Protein 3M3I (pdb70)

Solvent-accessible surface area: 58067 Å² total; per-residue (Å²): 154,72,69,19,144,46,4,49,145,105,23,148,8,80,100,15,72,12,11,1,57,33,22,106,56,7,99,3,71,42,107,5,69,5,76,116,54,62,137,13,38,1,2,9,2,29,17,2,0,0,17,56,175,23,28,0,33,0,3,54,11,22,5,17,13,2,3,0,23,6,15,23,7,8,0,37,0,2,0,2,1,84,43,82,54,31,144,73,46,113,100,89,7,82,37,87,50,86,16,25,0,0,29,102,10,31,67,15,4,75,0,5,19,0,1,8,22,10,1,0,2,1,0,21,9,42,84,78,59,57,39,10,96,39,32,7,0,0,0,0,0,5,8,2,0,3,47,34,101,190,24,36,72,70,6,61,35,80,82,4,39,150,121,30,13,45,16,14,32,9,1,120,114,3,5,81,125,116,74,20,135,44,4,41,134,56,25,106,11,74,101,19,89,12,12,2,60,34,26,112,49,12,107,1,70,43,75,5,72,4,74,116,56,65,140,18,33,1,3,11,2,31,22,2,0,0,16,52,175,29,35,1,41,0,7,56,8,23,5,17,14,2,8,0,23,7,16,24,8,7,0,30,0,6,0,2,3,89,60,90,32,33,151,93,50,130,103,39,5,111,40,78,113,131,15,21,0,1,34,89,28,108,146,55,5,72,0,4,17,1,2,6,18,9,0,0,4,1,1,18,11,23,84,110,54,74,32,11,96,46,34,6,0,0,0,0,2,3,8,2,0,2,47,31,100,194,25,35,66,72,4,50,44,61,66,1,58,139,108,38,65,114,16,81,84,10,0,134,124,8,5,66,137,133,51,36,126,66,0,18,51,10,3,33,124,115,22,143,9,81,99,20,74,11,10,3,62,31,20,110,56,23,111,1,74,42,96,4,69,3,71,116,50,62,136,14,29,1,3,11,2,30,18,2,0,0,18,47,111,24,25,0,34,0,3,59,12,25,5,19,13,4,5,0,26,7,9,25,6,6,0,21,0,9,0,0,1,96,55,93,51,31,104,69,54,106,38,39,7,34,23,71,70,144,19,21,0,0,29,75,24,63,149,39,3,70,1,6,16,1,2,8,18,11,0,0,3,1,0,15,8,28,70,67,45,60,31,11,116,20,24,1,0,0,0,0,0,4,9,2,0,3,49,33,106,187,25,37,71,70,9,63,40,79,82,1,54,152,115,30,67,20,10,71,79,6,0,128,115,2,4,72,129,73,99,77,102,46,28,101,6,1,28,120,114,24,148,10,80,101,18,76,13,10,3,62,34,21,101,52,5,113,2,74,43,95,4,69,4,71,120,54,61,136,13,35,2,2,8,1,29,16,2,0,0,17,54,178,26,28,0,32,0,3,57,14,25,4,19,13,4,4,0,26,8,7,22,6,6,0,38,0,1,0,1,2,88,43,90,41,25,101,107,70,89,42,77,6,37,22,68,72,136,16,26,0,0,30,77,24,66,148,41,4,70,1,6,12,1,1,8,21,11,0,0,4,1,0,17,9,41,89,75,56,71,40,9,92,48,34,1,0,0,0,0,1,4,7,2,0,3,45,37,102,192,27,32,74,69,8,67,36,80,74,0,50,148,110,28,68,25,10,71,79,7,0,117,113,1,4,82,126,151,65,25,17,39,49,2,46,148,113,24,144,10,75,100,17,78,10,10,3,60,35,24,104,53,8,113,2,70,46,104,4,67,5,73,115,53,67,136,14,33,2,2,10,1,30,17,2,0,0,16,54,175,22,30,0,34,0,4,54,12,20,5,16,13,3,4,0,22,7,15,24,7,14,0,27,0,6,0,0,1,82,38,89,47,32,148,74,47,110,102,87,7,84,45,75,60,94,16,22,0,0,30,117,8,36,68,19,6,75,1,6,16,1,1,6,23,9,0,0,4,0,0,16,9,24,88,71,57,58,34,13,96,41,36,8,0,0,0,0,2,4,8,1,0,3,49,39,98,193,27,34,76,67,7,61,32,79,82,2,34,145,115,29,10,44,14,12,31,13,0,116,115,2,4,78,122,119,67,13,118,34,2,44,98,35,25,60,9,80,106,30,108,11,14,3,60,45,24,104,54,11,118,3,64,48,99,4,68,4,74,111,58,63,149,16,37,2,4,8,2,31,21,1,0,0,18,49,172,26,34,1,36,0,10,56,11,20,6,15,14,3,8,0,19,6,14,28,9,6,0,26,0,6,0,0,1,95,61,87,54,51,158,78,30,134,100,42,8,124,44,79,110,116,15,22,0,0,37,94,27,87,143,56,3,73,0,6,29,13,2,8,21,10,0,0,2,0,1,14,9,25,88,76,57,72,35,12,96,40,34,7,0,0,0,0,2,4,11,2,0,3,83,26,163,161,25,57,75,65,10,56,39,74,80,1,49,153,120,34,66,113,18,82,84,12,1,131,118,3,4,86,113,121,68,16,128,33,1,41,107,33,26,57,10,80,101,22,88,9,13,3,61,28,24,100,53,8,116,2,65,47,94,4,68,3,75,114,57,34,146,4,35,1,4,8,2,29,20,2,0,0,17,54,170,23,34,1,36,0,8,56,11,18,5,16,14,2,9,0,25,7,15,27,8,8,0,32,0,5,0,2,1,87,48,92,53,32,161,74,54,129,106,40,4,123,39,77,106,127,17,21,0,1,28,98,30,79,148,53,4,75,0,5,14,0,2,5,20,7,1,0,4,0,1,13,10,24,85,76,62,70,37,12,95,42,32,4,1,0,0,0,2,3,9,3,0,1,50,31,116,124,27,43,77,68,10,55,43,71,81,2,53,156,116,35,58,112,17,80,87,10,1,130,120,3,6,83,124,158,58,68,18,137,42,3,43,163,63,27,107,11,75,103,20,94,13,12,2,55,34,25,104,52,13,90,2,76,41,58,4,70,4,74,64,34,2,90,9,30,1,4,11,2,31,21,2,0,0,14,49,174,26,43,1,41,0,6,51,9,23,5,15,15,3,6,0,25,6,16,25,9,9,0,24,0,12,0,1,2,92,54,89,41,32,153,100,44,132,107,42,5,106,43,75,108,125,11,18,0,0,31,97,28,100,147,55,5,74,0,5,19,0,1,6,21,8,1,0,3,0,0,16,10,30,87,72,51,65,32,8,154,40,35,6,0,0,0,0,2,3,9,2,0,3,48,26,106,57,16,37,72,72,11,57,44,70,89,2,43,151,121,27,65,99,18,78,81,15,0,126,128,7,7,78,119

B-factor: mean 74.22, std 15.94, range [29.52, 221.19]

Organism: Leishmania major (NCBI:txid5664)

InterPro domains:
  IPR009327 Cupin domain of unknown function DUF985 [PF06172] (15-181)
  IPR009327 Cupin domain of unknown function DUF985 [cd06121] (13-197)
  IPR011051 RmlC-like cupin domain superfamily [SSF51182] (5-203)
  IPR014710 RmlC-like jelly roll fold [G3DSA:2.60.120.10] (11-203)
  IPR039935 Uncharacterized protein YML079W-like [PTHR33387] (3-204)

Radius of gyration: 38.98 Å; Cα contacts (8 Å, |Δi|>4): 3818; chains: 8; bounding box: 62×98×101 Å

Foldseek 3Di:
DDADVVCCVVVVWDADPQWFTKDWDDFAPDWDQAPVGDIFTQKTKMKTKAFQVIKRFWKAFQFKKKKAFDDDFWKWKWKQFQPPCQVVCPHGRDDIDIATDDDPVVVVHHRMDMHGHPIGMIIHFDCDDPRHDRRMTMIMMMTGSYDDCVRMGADALVRVCVPCVVPNPSSVVGHHD/DAPVVCCVVVVWAADPQWFTKDWDDFAPDWDQAPVRDIFTQKTKMKTKAFAVTWGFWKAFQFKKKKAFDDDFWKWKWKQFQPPCPVVCPHGSPDIDTATCDDPVVVVHHRMDMHGHPITMIIHFDCDDDRHDRRMTIIMMMTGSYDDVVRMGADALVRCCVPPVVVNVVSVVGHHPD/DDPQAPVVCCVVVVWDADPQWFTKDWDDFAPDWDQAPVGDIFTQKTKMKTKAFQVIKRFWKAFQFKKKKAFDGDFWKWKWKQFQPVCQVVCVHGSPDIDIATCDDPVVVVHHRMDMHGHPITMMIHFDCDDPRHPRRMTIIMMMTGVYDDVVRIGADALVRCCVPPVVCNVCSVVGHHD/DDPQAPVCCCVVVVWDADPQWFTKDWDDFAPDWDQAPVGDIFTQKTKMKTKAFQVIKRFWKFFQFKKKKAFDGFFWKWKWKQFQPPPPVVCVHGSPDIDIATQDDPVVVVHHRMDIHGHPITMIIHFDCDDPRHPSRMTMIMMMTGRYDDVVRMGADALVVVCVPCVVPNPSSVVGHHD/DDAVVNCCVPVVWDADPQWFTKDWDDFAPDWDQAPVRDIFTQKTKMKTKAFQVIKRFWKAFQFKKKKAFDDDFWKWKWKQFQDPCQVVCPRGSPDIDIATCDDPVVVVHHRMDMHGHPITMIIHFDCDDPRRDRRMTMIMMMTGRYDDVVRMGADALVRCCVRCVVPNPVSVVGHHD/DAPVVCCVVVVWDADPQWFTKDWDDFAPDWDQDPVRDIFTQKTKMKTKAFQVTWGFKKAFQFKKKKAFDDDFWKWKWKQFQPPCQVVCPHGSPDIDIATCDDPVVVVHHRMDMRGHPIIMIIHFDCDDPRHDRRMTMIMMMTGSYDDVVRMGADALVRCCVVPVVPNPSSVVGHHD/DAPVVCCVPLVWDADVQWFTKDWDDFAPDWDQFPVRDIFTQKTKMKTKAFQVTWGFKKAFQFKKKKAFDDDFWKWKWKQFQPPCPVVCPHGRPDIDIATDDDPVVVVHHRMDMRGHPIIIIIHFDCDDDRHDRRMTIIMMMTGRYDDVVRMGAAALVRCCVPPVVPNPVSVVGHHD/DDALVNCCVPVVWDADPQWFIKDWDDFAPDWDQAPVRDIFTQKTKMKTKAFQVIWGFWKFFQFKKKKAFDDDFWKKKWKQFQPVCQVVCPHGSPDIDIATCDDPVVVRHHRMDMHGGPITMIIHFDCDDDRHDRRMTIIMMMTGRYDDVVRIGADALVRCCVVPVVPNPSSVVRHHD

Structure (mmCIF, N/CA/C/O backbone):
data_3M3I
#
_entry.id   3M3I
#
_cell.length_a   52.979
_cell.length_b   98.429
_cell.length_c   100.758
_cell.angle_alpha   71.870
_cell.angle_beta   80.190
_cell.angle_gamma   89.570
#
_symmetry.space_group_name_H-M   'P 1'
#
loop_
_entity.id
_entity.type
_entity.pdbx_description
1 polymer 'Putative uncharacterized protein'
2 water water
#
loop_
_atom_site.group_PDB
_atom_site.id
_atom_site.type_symbol
_atom_site.label_atom_id
_atom_site.label_alt_id
_atom_site.label_comp_id
_atom_site.label_asym_id
_atom_site.label_entity_id
_atom_site.label_seq_id
_atom_site.pdbx_PDB_ins_code
_atom_site.Cartn_x
_atom_site.Cartn_y
_atom_site.Cartn_z
_atom_site.occupancy
_atom_site.B_iso_or_equiv
_atom_site.auth_seq_id
_atom_site.auth_comp_id
_atom_site.auth_asym_id
_atom_site.auth_atom_id
_atom_site.pdbx_PDB_model_num
ATOM 1 N N . GLN A 1 18 ? 12.152 70.432 -4.079 1.00 92.64 10 GLN A N 1
ATOM 2 C CA . GLN A 1 18 ? 11.931 69.626 -2.851 1.00 87.49 10 GLN A CA 1
ATOM 3 C C . GLN A 1 18 ? 10.443 69.589 -2.502 1.00 83.67 10 GLN A C 1
ATOM 4 O O . GLN A 1 18 ? 9.883 70.591 -2.056 1.00 83.60 10 GLN A O 1
ATOM 6 N N . ASN A 1 19 ? 9.806 68.437 -2.723 1.00 81.08 11 ASN A N 1
ATOM 7 C CA . ASN A 1 19 ? 8.399 68.238 -2.378 1.00 77.73 11 ASN A CA 1
ATOM 8 C C . ASN A 1 19 ? 8.141 68.456 -0.886 1.00 74.88 11 ASN A C 1
ATOM 9 O O . ASN A 1 19 ? 9.065 68.581 -0.078 1.00 75.02 11 ASN A O 1
ATOM 14 N N . THR A 1 20 ? 6.860 68.455 -0.540 1.00 72.69 12 THR A N 1
ATOM 15 C CA . THR A 1 20 ? 6.362 68.971 0.705 1.00 71.19 12 THR A CA 1
ATOM 16 C C . THR A 1 20 ? 4.966 68.336 0.816 1.00 68.85 12 THR A C 1
ATOM 17 O O . THR A 1 20 ? 4.464 67.819 -0.188 1.00 68.96 12 THR A O 1
ATOM 21 N N . ALA A 1 21 ? 4.357 68.366 2.005 1.00 67.28 13 ALA A N 1
ATOM 22 C CA . ALA A 1 21 ? 3.050 67.723 2.253 1.00 65.57 13 ALA A CA 1
ATOM 23 C C . ALA A 1 21 ? 1.909 68.134 1.319 1.00 66.43 13 ALA A C 1
ATOM 24 O O . ALA A 1 21 ? 1.142 67.285 0.878 1.00 65.53 13 ALA A O 1
ATOM 26 N N . GLU A 1 22 ? 1.787 69.429 1.040 1.00 68.55 14 GLU A N 1
ATOM 27 C CA . GLU A 1 22 ? 0.751 69.947 0.135 1.00 69.94 14 GLU A CA 1
ATOM 28 C C . GLU A 1 22 ? 0.738 69.210 -1.190 1.00 70.16 14 GLU A C 1
ATOM 29 O O . GLU A 1 22 ? -0.329 68.853 -1.688 1.00 69.93 14 GLU A O 1
ATOM 35 N N . PHE A 1 23 ? 1.932 69.021 -1.757 1.00 71.14 15 PHE A N 1
ATOM 36 C CA . PHE A 1 23 ? 2.123 68.318 -3.030 1.00 72.18 15 PHE A CA 1
ATOM 37 C C . PHE A 1 23 ? 1.478 66.927 -3.018 1.00 70.01 15 PHE A C 1
ATOM 38 O O . PHE A 1 23 ? 0.717 66.588 -3.914 1.00 70.75 15 PHE A O 1
ATOM 46 N N . TRP A 1 24 ? 1.779 66.134 -2.000 1.00 67.79 16 TRP A N 1
ATOM 47 C CA . TRP A 1 24 ? 1.279 64.755 -1.922 1.00 66.33 16 TRP A CA 1
ATOM 48 C C . TRP A 1 24 ? -0.206 64.668 -1.584 1.00 65.43 16 TRP A C 1
ATOM 49 O O . TRP A 1 24 ? -0.883 63.750 -2.037 1.00 65.41 16 TRP A O 1
ATOM 60 N N . ILE A 1 25 ? -0.708 65.625 -0.800 1.00 65.20 17 ILE A N 1
ATOM 61 C CA . ILE A 1 25 ? -2.139 65.659 -0.471 1.00 65.04 17 ILE A CA 1
ATOM 62 C C . ILE A 1 25 ? -2.927 65.977 -1.743 1.00 66.64 17 ILE A C 1
ATOM 63 O O . ILE A 1 25 ? -3.906 65.302 -2.070 1.00 66.71 17 ILE A O 1
ATOM 68 N N . LYS A 1 26 ? -2.479 66.996 -2.465 1.00 68.36 18 LYS A N 1
ATOM 69 C CA . LYS A 1 26 ? -3.064 67.321 -3.757 1.00 70.45 18 LYS A CA 1
ATOM 70 C C . LYS A 1 26 ? -3.038 66.117 -4.690 1.00 70.63 18 LYS A C 1
ATOM 71 O O . LYS A 1 26 ? -4.079 65.610 -5.067 1.00 70.87 18 LYS A O 1
ATOM 77 N N . ARG A 1 27 ? -1.842 65.644 -5.024 1.00 70.91 19 ARG A N 1
ATOM 78 C CA . ARG A 1 27 ? -1.684 64.693 -6.123 1.00 72.32 19 ARG A CA 1
ATOM 79 C C . ARG A 1 27 ? -2.285 63.321 -5.848 1.00 71.00 19 ARG A C 1
ATOM 80 O O . ARG A 1 27 ? -2.814 62.686 -6.758 1.00 72.51 19 ARG A O 1
ATOM 88 N N . LEU A 1 28 ? -2.235 62.891 -4.592 1.00 68.68 20 LEU A N 1
ATOM 89 C CA . LEU A 1 28 ? -2.798 61.596 -4.198 1.00 67.93 20 LEU A CA 1
ATOM 90 C C . LEU A 1 28 ? -4.201 61.734 -3.614 1.00 67.38 20 LEU A C 1
ATOM 91 O O . LEU A 1 28 ? -4.771 60.763 -3.132 1.00 67.14 20 LEU A O 1
ATOM 96 N N . GLN A 1 29 ? -4.748 62.947 -3.662 1.00 67.73 21 GLN A N 1
ATOM 97 C CA . GLN A 1 29 ? -6.125 63.210 -3.264 1.00 68.00 21 GLN A CA 1
ATOM 98 C C . GLN A 1 29 ? -6.400 62.686 -1.842 1.00 66.79 21 GLN A C 1
ATOM 99 O O . GLN A 1 29 ? -7.437 62.125 -1.533 1.00 67.42 21 GLN A O 1
ATOM 105 N N . LEU A 1 30 ? -5.424 62.887 -0.973 1.00 65.50 22 LEU A N 1
ATOM 106 C CA . LEU A 1 30 ? -5.526 62.443 0.409 1.00 64.80 22 LEU A CA 1
ATOM 107 C C . LEU A 1 30 ? -6.519 63.341 1.140 1.00 65.64 22 LEU A C 1
ATOM 108 O O . LEU A 1 30 ? -6.628 64.536 0.835 1.00 66.24 22 LEU A O 1
ATOM 113 N N . VAL A 1 31 ? -7.254 62.761 2.076 1.00 66.30 23 VAL A N 1
ATOM 114 C CA . VAL A 1 31 ? -8.153 63.498 2.961 1.00 67.76 23 VAL A CA 1
ATOM 115 C C . VAL A 1 31 ? -7.836 63.097 4.393 1.00 67.88 23 VAL A C 1
ATOM 116 O O . VAL A 1 31 ? -7.045 62.178 4.596 1.00 66.82 23 VAL A O 1
ATOM 120 N N . PRO A 1 32 ? -8.414 63.805 5.392 1.00 69.62 24 PRO A N 1
ATOM 121 C CA . PRO A 1 32 ? -8.130 63.483 6.791 1.00 70.41 24 PRO A CA 1
ATOM 122 C C . PRO A 1 32 ? -8.692 62.138 7.208 1.00 71.75 24 PRO A C 1
ATOM 123 O O . PRO A 1 32 ? -9.784 61.766 6.797 1.00 73.33 24 PRO A O 1
ATOM 127 N N . HIS A 1 33 ? -7.932 61.442 8.036 1.00 71.53 25 HIS A N 1
ATOM 128 C CA . HIS A 1 33 ? -8.300 60.155 8.584 1.00 73.39 25 HIS A CA 1
ATOM 129 C C . HIS A 1 33 ? -8.715 60.363 10.044 1.00 76.48 25 HIS A C 1
ATOM 130 O O . HIS A 1 33 ? -8.168 61.224 10.724 1.00 76.32 25 HIS A O 1
ATOM 137 N N . PRO A 1 34 ? -9.715 59.603 10.524 1.00 75.97 26 PRO A N 1
ATOM 138 C CA . PRO A 1 34 ? -10.125 59.715 11.924 1.00 78.77 26 PRO A CA 1
ATOM 139 C C . PRO A 1 34 ? -8.953 59.739 12.925 1.00 76.47 26 PRO A C 1
ATOM 140 O O . PRO A 1 34 ? -8.853 60.673 13.726 1.00 76.62 26 PRO A O 1
ATOM 144 N N . GLU A 1 35 ? -8.065 58.742 12.852 1.00 74.90 27 GLU A N 1
ATOM 145 C CA . GLU A 1 35 ? -6.887 58.641 13.742 1.00 73.53 27 GLU A CA 1
ATOM 146 C C . GLU A 1 35 ? -5.988 59.901 13.711 1.00 70.46 27 GLU A C 1
ATOM 147 O O . GLU A 1 35 ? -5.344 60.249 14.704 1.00 70.20 27 GLU A O 1
ATOM 153 N N . GLY A 1 36 ? -5.970 60.577 12.566 1.00 68.87 28 GLY A N 1
ATOM 154 C CA . GLY A 1 36 ? -5.149 61.755 12.346 1.00 67.17 28 GLY A CA 1
ATOM 155 C C . GLY A 1 36 ? -4.479 61.542 11.015 1.00 65.57 28 GLY A C 1
ATOM 156 O O . GLY A 1 36 ? -4.776 60.556 10.344 1.00 65.56 28 GLY A O 1
ATOM 157 N N . GLY A 1 37 ? -3.586 62.442 10.619 1.00 64.87 29 GLY A N 1
ATOM 158 C CA . GLY A 1 37 ? -2.913 62.327 9.338 1.00 64.20 29 GLY A CA 1
ATOM 159 C C . GLY A 1 37 ? -3.856 62.279 8.155 1.00 64.60 29 GLY A C 1
ATOM 160 O O . GLY A 1 37 ? -5.034 62.503 8.299 1.00 65.84 29 GLY A O 1
ATOM 161 N N . TYR A 1 38 ? -3.319 61.964 6.980 1.00 64.11 30 TYR A N 1
ATOM 162 C CA . TYR A 1 38 ? -4.075 62.043 5.730 1.00 64.72 30 TYR A CA 1
ATOM 163 C C . TYR A 1 38 ? -4.084 60.687 5.004 1.00 63.70 30 TYR A C 1
ATOM 164 O O . TYR A 1 38 ? -3.193 59.870 5.203 1.00 63.01 30 TYR A O 1
ATOM 173 N N . TYR A 1 39 ? -5.105 60.428 4.186 1.00 64.26 31 TYR A N 1
ATOM 174 C CA . TYR A 1 39 ? -5.198 59.139 3.517 1.00 63.67 31 TYR A CA 1
ATOM 175 C C . TYR A 1 39 ? -6.105 59.066 2.287 1.00 64.43 31 TYR A C 1
ATOM 176 O O . TYR A 1 39 ? -6.851 59.973 1.999 1.00 65.96 31 TYR A O 1
ATOM 185 N N . SER A 1 40 ? -6.001 57.957 1.558 1.00 63.91 32 SER A N 1
ATOM 186 C CA . SER A 1 40 ? -7.030 57.579 0.597 1.00 64.86 32 SER A CA 1
ATOM 187 C C . SER A 1 40 ? -6.982 56.083 0.318 1.00 64.73 32 SER A C 1
ATOM 188 O O . SER A 1 40 ? -5.922 55.497 0.282 1.00 63.91 32 SER A O 1
ATOM 191 N N . GLU A 1 41 ? -8.143 55.481 0.121 1.00 66.43 33 GLU A N 1
ATOM 192 C CA . GLU A 1 41 ? -8.237 54.102 -0.321 1.00 67.18 33 GLU A CA 1
ATOM 193 C C . GLU A 1 41 ? -7.678 53.975 -1.746 1.00 65.84 33 GLU A C 1
ATOM 194 O O . GLU A 1 41 ? -7.781 54.895 -2.548 1.00 65.35 33 GLU A O 1
ATOM 200 N N . VAL A 1 42 ? -7.046 52.841 -2.033 1.00 65.97 34 VAL A N 1
ATOM 201 C CA . VAL A 1 42 ? -6.479 52.578 -3.341 1.00 65.27 34 VAL A CA 1
ATOM 202 C C . VAL A 1 42 ? -7.140 51.332 -3.876 1.00 66.92 34 VAL A C 1
ATOM 203 O O . VAL A 1 42 ? -7.983 51.425 -4.753 1.00 67.22 34 VAL A O 1
ATOM 207 N N . VAL A 1 43 ? -6.804 50.171 -3.323 1.00 77.44 35 VAL A N 1
ATOM 208 C CA . VAL A 1 43 ? -7.444 48.938 -3.748 1.00 76.16 35 VAL A CA 1
ATOM 209 C C . VAL A 1 43 ? -7.958 48.113 -2.590 1.00 74.37 35 VAL A C 1
ATOM 210 O O . VAL A 1 43 ? -7.485 48.220 -1.461 1.00 73.37 35 VAL A O 1
ATOM 214 N N . ARG A 1 44 ? -8.936 47.283 -2.933 1.00 74.50 36 ARG A N 1
ATOM 215 C CA . ARG A 1 44 ? -9.584 46.343 -2.043 1.00 73.27 36 ARG A CA 1
ATOM 216 C C . ARG A 1 44 ? -9.741 44.998 -2.795 1.00 72.35 36 ARG A C 1
ATOM 217 O O . ARG A 1 44 ? -10.429 44.929 -3.807 1.00 74.40 36 ARG A O 1
ATOM 225 N N . SER A 1 45 ? -9.086 43.949 -2.312 1.00 69.85 37 SER A N 1
ATOM 226 C CA . SER A 1 45 ? -9.220 42.597 -2.885 1.00 69.31 37 SER A CA 1
ATOM 227 C C . SER A 1 45 ? -10.645 42.233 -3.306 1.00 71.49 37 SER A C 1
ATOM 228 O O . SER A 1 45 ? -11.601 42.478 -2.581 1.00 72.57 37 SER A O 1
ATOM 231 N N . ALA A 1 46 ? -10.770 41.623 -4.479 1.00 72.75 38 ALA A N 1
ATOM 232 C CA . ALA A 1 46 ? -12.042 41.070 -4.932 1.00 75.41 38 ALA A CA 1
ATOM 233 C C . ALA A 1 46 ? -12.475 39.883 -4.064 1.00 74.36 38 ALA A C 1
ATOM 234 O O . ALA A 1 46 ? -13.667 39.629 -3.913 1.00 76.69 38 ALA A O 1
ATOM 236 N N . HIS A 1 47 ? -11.493 39.175 -3.498 1.00 71.41 39 HIS A N 1
ATOM 237 C CA . HIS A 1 47 ? -11.693 37.908 -2.789 1.00 70.48 39 HIS A CA 1
ATOM 238 C C . HIS A 1 47 ? -11.843 38.153 -1.285 1.00 69.06 39 HIS A C 1
ATOM 239 O O . HIS A 1 47 ? -11.033 38.853 -0.682 1.00 67.40 39 HIS A O 1
ATOM 246 N N . LYS A 1 48 ? -12.885 37.572 -0.697 1.00 70.25 40 LYS A N 1
ATOM 247 C CA . LYS A 1 48 ? -13.181 37.721 0.723 1.00 69.65 40 LYS A CA 1
ATOM 248 C C . LYS A 1 48 ? -12.692 36.521 1.545 1.00 67.80 40 LYS A C 1
ATOM 249 O O . LYS A 1 48 ? -12.680 35.389 1.068 1.00 68.02 40 LYS A O 1
ATOM 255 N N . VAL A 1 49 ? -12.313 36.786 2.793 1.00 66.51 41 VAL A N 1
ATOM 256 C CA . VAL A 1 49 ? -11.777 35.762 3.679 1.00 65.15 41 VAL A CA 1
ATOM 257 C C . VAL A 1 49 ? -12.360 35.976 5.070 1.00 65.81 41 VAL A C 1
ATOM 258 O O . VAL A 1 49 ? -12.975 37.011 5.331 1.00 67.18 41 VAL A O 1
ATOM 262 N N . ASP A 1 50 ? -12.164 34.994 5.946 1.00 65.33 42 ASP A N 1
ATOM 263 C CA . ASP A 1 50 ? -12.484 35.118 7.362 1.00 66.02 42 ASP A CA 1
ATOM 264 C C . ASP A 1 50 ? -11.281 35.692 8.116 1.00 64.77 42 ASP A C 1
ATOM 265 O O . ASP A 1 50 ? -10.145 35.193 7.995 1.00 63.47 42 ASP A O 1
ATOM 270 N N . ASN A 1 51 ? -11.518 36.744 8.889 1.00 65.83 43 ASN A N 1
ATOM 271 C CA . ASN A 1 51 ? -10.450 37.362 9.664 1.00 65.47 43 ASN A CA 1
ATOM 272 C C . ASN A 1 51 ? -10.157 36.620 10.997 1.00 66.02 43 ASN A C 1
ATOM 273 O O . ASN A 1 51 ? -10.693 35.549 11.261 1.00 66.31 43 ASN A O 1
ATOM 278 N N . GLU A 1 52 ? -9.307 37.196 11.840 1.00 66.14 44 GLU A N 1
ATOM 279 C CA . GLU A 1 52 ? -8.944 36.570 13.114 1.00 68.48 44 GLU A CA 1
ATOM 280 C C . GLU A 1 52 ? -10.132 36.342 14.054 1.00 68.85 44 GLU A C 1
ATOM 281 O O . GLU A 1 52 ? -10.032 35.532 14.960 1.00 70.84 44 GLU A O 1
ATOM 287 N N . GLU A 1 53 ? -11.238 37.065 13.851 1.00 67.36 45 GLU A N 1
ATOM 288 C CA . GLU A 1 53 ? -12.409 37.000 14.750 1.00 68.08 45 GLU A CA 1
ATOM 289 C C . GLU A 1 53 ? -13.638 36.348 14.115 1.00 67.17 45 GLU A C 1
ATOM 290 O O . GLU A 1 53 ? -14.715 36.396 14.686 1.00 67.76 45 GLU A O 1
ATOM 296 N N . GLY A 1 54 ? -13.482 35.746 12.942 1.00 66.23 46 GLY A N 1
ATOM 297 C CA . GLY A 1 54 ? -14.576 35.025 12.302 1.00 66.05 46 GLY A CA 1
ATOM 298 C C . GLY A 1 54 ? -15.288 35.767 11.176 1.00 64.90 46 GLY A C 1
ATOM 299 O O . GLY A 1 54 ? -16.016 35.151 10.395 1.00 65.18 46 GLY A O 1
ATOM 300 N N . ASN A 1 55 ? -15.059 37.076 11.073 1.00 64.04 47 ASN A N 1
ATOM 301 C CA . ASN A 1 55 ? -15.826 37.941 10.184 1.00 63.47 47 ASN A CA 1
ATOM 302 C C . ASN A 1 55 ? -15.321 37.977 8.741 1.00 62.65 47 ASN A C 1
ATOM 303 O O . ASN A 1 55 ? -14.122 37.899 8.491 1.00 62.13 47 ASN A O 1
ATOM 308 N N . ARG A 1 56 ? -16.245 38.130 7.800 1.00 63.01 48 ARG A N 1
ATOM 309 C CA . ARG A 1 56 ? -15.899 38.246 6.383 1.00 62.79 48 ARG A CA 1
ATOM 310 C C . ARG A 1 56 ? -15.306 39.609 6.073 1.00 61.69 48 ARG A C 1
ATOM 311 O O . ARG A 1 56 ? -15.915 40.654 6.349 1.00 61.77 48 ARG A O 1
ATOM 319 N N . ARG A 1 57 ? -14.104 39.576 5.504 1.00 61.01 49 ARG A N 1
ATOM 320 C CA . ARG A 1 57 ? -13.342 40.768 5.158 1.00 60.04 49 ARG A CA 1
ATOM 321 C C . ARG A 1 57 ? -12.691 40.532 3.811 1.00 60.18 49 ARG A C 1
ATOM 322 O O . ARG A 1 57 ? -12.574 39.387 3.367 1.00 61.11 49 ARG A O 1
ATOM 330 N N . HIS A 1 58 ? -12.303 41.604 3.140 1.00 59.64 50 HIS A N 1
ATOM 331 C CA . HIS A 1 58 ? -11.467 41.494 1.952 1.00 59.92 50 HIS A CA 1
ATOM 332 C C . HIS A 1 58 ? -10.123 40.864 2.346 1.00 59.91 50 HIS A C 1
ATOM 333 O O . HIS A 1 58 ? -9.635 41.103 3.452 1.00 59.37 50 HIS A O 1
ATOM 340 N N . ALA A 1 59 ? -9.542 40.056 1.458 1.00 61.09 51 ALA A N 1
ATOM 341 C CA . ALA A 1 59 ? -8.220 39.487 1.706 1.00 61.78 51 ALA A CA 1
ATOM 342 C C . ALA A 1 59 ? -7.282 40.567 2.225 1.00 60.83 51 ALA A C 1
ATOM 343 O O . ALA A 1 59 ? -6.654 40.404 3.263 1.00 61.12 51 ALA A O 1
ATOM 345 N N . TYR A 1 60 ? -7.200 41.663 1.475 1.00 60.11 52 TYR A N 1
ATOM 346 C CA . TYR A 1 60 ? -6.422 42.831 1.858 1.00 59.36 52 TYR A CA 1
ATOM 347 C C . TYR A 1 60 ? -7.136 44.100 1.415 1.00 58.30 52 TYR A C 1
ATOM 348 O O . TYR A 1 60 ? -8.006 44.069 0.554 1.00 58.49 52 TYR A O 1
ATOM 357 N N . THR A 1 61 ? -6.746 45.205 2.031 1.00 57.69 53 THR A N 1
ATOM 358 C CA . THR A 1 61 ? -7.138 46.541 1.644 1.00 57.08 53 THR A CA 1
ATOM 359 C C . THR A 1 61 ? -5.865 47.351 1.750 1.00 57.16 53 THR A C 1
ATOM 360 O O . THR A 1 61 ? -5.033 47.059 2.595 1.00 57.75 53 THR A O 1
ATOM 364 N N . THR A 1 62 ? -5.684 48.339 0.874 1.00 56.96 54 THR A N 1
ATOM 365 C CA . THR A 1 62 ? -4.473 49.185 0.911 1.00 57.24 54 THR A CA 1
ATOM 366 C C . THR A 1 62 ? -4.845 50.655 0.917 1.00 56.92 54 THR A C 1
ATOM 367 O O . THR A 1 62 ? -5.955 51.025 0.522 1.00 56.67 54 THR A O 1
ATOM 371 N N . ILE A 1 63 ? -3.902 51.483 1.369 1.00 57.41 55 ILE A N 1
ATOM 372 C CA . ILE A 1 63 ? -4.075 52.935 1.407 1.00 57.55 55 ILE A CA 1
ATOM 373 C C . ILE A 1 63 ? -2.749 53.655 1.265 1.00 58.30 55 ILE A C 1
ATOM 374 O O . ILE A 1 63 ? -1.696 53.087 1.488 1.00 59.06 55 ILE A O 1
ATOM 379 N N . TYR A 1 64 ? -2.824 54.917 0.857 1.00 58.45 56 TYR A N 1
ATOM 380 C CA . TYR A 1 64 ? -1.733 55.851 1.008 1.00 59.50 56 TYR A CA 1
ATOM 381 C C . TYR A 1 64 ? -1.939 56.571 2.343 1.00 60.69 56 TYR A C 1
ATOM 382 O O . TYR A 1 64 ? -3.024 57.030 2.628 1.00 60.64 56 TYR A O 1
ATOM 391 N N . PHE A 1 65 ? -0.908 56.657 3.169 1.00 70.04 57 PHE A N 1
ATOM 392 C CA . PHE A 1 65 ? -1.012 57.373 4.430 1.00 69.82 57 PHE A CA 1
ATOM 393 C C . PHE A 1 65 ? 0.093 58.410 4.560 1.00 70.30 57 PHE A C 1
ATOM 394 O O . PHE A 1 65 ? 1.260 58.075 4.428 1.00 70.07 57 PHE A O 1
ATOM 402 N N . LEU A 1 66 ? -0.279 59.661 4.825 1.00 71.37 58 LEU A N 1
ATOM 403 C CA . LEU A 1 66 ? 0.697 60.735 5.074 1.00 72.30 58 LEU A CA 1
ATOM 404 C C . LEU A 1 66 ? 0.506 61.300 6.484 1.00 72.56 58 LEU A C 1
ATOM 405 O O . LEU A 1 66 ? -0.613 61.440 6.972 1.00 72.84 58 LEU A O 1
ATOM 410 N N . CYS A 1 67 ? 1.624 61.614 7.127 1.00 72.74 59 CYS A N 1
ATOM 411 C CA . CYS A 1 67 ? 1.680 62.052 8.521 1.00 73.10 59 CYS A CA 1
ATOM 412 C C . CYS A 1 67 ? 2.507 63.345 8.560 1.00 75.08 59 CYS A C 1
ATOM 413 O O . CYS A 1 67 ? 3.458 63.480 7.811 1.00 75.51 59 CYS A O 1
ATOM 416 N N . THR A 1 68 ? 2.122 64.290 9.414 1.00 76.62 60 THR A N 1
ATOM 417 C CA . THR A 1 68 ? 2.845 65.553 9.595 1.00 79.03 60 THR A CA 1
ATOM 418 C C . THR A 1 68 ? 3.089 65.770 11.089 1.00 79.57 60 THR A C 1
ATOM 419 O O . THR A 1 68 ? 2.520 65.062 11.907 1.00 78.24 60 THR A O 1
ATOM 423 N N . PRO A 1 69 ? 3.946 66.742 11.454 1.00 81.79 61 PRO A N 1
ATOM 424 C CA . PRO A 1 69 ? 4.106 67.044 12.887 1.00 82.78 61 PRO A CA 1
ATOM 425 C C . PRO A 1 69 ? 2.837 67.613 13.546 1.00 84.17 61 PRO A C 1
ATOM 426 O O . PRO A 1 69 ? 2.603 67.372 14.727 1.00 84.01 61 PRO A O 1
ATOM 430 N N . GLU A 1 70 ? 2.030 68.344 12.777 1.00 85.78 62 GLU A N 1
ATOM 431 C CA . GLU A 1 70 ? 0.763 68.899 13.263 1.00 87.59 62 GLU A CA 1
ATOM 432 C C . GLU A 1 70 ? -0.387 67.881 13.185 1.00 85.33 62 GLU A C 1
ATOM 433 O O . GLU A 1 70 ? -1.439 68.111 13.774 1.00 86.58 62 GLU A O 1
ATOM 439 N N . SER A 1 71 ? -0.186 66.766 12.468 1.00 82.40 63 SER A N 1
ATOM 440 C CA . SER A 1 71 ? -1.215 65.727 12.318 1.00 80.46 63 SER A CA 1
ATOM 441 C C . SER A 1 71 ? -0.683 64.291 12.508 1.00 77.39 63 SER A C 1
ATOM 442 O O . SER A 1 71 ? -0.605 63.509 11.566 1.00 75.78 63 SER A O 1
ATOM 445 N N . PRO A 1 72 ? -0.342 63.929 13.747 1.00 76.89 64 PRO A N 1
ATOM 446 C CA . PRO A 1 72 ? 0.021 62.541 14.030 1.00 74.45 64 PRO A CA 1
ATOM 447 C C . PRO A 1 72 ? -1.168 61.593 13.948 1.00 73.31 64 PRO A C 1
ATOM 448 O O . PRO A 1 72 ? -2.294 62.038 14.016 1.00 74.50 64 PRO A O 1
ATOM 452 N N . SER A 1 73 ? -0.919 60.295 13.786 1.00 71.39 65 SER A N 1
ATOM 453 C CA . SER A 1 73 ? -1.969 59.279 13.901 1.00 70.57 65 SER A CA 1
ATOM 454 C C . SER A 1 73 ? -2.038 58.890 15.370 1.00 70.55 65 SER A C 1
ATOM 455 O O . SER A 1 73 ? -1.052 58.464 15.932 1.00 69.92 65 SER A O 1
ATOM 458 N N . HIS A 1 74 ? -3.191 59.051 16.005 1.00 71.50 66 HIS A N 1
ATOM 459 C CA . HIS A 1 74 ? -3.303 58.834 17.449 1.00 71.90 66 HIS A CA 1
ATOM 460 C C . HIS A 1 74 ? -3.539 57.376 17.751 1.00 70.67 66 HIS A C 1
ATOM 461 O O . HIS A 1 74 ? -3.952 56.622 16.880 1.00 69.92 66 HIS A O 1
ATOM 468 N N . LEU A 1 75 ? -3.276 56.989 18.991 1.00 70.78 67 LEU A N 1
ATOM 469 C CA . LEU A 1 75 ? -3.355 55.590 19.399 1.00 69.97 67 LEU A CA 1
ATOM 470 C C . LEU A 1 75 ? -4.690 54.920 19.036 1.00 70.19 67 LEU A C 1
ATOM 471 O O . LEU A 1 75 ? -5.767 55.346 19.458 1.00 71.47 67 LEU A O 1
ATOM 476 N N . HIS A 1 76 ? -4.601 53.880 18.219 1.00 69.27 68 HIS A N 1
ATOM 477 C CA . HIS A 1 76 ? -5.763 53.106 17.804 1.00 69.67 68 HIS A CA 1
ATOM 478 C C . HIS A 1 76 ? -5.407 51.615 17.732 1.00 69.18 68 HIS A C 1
ATOM 479 O O . HIS A 1 76 ? -4.244 51.225 17.905 1.00 68.53 68 HIS A O 1
ATOM 486 N N . ARG A 1 77 ? -6.399 50.782 17.480 1.00 69.87 69 ARG A N 1
ATOM 487 C CA . ARG A 1 77 ? -6.166 49.358 17.438 1.00 70.00 69 ARG A CA 1
ATOM 488 C C . ARG A 1 77 ? -6.970 48.703 16.310 1.00 70.61 69 ARG A C 1
ATOM 489 O O . ARG A 1 77 ? -8.097 49.110 16.020 1.00 71.39 69 ARG A O 1
ATOM 497 N N . LEU A 1 78 ? -6.358 47.704 15.675 1.00 70.57 70 LEU A N 1
ATOM 498 C CA . LEU A 1 78 ? -6.981 46.938 14.608 1.00 71.47 70 LEU A CA 1
ATOM 499 C C . LEU A 1 78 ? -7.103 45.516 15.118 1.00 72.86 70 LEU A C 1
ATOM 500 O O . LEU A 1 78 ? -6.762 45.238 16.255 1.00 73.01 70 LEU A O 1
ATOM 505 N N . CYS A 1 79 ? -7.619 44.620 14.300 1.00 74.19 71 CYS A N 1
ATOM 506 C CA . CYS A 1 79 ? -7.607 43.203 14.651 1.00 75.97 71 CYS A CA 1
ATOM 507 C C . CYS A 1 79 ? -6.829 42.353 13.635 1.00 76.68 71 CYS A C 1
ATOM 508 O O . CYS A 1 79 ? -6.658 41.173 13.844 1.00 78.48 71 CYS A O 1
ATOM 511 N N . SER A 1 80 ? -6.348 42.969 12.560 1.00 75.56 72 SER A N 1
ATOM 512 C CA . SER A 1 80 ? -5.448 42.324 11.618 1.00 76.22 72 SER A CA 1
ATOM 513 C C . SER A 1 80 ? -4.121 43.087 11.554 1.00 74.48 72 SER A C 1
ATOM 514 O O . SER A 1 80 ? -4.046 44.229 11.988 1.00 72.76 72 SER A O 1
ATOM 517 N N . ASP A 1 81 ? -3.085 42.436 11.016 1.00 75.35 73 ASP A N 1
ATOM 518 C CA . ASP A 1 81 ? -1.765 43.050 10.818 1.00 74.24 73 ASP A CA 1
ATOM 519 C C . ASP A 1 81 ? -1.860 44.196 9.828 1.00 72.84 73 ASP A C 1
ATOM 520 O O . ASP A 1 81 ? -2.643 44.140 8.883 1.00 73.36 73 ASP A O 1
ATOM 525 N N . GLU A 1 82 ? -1.034 45.213 10.023 1.00 71.38 74 GLU A N 1
ATOM 526 C CA . GLU A 1 82 ? -0.923 46.301 9.072 1.00 70.41 74 GLU A CA 1
ATOM 527 C C . GLU A 1 82 ? 0.546 46.565 8.712 1.00 70.35 74 GLU A C 1
ATOM 528 O O . GLU A 1 82 ? 1.376 46.828 9.582 1.00 69.95 74 GLU A O 1
ATOM 534 N N . THR A 1 83 ? 0.846 46.512 7.420 1.00 71.00 75 THR A N 1
ATOM 535 C CA . THR A 1 83 ? 2.216 46.629 6.938 1.00 71.49 75 THR A CA 1
ATOM 536 C C . THR A 1 83 ? 2.433 48.019 6.351 1.00 70.43 75 THR A C 1
ATOM 537 O O . THR A 1 83 ? 1.660 48.455 5.499 1.00 70.26 75 THR A O 1
ATOM 541 N N . TRP A 1 84 ? 3.498 48.682 6.803 1.00 68.94 76 TRP A N 1
ATOM 542 C CA . TRP A 1 84 ? 3.834 50.066 6.448 1.00 67.06 76 TRP A CA 1
ATOM 543 C C . TRP A 1 84 ? 5.067 50.151 5.542 1.00 66.79 76 TRP A C 1
ATOM 544 O O . TRP A 1 84 ? 6.132 49.758 5.959 1.00 66.45 76 TRP A O 1
ATOM 555 N N . MET A 1 85 ? 4.925 50.713 4.339 1.00 67.29 77 MET A N 1
ATOM 556 C CA . MET A 1 85 ? 6.006 50.803 3.344 1.00 67.50 77 MET A CA 1
ATOM 557 C C . MET A 1 85 ? 6.399 52.255 3.080 1.00 65.89 77 MET A C 1
ATOM 558 O O . MET A 1 85 ? 5.566 53.017 2.638 1.00 66.04 77 MET A O 1
ATOM 563 N N . TYR A 1 86 ? 7.667 52.606 3.291 1.00 65.10 78 TYR A N 1
ATOM 564 C CA . TYR A 1 86 ? 8.169 53.954 3.056 1.00 64.22 78 TYR A CA 1
ATOM 565 C C . TYR A 1 86 ? 8.240 54.340 1.552 1.00 65.09 78 TYR A C 1
ATOM 566 O O . TYR A 1 86 ? 8.760 53.591 0.740 1.00 66.41 78 TYR A O 1
ATOM 575 N N . HIS A 1 87 ? 7.727 55.529 1.216 1.00 64.74 79 HIS A N 1
ATOM 576 C CA . HIS A 1 87 ? 7.752 56.062 -0.158 1.00 65.62 79 HIS A CA 1
ATOM 577 C C . HIS A 1 87 ? 8.560 57.351 -0.279 1.00 65.28 79 HIS A C 1
ATOM 578 O O . HIS A 1 87 ? 9.355 57.489 -1.207 1.00 65.99 79 HIS A O 1
ATOM 585 N N . ALA A 1 88 ? 8.334 58.300 0.631 1.00 64.71 80 ALA A N 1
ATOM 586 C CA . ALA A 1 88 ? 8.974 59.625 0.550 1.00 65.16 80 ALA A CA 1
ATOM 587 C C . ALA A 1 88 ? 8.941 60.452 1.858 1.00 65.14 80 ALA A C 1
ATOM 588 O O . ALA A 1 88 ? 8.238 60.118 2.811 1.00 64.58 80 ALA A O 1
ATOM 590 N N . GLY A 1 89 ? 9.736 61.523 1.872 1.00 66.21 81 GLY A N 1
ATOM 591 C CA . GLY A 1 89 ? 9.798 62.466 2.994 1.00 67.15 81 GLY A CA 1
ATOM 592 C C . GLY A 1 89 ? 10.639 61.965 4.151 1.00 67.01 81 GLY A C 1
ATOM 593 O O . GLY A 1 89 ? 11.476 61.085 3.990 1.00 66.72 81 GLY A O 1
ATOM 594 N N . ASP A 1 90 ? 10.406 62.534 5.324 1.00 67.76 82 ASP A N 1
ATOM 595 C CA . ASP A 1 90 ? 11.020 62.053 6.559 1.00 67.87 82 ASP A CA 1
ATOM 596 C C . ASP A 1 90 ? 10.631 60.609 6.950 1.00 65.85 82 ASP A C 1
ATOM 597 O O . ASP A 1 90 ? 9.571 60.086 6.528 1.00 64.53 82 ASP A O 1
ATOM 602 N N . PRO A 1 91 ? 11.476 59.965 7.788 1.00 66.23 83 PRO A N 1
ATOM 603 C CA . PRO A 1 91 ? 11.070 58.735 8.453 1.00 64.88 83 PRO A CA 1
ATOM 604 C C . PRO A 1 91 ? 9.827 58.914 9.279 1.00 64.10 83 PRO A C 1
ATOM 605 O O . PRO A 1 91 ? 9.635 59.964 9.890 1.00 65.23 83 PRO A O 1
ATOM 609 N N . LEU A 1 92 ? 9.007 57.874 9.304 1.00 62.78 84 LEU A N 1
ATOM 610 C CA . LEU A 1 92 ? 7.787 57.839 10.081 1.00 62.42 84 LEU A CA 1
ATOM 611 C C . LEU A 1 92 ? 8.095 57.083 11.377 1.00 62.24 84 LEU A C 1
ATOM 612 O O . LEU A 1 92 ? 8.550 55.930 11.337 1.00 61.85 84 LEU A O 1
ATOM 617 N N . GLN A 1 93 ? 7.870 57.721 12.519 1.00 62.98 85 GLN A N 1
ATOM 618 C CA . GLN A 1 93 ? 8.071 57.057 13.790 1.00 63.01 85 GLN A CA 1
ATOM 619 C C . GLN A 1 93 ? 6.778 56.396 14.214 1.00 62.27 85 GLN A C 1
ATOM 620 O O . GLN A 1 93 ? 5.761 57.065 14.419 1.00 62.90 85 GLN A O 1
ATOM 626 N N . LEU A 1 94 ? 6.831 55.074 14.313 1.00 61.56 86 LEU A N 1
ATOM 627 C CA . LEU A 1 94 ? 5.710 54.260 14.707 1.00 61.33 86 LEU A CA 1
ATOM 628 C C . LEU A 1 94 ? 5.866 53.985 16.192 1.00 61.63 86 LEU A C 1
ATOM 629 O O . LEU A 1 94 ? 6.947 53.599 16.646 1.00 61.88 86 LEU A O 1
ATOM 634 N N . HIS A 1 95 ? 4.786 54.180 16.933 1.00 62.09 87 HIS A N 1
ATOM 635 C CA . HIS A 1 95 ? 4.754 53.956 18.368 1.00 62.56 87 HIS A CA 1
ATOM 636 C C . HIS A 1 95 ? 3.873 52.746 18.596 1.00 62.49 87 HIS A C 1
ATOM 637 O O . HIS A 1 95 ? 2.653 52.870 18.549 1.00 63.25 87 HIS A O 1
ATOM 644 N N . VAL A 1 96 ? 4.468 51.592 18.846 1.00 62.24 88 VAL A N 1
ATOM 645 C CA . VAL A 1 96 ? 3.731 50.327 18.878 1.00 62.66 88 VAL A CA 1
ATOM 646 C C . VAL A 1 96 ? 3.733 49.707 20.280 1.00 63.17 88 VAL A C 1
ATOM 647 O O . VAL A 1 96 ? 4.783 49.323 20.782 1.00 63.29 88 VAL A O 1
ATOM 651 N N . ILE A 1 97 ? 2.568 49.607 20.916 1.00 63.94 89 ILE A N 1
ATOM 652 C CA . ILE A 1 97 ? 2.453 48.838 22.150 1.00 64.61 89 ILE A CA 1
ATOM 653 C C . ILE A 1 97 ? 1.874 47.476 21.765 1.00 65.63 89 ILE A C 1
ATOM 654 O O . ILE A 1 97 ? 0.752 47.396 21.298 1.00 66.68 89 ILE A O 1
ATOM 659 N N . LEU A 1 98 ? 2.649 46.412 21.928 1.00 66.03 90 LEU A N 1
ATOM 660 C CA . LEU A 1 98 ? 2.223 45.083 21.488 1.00 67.71 90 LEU A CA 1
ATOM 661 C C . LEU A 1 98 ? 1.340 44.460 22.543 1.00 69.13 90 LEU A C 1
ATOM 662 O O . LEU A 1 98 ? 1.578 44.666 23.715 1.00 68.74 90 LEU A O 1
ATOM 667 N N . LYS A 1 99 ? 0.335 43.697 22.124 1.00 87.97 91 LYS A N 1
ATOM 668 C CA . LYS A 1 99 ? -0.495 42.913 23.048 1.00 87.62 91 LYS A CA 1
ATOM 669 C C . LYS A 1 99 ? 0.326 41.805 23.706 1.00 88.20 91 LYS A C 1
ATOM 670 O O . LYS A 1 99 ? 0.195 41.553 24.893 1.00 88.88 91 LYS A O 1
ATOM 676 N N . ASP A 1 100 ? 1.137 41.122 22.907 1.00 88.64 92 ASP A N 1
ATOM 677 C CA . ASP A 1 100 ? 2.260 40.313 23.405 1.00 90.40 92 ASP A CA 1
ATOM 678 C C . ASP A 1 100 ? 3.431 40.586 22.467 1.00 91.11 92 ASP A C 1
ATOM 679 O O . ASP A 1 100 ? 3.214 41.051 21.348 1.00 90.16 92 ASP A O 1
ATOM 684 N N . PRO A 1 101 ? 4.676 40.302 22.902 1.00 93.80 93 PRO A N 1
ATOM 685 C CA . PRO A 1 101 ? 5.836 40.303 21.982 1.00 95.77 93 PRO A CA 1
ATOM 686 C C . PRO A 1 101 ? 5.589 39.565 20.641 1.00 94.59 93 PRO A C 1
ATOM 687 O O . PRO A 1 101 ? 6.170 38.512 20.386 1.00 96.30 93 PRO A O 1
ATOM 691 N N . GLN A 1 102 ? 4.760 40.168 19.780 1.00 92.35 94 GLN A N 1
ATOM 692 C CA . GLN A 1 102 ? 4.162 39.483 18.625 1.00 91.10 94 GLN A CA 1
ATOM 693 C C . GLN A 1 102 ? 4.801 39.828 17.280 1.00 92.12 94 GLN A C 1
ATOM 694 O O . GLN A 1 102 ? 4.206 39.593 16.226 1.00 91.28 94 GLN A O 1
ATOM 700 N N . ASP A 1 103 ? 6.016 40.370 17.332 1.00 94.79 95 ASP A N 1
ATOM 701 C CA . ASP A 1 103 ? 6.824 40.625 16.145 1.00 97.16 95 ASP A CA 1
ATOM 702 C C . ASP A 1 103 ? 7.379 39.318 15.593 1.00 97.73 95 ASP A C 1
ATOM 703 O O . ASP A 1 103 ? 7.501 39.158 14.380 1.00 98.16 95 ASP A O 1
ATOM 708 N N . GLU A 1 104 ? 7.713 38.391 16.492 1.00 98.36 96 GLU A N 1
ATOM 709 C CA . GLU A 1 104 ? 8.433 37.154 16.137 1.00 100.29 96 GLU A CA 1
ATOM 710 C C . GLU A 1 104 ? 7.545 36.195 15.347 1.00 97.50 96 GLU A C 1
ATOM 711 O O . GLU A 1 104 ? 8.025 35.461 14.489 1.00 98.54 96 GLU A O 1
ATOM 717 N N . ASP A 1 105 ? 6.249 36.201 15.650 1.00 94.59 97 ASP A N 1
ATOM 718 C CA . ASP A 1 105 ? 5.299 35.278 15.026 1.00 92.96 97 ASP A CA 1
ATOM 719 C C . ASP A 1 105 ? 5.107 35.489 13.512 1.00 92.12 97 ASP A C 1
ATOM 720 O O . ASP A 1 105 ? 4.593 34.599 12.828 1.00 91.58 97 ASP A O 1
ATOM 722 N N . ARG A 1 106 ? 5.533 36.646 12.999 1.00 92.82 98 ARG A N 1
ATOM 723 C CA . ARG A 1 106 ? 5.309 37.025 11.595 1.00 93.08 98 ARG A CA 1
ATOM 724 C C . ARG A 1 106 ? 6.607 37.204 10.790 1.00 95.85 98 ARG A C 1
ATOM 725 O O . ARG A 1 106 ? 7.719 36.992 11.281 1.00 97.90 98 ARG A O 1
ATOM 733 N N . ARG A 1 125 ? 0.038 35.965 31.956 1.00 149.18 117 ARG A N 1
ATOM 734 C CA . ARG A 1 125 ? 0.383 36.642 30.713 1.00 139.19 117 ARG A CA 1
ATOM 735 C C . ARG A 1 125 ? -0.241 38.043 30.633 1.00 128.33 117 ARG A C 1
ATOM 736 O O . ARG A 1 125 ? -1.069 38.301 29.754 1.00 120.48 117 ARG A O 1
ATOM 738 N N . PRO A 1 126 ? 0.159 38.952 31.549 1.00 129.25 118 PRO A N 1
ATOM 739 C CA . PRO A 1 126 ? -0.303 40.352 31.523 1.00 121.12 118 PRO A CA 1
ATOM 740 C C . PRO A 1 126 ? 0.041 41.041 30.205 1.00 112.41 118 PRO A C 1
ATOM 741 O O . PRO A 1 126 ? 1.197 41.001 29.789 1.00 113.77 118 PRO A O 1
ATOM 745 N N . LYS A 1 127 ? -0.955 41.668 29.573 1.00 104.84 119 LYS A N 1
ATOM 746 C CA . LYS A 1 127 ? -0.829 42.188 28.190 1.00 97.27 119 LYS A CA 1
ATOM 747 C C . LYS A 1 127 ? -0.299 43.622 28.105 1.00 93.79 119 LYS A C 1
ATOM 748 O O . LYS A 1 127 ? -0.221 44.333 29.108 1.00 96.54 119 LYS A O 1
ATOM 754 N N . TYR A 1 128 ? 0.068 44.018 26.889 1.00 88.78 120 TYR A N 1
ATOM 755 C CA . TYR A 1 128 ? 0.484 45.388 26.559 1.00 85.68 120 TYR A CA 1
ATOM 756 C C . TYR A 1 128 ? 1.702 45.921 27.325 1.00 90.39 120 TYR A C 1
ATOM 757 O O . TYR A 1 128 ? 1.758 47.094 27.695 1.00 90.55 120 TYR A O 1
ATOM 766 N N . GLN A 1 129 ? 2.699 45.066 27.504 1.00 95.41 121 GLN A N 1
ATOM 767 C CA . GLN A 1 129 ? 3.884 45.435 28.286 1.00 101.72 121 GLN A CA 1
ATOM 768 C C . GLN A 1 129 ? 5.036 45.999 27.477 1.00 101.53 121 GLN A C 1
ATOM 769 O O . GLN A 1 129 ? 5.842 46.748 28.023 1.00 105.69 121 GLN A O 1
ATOM 775 N N . VAL A 1 130 ? 5.112 45.652 26.192 1.00 97.66 122 VAL A N 1
ATOM 776 C CA . VAL A 1 130 ? 6.278 45.981 25.373 1.00 99.02 122 VAL A CA 1
ATOM 777 C C . VAL A 1 130 ? 6.037 47.155 24.421 1.00 92.88 122 VAL A C 1
ATOM 778 O O . VAL A 1 130 ? 5.330 47.030 23.430 1.00 87.40 122 VAL A O 1
ATOM 782 N N . TYR A 1 131 ? 6.661 48.290 24.725 1.00 95.14 123 TYR A N 1
ATOM 783 C CA . TYR A 1 131 ? 6.640 49.451 23.846 1.00 91.81 123 TYR A CA 1
ATOM 784 C C . TYR A 1 131 ? 7.821 49.381 22.875 1.00 94.34 123 TYR A C 1
ATOM 785 O O . TYR A 1 131 ? 8.973 49.170 23.282 1.00 101.11 123 TYR A O 1
ATOM 794 N N . ARG A 1 132 ? 7.525 49.548 21.589 1.00 89.96 124 ARG A N 1
ATOM 795 C CA . ARG A 1 132 ? 8.540 49.530 20.549 1.00 92.59 124 ARG A CA 1
ATOM 796 C C . ARG A 1 132 ? 8.436 50.773 19.685 1.00 90.64 124 ARG A C 1
ATOM 797 O O . ARG A 1 132 ? 7.387 51.041 19.095 1.00 85.44 124 ARG A O 1
ATOM 805 N N . ARG A 1 133 ? 9.526 51.534 19.639 1.00 96.12 125 ARG A N 1
ATOM 806 C CA . ARG A 1 133 ? 9.655 52.669 18.738 1.00 96.57 125 ARG A CA 1
ATOM 807 C C . ARG A 1 133 ? 10.315 52.175 17.453 1.00 98.03 125 ARG A C 1
ATOM 808 O O . ARG A 1 133 ? 11.411 51.619 17.484 1.00 103.64 125 ARG A O 1
ATOM 816 N N . VAL A 1 134 ? 9.633 52.362 16.328 1.00 94.12 126 VAL A N 1
ATOM 817 C CA . VAL A 1 134 ? 10.147 51.937 15.031 1.00 95.92 126 VAL A CA 1
ATOM 818 C C . VAL A 1 134 ? 10.139 53.117 14.070 1.00 97.37 126 VAL A C 1
ATOM 819 O O . VAL A 1 134 ? 9.143 53.828 13.967 1.00 94.12 126 VAL A O 1
ATOM 823 N N . LEU A 1 135 ? 11.262 53.336 13.389 1.00 63.69 127 LEU A N 1
ATOM 824 C CA . LEU A 1 135 ? 11.346 54.341 12.331 1.00 63.54 127 LEU A CA 1
ATOM 825 C C . LEU A 1 135 ? 11.163 53.652 10.996 1.00 61.72 127 LEU A C 1
ATOM 826 O O . LEU A 1 135 ? 11.978 52.851 10.633 1.00 60.65 127 LEU A O 1
ATOM 831 N N . VAL A 1 136 ? 10.083 53.954 10.282 1.00 61.84 128 VAL A N 1
ATOM 832 C CA . VAL A 1 136 ? 9.884 53.492 8.903 1.00 60.72 128 VAL A CA 1
ATOM 833 C C . VAL A 1 136 ? 10.532 54.524 7.993 1.00 61.63 128 VAL A C 1
ATOM 834 O O . VAL A 1 136 ? 10.112 55.681 7.971 1.00 63.51 128 VAL A O 1
ATOM 838 N N . GLY A 1 137 ? 11.574 54.122 7.266 1.00 61.05 129 GLY A N 1
ATOM 839 C CA . GLY A 1 137 ? 12.374 55.092 6.488 1.00 62.81 129 GLY A CA 1
ATOM 840 C C . GLY A 1 137 ? 13.366 54.427 5.552 1.00 62.49 129 GLY A C 1
ATOM 841 O O . GLY A 1 137 ? 13.410 53.195 5.473 1.00 60.89 129 GLY A O 1
ATOM 842 N N . ALA A 1 138 ? 14.157 55.243 4.853 1.00 64.74 130 ALA A N 1
ATOM 843 C CA . ALA A 1 138 ? 15.069 54.763 3.803 1.00 65.45 130 ALA A CA 1
ATOM 844 C C . ALA A 1 138 ? 16.561 54.846 4.159 1.00 66.66 130 ALA A C 1
ATOM 845 O O . ALA A 1 138 ? 17.411 54.442 3.363 1.00 67.77 130 ALA A O 1
ATOM 847 N N . ARG A 1 139 ? 16.893 55.405 5.320 1.00 67.01 131 ARG A N 1
ATOM 848 C CA . ARG A 1 139 ? 18.257 55.344 5.802 1.00 68.08 131 ARG A CA 1
ATOM 849 C C . ARG A 1 139 ? 18.344 54.165 6.736 1.00 65.57 131 ARG A C 1
ATOM 850 O O . ARG A 1 139 ? 18.307 54.300 7.966 1.00 65.22 131 ARG A O 1
ATOM 858 N N . VAL A 1 140 ? 18.474 52.997 6.124 1.00 64.52 132 VAL A N 1
ATOM 859 C CA . VAL A 1 140 ? 18.577 51.733 6.857 1.00 63.06 132 VAL A CA 1
ATOM 860 C C . VAL A 1 140 ? 19.876 51.615 7.639 1.00 64.31 132 VAL A C 1
ATOM 861 O O . VAL A 1 140 ? 19.956 50.826 8.581 1.00 63.77 132 VAL A O 1
ATOM 865 N N . GLU A 1 141 ? 20.869 52.411 7.255 1.00 66.55 133 GLU A N 1
ATOM 866 C CA . GLU A 1 141 ? 22.134 52.470 7.962 1.00 68.32 133 GLU A CA 1
ATOM 867 C C . GLU A 1 141 ? 22.030 53.240 9.278 1.00 68.58 133 GLU A C 1
ATOM 868 O O . GLU A 1 141 ? 22.962 53.230 10.069 1.00 70.02 133 GLU A O 1
ATOM 874 N N . ARG A 1 142 ? 20.888 53.900 9.494 1.00 67.64 134 ARG A N 1
ATOM 875 C CA . ARG A 1 142 ? 20.510 54.543 10.766 1.00 68.04 134 ARG A CA 1
ATOM 876 C C . ARG A 1 142 ? 19.377 53.797 11.495 1.00 65.86 134 ARG A C 1
ATOM 877 O O . ARG A 1 142 ? 18.710 54.363 12.344 1.00 66.29 134 ARG A O 1
ATOM 885 N N . GLY A 1 143 ? 19.144 52.538 11.154 1.00 64.22 135 GLY A N 1
ATOM 886 C CA . GLY A 1 143 ? 18.138 51.755 11.839 1.00 63.09 135 GLY A CA 1
ATOM 887 C C . GLY A 1 143 ? 16.719 51.952 11.340 1.00 61.86 135 GLY A C 1
ATOM 888 O O . GLY A 1 143 ? 15.788 51.397 11.917 1.00 61.46 135 GLY A O 1
ATOM 889 N N . GLU A 1 144 ? 16.541 52.715 10.264 1.00 61.81 136 GLU A N 1
ATOM 890 C CA . GLU A 1 144 ? 15.225 52.888 9.677 1.00 61.00 136 GLU A CA 1
ATOM 891 C C . GLU A 1 144 ? 14.889 51.636 8.886 1.00 59.73 136 GLU A C 1
ATOM 892 O O . GLU A 1 144 ? 15.783 50.943 8.455 1.00 59.85 136 GLU A O 1
ATOM 898 N N . LEU A 1 145 ? 13.593 51.357 8.720 1.00 59.07 137 LEU A N 1
ATOM 899 C CA . LEU A 1 145 ? 13.119 50.155 8.044 1.00 58.49 137 LEU A CA 1
ATOM 900 C C . LEU A 1 145 ? 12.177 50.512 6.902 1.00 58.29 137 LEU A C 1
ATOM 901 O O . LEU A 1 145 ? 11.139 51.114 7.136 1.00 58.44 137 LEU A O 1
ATOM 906 N N . LEU A 1 146 ? 12.520 50.148 5.671 1.00 58.45 138 LEU A N 1
ATOM 907 C CA . LEU A 1 146 ? 11.690 50.459 4.513 1.00 58.77 138 LEU A CA 1
ATOM 908 C C . LEU A 1 146 ? 10.301 49.858 4.603 1.00 58.53 138 LEU A C 1
ATOM 909 O O . LEU A 1 146 ? 9.354 50.376 4.024 1.00 58.95 138 LEU A O 1
ATOM 914 N N . GLN A 1 147 ? 10.192 48.754 5.330 1.00 58.45 139 GLN A N 1
ATOM 915 C CA . GLN A 1 147 ? 8.937 48.038 5.520 1.00 59.03 139 GLN A CA 1
ATOM 916 C C . GLN A 1 147 ? 8.867 47.589 6.983 1.00 59.56 139 GLN A C 1
ATOM 917 O O . GLN A 1 147 ? 9.882 47.280 7.584 1.00 59.62 139 GLN A O 1
ATOM 923 N N . TYR A 1 148 ? 7.666 47.561 7.547 1.00 60.48 140 TYR A N 1
ATOM 924 C CA . TYR A 1 148 ? 7.430 47.068 8.899 1.00 61.96 140 TYR A CA 1
ATOM 925 C C . TYR A 1 148 ? 5.944 46.777 9.093 1.00 63.79 140 TYR A C 1
ATOM 926 O O . TYR A 1 148 ? 5.092 47.485 8.555 1.00 63.53 140 TYR A O 1
ATOM 935 N N . THR A 1 149 ? 5.654 45.732 9.873 1.00 72.19 141 THR A N 1
ATOM 936 C CA . THR A 1 149 ? 4.304 45.218 10.090 1.00 70.43 141 THR A CA 1
ATOM 937 C C . THR A 1 149 ? 3.881 45.350 11.550 1.00 69.38 141 THR A C 1
ATOM 938 O O . THR A 1 149 ? 4.530 44.814 12.439 1.00 70.65 141 THR A O 1
ATOM 942 N N . VAL A 1 150 ? 2.772 46.059 11.777 1.00 67.44 142 VAL A N 1
ATOM 943 C CA . VAL A 1 150 ? 2.233 46.271 13.114 1.00 66.75 142 VAL A CA 1
ATOM 944 C C . VAL A 1 150 ? 1.301 45.102 13.382 1.00 66.55 142 VAL A C 1
ATOM 945 O O . VAL A 1 150 ? 0.324 44.940 12.669 1.00 65.74 142 VAL A O 1
ATOM 949 N N . PRO A 1 151 ? 1.611 44.260 14.385 1.00 67.63 143 PRO A N 1
ATOM 950 C CA . PRO A 1 151 ? 0.775 43.069 14.529 1.00 67.75 143 PRO A CA 1
ATOM 951 C C . PRO A 1 151 ? -0.637 43.426 14.979 1.00 66.50 143 PRO A C 1
ATOM 952 O O . PRO A 1 151 ? -0.812 44.374 15.744 1.00 66.07 143 PRO A O 1
ATOM 956 N N . GLY A 1 152 ? -1.623 42.684 14.479 1.00 66.34 144 GLY A N 1
ATOM 957 C CA . GLY A 1 152 ? -2.998 42.814 14.930 1.00 65.80 144 GLY A CA 1
ATOM 958 C C . GLY A 1 152 ? -3.080 42.720 16.443 1.00 66.45 144 GLY A C 1
ATOM 959 O O . GLY A 1 152 ? -2.449 41.875 17.058 1.00 67.58 144 GLY A O 1
ATOM 960 N N . GLY A 1 153 ? -3.853 43.611 17.040 1.00 66.10 145 GLY A N 1
ATOM 961 C CA . GLY A 1 153 ? -4.048 43.637 18.477 1.00 67.13 145 GLY A CA 1
ATOM 962 C C . GLY A 1 153 ? -3.150 44.644 19.150 1.00 67.46 145 GLY A C 1
ATOM 963 O O . GLY A 1 153 ? -3.322 44.915 20.323 1.00 68.60 145 GLY A O 1
ATOM 964 N N . ALA A 1 154 ? -2.194 45.207 18.416 1.00 66.83 146 ALA A N 1
ATOM 965 C CA . ALA A 1 154 ? -1.333 46.245 18.966 1.00 67.40 146 ALA A CA 1
ATOM 966 C C . ALA A 1 154 ? -2.080 47.570 19.099 1.00 67.01 146 ALA A C 1
ATOM 967 O O . ALA A 1 154 ? -2.872 47.925 18.234 1.00 65.86 146 ALA A O 1
ATOM 969 N N . ILE A 1 155 ? -1.842 48.274 20.203 1.00 68.37 147 ILE A N 1
ATOM 970 C CA . ILE A 1 155 ? -2.226 49.677 20.340 1.00 68.56 147 ILE A CA 1
ATOM 971 C C . ILE A 1 155 ? -1.068 50.497 19.766 1.00 68.33 147 ILE A C 1
ATOM 972 O O . ILE A 1 155 ? 0.045 50.443 20.285 1.00 69.59 147 ILE A O 1
ATOM 977 N N . PHE A 1 156 ? -1.325 51.244 18.695 1.00 67.05 148 PHE A N 1
ATOM 978 C CA . PHE A 1 156 ? -0.261 51.936 17.966 1.00 66.86 148 PHE A CA 1
ATOM 979 C C . PHE A 1 156 ? -0.655 53.271 17.317 1.00 66.37 148 PHE A C 1
ATOM 980 O O . PHE A 1 156 ? -1.832 53.541 17.071 1.00 65.79 148 PHE A O 1
ATOM 988 N N . GLY A 1 157 ? 0.350 54.087 17.012 1.00 66.88 149 GLY A N 1
ATOM 989 C CA . GLY A 1 157 ? 0.121 55.396 16.383 1.00 66.71 149 GLY A CA 1
ATOM 990 C C . GLY A 1 157 ? 1.356 55.826 15.629 1.00 66.98 149 GLY A C 1
ATOM 991 O O . GLY A 1 157 ? 2.333 55.103 15.645 1.00 67.47 149 GLY A O 1
ATOM 992 N N . SER A 1 158 ? 1.329 56.989 14.978 1.00 67.01 150 SER A N 1
ATOM 993 C CA . SER A 1 158 ? 2.500 57.461 14.261 1.00 67.64 150 SER A CA 1
ATOM 994 C C . SER A 1 158 ? 2.727 58.965 14.368 1.00 68.92 150 SER A C 1
ATOM 995 O O . SER A 1 158 ? 1.805 59.711 14.658 1.00 69.01 150 SER A O 1
ATOM 998 N N . SER A 1 159 ? 3.985 59.383 14.171 1.00 70.32 151 SER A N 1
ATOM 999 C CA . SER A 1 159 ? 4.362 60.793 14.239 1.00 71.94 151 SER A CA 1
ATOM 1000 C C . SER A 1 159 ? 5.594 61.081 13.401 1.00 73.00 151 SER A C 1
ATOM 1001 O O . SER A 1 159 ? 6.325 60.164 13.008 1.00 73.01 151 SER A O 1
ATOM 1004 N N . VAL A 1 160 ? 5.817 62.365 13.131 1.00 74.24 152 VAL A N 1
ATOM 1005 C CA . VAL A 1 160 ? 7.008 62.822 12.417 1.00 75.84 152 VAL A CA 1
ATOM 1006 C C . VAL A 1 160 ? 7.648 63.957 13.199 1.00 78.62 152 VAL A C 1
ATOM 1007 O O . VAL A 1 160 ? 6.948 64.830 13.713 1.00 79.01 152 VAL A O 1
ATOM 1011 N N . ALA A 1 161 ? 8.976 63.937 13.274 1.00 80.95 153 ALA A N 1
ATOM 1012 C CA . ALA A 1 161 ? 9.742 64.925 14.033 1.00 84.21 153 ALA A CA 1
ATOM 1013 C C . ALA A 1 161 ? 9.698 66.295 13.355 1.00 85.12 153 ALA A C 1
ATOM 1014 O O . ALA A 1 161 ? 9.686 66.387 12.120 1.00 84.10 153 ALA A O 1
ATOM 1016 N N . ALA A 1 162 ? 9.681 67.349 14.172 1.00 87.38 154 ALA A N 1
ATOM 1017 C CA . ALA A 1 162 ? 9.611 68.721 13.672 1.00 88.70 154 ALA A CA 1
ATOM 1018 C C . ALA A 1 162 ? 10.954 69.161 13.125 1.00 91.38 154 ALA A C 1
ATOM 1019 O O . ALA A 1 162 ? 11.030 69.694 12.015 1.00 91.24 154 ALA A O 1
ATOM 1021 N N . ASP A 1 163 ? 12.012 68.913 13.895 1.00 94.12 155 ASP A N 1
ATOM 1022 C CA . ASP A 1 163 ? 13.355 69.362 13.549 1.00 97.53 155 ASP A CA 1
ATOM 1023 C C . ASP A 1 163 ? 14.383 68.228 13.628 1.00 98.57 155 ASP A C 1
ATOM 1024 O O . ASP A 1 163 ? 14.027 67.063 13.811 1.00 96.29 155 ASP A O 1
ATOM 1026 N N . GLY A 1 164 ? 15.659 68.580 13.477 1.00 102.38 156 GLY A N 1
ATOM 1027 C CA . GLY A 1 164 ? 16.749 67.606 13.528 1.00 104.32 156 GLY A CA 1
ATOM 1028 C C . GLY A 1 164 ? 16.806 66.716 12.294 1.00 102.29 156 GLY A C 1
ATOM 1029 O O . GLY A 1 164 ? 16.068 66.927 11.323 1.00 99.59 156 GLY A O 1
ATOM 1030 N N . ALA A 1 165 ? 17.685 65.712 12.345 1.00 104.00 157 ALA A N 1
ATOM 1031 C CA . ALA A 1 165 ? 17.909 64.784 11.218 1.00 103.10 157 ALA A CA 1
ATOM 1032 C C . ALA A 1 165 ? 16.634 64.087 10.714 1.00 98.19 157 ALA A C 1
ATOM 1033 O O . ALA A 1 165 ? 16.507 63.834 9.517 1.00 97.15 157 ALA A O 1
ATOM 1035 N N . ASP A 1 166 ? 15.711 63.777 11.624 1.00 93.32 158 ASP A N 1
ATOM 1036 C CA . ASP A 1 166 ? 14.459 63.091 11.285 1.00 89.58 158 ASP A CA 1
ATOM 1037 C C . ASP A 1 166 ? 13.318 64.033 10.866 1.00 86.97 158 ASP A C 1
ATOM 1038 O O . ASP A 1 166 ? 12.199 63.565 10.598 1.00 84.38 158 ASP A O 1
ATOM 1043 N N . GLY A 1 167 ? 13.583 65.341 10.831 1.00 88.15 159 GLY A N 1
ATOM 1044 C CA . GLY A 1 167 ? 12.550 66.333 10.541 1.00 86.36 159 GLY A CA 1
ATOM 1045 C C . GLY A 1 167 ? 13.000 67.467 9.640 1.00 88.08 159 GLY A C 1
ATOM 1046 O O . GLY A 1 167 ? 13.100 68.607 10.081 1.00 89.33 159 GLY A O 1
ATOM 1047 N N . GLN A 1 168 ? 13.252 67.149 8.373 1.00 88.46 160 GLN A N 1
ATOM 1048 C CA . GLN A 1 168 ? 13.683 68.141 7.382 1.00 90.85 160 GLN A CA 1
ATOM 1049 C C . GLN A 1 168 ? 12.601 68.462 6.349 1.00 89.47 160 GLN A C 1
ATOM 1050 O O . GLN A 1 168 ? 12.459 69.619 5.931 1.00 91.15 160 GLN A O 1
ATOM 1052 N N . ALA A 1 169 ? 11.858 67.439 5.941 1.00 86.99 161 ALA A N 1
ATOM 1053 C CA . ALA A 1 169 ? 10.869 67.554 4.869 1.00 86.29 161 ALA A CA 1
ATOM 1054 C C . ALA A 1 169 ? 9.472 67.973 5.353 1.00 84.45 161 ALA A C 1
ATOM 1055 O O . ALA A 1 169 ? 8.666 68.451 4.561 1.00 84.93 161 ALA A O 1
ATOM 1057 N N . GLY A 1 170 ? 9.186 67.772 6.638 1.00 82.86 162 GLY A N 1
ATOM 1058 C CA . GLY A 1 170 ? 7.907 68.188 7.229 1.00 81.50 162 GLY A CA 1
ATOM 1059 C C . GLY A 1 170 ? 6.763 67.196 7.100 1.00 79.74 162 GLY A C 1
ATOM 1060 O O . GLY A 1 170 ? 5.631 67.493 7.487 1.00 79.15 162 GLY A O 1
ATOM 1061 N N . TYR A 1 171 ? 7.044 66.014 6.557 1.00 79.24 163 TYR A N 1
ATOM 1062 C CA . TYR A 1 171 ? 6.020 64.983 6.368 1.00 78.07 163 TYR A CA 1
ATOM 1063 C C . TYR A 1 171 ? 6.649 63.621 6.153 1.00 77.54 163 TYR A C 1
ATOM 1064 O O . TYR A 1 171 ? 7.846 63.505 5.976 1.00 78.21 163 TYR A O 1
ATOM 1073 N N . SER A 1 172 ? 5.816 62.594 6.137 1.00 76.76 164 SER A N 1
ATOM 1074 C CA . SER A 1 172 ? 6.234 61.263 5.737 1.00 76.39 164 SER A CA 1
ATOM 1075 C C . SER A 1 172 ? 5.098 60.570 5.025 1.00 76.24 164 SER A C 1
ATOM 1076 O O . SER A 1 172 ? 4.045 60.374 5.617 1.00 76.30 164 SER A O 1
ATOM 1079 N N . LEU A 1 173 ? 5.308 60.208 3.761 1.00 76.49 165 LEU A N 1
ATOM 1080 C CA . LEU A 1 173 ? 4.304 59.492 2.977 1.00 76.80 165 LEU A CA 1
ATOM 1081 C C . LEU A 1 173 ? 4.634 57.990 2.952 1.00 76.17 165 LEU A C 1
ATOM 1082 O O . LEU A 1 173 ? 5.774 57.596 2.719 1.00 75.81 165 LEU A O 1
ATOM 1087 N N . VAL A 1 174 ? 3.632 57.161 3.202 1.00 76.48 166 VAL A N 1
ATOM 1088 C CA . VAL A 1 174 ? 3.793 55.719 3.144 1.00 76.33 166 VAL A CA 1
ATOM 1089 C C . VAL A 1 174 ? 2.596 55.103 2.432 1.00 77.45 166 VAL A C 1
ATOM 1090 O O . VAL A 1 174 ? 1.644 55.792 2.079 1.00 78.56 166 VAL A O 1
ATOM 1094 N N . SER A 1 175 ? 2.677 53.797 2.215 1.00 77.54 167 SER A N 1
ATOM 1095 C CA . SER A 1 175 ? 1.519 52.985 1.916 1.00 79.15 167 SER A CA 1
ATOM 1096 C C . SER A 1 175 ? 1.315 52.044 3.085 1.00 79.98 167 SER A C 1
ATOM 1097 O O . SER A 1 175 ? 2.284 51.593 3.683 1.00 79.19 167 SER A O 1
ATOM 1100 N N . CYS A 1 176 ? 0.050 51.779 3.416 1.00 82.24 168 CYS A N 1
ATOM 1101 C CA . CYS A 1 176 ? -0.306 50.782 4.407 1.00 84.08 168 CYS A CA 1
ATOM 1102 C C . CYS A 1 176 ? -1.171 49.694 3.779 1.00 86.42 168 CYS A C 1
ATOM 1103 O O . CYS A 1 176 ? -2.057 49.978 2.977 1.00 87.72 168 CYS A O 1
ATOM 1106 N N . ILE A 1 177 ? -0.922 48.444 4.157 1.00 61.84 169 ILE A N 1
ATOM 1107 C CA . ILE A 1 177 ? -1.767 47.325 3.722 1.00 61.70 169 ILE A CA 1
ATOM 1108 C C . ILE A 1 177 ? -2.264 46.597 4.955 1.00 60.76 169 ILE A C 1
ATOM 1109 O O . ILE A 1 177 ? -1.462 46.165 5.753 1.00 60.54 169 ILE A O 1
ATOM 1114 N N . VAL A 1 178 ? -3.579 46.499 5.131 1.00 60.41 170 VAL A N 1
ATOM 1115 C CA . VAL A 1 178 ? -4.144 45.697 6.210 1.00 59.77 170 VAL A CA 1
ATOM 1116 C C . VAL A 1 178 ? -4.648 44.389 5.621 1.00 60.00 170 VAL A C 1
ATOM 1117 O O . VAL A 1 178 ? -5.341 44.402 4.615 1.00 60.45 170 VAL A O 1
ATOM 1121 N N . SER A 1 179 ? -4.245 43.266 6.216 1.00 59.92 171 SER A N 1
ATOM 1122 C CA . SER A 1 179 ? -4.646 41.927 5.747 1.00 60.29 171 SER A CA 1
ATOM 1123 C C . SER A 1 179 ? -4.705 40.897 6.876 1.00 60.18 171 SER A C 1
ATOM 1124 O O . SER A 1 179 ? -3.698 40.665 7.561 1.00 60.28 171 SER A O 1
ATOM 1127 N N . PRO A 1 180 ? -5.882 40.261 7.066 1.00 60.20 172 PRO A N 1
ATOM 1128 C CA . PRO A 1 180 ? -7.132 40.484 6.342 1.00 60.29 172 PRO A CA 1
ATOM 1129 C C . PRO A 1 180 ? -7.641 41.933 6.464 1.00 59.90 172 PRO A C 1
ATOM 1130 O O . PRO A 1 180 ? -7.288 42.637 7.401 1.00 59.45 172 PRO A O 1
ATOM 1134 N N . GLY A 1 181 ? -8.475 42.353 5.517 1.00 60.27 173 GLY A N 1
ATOM 1135 C CA . GLY A 1 181 ? -8.668 43.767 5.193 1.00 60.33 173 GLY A CA 1
ATOM 1136 C C . GLY A 1 181 ? -9.231 44.667 6.274 1.00 59.92 173 GLY A C 1
ATOM 1137 O O . GLY A 1 181 ? -9.821 44.204 7.257 1.00 59.66 173 GLY A O 1
ATOM 1138 N N . PHE A 1 182 ? -9.056 45.969 6.071 1.00 60.05 174 PHE A N 1
ATOM 1139 C CA . PHE A 1 182 ? -9.587 46.974 6.977 1.00 59.89 174 PHE A CA 1
ATOM 1140 C C . PHE A 1 182 ? -11.126 47.109 6.879 1.00 60.42 174 PHE A C 1
ATOM 1141 O O . PHE A 1 182 ? -11.722 47.031 5.798 1.00 61.16 174 PHE A O 1
ATOM 1149 N N . ASP A 1 183 ? -11.747 47.314 8.038 1.00 60.21 175 ASP A N 1
ATOM 1150 C CA . ASP A 1 183 ? -13.172 47.552 8.149 1.00 60.84 175 ASP A CA 1
ATOM 1151 C C . ASP A 1 183 ? -13.329 48.379 9.413 1.00 60.69 175 ASP A C 1
ATOM 1152 O O . ASP A 1 183 ? -12.792 48.021 10.458 1.00 60.09 175 ASP A O 1
ATOM 1157 N N . TYR A 1 184 ? -14.043 49.502 9.324 1.00 61.43 176 TYR A N 1
ATOM 1158 C CA . TYR A 1 184 ? -14.200 50.382 10.489 1.00 61.48 176 TYR A CA 1
ATOM 1159 C C . TYR A 1 184 ? -14.891 49.673 11.660 1.00 61.39 176 TYR A C 1
ATOM 1160 O O . TYR A 1 184 ? -14.782 50.121 12.800 1.00 61.32 176 TYR A O 1
ATOM 1169 N N . ARG A 1 185 ? -15.558 48.541 11.406 1.00 61.54 177 ARG A N 1
ATOM 1170 C CA . ARG A 1 185 ? -16.101 47.769 12.507 1.00 61.60 177 ARG A CA 1
ATOM 1171 C C . ARG A 1 185 ? -14.985 47.250 13.412 1.00 60.81 177 ARG A C 1
ATOM 1172 O O . ARG A 1 185 ? -15.232 47.021 14.590 1.00 61.01 177 ARG A O 1
ATOM 1180 N N . ASP A 1 186 ? -13.767 47.106 12.868 1.00 60.14 178 ASP A N 1
ATOM 1181 C CA . ASP A 1 186 ? -12.573 46.686 13.615 1.00 59.59 178 ASP A CA 1
ATOM 1182 C C . ASP A 1 186 ? -11.636 47.846 14.010 1.00 59.31 178 ASP A C 1
ATOM 1183 O O . ASP A 1 186 ? -10.465 47.624 14.357 1.00 58.94 178 ASP A O 1
ATOM 1188 N N . PHE A 1 187 ? -12.129 49.078 13.940 1.00 59.66 179 PHE A N 1
ATOM 1189 C CA . PHE A 1 187 ? -11.316 50.259 14.204 1.00 59.59 179 PHE A CA 1
ATOM 1190 C C . PHE A 1 187 ? -11.725 50.795 15.545 1.00 59.97 179 PHE A C 1
ATOM 1191 O O . PHE A 1 187 ? -12.892 51.208 15.740 1.00 60.62 179 PHE A O 1
ATOM 1199 N N . GLU A 1 188 ? -10.792 50.731 16.490 1.00 59.74 180 GLU A N 1
ATOM 1200 C CA . GLU A 1 188 ? -11.006 51.227 17.842 1.00 60.22 180 GLU A CA 1
ATOM 1201 C C . GLU A 1 188 ? -10.056 52.386 18.082 1.00 60.26 180 GLU A C 1
ATOM 1202 O O . GLU A 1 188 ? -8.875 52.257 17.849 1.00 59.85 180 GLU A O 1
ATOM 1208 N N . ILE A 1 189 ? -10.583 53.521 18.525 1.00 60.91 181 ILE A N 1
ATOM 1209 C CA . ILE A 1 189 ? -9.753 54.687 18.817 1.00 61.16 181 ILE A CA 1
ATOM 1210 C C . ILE A 1 189 ? -9.781 54.890 20.328 1.00 61.73 181 ILE A C 1
ATOM 1211 O O . ILE A 1 189 ? -10.760 54.567 20.981 1.00 62.20 181 ILE A O 1
ATOM 1216 N N . PHE A 1 190 ? -8.688 55.390 20.883 1.00 61.83 182 PHE A N 1
ATOM 1217 C CA . PHE A 1 190 ? -8.537 55.497 22.317 1.00 62.49 182 PHE A CA 1
ATOM 1218 C C . PHE A 1 190 ? -8.414 56.967 22.718 1.00 63.28 182 PHE A C 1
ATOM 1219 O O . PHE A 1 190 ? -8.219 57.829 21.858 1.00 63.27 182 PHE A O 1
ATOM 1227 N N . THR A 1 191 ? -8.588 57.228 24.017 1.00 64.16 183 THR A N 1
ATOM 1228 C CA . THR A 1 191 ? -8.307 58.524 24.660 1.00 65.11 183 THR A CA 1
ATOM 1229 C C . THR A 1 191 ? -7.375 58.312 25.857 1.00 65.59 183 THR A C 1
ATOM 1230 O O . THR A 1 191 ? -7.267 57.195 26.375 1.00 65.49 183 THR A O 1
ATOM 1234 N N . GLN A 1 192 ? -6.709 59.367 26.307 1.00 66.33 184 GLN A N 1
ATOM 1235 C CA . GLN A 1 192 ? -5.743 59.232 27.399 1.00 66.98 184 GLN A CA 1
ATOM 1236 C C . GLN A 1 192 ? -6.325 58.728 28.731 1.00 67.96 184 GLN A C 1
ATOM 1237 O O . GLN A 1 192 ? -5.749 57.854 29.360 1.00 68.18 184 GLN A O 1
ATOM 1243 N N . ALA A 1 193 ? -7.448 59.298 29.164 1.00 68.78 185 ALA A N 1
ATOM 1244 C CA . ALA A 1 193 ? -8.050 58.961 30.467 1.00 70.04 185 ALA A CA 1
ATOM 1245 C C . ALA A 1 193 ? -8.559 57.537 30.494 1.00 69.66 185 ALA A C 1
ATOM 1246 O O . ALA A 1 193 ? -8.699 56.936 31.565 1.00 70.71 185 ALA A O 1
ATOM 1248 N N . GLN A 1 194 ? -8.883 57.022 29.310 1.00 68.35 186 GLN A N 1
ATOM 1249 C CA . GLN A 1 194 ? -9.268 55.643 29.146 1.00 67.90 186 GLN A CA 1
ATOM 1250 C C . GLN A 1 194 ? -8.039 54.739 29.304 1.00 67.62 186 GLN A C 1
ATOM 1251 O O . GLN A 1 194 ? -8.066 53.784 30.097 1.00 68.38 186 GLN A O 1
ATOM 1257 N N . LEU A 1 195 ? -6.969 55.039 28.564 1.00 66.78 187 LEU A N 1
ATOM 1258 C CA . LEU A 1 195 ? -5.763 54.175 28.543 1.00 66.56 187 LEU A CA 1
ATOM 1259 C C . LEU A 1 195 ? -4.974 54.262 29.849 1.00 67.96 187 LEU A C 1
ATOM 1260 O O . LEU A 1 195 ? -4.432 53.265 30.312 1.00 68.50 187 LEU A O 1
ATOM 1265 N N . MET A 1 196 ? -4.910 55.448 30.447 1.00 68.75 188 MET A N 1
ATOM 1266 C CA . MET A 1 196 ? -4.277 55.597 31.761 1.00 70.35 188 MET A CA 1
ATOM 1267 C C . MET A 1 196 ? -4.911 54.718 32.842 1.00 71.62 188 MET A C 1
ATOM 1268 O O . MET A 1 196 ? -4.240 54.331 33.798 1.00 72.97 188 MET A O 1
ATOM 1273 N N . GLU A 1 197 ? -6.196 54.408 32.697 1.00 71.41 189 GLU A N 1
ATOM 1274 C CA . GLU A 1 197 ? -6.858 53.483 33.614 1.00 72.68 189 GLU A CA 1
ATOM 1275 C C . GLU A 1 197 ? -6.349 52.046 33.461 1.00 72.59 189 GLU A C 1
ATOM 1276 O O . GLU A 1 197 ? -6.245 51.330 34.458 1.00 74.18 189 GLU A O 1
ATOM 1282 N N . LEU A 1 198 ? -6.022 51.630 32.234 1.00 70.96 190 LEU A N 1
ATOM 1283 C CA . LEU A 1 198 ? -5.560 50.260 31.985 1.00 70.91 190 LEU A CA 1
ATOM 1284 C C . LEU A 1 198 ? -4.027 50.076 31.940 1.00 71.08 190 LEU A C 1
ATOM 1285 O O . LEU A 1 198 ? -3.520 49.110 32.513 1.00 72.28 190 LEU A O 1
ATOM 1290 N N . TYR A 1 199 ? -3.305 50.964 31.248 1.00 70.07 191 TYR A N 1
ATOM 1291 C CA . TYR A 1 199 ? -1.854 50.794 31.029 1.00 70.19 191 TYR A CA 1
ATOM 1292 C C . TYR A 1 199 ? -1.020 52.025 31.467 1.00 70.76 191 TYR A C 1
ATOM 1293 O O . TYR A 1 199 ? -0.420 52.704 30.643 1.00 69.84 191 TYR A O 1
ATOM 1302 N N . PRO A 1 200 ? -0.948 52.291 32.783 1.00 72.50 192 PRO A N 1
ATOM 1303 C CA . PRO A 1 200 ? -0.246 53.476 33.276 1.00 73.25 192 PRO A CA 1
ATOM 1304 C C . PRO A 1 200 ? 1.294 53.407 33.174 1.00 73.77 192 PRO A C 1
ATOM 1305 O O . PRO A 1 200 ? 1.963 54.449 33.216 1.00 74.03 192 PRO A O 1
ATOM 1309 N N . GLN A 1 201 ? 1.850 52.203 33.038 1.00 74.09 193 GLN A N 1
ATOM 1310 C CA . GLN A 1 201 ? 3.282 52.053 32.748 1.00 74.53 193 GLN A CA 1
ATOM 1311 C C . GLN A 1 201 ? 3.724 52.784 31.459 1.00 72.91 193 GLN A C 1
ATOM 1312 O O . GLN A 1 201 ? 4.902 53.090 31.311 1.00 73.45 193 GLN A O 1
ATOM 1318 N N . HIS A 1 202 ? 2.785 53.070 30.547 1.00 71.16 194 HIS A N 1
ATOM 1319 C CA . HIS A 1 202 ? 3.108 53.749 29.290 1.00 69.81 194 HIS A CA 1
ATOM 1320 C C . HIS A 1 202 ? 2.680 55.218 29.268 1.00 69.54 194 HIS A C 1
ATOM 1321 O O . HIS A 1 202 ? 2.418 55.758 28.198 1.00 68.35 194 HIS A O 1
ATOM 1328 N N . GLU A 1 203 ? 2.629 55.870 30.430 1.00 70.83 195 GLU A N 1
ATOM 1329 C CA . GLU A 1 203 ? 2.081 57.226 30.521 1.00 70.82 195 GLU A CA 1
ATOM 1330 C C . GLU A 1 203 ? 2.619 58.183 29.461 1.00 70.13 195 GLU A C 1
ATOM 1331 O O . GLU A 1 203 ? 1.853 58.914 28.845 1.00 69.38 195 GLU A O 1
ATOM 1337 N N . ALA A 1 204 ? 3.934 58.172 29.250 1.00 70.60 196 ALA A N 1
ATOM 1338 C CA . ALA A 1 204 ? 4.581 59.097 28.314 1.00 70.31 196 ALA A CA 1
ATOM 1339 C C . ALA A 1 204 ? 4.067 58.943 26.874 1.00 68.72 196 ALA A C 1
ATOM 1340 O O . ALA A 1 204 ? 3.691 59.931 26.242 1.00 68.40 196 ALA A O 1
ATOM 1342 N N . VAL A 1 205 ? 4.050 57.719 26.354 1.00 67.93 197 VAL A N 1
ATOM 1343 C CA . VAL A 1 205 ? 3.499 57.477 25.012 1.00 66.54 197 VAL A CA 1
ATOM 1344 C C . VAL A 1 205 ? 1.995 57.781 25.005 1.00 65.91 197 VAL A C 1
ATOM 1345 O O . VAL A 1 205 ? 1.476 58.333 24.034 1.00 65.27 197 VAL A O 1
ATOM 1349 N N . ILE A 1 206 ? 1.304 57.461 26.100 1.00 66.34 198 ILE A N 1
ATOM 1350 C CA . ILE A 1 206 ? -0.136 57.704 26.167 1.00 65.97 198 ILE A CA 1
ATOM 1351 C C . ILE A 1 206 ? -0.437 59.208 26.052 1.00 66.37 198 ILE A C 1
ATOM 1352 O O . ILE A 1 206 ? -1.204 59.611 25.178 1.00 65.78 198 ILE A O 1
ATOM 1357 N N . LYS A 1 207 ? 0.180 60.018 26.907 1.00 67.54 199 LYS A N 1
ATOM 1358 C CA . LYS A 1 207 ? -0.016 61.469 26.869 1.00 68.20 199 LYS A CA 1
ATOM 1359 C C . LYS A 1 207 ? 0.526 62.145 25.605 1.00 67.87 199 LYS A C 1
ATOM 1360 O O . LYS A 1 207 ? 0.061 63.205 25.236 1.00 68.24 199 LYS A O 1
ATOM 1366 N N . GLN A 1 208 ? 1.507 61.527 24.951 1.00 67.40 200 GLN A N 1
ATOM 1367 C CA . GLN A 1 208 ? 2.065 62.029 23.695 1.00 67.21 200 GLN A CA 1
ATOM 1368 C C . GLN A 1 208 ? 1.175 61.650 22.523 1.00 66.12 200 GLN A C 1
ATOM 1369 O O . GLN A 1 208 ? 0.905 62.487 21.678 1.00 66.30 200 GLN A O 1
ATOM 1375 N N . MET A 1 209 ? 0.700 60.402 22.479 1.00 65.19 201 MET A N 1
ATOM 1376 C CA . MET A 1 209 ? 0.040 59.863 21.264 1.00 64.20 201 MET A CA 1
ATOM 1377 C C . MET A 1 209 ? -1.461 59.604 21.322 1.00 63.76 201 MET A C 1
ATOM 1378 O O . MET A 1 209 ? -2.044 59.297 20.292 1.00 63.15 201 MET A O 1
ATOM 1383 N N . ALA A 1 210 ? -2.091 59.690 22.488 1.00 64.19 202 ALA A N 1
ATOM 1384 C CA . ALA A 1 210 ? -3.538 59.467 22.575 1.00 63.99 202 ALA A CA 1
ATOM 1385 C C . ALA A 1 210 ? -4.281 60.786 22.579 1.00 64.81 202 ALA A C 1
ATOM 1386 O O . ALA A 1 210 ? -3.775 61.791 23.093 1.00 65.72 202 ALA A O 1
ATOM 1388 N N . TYR A 1 211 ? -5.480 60.780 21.998 1.00 64.66 203 TYR A N 1
ATOM 1389 C CA . TYR A 1 211 ? -6.368 61.937 22.024 1.00 65.66 203 TYR A CA 1
ATOM 1390 C C . TYR A 1 211 ? -6.669 62.334 23.460 1.00 66.60 203 TYR A C 1
ATOM 1391 O O . TYR A 1 211 ? -6.874 61.463 24.321 1.00 66.41 203 TYR A O 1
ATOM 1400 N N . GLU A 1 212 ? -6.678 63.647 23.704 1.00 67.80 204 GLU A N 1
ATOM 1401 C CA . GLU A 1 212 ? -7.087 64.224 24.997 1.00 69.01 204 GLU A CA 1
ATOM 1402 C C . GLU A 1 212 ? -8.510 64.764 24.895 1.00 69.89 204 GLU A C 1
ATOM 1403 O O . GLU A 1 212 ? -9.436 64.187 25.458 1.00 69.99 204 GLU A O 1
ATOM 1405 N N . ASN B 1 19 ? -0.569 6.585 44.267 1.00 80.63 11 ASN B N 1
ATOM 1406 C CA . ASN B 1 19 ? -0.563 5.127 43.933 1.00 76.44 11 ASN B CA 1
ATOM 1407 C C . ASN B 1 19 ? -0.542 4.231 45.168 1.00 75.75 11 ASN B C 1
ATOM 1408 O O . ASN B 1 19 ? -0.014 4.588 46.209 1.00 76.79 11 ASN B O 1
ATOM 1413 N N . THR B 1 20 ? -1.102 3.043 44.997 1.00 74.56 12 THR B N 1
ATOM 1414 C CA . THR B 1 20 ? -1.423 2.129 46.072 1.00 75.18 12 THR B CA 1
ATOM 1415 C C . THR B 1 20 ? -0.561 0.889 45.888 1.00 70.89 12 THR B C 1
ATOM 1416 O O . THR B 1 20 ? 0.109 0.741 44.847 1.00 68.06 12 THR B O 1
ATOM 1420 N N . ALA B 1 21 ? -0.539 0.018 46.900 1.00 71.12 13 ALA B N 1
ATOM 1421 C CA . ALA B 1 21 ? 0.062 -1.317 46.748 1.00 68.35 13 ALA B CA 1
ATOM 1422 C C . ALA B 1 21 ? -0.660 -2.143 45.664 1.00 68.40 13 ALA B C 1
ATOM 1423 O O . ALA B 1 21 ? -0.009 -2.706 44.813 1.00 66.03 13 ALA B O 1
ATOM 1425 N N . GLU B 1 22 ? -1.988 -2.184 45.684 1.00 72.04 14 GLU B N 1
ATOM 1426 C CA . GLU B 1 22 ? -2.783 -2.856 44.640 1.00 73.49 14 GLU B CA 1
ATOM 1427 C C . GLU B 1 22 ? -2.569 -2.330 43.210 1.00 72.04 14 GLU B C 1
ATOM 1428 O O . GLU B 1 22 ? -2.696 -3.086 42.252 1.00 72.16 14 GLU B O 1
ATOM 1434 N N . PHE B 1 23 ? -2.263 -1.045 43.061 1.00 71.45 15 PHE B N 1
ATOM 1435 C CA . PHE B 1 23 ? -2.025 -0.465 41.735 1.00 70.62 15 PHE B CA 1
ATOM 1436 C C . PHE B 1 23 ? -0.797 -1.101 41.108 1.00 66.98 15 PHE B C 1
ATOM 1437 O O . PHE B 1 23 ? -0.804 -1.492 39.929 1.00 67.07 15 PHE B O 1
ATOM 1445 N N . TRP B 1 24 ? 0.257 -1.202 41.912 1.00 64.65 16 TRP B N 1
ATOM 1446 C CA . TRP B 1 24 ? 1.514 -1.767 41.471 1.00 62.25 16 TRP B CA 1
ATOM 1447 C C . TRP B 1 24 ? 1.433 -3.286 41.358 1.00 62.40 16 TRP B C 1
ATOM 1448 O O . TRP B 1 24 ? 1.953 -3.867 40.393 1.00 62.15 16 TRP B O 1
ATOM 1459 N N . ILE B 1 25 ? 0.808 -3.932 42.345 1.00 63.59 17 ILE B N 1
ATOM 1460 C CA . ILE B 1 25 ? 0.675 -5.391 42.330 1.00 64.68 17 ILE B CA 1
ATOM 1461 C C . ILE B 1 25 ? -0.015 -5.774 41.028 1.00 66.66 17 ILE B C 1
ATOM 1462 O O . ILE B 1 25 ? 0.417 -6.680 40.339 1.00 67.15 17 ILE B O 1
ATOM 1467 N N . LYS B 1 26 ? -1.070 -5.045 40.677 1.00 68.57 18 LYS B N 1
ATOM 1468 C CA . LYS B 1 26 ? -1.857 -5.348 39.480 1.00 71.54 18 LYS B CA 1
ATOM 1469 C C . LYS B 1 26 ? -1.081 -5.053 38.194 1.00 70.22 18 LYS B C 1
ATOM 1470 O O . LYS B 1 26 ? -1.082 -5.868 37.266 1.00 72.12 18 LYS B O 1
ATOM 1476 N N . ARG B 1 27 ? -0.409 -3.897 38.158 1.00 67.76 19 ARG B N 1
ATOM 1477 C CA . ARG B 1 27 ? 0.186 -3.386 36.917 1.00 67.49 19 ARG B CA 1
ATOM 1478 C C . ARG B 1 27 ? 1.536 -3.995 36.561 1.00 66.10 19 ARG B C 1
ATOM 1479 O O . ARG B 1 27 ? 1.875 -4.095 35.374 1.00 67.45 19 ARG B O 1
ATOM 1487 N N . LEU B 1 28 ? 2.286 -4.421 37.573 1.00 64.28 20 LEU B N 1
ATOM 1488 C CA . LEU B 1 28 ? 3.481 -5.252 37.361 1.00 64.29 20 LEU B CA 1
ATOM 1489 C C . LEU B 1 28 ? 3.207 -6.754 37.507 1.00 66.22 20 LEU B C 1
ATOM 1490 O O . LEU B 1 28 ? 4.128 -7.557 37.395 1.00 67.18 20 LEU B O 1
ATOM 1495 N N . GLN B 1 29 ? 1.957 -7.143 37.759 1.00 67.74 21 GLN B N 1
ATOM 1496 C CA . GLN B 1 29 ? 1.588 -8.564 37.908 1.00 70.61 21 GLN B CA 1
ATOM 1497 C C . GLN B 1 29 ? 2.402 -9.293 38.988 1.00 69.81 21 GLN B C 1
ATOM 1498 O O . GLN B 1 29 ? 2.780 -10.437 38.789 1.00 72.32 21 GLN B O 1
ATOM 1504 N N . LEU B 1 30 ? 2.668 -8.637 40.123 1.00 67.12 22 LEU B N 1
ATOM 1505 C CA . LEU B 1 30 ? 3.480 -9.236 41.203 1.00 66.80 22 LEU B CA 1
ATOM 1506 C C . LEU B 1 30 ? 2.717 -10.361 41.885 1.00 69.48 22 LEU B C 1
ATOM 1507 O O . LEU B 1 30 ? 1.491 -10.353 41.894 1.00 71.02 22 LEU B O 1
ATOM 1512 N N . VAL B 1 31 ? 3.441 -11.310 42.474 1.00 70.81 23 VAL B N 1
ATOM 1513 C CA . VAL B 1 31 ? 2.840 -12.429 43.216 1.00 74.00 23 VAL B CA 1
ATOM 1514 C C . VAL B 1 31 ? 3.502 -12.510 44.592 1.00 73.35 23 VAL B C 1
ATOM 1515 O O . VAL B 1 31 ? 4.528 -11.876 44.809 1.00 71.08 23 VAL B O 1
ATOM 1519 N N . PRO B 1 32 ? 2.929 -13.288 45.529 1.00 76.08 24 PRO B N 1
ATOM 1520 C CA . PRO B 1 32 ? 3.581 -13.450 46.842 1.00 76.28 24 PRO B CA 1
ATOM 1521 C C . PRO B 1 32 ? 4.926 -14.187 46.795 1.00 77.73 24 PRO B C 1
ATOM 1522 O O . PRO B 1 32 ? 5.017 -15.280 46.241 1.00 81.14 24 PRO B O 1
ATOM 1526 N N . HIS B 1 33 ? 5.948 -13.569 47.380 1.00 76.06 25 HIS B N 1
ATOM 1527 C CA . HIS B 1 33 ? 7.290 -14.121 47.464 1.00 78.25 25 HIS B CA 1
ATOM 1528 C C . HIS B 1 33 ? 7.294 -15.011 48.709 1.00 81.65 25 HIS B C 1
ATOM 1529 O O . HIS B 1 33 ? 6.674 -14.638 49.716 1.00 80.96 25 HIS B O 1
ATOM 1536 N N . PRO B 1 34 ? 7.947 -16.196 48.645 1.00 89.04 26 PRO B N 1
ATOM 1537 C CA . PRO B 1 34 ? 8.010 -17.143 49.773 1.00 95.31 26 PRO B CA 1
ATOM 1538 C C . PRO B 1 34 ? 8.401 -16.550 51.141 1.00 93.68 26 PRO B C 1
ATOM 1539 O O . PRO B 1 34 ? 7.695 -16.763 52.128 1.00 94.21 26 PRO B O 1
ATOM 1543 N N . GLU B 1 35 ? 9.513 -15.819 51.183 1.00 92.94 27 GLU B N 1
ATOM 1544 C CA . GLU B 1 35 ? 10.001 -15.174 52.413 1.00 93.49 27 GLU B CA 1
ATOM 1545 C C . GLU B 1 35 ? 9.047 -14.094 52.939 1.00 86.86 27 GLU B C 1
ATOM 1546 O O . GLU B 1 35 ? 9.143 -13.681 54.096 1.00 88.16 27 GLU B O 1
ATOM 1552 N N . GLY B 1 36 ? 8.141 -13.636 52.081 1.00 81.49 28 GLY B N 1
ATOM 1553 C CA . GLY B 1 36 ? 7.292 -12.494 52.380 1.00 77.35 28 GLY B CA 1
ATOM 1554 C C . GLY B 1 36 ? 7.480 -11.399 51.337 1.00 74.33 28 GLY B C 1
ATOM 1555 O O . GLY B 1 36 ? 8.446 -11.414 50.574 1.00 74.89 28 GLY B O 1
ATOM 1556 N N . GLY B 1 37 ? 6.556 -10.442 51.317 1.00 72.51 29 GLY B N 1
ATOM 1557 C CA . GLY B 1 37 ? 6.531 -9.404 50.295 1.00 71.19 29 GLY B CA 1
ATOM 1558 C C . GLY B 1 37 ? 5.881 -9.919 49.024 1.00 69.85 29 GLY B C 1
ATOM 1559 O O . GLY B 1 37 ? 5.344 -11.020 48.994 1.00 70.74 29 GLY B O 1
ATOM 1560 N N . TYR B 1 38 ? 5.910 -9.104 47.978 1.00 69.22 30 TYR B N 1
ATOM 1561 C CA . TYR B 1 38 ? 5.411 -9.508 46.664 1.00 69.08 30 TYR B CA 1
ATOM 1562 C C . TYR B 1 38 ? 6.534 -9.276 45.690 1.00 67.76 30 TYR B C 1
ATOM 1563 O O . TYR B 1 38 ? 7.413 -8.466 45.958 1.00 67.74 30 TYR B O 1
ATOM 1572 N N . TYR B 1 39 ? 6.512 -9.965 44.559 1.00 67.96 31 TYR B N 1
ATOM 1573 C CA . TYR B 1 39 ? 7.591 -9.845 43.588 1.00 67.17 31 TYR B CA 1
ATOM 1574 C C . TYR B 1 39 ? 7.191 -10.341 42.212 1.00 68.33 31 TYR B C 1
ATOM 1575 O O . TYR B 1 39 ? 6.135 -10.923 42.031 1.00 70.82 31 TYR B O 1
ATOM 1584 N N . SER B 1 40 ? 8.090 -10.131 41.261 1.00 67.74 32 SER B N 1
ATOM 1585 C CA . SER B 1 40 ? 8.007 -10.710 39.930 1.00 69.62 32 SER B CA 1
ATOM 1586 C C . SER B 1 40 ? 9.428 -10.767 39.339 1.00 69.47 32 SER B C 1
ATOM 1587 O O . SER B 1 40 ? 10.249 -9.871 39.553 1.00 67.81 32 SER B O 1
ATOM 1590 N N . GLU B 1 41 ? 9.735 -11.831 38.619 1.00 72.97 33 GLU B N 1
ATOM 1591 C CA . GLU B 1 41 ? 11.050 -11.975 37.997 1.00 74.53 33 GLU B CA 1
ATOM 1592 C C . GLU B 1 41 ? 11.055 -11.128 36.741 1.00 72.60 33 GLU B C 1
ATOM 1593 O O . GLU B 1 41 ? 10.068 -11.108 36.031 1.00 73.17 33 GLU B O 1
ATOM 1599 N N . VAL B 1 42 ? 12.143 -10.408 36.472 1.00 71.64 34 VAL B N 1
ATOM 1600 C CA . VAL B 1 42 ? 12.193 -9.522 35.311 1.00 70.34 34 VAL B CA 1
ATOM 1601 C C . VAL B 1 42 ? 13.128 -10.072 34.248 1.00 73.32 34 VAL B C 1
ATOM 1602 O O . VAL B 1 42 ? 12.664 -10.503 33.208 1.00 75.03 34 VAL B O 1
ATOM 1606 N N . VAL B 1 43 ? 14.437 -10.057 34.499 1.00 83.44 35 VAL B N 1
ATOM 1607 C CA . VAL B 1 43 ? 15.409 -10.569 33.523 1.00 79.93 35 VAL B CA 1
ATOM 1608 C C . VAL B 1 43 ? 16.513 -11.390 34.155 1.00 79.67 35 VAL B C 1
ATOM 1609 O O . VAL B 1 43 ? 16.871 -11.207 35.320 1.00 81.41 35 VAL B O 1
ATOM 1613 N N . ARG B 1 44 ? 17.042 -12.294 33.340 1.00 78.33 36 ARG B N 1
ATOM 1614 C CA . ARG B 1 44 ? 18.162 -13.150 33.696 1.00 77.88 36 ARG B CA 1
ATOM 1615 C C . ARG B 1 44 ? 19.187 -13.021 32.591 1.00 74.79 36 ARG B C 1
ATOM 1616 O O . ARG B 1 44 ? 18.850 -13.137 31.418 1.00 75.03 36 ARG B O 1
ATOM 1624 N N . SER B 1 45 ? 20.431 -12.742 32.968 1.00 72.97 37 SER B N 1
ATOM 1625 C CA . SER B 1 45 ? 21.546 -12.750 32.035 1.00 71.26 37 SER B CA 1
ATOM 1626 C C . SER B 1 45 ? 21.617 -14.056 31.269 1.00 72.55 37 SER B C 1
ATOM 1627 O O . SER B 1 45 ? 21.481 -15.122 31.852 1.00 74.29 37 SER B O 1
ATOM 1630 N N . ALA B 1 46 ? 21.838 -13.957 29.961 1.00 73.14 38 ALA B N 1
ATOM 1631 C CA . ALA B 1 46 ? 22.147 -15.111 29.121 1.00 75.75 38 ALA B CA 1
ATOM 1632 C C . ALA B 1 46 ? 23.511 -15.686 29.491 1.00 74.78 38 ALA B C 1
ATOM 1633 O O . ALA B 1 46 ? 23.687 -16.898 29.528 1.00 77.08 38 ALA B O 1
ATOM 1635 N N . HIS B 1 47 ? 24.464 -14.800 29.770 1.00 72.24 39 HIS B N 1
ATOM 1636 C CA . HIS B 1 47 ? 25.834 -15.191 30.082 1.00 71.35 39 HIS B CA 1
ATOM 1637 C C . HIS B 1 47 ? 25.879 -15.815 31.460 1.00 70.44 39 HIS B C 1
ATOM 1638 O O . HIS B 1 47 ? 25.187 -15.340 32.364 1.00 69.99 39 HIS B O 1
ATOM 1645 N N . LYS B 1 48 ? 26.692 -16.863 31.617 1.00 71.18 40 LYS B N 1
ATOM 1646 C CA . LYS B 1 48 ? 26.842 -17.545 32.906 1.00 71.59 40 LYS B CA 1
ATOM 1647 C C . LYS B 1 48 ? 28.247 -17.420 33.462 1.00 69.79 40 LYS B C 1
ATOM 1648 O O . LYS B 1 48 ? 29.218 -17.303 32.720 1.00 69.03 40 LYS B O 1
ATOM 1654 N N . VAL B 1 49 ? 28.338 -17.482 34.784 1.00 70.19 41 VAL B N 1
ATOM 1655 C CA . VAL B 1 49 ? 29.586 -17.267 35.486 1.00 69.15 41 VAL B CA 1
ATOM 1656 C C . VAL B 1 49 ? 29.694 -18.233 36.654 1.00 71.79 41 VAL B C 1
ATOM 1657 O O . VAL B 1 49 ? 28.719 -18.891 37.014 1.00 75.01 41 VAL B O 1
ATOM 1661 N N . ASP B 1 50 ? 30.878 -18.315 37.244 1.00 71.43 42 ASP B N 1
ATOM 1662 C CA . ASP B 1 50 ? 31.059 -19.053 38.479 1.00 74.80 42 ASP B CA 1
ATOM 1663 C C . ASP B 1 50 ? 30.816 -18.116 39.639 1.00 76.86 42 ASP B C 1
ATOM 1664 O O . ASP B 1 50 ? 31.331 -16.994 39.648 1.00 75.26 42 ASP B O 1
ATOM 1669 N N . ASN B 1 51 ? 30.040 -18.576 40.621 1.00 67.64 43 ASN B N 1
ATOM 1670 C CA . ASN B 1 51 ? 29.759 -17.763 41.788 1.00 67.69 43 ASN B CA 1
ATOM 1671 C C . ASN B 1 51 ? 30.771 -18.031 42.894 1.00 69.52 43 ASN B C 1
ATOM 1672 O O . ASN B 1 51 ? 31.746 -18.747 42.685 1.00 70.59 43 ASN B O 1
ATOM 1677 N N . GLU B 1 52 ? 30.544 -17.437 44.061 1.00 70.25 44 GLU B N 1
ATOM 1678 C CA . GLU B 1 52 ? 31.531 -17.441 45.137 1.00 72.57 44 GLU B CA 1
ATOM 1679 C C . GLU B 1 52 ? 31.811 -18.847 45.702 1.00 73.82 44 GLU B C 1
ATOM 1680 O O . GLU B 1 52 ? 32.861 -19.067 46.315 1.00 76.01 44 GLU B O 1
ATOM 1686 N N . GLU B 1 53 ? 30.881 -19.785 45.489 1.00 72.80 45 GLU B N 1
ATOM 1687 C CA . GLU B 1 53 ? 31.062 -21.184 45.909 1.00 74.24 45 GLU B CA 1
ATOM 1688 C C . GLU B 1 53 ? 31.415 -22.125 44.740 1.00 73.97 45 GLU B C 1
ATOM 1689 O O . GLU B 1 53 ? 31.405 -23.333 44.899 1.00 75.20 45 GLU B O 1
ATOM 1695 N N . GLY B 1 54 ? 31.755 -21.566 43.580 1.00 72.82 46 GLY B N 1
ATOM 1696 C CA . GLY B 1 54 ? 32.147 -22.361 42.413 1.00 73.03 46 GLY B CA 1
ATOM 1697 C C . GLY B 1 54 ? 31.013 -22.939 41.567 1.00 72.01 46 GLY B C 1
ATOM 1698 O O . GLY B 1 54 ? 31.270 -23.721 40.653 1.00 72.80 46 GLY B O 1
ATOM 1699 N N . ASN B 1 55 ? 29.767 -22.566 41.859 1.00 70.67 47 ASN B N 1
ATOM 1700 C CA . ASN B 1 55 ? 28.614 -23.038 41.100 1.00 69.98 47 ASN B CA 1
ATOM 1701 C C . ASN B 1 55 ? 28.314 -22.162 39.911 1.00 68.63 47 ASN B C 1
ATOM 1702 O O . ASN B 1 55 ? 28.629 -20.970 39.937 1.00 67.76 47 ASN B O 1
ATOM 1707 N N . ARG B 1 56 ? 27.694 -22.728 38.878 1.00 68.87 48 ARG B N 1
ATOM 1708 C CA . ARG B 1 56 ? 27.331 -21.946 37.684 1.00 68.07 48 ARG B CA 1
ATOM 1709 C C . ARG B 1 56 ? 26.007 -21.233 37.898 1.00 66.64 48 ARG B C 1
ATOM 1710 O O . ARG B 1 56 ? 25.017 -21.848 38.251 1.00 66.78 48 ARG B O 1
ATOM 1718 N N . ARG B 1 57 ? 26.022 -19.926 37.665 1.00 65.58 49 ARG B N 1
ATOM 1719 C CA . ARG B 1 57 ? 24.876 -19.062 37.867 1.00 64.43 49 ARG B CA 1
ATOM 1720 C C . ARG B 1 57 ? 24.802 -18.097 36.712 1.00 64.24 49 ARG B C 1
ATOM 1721 O O . ARG B 1 57 ? 25.809 -17.838 36.052 1.00 64.82 49 ARG B O 1
ATOM 1729 N N . HIS B 1 58 ? 23.610 -17.571 36.453 1.00 63.73 50 HIS B N 1
ATOM 1730 C CA . HIS B 1 58 ? 23.463 -16.447 35.518 1.00 63.76 50 HIS B CA 1
ATOM 1731 C C . HIS B 1 58 ? 24.336 -15.306 36.024 1.00 63.47 50 HIS B C 1
ATOM 1732 O O . HIS B 1 58 ? 24.579 -15.190 37.235 1.00 63.10 50 HIS B O 1
ATOM 1739 N N . ALA B 1 59 ? 24.836 -14.487 35.102 1.00 64.10 51 ALA B N 1
ATOM 1740 C CA . ALA B 1 59 ? 25.662 -13.329 35.474 1.00 64.36 51 ALA B CA 1
ATOM 1741 C C . ALA B 1 59 ? 24.962 -12.482 36.533 1.00 63.85 51 ALA B C 1
ATOM 1742 O O . ALA B 1 59 ? 25.592 -12.067 37.500 1.00 64.15 51 ALA B O 1
ATOM 1744 N N . TYR B 1 60 ? 23.669 -12.236 36.336 1.00 63.46 52 TYR B N 1
ATOM 1745 C CA . TYR B 1 60 ? 22.842 -11.474 37.277 1.00 63.24 52 TYR B CA 1
ATOM 1746 C C . TYR B 1 60 ? 21.419 -11.960 37.093 1.00 62.70 52 TYR B C 1
ATOM 1747 O O . TYR B 1 60 ? 21.088 -12.452 36.023 1.00 62.90 52 TYR B O 1
ATOM 1756 N N . THR B 1 61 ? 20.593 -11.845 38.134 1.00 62.39 53 THR B N 1
ATOM 1757 C CA . THR B 1 61 ? 19.127 -11.960 38.002 1.00 62.22 53 THR B CA 1
ATOM 1758 C C . THR B 1 61 ? 18.462 -10.733 38.641 1.00 62.70 53 THR B C 1
ATOM 1759 O O . THR B 1 61 ? 18.999 -10.171 39.598 1.00 63.12 53 THR B O 1
ATOM 1763 N N . THR B 1 62 ? 17.312 -10.311 38.107 1.00 63.04 54 THR B N 1
ATOM 1764 C CA . THR B 1 62 ? 16.603 -9.117 38.623 1.00 63.88 54 THR B CA 1
ATOM 1765 C C . THR B 1 62 ? 15.112 -9.373 38.878 1.00 63.92 54 THR B C 1
ATOM 1766 O O . THR B 1 62 ? 14.478 -10.196 38.209 1.00 63.66 54 THR B O 1
ATOM 1770 N N . ILE B 1 63 ? 14.573 -8.654 39.861 1.00 64.62 55 ILE B N 1
ATOM 1771 C CA . ILE B 1 63 ? 13.147 -8.695 40.199 1.00 65.03 55 ILE B CA 1
ATOM 1772 C C . ILE B 1 63 ? 12.615 -7.303 40.524 1.00 66.59 55 ILE B C 1
ATOM 1773 O O . ILE B 1 63 ? 13.376 -6.400 40.889 1.00 67.49 55 ILE B O 1
ATOM 1778 N N . TYR B 1 64 ? 11.305 -7.128 40.387 1.00 67.29 56 TYR B N 1
ATOM 1779 C CA . TYR B 1 64 ? 10.610 -6.083 41.127 1.00 68.97 56 TYR B CA 1
ATOM 1780 C C . TYR B 1 64 ? 10.251 -6.707 42.472 1.00 68.91 56 TYR B C 1
ATOM 1781 O O . TYR B 1 64 ? 9.903 -7.892 42.544 1.00 67.84 56 TYR B O 1
ATOM 1790 N N . PHE B 1 65 ? 10.376 -5.923 43.534 1.00 70.46 57 PHE B N 1
ATOM 1791 C CA . PHE B 1 65 ? 9.990 -6.350 44.872 1.00 71.13 57 PHE B CA 1
ATOM 1792 C C . PHE B 1 65 ? 9.091 -5.260 45.504 1.00 73.65 57 PHE B C 1
ATOM 1793 O O . PHE B 1 65 ? 9.442 -4.087 45.493 1.00 75.32 57 PHE B O 1
ATOM 1801 N N . LEU B 1 66 ? 7.927 -5.661 46.014 1.00 74.19 58 LEU B N 1
ATOM 1802 C CA . LEU B 1 66 ? 7.051 -4.770 46.756 1.00 76.84 58 LEU B CA 1
ATOM 1803 C C . LEU B 1 66 ? 6.808 -5.318 48.161 1.00 77.97 58 LEU B C 1
ATOM 1804 O O . LEU B 1 66 ? 6.322 -6.436 48.324 1.00 76.91 58 LEU B O 1
ATOM 1809 N N . CYS B 1 67 ? 7.152 -4.512 49.162 1.00 70.68 59 CYS B N 1
ATOM 1810 C CA . CYS B 1 67 ? 6.992 -4.851 50.570 1.00 72.24 59 CYS B CA 1
ATOM 1811 C C . CYS B 1 67 ? 5.933 -3.950 51.213 1.00 74.15 59 CYS B C 1
ATOM 1812 O O . CYS B 1 67 ? 5.870 -2.778 50.902 1.00 73.85 59 CYS B O 1
ATOM 1815 N N . THR B 1 68 ? 5.116 -4.510 52.108 1.00 76.43 60 THR B N 1
ATOM 1816 C CA . THR B 1 68 ? 4.095 -3.755 52.875 1.00 78.97 60 THR B CA 1
ATOM 1817 C C . THR B 1 68 ? 4.232 -4.041 54.382 1.00 81.31 60 THR B C 1
ATOM 1818 O O . THR B 1 68 ? 5.032 -4.885 54.776 1.00 80.85 60 THR B O 1
ATOM 1822 N N . PRO B 1 69 ? 3.472 -3.327 55.236 1.00 84.15 61 PRO B N 1
ATOM 1823 C CA . PRO B 1 69 ? 3.653 -3.536 56.680 1.00 86.85 61 PRO B CA 1
ATOM 1824 C C . PRO B 1 69 ? 3.169 -4.879 57.217 1.00 88.86 61 PRO B C 1
ATOM 1825 O O . PRO B 1 69 ? 3.729 -5.374 58.197 1.00 90.16 61 PRO B O 1
ATOM 1829 N N . GLU B 1 70 ? 2.141 -5.452 56.591 1.00 89.42 62 GLU B N 1
ATOM 1830 C CA . GLU B 1 70 ? 1.656 -6.799 56.938 1.00 91.44 62 GLU B CA 1
ATOM 1831 C C . GLU B 1 70 ? 2.538 -7.883 56.323 1.00 88.80 62 GLU B C 1
ATOM 1832 O O . GLU B 1 70 ? 2.597 -8.994 56.833 1.00 90.28 62 GLU B O 1
ATOM 1838 N N . SER B 1 71 ? 3.224 -7.558 55.232 1.00 85.26 63 SER B N 1
ATOM 1839 C CA . SER B 1 71 ? 4.022 -8.536 54.502 1.00 83.02 63 SER B CA 1
ATOM 1840 C C . SER B 1 71 ? 5.486 -8.091 54.394 1.00 80.29 63 SER B C 1
ATOM 1841 O O . SER B 1 71 ? 5.940 -7.658 53.322 1.00 77.79 63 SER B O 1
ATOM 1844 N N . PRO B 1 72 ? 6.230 -8.185 55.513 1.00 81.12 64 PRO B N 1
ATOM 1845 C CA . PRO B 1 72 ? 7.673 -7.960 55.479 1.00 78.94 64 PRO B CA 1
ATOM 1846 C C . PRO B 1 72 ? 8.439 -9.182 54.942 1.00 77.53 64 PRO B C 1
ATOM 1847 O O . PRO B 1 72 ? 7.868 -10.274 54.829 1.00 78.66 64 PRO B O 1
ATOM 1851 N N . SER B 1 73 ? 9.714 -8.988 54.612 1.00 75.43 65 SER B N 1
ATOM 1852 C CA . SER B 1 73 ? 10.592 -10.091 54.242 1.00 74.46 65 SER B CA 1
ATOM 1853 C C . SER B 1 73 ? 11.345 -10.572 55.471 1.00 75.67 65 SER B C 1
ATOM 1854 O O . SER B 1 73 ? 11.953 -9.769 56.170 1.00 75.78 65 SER B O 1
ATOM 1857 N N . HIS B 1 74 ? 11.312 -11.882 55.721 1.00 76.82 66 HIS B N 1
ATOM 1858 C CA . HIS B 1 74 ? 11.948 -12.466 56.902 1.00 78.37 66 HIS B CA 1
ATOM 1859 C C . HIS B 1 74 ? 13.451 -12.633 56.708 1.00 76.67 66 HIS B C 1
ATOM 1860 O O . HIS B 1 74 ? 13.961 -12.436 55.610 1.00 74.52 66 HIS B O 1
ATOM 1867 N N . LEU B 1 75 ? 14.159 -12.967 57.784 1.00 77.96 67 LEU B N 1
ATOM 1868 C CA . LEU B 1 75 ? 15.619 -13.043 57.747 1.00 76.74 67 LEU B CA 1
ATOM 1869 C C . LEU B 1 75 ? 16.105 -14.240 56.938 1.00 75.97 67 LEU B C 1
ATOM 1870 O O . LEU B 1 75 ? 15.652 -15.373 57.145 1.00 77.51 67 LEU B O 1
ATOM 1875 N N . HIS B 1 76 ? 17.029 -13.972 56.016 1.00 73.97 68 HIS B N 1
ATOM 1876 C CA . HIS B 1 76 ? 17.575 -14.995 55.156 1.00 73.49 68 HIS B CA 1
ATOM 1877 C C . HIS B 1 76 ? 19.001 -14.630 54.773 1.00 72.23 68 HIS B C 1
ATOM 1878 O O . HIS B 1 76 ? 19.558 -13.685 55.306 1.00 71.93 68 HIS B O 1
ATOM 1885 N N . ARG B 1 77 ? 19.596 -15.402 53.875 1.00 71.92 69 ARG B N 1
ATOM 1886 C CA . ARG B 1 77 ? 20.993 -15.230 53.516 1.00 71.30 69 ARG B CA 1
ATOM 1887 C C . ARG B 1 77 ? 21.256 -15.810 52.144 1.00 71.05 69 ARG B C 1
ATOM 1888 O O . ARG B 1 77 ? 20.857 -16.928 51.856 1.00 72.04 69 ARG B O 1
ATOM 1896 N N . LEU B 1 78 ? 21.910 -15.029 51.298 1.00 70.11 70 LEU B N 1
ATOM 1897 C CA . LEU B 1 78 ? 22.355 -15.486 49.983 1.00 70.37 70 LEU B CA 1
ATOM 1898 C C . LEU B 1 78 ? 23.868 -15.677 50.048 1.00 70.95 70 LEU B C 1
ATOM 1899 O O . LEU B 1 78 ? 24.466 -15.527 51.118 1.00 71.10 70 LEU B O 1
ATOM 1904 N N . CYS B 1 79 ? 24.484 -16.046 48.929 1.00 71.67 71 CYS B N 1
ATOM 1905 C CA . CYS B 1 79 ? 25.953 -16.115 48.851 1.00 72.52 71 CYS B CA 1
ATOM 1906 C C . CYS B 1 79 ? 26.540 -15.098 47.866 1.00 72.41 71 CYS B C 1
ATOM 1907 O O . CYS B 1 79 ? 27.754 -14.959 47.760 1.00 73.31 71 CYS B O 1
ATOM 1910 N N . SER B 1 80 ? 25.669 -14.395 47.148 1.00 71.58 72 SER B N 1
ATOM 1911 C CA . SER B 1 80 ? 26.086 -13.332 46.241 1.00 71.64 72 SER B CA 1
ATOM 1912 C C . SER B 1 80 ? 25.522 -12.005 46.727 1.00 70.12 72 SER B C 1
ATOM 1913 O O . SER B 1 80 ? 24.568 -11.975 47.501 1.00 69.13 72 SER B O 1
ATOM 1916 N N . ASP B 1 81 ? 26.130 -10.910 46.289 1.00 70.32 73 ASP B N 1
ATOM 1917 C CA . ASP B 1 81 ? 25.632 -9.589 46.628 1.00 69.27 73 ASP B CA 1
ATOM 1918 C C . ASP B 1 81 ? 24.248 -9.418 46.047 1.00 68.43 73 ASP B C 1
ATOM 1919 O O . ASP B 1 81 ? 23.976 -9.898 44.942 1.00 69.04 73 ASP B O 1
ATOM 1924 N N . GLU B 1 82 ? 23.377 -8.736 46.793 1.00 67.37 74 GLU B N 1
ATOM 1925 C CA . GLU B 1 82 ? 22.118 -8.251 46.244 1.00 66.73 74 GLU B CA 1
ATOM 1926 C C . GLU B 1 82 ? 22.030 -6.729 46.360 1.00 66.41 74 GLU B C 1
ATOM 1927 O O . GLU B 1 82 ? 22.109 -6.171 47.460 1.00 66.25 74 GLU B O 1
ATOM 1933 N N . THR B 1 83 ? 21.869 -6.054 45.225 1.00 66.68 75 THR B N 1
ATOM 1934 C CA . THR B 1 83 ? 21.683 -4.603 45.220 1.00 66.64 75 THR B CA 1
ATOM 1935 C C . THR B 1 83 ? 20.204 -4.206 45.128 1.00 65.92 75 THR B C 1
ATOM 1936 O O . THR B 1 83 ? 19.416 -4.829 44.423 1.00 65.79 75 THR B O 1
ATOM 1940 N N . TRP B 1 84 ? 19.864 -3.145 45.855 1.00 66.35 76 TRP B N 1
ATOM 1941 C CA . TRP B 1 84 ? 18.509 -2.624 45.967 1.00 65.67 76 TRP B CA 1
ATOM 1942 C C . TRP B 1 84 ? 18.407 -1.213 45.390 1.00 65.62 76 TRP B C 1
ATOM 1943 O O . TRP B 1 84 ? 19.313 -0.396 45.561 1.00 65.92 76 TRP B O 1
ATOM 1954 N N . MET B 1 85 ? 17.302 -0.945 44.694 1.00 65.59 77 MET B N 1
ATOM 1955 C CA . MET B 1 85 ? 17.116 0.304 43.975 1.00 65.85 77 MET B CA 1
ATOM 1956 C C . MET B 1 85 ? 15.737 0.851 44.248 1.00 65.54 77 MET B C 1
ATOM 1957 O O . MET B 1 85 ? 14.750 0.211 43.904 1.00 65.54 77 MET B O 1
ATOM 1962 N N . TYR B 1 86 ? 15.663 2.047 44.823 1.00 65.75 78 TYR B N 1
ATOM 1963 C CA . TYR B 1 86 ? 14.367 2.701 45.066 1.00 65.99 78 TYR B CA 1
ATOM 1964 C C . TYR B 1 86 ? 13.639 3.111 43.786 1.00 66.30 78 TYR B C 1
ATOM 1965 O O . TYR B 1 86 ? 14.242 3.706 42.902 1.00 66.77 78 TYR B O 1
ATOM 1974 N N . HIS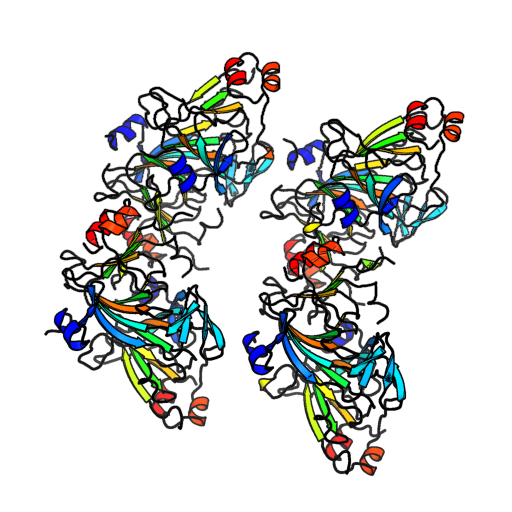 B 1 87 ? 12.344 2.779 43.713 1.00 66.34 79 HIS B N 1
ATOM 1975 C CA . HIS B 1 87 ? 11.450 3.270 42.648 1.00 66.82 79 HIS B CA 1
ATOM 1976 C C . HIS B 1 87 ? 10.296 4.141 43.168 1.00 67.60 79 HIS B C 1
ATOM 1977 O O . HIS B 1 87 ? 10.070 5.233 42.670 1.00 68.33 79 HIS B O 1
ATOM 1984 N N . ALA B 1 88 ? 9.535 3.636 44.133 1.00 67.87 80 ALA B N 1
ATOM 1985 C CA . ALA B 1 88 ? 8.312 4.317 44.572 1.00 69.18 80 ALA B CA 1
ATOM 1986 C C . ALA B 1 88 ? 7.853 3.877 45.956 1.00 69.98 80 ALA B C 1
ATOM 1987 O O . ALA B 1 88 ? 8.184 2.793 46.410 1.00 69.42 80 ALA B O 1
ATOM 1989 N N . GLY B 1 89 ? 7.095 4.740 46.622 1.00 71.70 81 GLY B N 1
ATOM 1990 C CA . GLY B 1 89 ? 6.443 4.396 47.894 1.00 73.24 81 GLY B CA 1
ATOM 1991 C C . GLY B 1 89 ? 7.195 4.901 49.110 1.00 73.99 81 GLY B C 1
ATOM 1992 O O . GLY B 1 89 ? 7.984 5.838 49.010 1.00 73.97 81 GLY B O 1
ATOM 1993 N N . ASP B 1 90 ? 6.925 4.294 50.264 1.00 75.10 82 ASP B N 1
ATOM 1994 C CA . ASP B 1 90 ? 7.668 4.597 51.483 1.00 75.99 82 ASP B CA 1
ATOM 1995 C C . ASP B 1 90 ? 9.084 4.030 51.372 1.00 73.67 82 ASP B C 1
ATOM 1996 O O . ASP B 1 90 ? 9.340 3.166 50.529 1.00 71.75 82 ASP B O 1
ATOM 2001 N N . PRO B 1 91 ? 10.013 4.506 52.222 1.00 74.25 83 PRO B N 1
ATOM 2002 C CA . PRO B 1 91 ? 11.342 3.886 52.213 1.00 72.37 83 PRO B CA 1
ATOM 2003 C C . PRO B 1 91 ? 11.282 2.418 52.648 1.00 71.61 83 PRO B C 1
ATOM 2004 O O . PRO B 1 91 ? 10.370 2.034 53.369 1.00 73.11 83 PRO B O 1
ATOM 2008 N N . LEU B 1 92 ? 12.221 1.608 52.170 1.00 69.74 84 LEU B N 1
ATOM 2009 C CA . LEU B 1 92 ? 12.292 0.178 52.521 1.00 69.31 84 LEU B CA 1
ATOM 2010 C C . LEU B 1 92 ? 13.319 -0.019 53.631 1.00 69.46 84 LEU B C 1
ATOM 2011 O O . LEU B 1 92 ? 14.486 0.331 53.452 1.00 68.62 84 LEU B O 1
ATOM 2016 N N . GLN B 1 93 ? 12.897 -0.576 54.764 1.00 70.82 85 GLN B N 1
ATOM 2017 C CA . GLN B 1 93 ? 13.803 -0.760 55.897 1.00 71.25 85 GLN B CA 1
ATOM 2018 C C . GLN B 1 93 ? 14.593 -2.062 55.735 1.00 69.97 85 GLN B C 1
ATOM 2019 O O . GLN B 1 93 ? 14.026 -3.152 55.760 1.00 70.42 85 GLN B O 1
ATOM 2025 N N . LEU B 1 94 ? 15.905 -1.929 55.527 1.00 68.81 86 LEU B N 1
ATOM 2026 C CA . LEU B 1 94 ? 16.793 -3.081 55.357 1.00 67.94 86 LEU B CA 1
ATOM 2027 C C . LEU B 1 94 ? 17.453 -3.386 56.681 1.00 68.73 86 LEU B C 1
ATOM 2028 O O . LEU B 1 94 ? 18.098 -2.516 57.269 1.00 69.16 86 LEU B O 1
ATOM 2033 N N . HIS B 1 95 ? 17.287 -4.621 57.142 1.00 69.29 87 HIS B N 1
ATOM 2034 C CA . HIS B 1 95 ? 17.861 -5.066 58.396 1.00 70.22 87 HIS B CA 1
ATOM 2035 C C . HIS B 1 95 ? 19.033 -5.963 58.063 1.00 69.35 87 HIS B C 1
ATOM 2036 O O . HIS B 1 95 ? 18.846 -7.133 57.694 1.00 69.60 87 HIS B O 1
ATOM 2043 N N . VAL B 1 96 ? 20.241 -5.422 58.187 1.00 68.81 88 VAL B N 1
ATOM 2044 C CA . VAL B 1 96 ? 21.444 -6.122 57.722 1.00 68.21 88 VAL B CA 1
ATOM 2045 C C . VAL B 1 96 ? 22.372 -6.515 58.872 1.00 68.96 88 VAL B C 1
ATOM 2046 O O . VAL B 1 96 ? 22.949 -5.650 59.538 1.00 69.33 88 VAL B O 1
ATOM 2050 N N . ILE B 1 97 ? 22.522 -7.819 59.094 1.00 69.51 89 ILE B N 1
ATOM 2051 C CA . ILE B 1 97 ? 23.550 -8.317 60.003 1.00 70.20 89 ILE B CA 1
ATOM 2052 C C . ILE B 1 97 ? 24.727 -8.798 59.151 1.00 69.83 89 ILE B C 1
ATOM 2053 O O . ILE B 1 97 ? 24.668 -9.837 58.500 1.00 70.21 89 ILE B O 1
ATOM 2058 N N . LEU B 1 98 ? 25.793 -8.018 59.142 1.00 69.59 90 LEU B N 1
ATOM 2059 C CA . LEU B 1 98 ? 26.913 -8.266 58.247 1.00 69.65 90 LEU B CA 1
ATOM 2060 C C . LEU B 1 98 ? 27.792 -9.419 58.748 1.00 70.73 90 LEU B C 1
ATOM 2061 O O . LEU B 1 98 ? 27.985 -9.557 59.947 1.00 71.27 90 LEU B O 1
ATOM 2066 N N . LYS B 1 99 ? 28.332 -10.221 57.828 1.00 102.71 91 LYS B N 1
ATOM 2067 C CA . LYS B 1 99 ? 29.242 -11.320 58.184 1.00 105.85 91 LYS B CA 1
ATOM 2068 C C . LYS B 1 99 ? 30.535 -10.759 58.771 1.00 109.25 91 LYS B C 1
ATOM 2069 O O . LYS B 1 99 ? 30.798 -10.923 59.958 1.00 112.61 91 LYS B O 1
ATOM 2075 N N . ASP B 1 100 ? 31.337 -10.111 57.934 1.00 109.31 92 ASP B N 1
ATOM 2076 C CA . ASP B 1 100 ? 32.410 -9.235 58.390 1.00 112.86 92 ASP B CA 1
ATOM 2077 C C . ASP B 1 100 ? 31.968 -7.842 57.946 1.00 110.19 92 ASP B C 1
ATOM 2078 O O . ASP B 1 100 ? 31.041 -7.727 57.144 1.00 106.24 92 ASP B O 1
ATOM 2083 N N . PRO B 1 101 ? 32.600 -6.779 58.469 1.00 113.96 93 PRO B N 1
ATOM 2084 C CA . PRO B 1 101 ? 32.387 -5.453 57.867 1.00 113.15 93 PRO B CA 1
ATOM 2085 C C . PRO B 1 101 ? 32.803 -5.413 56.382 1.00 110.14 93 PRO B C 1
ATOM 2086 O O . PRO B 1 101 ? 33.869 -4.882 56.040 1.00 112.46 93 PRO B O 1
ATOM 2090 N N . GLN B 1 102 ? 31.934 -5.970 55.528 1.00 105.90 94 GLN B N 1
ATOM 2091 C CA . GLN B 1 102 ? 32.197 -6.199 54.097 1.00 103.76 94 GLN B CA 1
ATOM 2092 C C . GLN B 1 102 ? 31.582 -5.143 53.175 1.00 102.61 94 GLN B C 1
ATOM 2093 O O . GLN B 1 102 ? 31.496 -5.347 51.960 1.00 101.26 94 GLN B O 1
ATOM 2099 N N . ASP B 1 103 ? 31.140 -4.027 53.743 1.00 104.58 95 ASP B N 1
ATOM 2100 C CA . ASP B 1 103 ? 30.740 -2.881 52.941 1.00 105.78 95 ASP B CA 1
ATOM 2101 C C . ASP B 1 103 ? 31.963 -2.263 52.255 1.00 106.54 95 ASP B C 1
ATOM 2102 O O . ASP B 1 103 ? 31.834 -1.660 51.191 1.00 106.66 95 ASP B O 1
ATOM 2107 N N . GLU B 1 104 ? 33.144 -2.437 52.852 1.00 107.89 96 GLU B N 1
ATOM 2108 C CA . GLU B 1 104 ? 34.380 -1.827 52.345 1.00 109.59 96 GLU B CA 1
ATOM 2109 C C . GLU B 1 104 ? 35.005 -2.618 51.182 1.00 106.43 96 GLU B C 1
ATOM 2110 O O . GLU B 1 104 ? 35.704 -2.049 50.349 1.00 106.67 96 GLU B O 1
ATOM 2116 N N . ASP B 1 105 ? 34.763 -3.928 51.141 1.00 104.44 97 ASP B N 1
ATOM 2117 C CA . ASP B 1 105 ? 35.215 -4.779 50.029 1.00 103.13 97 ASP B CA 1
ATOM 2118 C C . ASP B 1 105 ? 34.563 -4.387 48.703 1.00 101.32 97 ASP B C 1
ATOM 2119 O O . ASP B 1 105 ? 35.140 -4.592 47.637 1.00 101.17 97 ASP B O 1
ATOM 2124 N N . ARG B 1 106 ? 33.345 -3.853 48.793 1.00 101.12 98 ARG B N 1
ATOM 2125 C CA . ARG B 1 106 ? 32.565 -3.398 47.638 1.00 101.53 98 ARG B CA 1
ATOM 2126 C C . ARG B 1 106 ? 32.617 -1.874 47.526 1.00 103.49 98 ARG B C 1
ATOM 2127 O O . ARG B 1 106 ? 32.697 -1.325 46.433 1.00 104.41 98 ARG B O 1
ATOM 2135 N N . ARG B 1 125 ? 38.591 -13.572 64.019 1.00 177.92 117 ARG B N 1
ATOM 2136 C CA . ARG B 1 125 ? 37.627 -12.660 63.413 1.00 164.77 117 ARG B CA 1
ATOM 2137 C C . ARG B 1 125 ? 36.192 -13.154 63.599 1.00 156.60 117 ARG B C 1
ATOM 2138 O O . ARG B 1 125 ? 35.634 -13.781 62.698 1.00 150.64 117 ARG B O 1
ATOM 2140 N N . PRO B 1 126 ? 35.600 -12.896 64.782 1.00 102.52 118 PRO B N 1
ATOM 2141 C CA . PRO B 1 126 ? 34.184 -13.207 65.017 1.00 98.79 118 PRO B CA 1
ATOM 2142 C C . PRO B 1 126 ? 33.281 -12.587 63.966 1.00 92.16 118 PRO B C 1
ATOM 2143 O O . PRO B 1 126 ? 33.463 -11.424 63.597 1.00 91.35 118 PRO B O 1
ATOM 2147 N N . LYS B 1 127 ? 32.317 -13.368 63.491 1.00 88.42 119 LYS B N 1
ATOM 2148 C CA . LYS B 1 127 ? 31.441 -12.944 62.412 1.00 82.91 119 LYS B CA 1
ATOM 2149 C C . LYS B 1 127 ? 30.063 -12.544 62.954 1.00 81.38 119 LYS B C 1
ATOM 2150 O O . LYS B 1 127 ? 29.714 -12.871 64.090 1.00 84.56 119 LYS B O 1
ATOM 2152 N N . TYR B 1 128 ? 29.312 -11.804 62.134 1.00 77.37 120 TYR B N 1
ATOM 2153 C CA . TYR B 1 128 ? 27.948 -11.370 62.439 1.00 75.99 120 TYR B CA 1
ATOM 2154 C C . TYR B 1 128 ? 27.788 -10.454 63.666 1.00 79.31 120 TYR B C 1
ATOM 2155 O O . TYR B 1 128 ? 26.703 -10.346 64.224 1.00 79.93 120 TYR B O 1
ATOM 2164 N N . GLN B 1 129 ? 28.851 -9.739 64.028 1.00 82.23 121 GLN B N 1
ATOM 2165 C CA . GLN B 1 129 ? 28.817 -8.820 65.172 1.00 86.83 121 GLN B CA 1
ATOM 2166 C C . GLN B 1 129 ? 28.056 -7.499 64.901 1.00 85.55 121 GLN B C 1
ATOM 2167 O O . GLN B 1 129 ? 27.607 -6.834 65.850 1.00 89.43 121 GLN B O 1
ATOM 2173 N N . VAL B 1 130 ? 27.915 -7.117 63.628 1.00 81.11 122 VAL B N 1
ATOM 2174 C CA . VAL B 1 130 ? 27.498 -5.748 63.282 1.00 81.05 122 VAL B CA 1
ATOM 2175 C C . VAL B 1 130 ? 26.163 -5.730 62.555 1.00 76.89 122 VAL B C 1
ATOM 2176 O O . VAL B 1 130 ? 25.996 -6.392 61.537 1.00 73.03 122 VAL B O 1
ATOM 2180 N N . TYR B 1 131 ? 25.223 -4.962 63.093 1.00 78.68 123 TYR B N 1
ATOM 2181 C CA . TYR B 1 131 ? 23.885 -4.823 62.536 1.00 76.09 123 TYR B CA 1
ATOM 2182 C C . TYR B 1 131 ? 23.689 -3.406 62.065 1.00 77.03 123 TYR B C 1
ATOM 2183 O O . TYR B 1 131 ? 23.986 -2.469 62.813 1.00 81.52 123 TYR B O 1
ATOM 2192 N N . ARG B 1 132 ? 23.173 -3.250 60.844 1.00 73.81 124 ARG B N 1
ATOM 2193 C CA . ARG B 1 132 ? 22.872 -1.930 60.281 1.00 75.16 124 ARG B CA 1
ATOM 2194 C C . ARG B 1 132 ? 21.407 -1.845 59.874 1.00 74.06 124 ARG B C 1
ATOM 2195 O O . ARG B 1 132 ? 20.873 -2.775 59.289 1.00 71.07 124 ARG B O 1
ATOM 2203 N N . ARG B 1 133 ? 20.760 -0.730 60.202 1.00 77.43 125 ARG B N 1
ATOM 2204 C CA . ARG B 1 133 ? 19.469 -0.388 59.616 1.00 77.36 125 ARG B CA 1
ATOM 2205 C C . ARG B 1 133 ? 19.739 0.571 58.470 1.00 77.80 125 ARG B C 1
ATOM 2206 O O . ARG B 1 133 ? 20.337 1.617 58.673 1.00 81.27 125 ARG B O 1
ATOM 2214 N N . VAL B 1 134 ? 19.322 0.210 57.266 1.00 75.31 126 VAL B N 1
ATOM 2215 C CA . VAL B 1 134 ? 19.493 1.093 56.114 1.00 76.68 126 VAL B CA 1
ATOM 2216 C C . VAL B 1 134 ? 18.150 1.398 55.484 1.00 77.88 126 VAL B C 1
ATOM 2217 O O . VAL B 1 134 ? 17.321 0.498 55.305 1.00 76.06 126 VAL B O 1
ATOM 2221 N N . LEU B 1 135 ? 17.943 2.670 55.157 1.00 67.84 127 LEU B N 1
ATOM 2222 C CA . LEU B 1 135 ? 16.712 3.108 54.507 1.00 68.62 127 LEU B CA 1
ATOM 2223 C C . LEU B 1 135 ? 16.921 3.301 53.005 1.00 66.27 127 LEU B C 1
ATOM 2224 O O . LEU B 1 135 ? 17.652 4.196 52.592 1.00 65.68 127 LEU B O 1
ATOM 2229 N N . VAL B 1 136 ? 16.291 2.462 52.185 1.00 65.36 128 VAL B N 1
ATOM 2230 C CA . VAL B 1 136 ? 16.313 2.669 50.732 1.00 63.94 128 VAL B CA 1
ATOM 2231 C C . VAL B 1 136 ? 15.161 3.570 50.320 1.00 65.83 128 VAL B C 1
ATOM 2232 O O . VAL B 1 136 ? 13.994 3.215 50.475 1.00 67.41 128 VAL B O 1
ATOM 2236 N N . GLY B 1 137 ? 15.494 4.744 49.801 1.00 66.12 129 GLY B N 1
ATOM 2237 C CA . GLY B 1 137 ? 14.486 5.789 49.515 1.00 68.75 129 GLY B CA 1
ATOM 2238 C C . GLY B 1 137 ? 15.080 6.954 48.753 1.00 68.93 129 GLY B C 1
ATOM 2239 O O . GLY B 1 137 ? 16.264 6.939 48.427 1.00 66.89 129 GLY B O 1
ATOM 2240 N N . ALA B 1 138 ? 14.269 7.961 48.464 1.00 71.79 130 ALA B N 1
ATOM 2241 C CA . ALA B 1 138 ? 14.708 9.117 47.665 1.00 72.70 130 ALA B CA 1
ATOM 2242 C C . ALA B 1 138 ? 15.152 10.316 48.502 1.00 75.11 130 ALA B C 1
ATOM 2243 O O . ALA B 1 138 ? 15.755 11.252 47.975 1.00 75.85 130 ALA B O 1
ATOM 2245 N N . ARG B 1 139 ? 14.860 10.309 49.797 1.00 76.85 131 ARG B N 1
ATOM 2246 C CA . ARG B 1 139 ? 15.219 11.452 50.639 1.00 80.00 131 ARG B CA 1
ATOM 2247 C C . ARG B 1 139 ? 16.640 11.315 51.150 1.00 77.78 131 ARG B C 1
ATOM 2248 O O . ARG B 1 139 ? 16.876 10.942 52.296 1.00 78.08 131 ARG B O 1
ATOM 2256 N N . VAL B 1 140 ? 17.585 11.652 50.286 1.00 76.02 132 VAL B N 1
ATOM 2257 C CA . VAL B 1 140 ? 19.001 11.558 50.620 1.00 74.12 132 VAL B CA 1
ATOM 2258 C C . VAL B 1 140 ? 19.431 12.519 51.727 1.00 77.37 132 VAL B C 1
ATOM 2259 O O . VAL B 1 140 ? 20.497 12.360 52.308 1.00 76.39 132 VAL B O 1
ATOM 2263 N N . GLU B 1 141 ? 18.593 13.513 51.996 1.00 81.74 133 GLU B N 1
ATOM 2264 C CA . GLU B 1 141 ? 18.814 14.496 53.045 1.00 86.07 133 GLU B CA 1
ATOM 2265 C C . GLU B 1 141 ? 18.483 13.961 54.443 1.00 87.57 133 GLU B C 1
ATOM 2266 O O . GLU B 1 141 ? 18.906 14.529 55.447 1.00 90.76 133 GLU B O 1
ATOM 2272 N N . ARG B 1 142 ? 17.692 12.895 54.501 1.00 85.83 134 ARG B N 1
ATOM 2273 C CA . ARG B 1 142 ? 17.333 12.253 55.763 1.00 87.27 134 ARG B CA 1
ATOM 2274 C C . ARG B 1 142 ? 18.182 10.999 55.994 1.00 82.97 134 ARG B C 1
ATOM 2275 O O . ARG B 1 142 ? 17.952 10.250 56.936 1.00 83.61 134 ARG B O 1
ATOM 2283 N N . GLY B 1 143 ? 19.166 10.782 55.121 1.00 79.12 135 GLY B N 1
ATOM 2284 C CA . GLY B 1 143 ? 20.075 9.637 55.230 1.00 75.54 135 GLY B CA 1
ATOM 2285 C C . GLY B 1 143 ? 19.670 8.451 54.376 1.00 72.10 135 GLY B C 1
ATOM 2286 O O . GLY B 1 143 ? 20.354 7.441 54.369 1.00 69.57 135 GLY B O 1
ATOM 2287 N N . GLU B 1 144 ? 18.566 8.575 53.645 1.00 69.85 136 GLU B N 1
ATOM 2288 C CA . GLU B 1 144 ? 18.045 7.466 52.849 1.00 68.27 136 GLU B CA 1
ATOM 2289 C C . GLU B 1 144 ? 18.893 7.302 51.589 1.00 67.30 136 GLU B C 1
ATOM 2290 O O . GLU B 1 144 ? 19.458 8.275 51.085 1.00 67.92 136 GLU B O 1
ATOM 2296 N N . LEU B 1 145 ? 19.014 6.061 51.112 1.00 65.99 137 LEU B N 1
ATOM 2297 C CA . LEU B 1 145 ? 19.898 5.769 49.994 1.00 65.26 137 LEU B CA 1
ATOM 2298 C C . LEU B 1 145 ? 19.107 5.275 48.776 1.00 64.39 137 LEU B C 1
ATOM 2299 O O . LEU B 1 145 ? 18.337 4.316 48.863 1.00 63.80 137 LEU B O 1
ATOM 2304 N N . LEU B 1 146 ? 19.301 5.925 47.635 1.00 64.46 138 LEU B N 1
ATOM 2305 C CA . LEU B 1 146 ? 18.619 5.508 46.420 1.00 63.78 138 LEU B CA 1
ATOM 2306 C C . LEU B 1 146 ? 19.006 4.084 46.066 1.00 62.89 138 LEU B C 1
ATOM 2307 O O . LEU B 1 146 ? 18.182 3.304 45.574 1.00 62.36 138 LEU B O 1
ATOM 2312 N N . GLN B 1 147 ? 20.262 3.747 46.347 1.00 62.89 139 GLN B N 1
ATOM 2313 C CA . GLN B 1 147 ? 20.795 2.441 46.053 1.00 62.32 139 GLN B CA 1
ATOM 2314 C C . GLN B 1 147 ? 21.574 1.902 47.252 1.00 62.41 139 GLN B C 1
ATOM 2315 O O . GLN B 1 147 ? 22.277 2.653 47.918 1.00 62.99 139 GLN B O 1
ATOM 2321 N N . TYR B 1 148 ? 21.456 0.597 47.503 1.00 61.98 140 TYR B N 1
ATOM 2322 C CA . TYR B 1 148 ? 22.229 -0.070 48.548 1.00 62.09 140 TYR B CA 1
ATOM 2323 C C . TYR B 1 148 ? 22.416 -1.589 48.286 1.00 61.76 140 TYR B C 1
ATOM 2324 O O . TYR B 1 148 ? 21.522 -2.276 47.786 1.00 61.48 140 TYR B O 1
ATOM 2333 N N . THR B 1 149 ? 23.592 -2.092 48.651 1.00 61.98 141 THR B N 1
ATOM 2334 C CA . THR B 1 149 ? 24.006 -3.456 48.337 1.00 61.96 141 THR B CA 1
ATOM 2335 C C . THR B 1 149 ? 24.209 -4.226 49.611 1.00 62.12 141 THR B C 1
ATOM 2336 O O . THR B 1 149 ? 24.988 -3.802 50.462 1.00 62.43 141 THR B O 1
ATOM 2340 N N . VAL B 1 150 ? 23.487 -5.337 49.746 1.00 62.06 142 VAL B N 1
ATOM 2341 C CA . VAL B 1 150 ? 23.694 -6.265 50.843 1.00 62.37 142 VAL B CA 1
ATOM 2342 C C . VAL B 1 150 ? 24.781 -7.232 50.418 1.00 62.73 142 VAL B C 1
ATOM 2343 O O . VAL B 1 150 ? 24.572 -8.006 49.478 1.00 62.84 142 VAL B O 1
ATOM 2347 N N . PRO B 1 151 ? 25.954 -7.180 51.081 1.00 63.07 143 PRO B N 1
ATOM 2348 C CA . PRO B 1 151 ? 27.037 -8.054 50.652 1.00 63.59 143 PRO B CA 1
ATOM 2349 C C . PRO B 1 151 ? 26.674 -9.512 50.881 1.00 63.98 143 PRO B C 1
ATOM 2350 O O . PRO B 1 151 ? 26.092 -9.844 51.924 1.00 64.01 143 PRO B O 1
ATOM 2354 N N . GLY B 1 152 ? 26.997 -10.365 49.908 1.00 64.48 144 GLY B N 1
ATOM 2355 C CA . GLY B 1 152 ? 26.760 -11.810 50.033 1.00 65.17 144 GLY B CA 1
ATOM 2356 C C . GLY B 1 152 ? 27.269 -12.331 51.364 1.00 65.59 144 GLY B C 1
ATOM 2357 O O . GLY B 1 152 ? 28.373 -11.994 51.780 1.00 65.76 144 GLY B O 1
ATOM 2358 N N . GLY B 1 153 ? 26.449 -13.131 52.042 1.00 65.86 145 GLY B N 1
ATOM 2359 C CA . GLY B 1 153 ? 26.825 -13.708 53.343 1.00 66.39 145 GLY B CA 1
ATOM 2360 C C . GLY B 1 153 ? 26.218 -12.991 54.544 1.00 65.93 145 GLY B C 1
ATOM 2361 O O . GLY B 1 153 ? 26.328 -13.458 55.676 1.00 66.44 145 GLY B O 1
ATOM 2362 N N . ALA B 1 154 ? 25.592 -11.847 54.296 1.00 65.14 146 ALA B N 1
ATOM 2363 C CA . ALA B 1 154 ? 24.899 -11.124 55.340 1.00 64.93 146 ALA B CA 1
ATOM 2364 C C . ALA B 1 154 ? 23.605 -11.863 55.596 1.00 65.24 146 ALA B C 1
ATOM 2365 O O . ALA B 1 154 ? 23.051 -12.470 54.679 1.00 65.30 146 ALA B O 1
ATOM 2367 N N . ILE B 1 155 ? 23.150 -11.846 56.843 1.00 65.64 147 ILE B N 1
ATOM 2368 C CA . ILE B 1 155 ? 21.808 -12.299 57.159 1.00 66.04 147 ILE B CA 1
ATOM 2369 C C . ILE B 1 155 ? 20.932 -11.055 57.124 1.00 65.54 147 ILE B C 1
ATOM 2370 O O . ILE B 1 155 ? 21.242 -10.085 57.807 1.00 65.46 147 ILE B O 1
ATOM 2375 N N . PHE B 1 156 ? 19.863 -11.067 56.325 1.00 65.34 148 PHE B N 1
ATOM 2376 C CA . PHE B 1 156 ? 19.067 -9.846 56.113 1.00 64.91 148 PHE B CA 1
ATOM 2377 C C . PHE B 1 156 ? 17.576 -10.050 55.845 1.00 65.19 148 PHE B C 1
ATOM 2378 O O . PHE B 1 156 ? 17.123 -11.147 55.504 1.00 65.62 148 PHE B O 1
ATOM 2386 N N . GLY B 1 157 ? 16.836 -8.957 56.027 1.00 65.12 149 GLY B N 1
ATOM 2387 C CA . GLY B 1 157 ? 15.410 -8.888 55.743 1.00 65.42 149 GLY B CA 1
ATOM 2388 C C . GLY B 1 157 ? 14.961 -7.447 55.612 1.00 65.16 149 GLY B C 1
ATOM 2389 O O . GLY B 1 157 ? 15.710 -6.526 55.935 1.00 64.94 149 GLY B O 1
ATOM 2390 N N . SER B 1 158 ? 13.728 -7.250 55.159 1.00 65.36 150 SER B N 1
ATOM 2391 C CA . SER B 1 158 ? 13.212 -5.905 54.863 1.00 65.23 150 SER B CA 1
ATOM 2392 C C . SER B 1 158 ? 11.826 -5.702 55.446 1.00 66.24 150 SER B C 1
ATOM 2393 O O . SER B 1 158 ? 11.092 -6.672 55.660 1.00 66.88 150 SER B O 1
ATOM 2396 N N . SER B 1 159 ? 11.467 -4.441 55.687 1.00 66.57 151 SER B N 1
ATOM 2397 C CA . SER B 1 159 ? 10.158 -4.106 56.265 1.00 67.76 151 SER B CA 1
ATOM 2398 C C . SER B 1 159 ? 9.693 -2.689 55.898 1.00 67.93 151 SER B C 1
ATOM 2399 O O . SER B 1 159 ? 10.473 -1.862 55.421 1.00 67.26 151 SER B O 1
ATOM 2402 N N . VAL B 1 160 ? 8.414 -2.418 56.127 1.00 69.01 152 VAL B N 1
ATOM 2403 C CA . VAL B 1 160 ? 7.863 -1.089 55.910 1.00 69.53 152 VAL B CA 1
ATOM 2404 C C . VAL B 1 160 ? 7.140 -0.613 57.163 1.00 71.33 152 VAL B C 1
ATOM 2405 O O . VAL B 1 160 ? 6.432 -1.376 57.809 1.00 72.28 152 VAL B O 1
ATOM 2409 N N . ALA B 1 161 ? 7.342 0.648 57.511 1.00 72.01 153 ALA B N 1
ATOM 2410 C CA . ALA B 1 161 ? 6.707 1.231 58.690 1.00 74.01 153 ALA B CA 1
ATOM 2411 C C . ALA B 1 161 ? 5.184 1.157 58.563 1.00 75.14 153 ALA B C 1
ATOM 2412 O O . ALA B 1 161 ? 4.634 1.265 57.462 1.00 74.50 153 ALA B O 1
ATOM 2414 N N . ALA B 1 162 ? 4.513 0.945 59.688 1.00 76.92 154 ALA B N 1
ATOM 2415 C CA . ALA B 1 162 ? 3.061 0.896 59.712 1.00 78.36 154 ALA B CA 1
ATOM 2416 C C . ALA B 1 162 ? 2.471 2.301 59.575 1.00 79.57 154 ALA B C 1
ATOM 2417 O O . ALA B 1 162 ? 1.395 2.479 58.995 1.00 80.12 154 ALA B O 1
ATOM 2419 N N . ASP B 1 163 ? 3.169 3.294 60.119 1.00 80.17 155 ASP B N 1
ATOM 2420 C CA . ASP B 1 163 ? 2.676 4.667 60.117 1.00 81.69 155 ASP B CA 1
ATOM 2421 C C . ASP B 1 163 ? 3.831 5.646 60.373 1.00 81.68 155 ASP B C 1
ATOM 2422 O O . ASP B 1 163 ? 4.992 5.229 60.453 1.00 80.32 155 ASP B O 1
ATOM 2427 N N . GLY B 1 164 ? 3.519 6.939 60.474 1.00 83.33 156 GLY B N 1
ATOM 2428 C CA . GLY B 1 164 ? 4.526 7.968 60.722 1.00 83.75 156 GLY B CA 1
ATOM 2429 C C . GLY B 1 164 ? 5.180 8.459 59.444 1.00 81.99 156 GLY B C 1
ATOM 2430 O O . GLY B 1 164 ? 4.686 8.197 58.345 1.00 80.76 156 GLY B O 1
ATOM 2431 N N . ALA B 1 165 ? 6.302 9.160 59.606 1.00 82.03 157 ALA B N 1
ATOM 2432 C CA . ALA B 1 165 ? 7.044 9.794 58.503 1.00 80.79 157 ALA B CA 1
ATOM 2433 C C . ALA B 1 165 ? 7.553 8.834 57.403 1.00 78.02 157 ALA B C 1
ATOM 2434 O O . ALA B 1 165 ? 7.579 9.193 56.224 1.00 77.08 157 ALA B O 1
ATOM 2436 N N . ASP B 1 166 ? 7.965 7.630 57.787 1.00 76.91 158 ASP B N 1
ATOM 2437 C CA . ASP B 1 166 ? 8.447 6.639 56.832 1.00 74.59 158 ASP B CA 1
ATOM 2438 C C . ASP B 1 166 ? 7.367 5.586 56.492 1.00 74.09 158 ASP B C 1
ATOM 2439 O O . ASP B 1 166 ? 7.686 4.467 56.077 1.00 72.59 158 ASP B O 1
ATOM 2444 N N . GLY B 1 167 ? 6.095 5.945 56.648 1.00 75.51 159 GLY B N 1
ATOM 2445 C CA . GLY B 1 167 ? 4.996 5.000 56.436 1.00 75.42 159 GLY B CA 1
ATOM 2446 C C . GLY B 1 167 ? 3.676 5.679 56.115 1.00 76.76 159 GLY B C 1
ATOM 2447 O O . GLY B 1 167 ? 2.737 5.633 56.898 1.00 78.47 159 GLY B O 1
ATOM 2448 N N . GLN B 1 168 ? 3.618 6.330 54.960 1.00 76.11 160 GLN B N 1
ATOM 2449 C CA . GLN B 1 168 ? 2.426 7.059 54.537 1.00 77.35 160 GLN B CA 1
ATOM 2450 C C . GLN B 1 168 ? 1.701 6.360 53.390 1.00 76.28 160 GLN B C 1
ATOM 2451 O O . GLN B 1 168 ? 0.464 6.334 53.364 1.00 77.43 160 GLN B O 1
ATOM 2453 N N . ALA B 1 169 ? 2.470 5.797 52.454 1.00 74.25 161 ALA B N 1
ATOM 2454 C CA . ALA B 1 169 ? 1.924 5.200 51.234 1.00 73.24 161 ALA B CA 1
ATOM 2455 C C . ALA B 1 169 ? 1.395 3.765 51.396 1.00 73.00 161 ALA B C 1
ATOM 2456 O O . ALA B 1 169 ? 0.602 3.317 50.582 1.00 72.84 161 ALA B O 1
ATOM 2458 N N . GLY B 1 170 ? 1.837 3.044 52.424 1.00 73.10 162 GLY B N 1
ATOM 2459 C CA . GLY B 1 170 ? 1.391 1.671 52.654 1.00 73.09 162 GLY B CA 1
ATOM 2460 C C . GLY B 1 170 ? 2.185 0.603 51.919 1.00 71.36 162 GLY B C 1
ATOM 2461 O O . GLY B 1 170 ? 1.767 -0.549 51.892 1.00 71.42 162 GLY B O 1
ATOM 2462 N N . TYR B 1 171 ? 3.326 0.970 51.331 1.00 70.03 16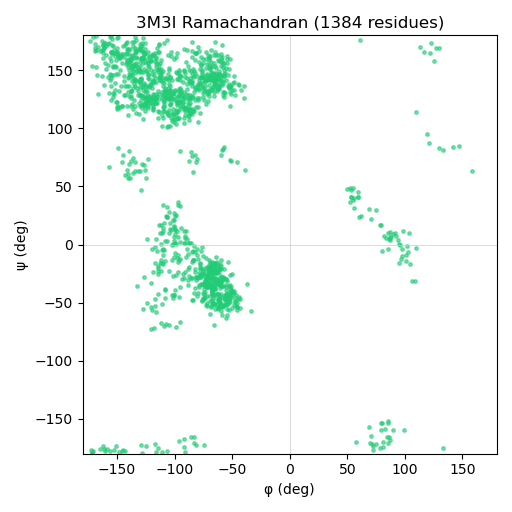3 TYR B N 1
ATOM 2463 C CA . TYR B 1 171 ? 4.199 0.018 50.634 1.00 68.55 163 TYR B CA 1
ATOM 2464 C C . TYR B 1 171 ? 5.539 0.634 50.289 1.00 67.49 163 TYR B C 1
ATOM 2465 O O . TYR B 1 171 ? 5.747 1.816 50.459 1.00 67.86 163 TYR B O 1
ATOM 2474 N N . SER B 1 172 ? 6.445 -0.193 49.790 1.00 66.36 164 SER B N 1
ATOM 2475 C CA . SER B 1 172 ? 7.701 0.260 49.180 1.00 65.36 164 SER B CA 1
ATOM 2476 C C . SER B 1 172 ? 8.000 -0.610 47.982 1.00 64.44 164 SER B C 1
ATOM 2477 O O . SER B 1 172 ? 7.833 -1.820 48.044 1.00 64.42 164 SER B O 1
ATOM 2480 N N . LEU B 1 173 ? 8.420 0.019 46.896 1.00 63.89 165 LEU B N 1
ATOM 2481 C CA . LEU B 1 173 ? 8.676 -0.670 45.651 1.00 63.24 165 LEU B CA 1
ATOM 2482 C C . LEU B 1 173 ? 10.110 -0.404 45.249 1.00 62.56 165 LEU B C 1
ATOM 2483 O O . LEU B 1 173 ? 10.519 0.755 45.133 1.00 62.58 165 LEU B O 1
ATOM 2488 N N . VAL B 1 174 ? 10.855 -1.484 45.027 1.00 62.15 166 VAL B N 1
ATOM 2489 C CA . VAL B 1 174 ? 12.239 -1.422 44.567 1.00 61.66 166 VAL B CA 1
ATOM 2490 C C . VAL B 1 174 ? 12.467 -2.401 43.418 1.00 61.48 166 VAL B C 1
ATOM 2491 O O . VAL B 1 174 ? 11.578 -3.170 43.056 1.00 61.75 166 VAL B O 1
ATOM 2495 N N . SER B 1 175 ? 13.681 -2.368 42.873 1.00 61.23 167 SER B N 1
ATOM 2496 C CA . SER B 1 175 ? 14.219 -3.475 42.096 1.00 61.29 167 SER B CA 1
ATOM 2497 C C . SER B 1 175 ? 15.376 -4.092 42.846 1.00 61.24 167 SER B C 1
ATOM 2498 O O . SER B 1 175 ? 16.142 -3.370 43.456 1.00 61.06 167 SER B O 1
ATOM 2501 N N . CYS B 1 176 ? 15.487 -5.423 42.793 1.00 61.56 168 CYS B N 1
ATOM 2502 C CA . CYS B 1 176 ? 16.660 -6.138 43.273 1.00 61.67 168 CYS B CA 1
ATOM 2503 C C . CYS B 1 176 ? 17.457 -6.843 42.168 1.00 62.10 168 CYS B C 1
ATOM 2504 O O . CYS B 1 176 ? 16.906 -7.373 41.199 1.00 62.53 168 CYS B O 1
ATOM 2507 N N . ILE B 1 177 ? 18.771 -6.847 42.344 1.00 68.78 169 ILE B N 1
ATOM 2508 C CA . ILE B 1 177 ? 19.680 -7.500 41.435 1.00 68.34 169 ILE B CA 1
ATOM 2509 C C . ILE B 1 177 ? 20.669 -8.305 42.261 1.00 67.44 169 ILE B C 1
ATOM 2510 O O . ILE B 1 177 ? 21.455 -7.731 43.016 1.00 67.03 169 ILE B O 1
ATOM 2515 N N . VAL B 1 178 ? 20.580 -9.634 42.135 1.00 67.29 170 VAL B N 1
ATOM 2516 C CA . VAL B 1 178 ? 21.567 -10.552 42.674 1.00 66.66 170 VAL B CA 1
ATOM 2517 C C . VAL B 1 178 ? 22.618 -10.844 41.606 1.00 66.35 170 VAL B C 1
ATOM 2518 O O . VAL B 1 178 ? 22.275 -11.249 40.499 1.00 66.59 170 VAL B O 1
ATOM 2522 N N . SER B 1 179 ? 23.890 -10.656 41.941 1.00 65.95 171 SER B N 1
ATOM 2523 C CA . SER B 1 179 ? 24.977 -10.878 40.998 1.00 65.82 171 SER B CA 1
ATOM 2524 C C . SER B 1 179 ? 26.227 -11.310 41.736 1.00 65.53 171 SER B C 1
ATOM 2525 O O . SER B 1 179 ? 26.731 -10.538 42.551 1.00 65.52 171 SER B O 1
ATOM 2528 N N . PRO B 1 180 ? 26.749 -12.537 41.454 1.00 65.41 172 PRO B N 1
ATOM 2529 C CA . PRO B 1 180 ? 26.239 -13.584 40.553 1.00 65.41 172 PRO B CA 1
ATOM 2530 C C . PRO B 1 180 ? 24.822 -14.035 40.904 1.00 65.59 172 PRO B C 1
ATOM 2531 O O . PRO B 1 180 ? 24.391 -13.898 42.049 1.00 65.67 172 PRO B O 1
ATOM 2535 N N . GLY B 1 181 ? 24.123 -14.571 39.910 1.00 65.77 173 GLY B N 1
ATOM 2536 C CA . GLY B 1 181 ? 22.669 -14.691 39.941 1.00 66.23 173 GLY B CA 1
ATOM 2537 C C . GLY B 1 181 ? 22.012 -15.461 41.073 1.00 66.50 173 GLY B C 1
ATOM 2538 O O . GLY B 1 181 ? 22.611 -16.351 41.682 1.00 66.37 173 GLY B O 1
ATOM 2539 N N . PHE B 1 182 ? 20.752 -15.112 41.327 1.00 67.07 174 PHE B N 1
ATOM 2540 C CA . PHE B 1 182 ? 19.942 -15.774 42.345 1.00 67.63 174 PHE B CA 1
ATOM 2541 C C . PHE B 1 182 ? 19.530 -17.176 41.909 1.00 68.07 174 PHE B C 1
ATOM 2542 O O . PHE B 1 182 ? 19.016 -17.386 40.811 1.00 68.34 174 PHE B O 1
ATOM 2550 N N . ASP B 1 183 ? 19.765 -18.129 42.792 1.00 68.26 175 ASP B N 1
ATOM 2551 C CA . ASP B 1 183 ? 19.257 -19.482 42.641 1.00 68.94 175 ASP B CA 1
ATOM 2552 C C . ASP B 1 183 ? 18.646 -19.848 44.004 1.00 69.82 175 ASP B C 1
ATOM 2553 O O . ASP B 1 183 ? 19.283 -19.638 45.033 1.00 69.62 175 ASP B O 1
ATOM 2558 N N A TYR B 1 184 ? 17.420 -20.367 44.013 0.50 70.95 176 TYR B N 1
ATOM 2559 N N B TYR B 1 184 ? 17.429 -20.392 43.999 0.50 70.95 176 TYR B N 1
ATOM 2560 C CA A TYR B 1 184 ? 16.740 -20.704 45.269 0.50 72.06 176 TYR B CA 1
ATOM 2561 C CA B TYR B 1 184 ? 16.722 -20.743 45.238 0.50 72.08 176 TYR B CA 1
ATOM 2562 C C A TYR B 1 184 ? 17.511 -21.701 46.151 0.50 72.29 176 TYR B C 1
ATOM 2563 C C B TYR B 1 184 ? 17.512 -21.698 46.144 0.50 72.29 176 TYR B C 1
ATOM 2564 O O A TYR B 1 184 ? 17.264 -21.776 47.358 0.50 73.07 176 TYR B O 1
ATOM 2565 O O B TYR B 1 184 ? 17.282 -21.739 47.355 0.50 73.03 176 TYR B O 1
ATOM 2582 N N . ARG B 1 185 ? 18.438 -22.458 45.564 1.00 71.77 177 ARG B N 1
ATOM 2583 C CA . ARG B 1 185 ? 19.312 -23.340 46.346 1.00 72.07 177 ARG B CA 1
ATOM 2584 C C . ARG B 1 185 ? 20.388 -22.590 47.154 1.00 71.36 177 ARG B C 1
ATOM 2585 O O . ARG B 1 185 ? 20.940 -23.143 48.112 1.00 71.95 177 ARG B O 1
ATOM 2593 N N . ASP B 1 186 ? 20.684 -21.348 46.769 1.00 70.29 178 ASP B N 1
ATOM 2594 C CA . ASP B 1 186 ? 21.616 -20.501 47.518 1.00 69.71 178 ASP B CA 1
ATOM 2595 C C . ASP B 1 186 ? 20.882 -19.653 48.570 1.00 70.08 178 ASP B C 1
ATOM 2596 O O . ASP B 1 186 ? 21.492 -18.876 49.307 1.00 69.71 178 ASP B O 1
ATOM 2601 N N . PHE B 1 187 ? 19.571 -19.830 48.645 1.00 70.92 179 PHE B N 1
ATOM 2602 C CA . PHE B 1 187 ? 18.711 -19.062 49.533 1.00 71.43 179 PHE B CA 1
ATOM 2603 C C . PHE B 1 187 ? 18.457 -19.819 50.829 1.00 72.69 179 PHE B C 1
ATOM 2604 O O . PHE B 1 187 ? 17.723 -20.804 50.826 1.00 73.87 179 PHE B O 1
ATOM 2612 N N . GLU B 1 188 ? 19.046 -19.351 51.931 1.00 72.60 180 GLU B N 1
ATOM 2613 C CA . GLU B 1 188 ? 18.836 -19.962 53.251 1.00 73.94 180 GLU B CA 1
ATOM 2614 C C . GLU B 1 188 ? 17.885 -19.123 54.109 1.00 74.47 180 GLU B C 1
ATOM 2615 O O . GLU B 1 188 ? 18.109 -17.935 54.300 1.00 73.57 180 GLU B O 1
ATOM 2621 N N . ILE B 1 189 ? 16.827 -19.759 54.614 1.00 76.06 181 ILE B N 1
ATOM 2622 C CA . ILE B 1 189 ? 15.877 -19.134 55.539 1.00 76.93 181 ILE B CA 1
ATOM 2623 C C . ILE B 1 189 ? 16.104 -19.763 56.909 1.00 78.24 181 ILE B C 1
ATOM 2624 O O . ILE B 1 189 ? 16.402 -20.957 57.005 1.00 79.18 181 ILE B O 1
ATOM 2629 N N . PHE B 1 190 ? 15.985 -18.945 57.953 1.00 78.37 182 PHE B N 1
ATOM 2630 C CA . PHE B 1 190 ? 16.274 -19.357 59.316 1.00 79.58 182 PHE B CA 1
ATOM 2631 C C . PHE B 1 190 ? 15.019 -19.273 60.181 1.00 81.25 182 PHE B C 1
ATOM 2632 O O . PHE B 1 190 ? 14.086 -18.536 59.860 1.00 81.11 182 PHE B O 1
ATOM 2640 N N . THR B 1 191 ? 15.012 -20.024 61.281 1.00 83.00 183 THR B N 1
ATOM 2641 C CA . THR B 1 191 ? 14.036 -19.828 62.351 1.00 84.65 183 THR B CA 1
ATOM 2642 C C . THR B 1 191 ? 14.668 -18.993 63.474 1.00 84.17 183 THR B C 1
ATOM 2643 O O . THR B 1 191 ? 15.890 -18.881 63.565 1.00 83.11 183 THR B O 1
ATOM 2647 N N . GLN B 1 192 ? 13.833 -18.408 64.326 1.00 85.07 184 GLN B N 1
ATOM 2648 C CA . GLN B 1 192 ? 14.321 -17.677 65.501 1.00 84.91 184 GLN B CA 1
ATOM 2649 C C . GLN B 1 192 ? 15.282 -18.514 66.352 1.00 85.92 184 GLN B C 1
ATOM 2650 O O . GLN B 1 192 ? 16.346 -18.036 66.739 1.00 84.92 184 GLN B O 1
ATOM 2656 N N . ALA B 1 193 ? 14.905 -19.763 66.624 1.00 88.08 185 ALA B N 1
ATOM 2657 C CA . ALA B 1 193 ? 15.735 -20.669 67.429 1.00 89.50 185 ALA B CA 1
ATOM 2658 C C . ALA B 1 193 ? 17.125 -20.837 66.818 1.00 88.00 185 ALA B C 1
ATOM 2659 O O . ALA B 1 193 ? 18.142 -20.747 67.506 1.00 88.02 185 ALA B O 1
ATOM 2661 N N . GLN B 1 194 ? 17.140 -21.072 65.511 1.00 86.82 186 GLN B N 1
ATOM 2662 C CA . GLN B 1 194 ? 18.350 -21.362 64.767 1.00 85.58 186 GLN B CA 1
ATOM 2663 C C . GLN B 1 194 ? 19.311 -20.167 64.840 1.00 83.65 186 GLN B C 1
ATOM 2664 O O . GLN B 1 194 ? 20.514 -20.340 65.035 1.00 83.49 186 GLN B O 1
ATOM 2670 N N . LEU B 1 195 ? 18.767 -18.955 64.706 1.00 69.93 187 LEU B N 1
ATOM 2671 C CA . LEU B 1 195 ? 19.550 -17.726 64.852 1.00 69.16 187 LEU B CA 1
ATOM 2672 C C . LEU B 1 195 ? 19.802 -17.338 66.307 1.00 69.99 187 LEU B C 1
ATOM 2673 O O . LEU B 1 195 ? 20.799 -16.685 66.588 1.00 70.90 187 LEU B O 1
ATOM 2678 N N . MET B 1 196 ? 18.906 -17.702 67.227 1.00 70.78 188 MET B N 1
ATOM 2679 C CA . MET B 1 196 ? 19.152 -17.419 68.643 1.00 73.06 188 MET B CA 1
ATOM 2680 C C . MET B 1 196 ? 20.288 -18.259 69.178 1.00 75.62 188 MET B C 1
ATOM 2681 O O . MET B 1 196 ? 20.973 -17.831 70.090 1.00 78.00 188 MET B O 1
ATOM 2686 N N . GLU B 1 197 ? 20.490 -19.441 68.599 1.00 76.02 189 GLU B N 1
ATOM 2687 C CA . GLU B 1 197 ? 21.546 -20.370 69.043 1.00 79.42 189 GLU B CA 1
ATOM 2688 C C . GLU B 1 197 ? 22.943 -19.981 68.551 1.00 80.10 189 GLU B C 1
ATOM 2689 O O . GLU B 1 197 ? 23.948 -20.304 69.195 1.00 83.78 189 GLU B O 1
ATOM 2695 N N . LEU B 1 198 ? 22.990 -19.274 67.419 1.00 77.59 190 LEU B N 1
ATOM 2696 C CA . LEU B 1 198 ? 24.235 -18.886 66.772 1.00 79.24 190 LEU B CA 1
ATOM 2697 C C . LEU B 1 198 ? 24.633 -17.430 67.010 1.00 79.22 190 LEU B C 1
ATOM 2698 O O . LEU B 1 198 ? 25.817 -17.148 67.239 1.00 82.72 190 LEU B O 1
ATOM 2703 N N . TYR B 1 199 ? 23.662 -16.513 66.925 1.00 76.26 191 TYR B N 1
ATOM 2704 C CA . TYR B 1 199 ? 23.932 -15.066 67.003 1.00 76.80 191 TYR B CA 1
ATOM 2705 C C . TYR B 1 199 ? 22.947 -14.337 67.933 1.00 75.90 191 TYR B C 1
ATOM 2706 O O . TYR B 1 199 ? 22.204 -13.455 67.499 1.00 74.26 191 TYR B O 1
ATOM 2715 N N . PRO B 1 200 ? 22.965 -14.687 69.233 1.00 78.13 192 PRO B N 1
ATOM 2716 C CA . PRO B 1 200 ? 21.964 -14.191 70.177 1.00 78.68 192 PRO B CA 1
ATOM 2717 C C . PRO B 1 200 ? 22.042 -12.700 70.522 1.00 80.61 192 PRO B C 1
ATOM 2718 O O . PRO B 1 200 ? 21.055 -12.147 70.987 1.00 81.06 192 PRO B O 1
ATOM 2722 N N . GLN B 1 201 ? 23.189 -12.059 70.323 1.00 82.80 193 GLN B N 1
ATOM 2723 C CA . GLN B 1 201 ? 23.310 -10.616 70.607 1.00 85.68 193 GLN B CA 1
ATOM 2724 C C . GLN B 1 201 ? 22.394 -9.736 69.735 1.00 83.16 193 GLN B C 1
ATOM 2725 O O . GLN B 1 201 ? 22.124 -8.584 70.084 1.00 85.80 193 GLN B O 1
ATOM 2731 N N . HIS B 1 202 ? 21.931 -10.279 68.611 1.00 79.04 194 HIS B N 1
ATOM 2732 C CA . HIS B 1 202 ? 20.954 -9.613 67.753 1.00 77.15 194 HIS B CA 1
ATOM 2733 C C . HIS B 1 202 ? 19.543 -10.117 68.049 1.00 75.22 194 HIS B C 1
ATOM 2734 O O . HIS B 1 202 ? 18.704 -10.228 67.141 1.00 72.99 194 HIS B O 1
ATOM 2741 N N . GLU B 1 203 ? 19.278 -10.391 69.325 1.00 77.24 195 GLU B N 1
ATOM 2742 C CA . GLU B 1 203 ? 18.013 -10.976 69.758 1.00 77.02 195 GLU B CA 1
ATOM 2743 C C . GLU B 1 203 ? 16.825 -10.134 69.298 1.00 77.14 195 GLU B C 1
ATOM 2744 O O . GLU B 1 203 ? 15.851 -10.666 68.756 1.00 75.54 195 GLU B O 1
ATOM 2750 N N . ALA B 1 204 ? 16.925 -8.823 69.516 1.00 79.93 196 ALA B N 1
ATOM 2751 C CA . ALA B 1 204 ? 15.863 -7.896 69.168 1.00 81.40 196 ALA B CA 1
ATOM 2752 C C . ALA B 1 204 ? 15.477 -7.981 67.688 1.00 78.18 196 ALA B C 1
ATOM 2753 O O . ALA B 1 204 ? 14.292 -7.998 67.371 1.00 78.60 196 ALA B O 1
ATOM 2755 N N . VAL B 1 205 ? 16.450 -8.039 66.782 1.00 76.10 197 VAL B N 1
ATOM 2756 C CA . VAL B 1 205 ? 16.104 -8.105 65.350 1.00 74.39 197 VAL B CA 1
ATOM 2757 C C . VAL B 1 205 ? 15.662 -9.515 64.920 1.00 71.58 197 VAL B C 1
ATOM 2758 O O . VAL B 1 205 ? 14.865 -9.644 63.999 1.00 71.37 197 VAL B O 1
ATOM 2762 N N . ILE B 1 206 ? 16.154 -10.555 65.601 1.00 70.40 198 ILE B N 1
ATOM 2763 C CA . ILE B 1 206 ? 15.751 -11.936 65.304 1.00 68.80 198 ILE B CA 1
ATOM 2764 C C . ILE B 1 206 ? 14.292 -12.200 65.695 1.00 70.14 198 ILE B C 1
ATOM 2765 O O . ILE B 1 206 ? 13.522 -12.749 64.908 1.00 70.01 198 ILE B O 1
ATOM 2770 N N . LYS B 1 207 ? 13.914 -11.824 66.913 1.00 72.55 199 LYS B N 1
ATOM 2771 C CA . LYS B 1 207 ? 12.535 -12.011 67.353 1.00 75.39 199 LYS B CA 1
ATOM 2772 C C . LYS B 1 207 ? 11.576 -11.193 66.494 1.00 76.57 199 LYS B C 1
ATOM 2773 O O . LYS B 1 207 ? 10.437 -11.600 66.264 1.00 78.57 199 LYS B O 1
ATOM 2779 N N . GLN B 1 208 ? 12.055 -10.043 66.030 1.00 76.26 200 GLN B N 1
ATOM 2780 C CA . GLN B 1 208 ? 11.286 -9.141 65.176 1.00 78.15 200 GLN B CA 1
ATOM 2781 C C . GLN B 1 208 ? 11.099 -9.702 63.752 1.00 76.60 200 GLN B C 1
ATOM 2782 O O . GLN B 1 208 ? 9.969 -9.781 63.260 1.00 78.96 200 GLN B O 1
ATOM 2788 N N . MET B 1 209 ? 12.197 -10.129 63.121 1.00 73.70 201 MET B N 1
ATOM 2789 C CA . MET B 1 209 ? 12.231 -10.403 61.658 1.00 73.58 201 MET B CA 1
ATOM 2790 C C . MET B 1 209 ? 12.316 -11.864 61.220 1.00 72.27 201 MET B C 1
ATOM 2791 O O . MET B 1 209 ? 12.114 -12.157 60.036 1.00 73.54 201 MET B O 1
ATOM 2796 N N . ALA B 1 210 ? 12.644 -12.768 62.140 1.00 70.69 202 ALA B N 1
ATOM 2797 C CA . ALA B 1 210 ? 12.856 -14.174 61.799 1.00 70.15 202 ALA B CA 1
ATOM 2798 C C . ALA B 1 210 ? 11.596 -15.003 62.059 1.00 72.32 202 ALA B C 1
ATOM 2799 O O . ALA B 1 210 ? 10.807 -14.694 62.951 1.00 73.86 202 ALA B O 1
ATOM 2801 N N . TYR B 1 211 ? 11.419 -16.065 61.282 1.00 73.54 203 TYR B N 1
ATOM 2802 C CA . TYR B 1 211 ? 10.257 -16.921 61.427 1.00 76.76 203 TYR B CA 1
ATOM 2803 C C . TYR B 1 211 ? 10.280 -17.610 62.776 1.00 77.03 203 TYR B C 1
ATOM 2804 O O . TYR B 1 211 ? 11.331 -18.064 63.234 1.00 75.02 203 TYR B O 1
ATOM 2813 N N . GLU B 1 212 ? 9.116 -17.675 63.409 1.00 80.56 204 GLU B N 1
ATOM 2814 C CA . GLU B 1 212 ? 8.901 -18.553 64.554 1.00 83.08 204 GLU B CA 1
ATOM 2815 C C . GLU B 1 212 ? 8.945 -20.007 64.056 1.00 84.99 204 GLU B C 1
ATOM 2816 O O . GLU B 1 212 ? 9.445 -20.896 64.747 1.00 85.70 204 GLU B O 1
ATOM 2822 N N . THR B 1 213 ? 8.430 -20.226 62.846 1.00 86.69 205 THR B N 1
ATOM 2823 C CA . THR B 1 213 ? 8.406 -21.544 62.214 1.00 89.70 205 THR B CA 1
ATOM 2824 C C . THR B 1 213 ? 8.567 -21.416 60.693 1.00 89.60 205 THR B C 1
ATOM 2825 O O . THR B 1 213 ? 8.487 -22.402 59.950 1.00 93.11 205 THR B O 1
ATOM 2829 N N . PRO C 1 16 ? -7.135 23.838 -9.577 1.00 80.63 8 PRO C N 1
ATOM 2830 C CA . PRO C 1 16 ? -6.090 23.736 -8.555 1.00 77.54 8 PRO C CA 1
ATOM 2831 C C . PRO C 1 16 ? -4.774 23.256 -9.169 1.00 77.56 8 PRO C C 1
ATOM 2832 O O . PRO C 1 16 ? -4.794 22.354 -10.006 1.00 78.24 8 PRO C O 1
ATOM 2836 N N . PRO C 1 17 ? -3.645 23.884 -8.793 1.00 77.55 9 PRO C N 1
ATOM 2837 C CA . PRO C 1 17 ? -2.409 23.569 -9.473 1.00 78.65 9 PRO C CA 1
ATOM 2838 C C . PRO C 1 17 ? -1.767 22.342 -8.859 1.00 75.83 9 PRO C C 1
ATOM 2839 O O . PRO C 1 17 ? -2.169 21.928 -7.777 1.00 73.02 9 PRO C O 1
ATOM 2843 N N . GLN C 1 18 ? -0.784 21.762 -9.539 1.00 77.18 10 GLN C N 1
ATOM 2844 C CA . GLN C 1 18 ? -0.128 20.554 -9.030 1.00 75.33 10 GLN C CA 1
ATOM 2845 C C . GLN C 1 18 ? 0.306 20.687 -7.566 1.00 72.84 10 GLN C C 1
ATOM 2846 O O . GLN C 1 18 ? 0.787 21.735 -7.142 1.00 73.55 10 GLN C O 1
ATOM 2852 N N . ASN C 1 19 ? 0.099 19.600 -6.819 1.00 70.50 11 ASN C N 1
ATOM 2853 C CA . ASN C 1 19 ? 0.604 19.389 -5.446 1.00 68.87 11 ASN C CA 1
ATOM 2854 C C . ASN C 1 19 ? -0.017 20.279 -4.366 1.00 67.83 11 ASN C C 1
ATOM 2855 O O . ASN C 1 19 ? 0.619 20.586 -3.359 1.00 67.91 11 ASN C O 1
ATOM 2860 N N . THR C 1 20 ? -1.278 20.646 -4.564 1.00 67.47 12 THR C N 1
ATOM 2861 C CA . THR C 1 20 ? -2.041 21.395 -3.560 1.00 67.10 12 THR C CA 1
ATOM 2862 C C . THR C 1 20 ? -3.173 20.509 -3.043 1.00 65.41 12 THR C C 1
ATOM 2863 O O . THR C 1 20 ? -3.606 19.592 -3.738 1.00 64.82 12 THR C O 1
ATOM 2867 N N . ALA C 1 21 ? -3.642 20.764 -1.827 1.00 65.17 13 ALA C N 1
ATOM 2868 C CA . ALA C 1 21 ? -4.774 20.010 -1.299 1.00 64.18 13 ALA C CA 1
ATOM 2869 C C . ALA C 1 21 ? -5.899 19.881 -2.330 1.00 64.46 13 ALA C C 1
ATOM 2870 O O . ALA C 1 21 ? -6.292 18.781 -2.680 1.00 63.53 13 ALA C O 1
ATOM 2872 N N . GLU C 1 22 ? -6.399 21.000 -2.839 1.00 66.28 14 GLU C N 1
ATOM 2873 C CA . GLU C 1 22 ? -7.586 20.977 -3.697 1.00 67.44 14 GLU C CA 1
ATOM 2874 C C . GLU C 1 22 ? -7.342 20.238 -4.996 1.00 67.52 14 GLU C C 1
ATOM 2875 O O . GLU C 1 22 ? -8.271 19.684 -5.563 1.00 68.16 14 GLU C O 1
ATOM 2881 N N . PHE C 1 23 ? -6.097 20.243 -5.462 1.00 67.48 15 PHE C N 1
ATOM 2882 C CA . PHE C 1 23 ? -5.679 19.413 -6.582 1.00 68.05 15 PHE C CA 1
ATOM 2883 C C . PHE C 1 23 ? -6.018 17.912 -6.365 1.00 66.48 15 PHE C C 1
ATOM 2884 O O . PHE C 1 23 ? -6.591 17.280 -7.256 1.00 67.70 15 PHE C O 1
ATOM 2892 N N . TRP C 1 24 ? -5.673 17.376 -5.192 1.00 64.40 16 TRP C N 1
ATOM 2893 C CA . TRP C 1 24 ? -5.848 15.948 -4.865 1.00 63.23 16 TRP C CA 1
ATOM 2894 C C . TRP C 1 24 ? -7.285 15.561 -4.486 1.00 62.95 16 TRP C C 1
ATOM 2895 O O . TRP C 1 24 ? -7.729 14.449 -4.779 1.00 63.03 16 TRP C O 1
ATOM 2906 N N . ILE C 1 25 ? -7.981 16.455 -3.790 1.00 63.08 17 ILE C N 1
ATOM 2907 C CA . ILE C 1 25 ? -9.411 16.312 -3.515 1.00 63.72 17 ILE C CA 1
ATOM 2908 C C . ILE C 1 25 ? -10.225 16.306 -4.817 1.00 65.72 17 ILE C C 1
ATOM 2909 O O . ILE C 1 25 ? -11.160 15.531 -4.985 1.00 66.38 17 ILE C O 1
ATOM 2914 N N . LYS C 1 26 ? -9.869 17.191 -5.737 1.00 67.25 18 LYS C N 1
ATOM 2915 C CA . LYS C 1 26 ? -10.576 17.284 -6.998 1.00 70.06 18 LYS C CA 1
ATOM 2916 C C . LYS C 1 26 ? -10.317 16.037 -7.818 1.00 70.42 18 LYS C C 1
ATOM 2917 O O . LYS C 1 26 ? -11.258 15.362 -8.246 1.00 71.94 18 LYS C O 1
ATOM 2923 N N . ARG C 1 27 ? -9.036 15.724 -7.998 1.00 69.52 19 ARG C N 1
ATOM 2924 C CA . ARG C 1 27 ? -8.607 14.677 -8.924 1.00 70.90 19 ARG C CA 1
ATOM 2925 C C . ARG C 1 27 ? -8.785 13.249 -8.437 1.00 69.64 19 ARG C C 1
ATOM 2926 O O . ARG C 1 27 ? -8.941 12.356 -9.255 1.00 71.70 19 ARG C O 1
ATOM 2934 N N . LEU C 1 28 ? -8.759 13.025 -7.127 1.00 66.89 20 LEU C N 1
ATOM 2935 C CA . LEU C 1 28 ? -9.004 11.686 -6.585 1.00 66.10 20 LEU C CA 1
ATOM 2936 C C . LEU C 1 28 ? -10.435 11.552 -6.086 1.00 66.19 20 LEU C C 1
ATOM 2937 O O . LEU C 1 28 ? -10.808 10.495 -5.576 1.00 65.86 20 LEU C O 1
ATOM 2942 N N . GLN C 1 29 ? -11.221 12.625 -6.243 1.00 67.17 21 GLN C N 1
ATOM 2943 C CA . GLN C 1 29 ? -12.640 12.675 -5.855 1.00 68.16 21 GLN C CA 1
ATOM 2944 C C . GLN C 1 29 ? -12.814 12.405 -4.356 1.00 66.31 21 GLN C C 1
ATOM 2945 O O . GLN C 1 29 ? -13.680 11.645 -3.931 1.00 66.90 21 GLN C O 1
ATOM 2951 N N . LEU C 1 30 ? -11.974 13.044 -3.549 1.00 64.62 22 LEU C N 1
ATOM 2952 C CA . LEU C 1 30 ? -11.970 12.761 -2.118 1.00 63.55 22 LEU C CA 1
ATOM 2953 C C . LEU C 1 30 ? -13.193 13.396 -1.469 1.00 65.08 22 LEU C C 1
ATOM 2954 O O . LEU C 1 30 ? -13.502 14.554 -1.739 1.00 66.28 22 LEU C O 1
ATOM 2959 N N . VAL C 1 31 ? -13.903 12.623 -0.648 1.00 65.64 23 VAL C N 1
ATOM 2960 C CA . VAL C 1 31 ? -15.022 13.150 0.125 1.00 67.73 23 VAL C CA 1
ATOM 2961 C C . VAL C 1 31 ? -14.735 12.949 1.612 1.00 67.65 23 VAL C C 1
ATOM 2962 O O . VAL C 1 31 ? -13.929 12.099 1.963 1.00 66.20 23 VAL C O 1
ATOM 2966 N N . PRO C 1 32 ? -15.389 13.735 2.490 1.00 69.90 24 PRO C N 1
ATOM 2967 C CA . PRO C 1 32 ? -15.124 13.657 3.933 1.00 70.84 24 PRO C CA 1
ATOM 2968 C C . PRO C 1 32 ? -15.428 12.294 4.554 1.00 71.34 24 PRO C C 1
ATOM 2969 O O . PRO C 1 32 ? -16.493 11.722 4.295 1.00 72.71 24 PRO C O 1
ATOM 2973 N N . HIS C 1 33 ? -14.501 11.798 5.373 1.00 70.77 25 HIS C N 1
ATOM 2974 C CA . HIS C 1 33 ? -14.647 10.520 6.082 1.00 71.78 25 HIS C CA 1
ATOM 2975 C C . HIS C 1 33 ? -15.199 10.754 7.510 1.00 75.53 25 HIS C C 1
ATOM 2976 O O . HIS C 1 33 ? -14.886 11.762 8.137 1.00 76.86 25 HIS C O 1
ATOM 2983 N N . PRO C 1 34 ? -16.031 9.822 8.024 1.00 73.62 26 PRO C N 1
ATOM 2984 C CA . PRO C 1 34 ? -16.647 9.944 9.365 1.00 76.66 26 PRO C CA 1
ATOM 2985 C C . PRO C 1 34 ? -15.706 10.257 10.542 1.00 76.94 26 PRO C C 1
ATOM 2986 O O . PRO C 1 34 ? -16.057 11.059 11.409 1.00 78.05 26 PRO C O 1
ATOM 2990 N N . GLU C 1 35 ? -14.541 9.613 10.571 1.00 76.82 27 GLU C N 1
ATOM 2991 C CA . GLU C 1 35 ? -13.493 9.868 11.582 1.00 78.51 27 GLU C CA 1
ATOM 2992 C C . GLU C 1 35 ? -12.830 11.262 11.457 1.00 76.09 27 GLU C C 1
ATOM 2993 O O . GLU C 1 35 ? -12.243 11.762 12.418 1.00 78.48 27 GLU C O 1
ATOM 2999 N N . GLY C 1 36 ? -12.900 11.857 10.269 1.00 72.68 28 GLY C N 1
ATOM 3000 C CA . GLY C 1 36 ? -12.176 13.101 9.949 1.00 71.76 28 GLY C CA 1
ATOM 3001 C C . GLY C 1 36 ? -11.342 12.928 8.686 1.00 70.09 28 GLY C C 1
ATOM 3002 O O . GLY C 1 36 ? -11.187 11.819 8.191 1.00 69.30 28 GLY C O 1
ATOM 3003 N N . GLY C 1 37 ? -10.813 14.023 8.156 1.00 70.36 29 GLY C N 1
ATOM 3004 C CA . GLY C 1 37 ? -10.001 13.971 6.955 1.00 69.94 29 GLY C CA 1
ATOM 3005 C C . GLY C 1 37 ? -10.835 13.634 5.750 1.00 68.12 29 GLY C C 1
ATOM 3006 O O . GLY C 1 37 ? -12.049 13.585 5.849 1.00 67.74 29 GLY C O 1
ATOM 3007 N N . TYR C 1 38 ? -10.183 13.374 4.615 1.00 67.92 30 TYR C N 1
ATOM 3008 C CA . TYR C 1 38 ? -10.875 13.113 3.347 1.00 67.44 30 TYR C CA 1
ATOM 3009 C C . TYR C 1 38 ? -10.432 11.777 2.767 1.00 65.90 30 TYR C C 1
ATOM 3010 O O . TYR C 1 38 ? -9.312 11.370 2.986 1.00 65.82 30 TYR C O 1
ATOM 3019 N N . TYR C 1 39 ? -11.293 11.083 2.032 1.00 65.53 31 TYR C N 1
ATOM 3020 C CA . TYR C 1 39 ? -10.915 9.787 1.441 1.00 64.54 31 TYR C CA 1
ATOM 3021 C C . TYR C 1 39 ? -11.705 9.452 0.174 1.00 65.67 31 TYR C C 1
ATOM 3022 O O . TYR C 1 39 ? -12.667 10.147 -0.163 1.00 67.77 31 TYR C O 1
ATOM 3031 N N . SER C 1 40 ? -11.295 8.397 -0.521 1.00 65.16 32 SER C N 1
ATOM 3032 C CA . SER C 1 40 ? -12.153 7.770 -1.519 1.00 66.99 32 SER C CA 1
ATOM 3033 C C . SER C 1 40 ? -11.813 6.274 -1.648 1.00 66.29 32 SER C C 1
ATOM 3034 O O . SER C 1 40 ? -10.638 5.910 -1.698 1.00 64.67 32 SER C O 1
ATOM 3037 N N . GLU C 1 41 ? -12.828 5.410 -1.649 1.00 68.48 33 GLU C N 1
ATOM 3038 C CA . GLU C 1 41 ? -12.600 3.946 -1.742 1.00 69.11 33 GLU C CA 1
ATOM 3039 C C . GLU C 1 41 ? -12.075 3.599 -3.124 1.00 69.14 33 GLU C C 1
ATOM 3040 O O . GLU C 1 41 ? -12.607 4.067 -4.113 1.00 71.24 33 GLU C O 1
ATOM 3046 N N . VAL C 1 42 ? -11.042 2.775 -3.198 1.00 67.73 34 VAL C N 1
ATOM 3047 C CA . VAL C 1 42 ? -10.416 2.452 -4.471 1.00 67.72 34 VAL C CA 1
ATOM 3048 C C . VAL C 1 42 ? -10.766 1.025 -4.892 1.00 70.13 34 VAL C C 1
ATOM 3049 O O . VAL C 1 42 ? -11.491 0.835 -5.868 1.00 73.06 34 VAL C O 1
ATOM 3053 N N . VAL C 1 43 ? -10.263 0.026 -4.172 1.00 90.36 35 VAL C N 1
ATOM 3054 C CA . VAL C 1 43 ? -10.624 -1.360 -4.456 1.00 88.00 35 VAL C CA 1
ATOM 3055 C C . VAL C 1 43 ? -11.017 -2.138 -3.205 1.00 87.84 35 VAL C C 1
ATOM 3056 O O . VAL C 1 43 ? -10.600 -1.833 -2.088 1.00 88.94 35 VAL C O 1
ATOM 3060 N N . ARG C 1 44 ? -11.857 -3.140 -3.441 1.00 87.91 36 ARG C N 1
ATOM 3061 C CA . ARG C 1 44 ? -12.219 -4.153 -2.466 1.00 87.20 36 ARG C CA 1
ATOM 3062 C C . ARG C 1 44 ? -11.933 -5.487 -3.133 1.00 83.19 36 ARG C C 1
ATOM 3063 O O . ARG C 1 44 ? -12.404 -5.724 -4.236 1.00 84.34 36 ARG C O 1
ATOM 3071 N N . SER C 1 45 ? -11.148 -6.339 -2.479 1.00 80.71 37 SER C N 1
ATOM 3072 C CA . SER C 1 45 ? -10.875 -7.698 -2.972 1.00 78.91 37 SER C CA 1
ATOM 3073 C C . SER C 1 45 ? -12.142 -8.461 -3.322 1.00 79.71 37 SER C C 1
ATOM 3074 O O . SER C 1 45 ? -13.119 -8.436 -2.568 1.00 81.09 37 SER C O 1
ATOM 3077 N N . ALA C 1 46 ? -12.112 -9.156 -4.455 1.00 80.47 38 ALA C N 1
ATOM 3078 C CA . ALA C 1 46 ? -13.176 -10.084 -4.815 1.00 82.17 38 ALA C CA 1
ATOM 3079 C C . ALA C 1 46 ? -13.224 -11.268 -3.849 1.00 79.95 38 ALA C C 1
ATOM 3080 O O . ALA C 1 46 ? -14.293 -11.794 -3.558 1.00 80.48 38 ALA C O 1
ATOM 3082 N N . HIS C 1 47 ? -12.067 -11.695 -3.359 1.00 78.83 39 HIS C N 1
ATOM 3083 C CA . HIS C 1 47 ? -11.990 -12.863 -2.475 1.00 78.64 39 HIS C CA 1
ATOM 3084 C C . HIS C 1 47 ? -12.421 -12.431 -1.079 1.00 78.43 39 HIS C C 1
ATOM 3085 O O . HIS C 1 47 ? -12.141 -11.310 -0.677 1.00 79.13 39 HIS C O 1
ATOM 3092 N N . LYS C 1 48 ? -13.129 -13.310 -0.375 1.00 78.72 40 LYS C N 1
ATOM 3093 C CA . LYS C 1 48 ? -13.624 -13.046 0.974 1.00 81.02 40 LYS C CA 1
ATOM 3094 C C . LYS C 1 48 ? -12.875 -13.945 1.944 1.00 83.75 40 LYS C C 1
ATOM 3095 O O . LYS C 1 48 ? -12.448 -15.020 1.574 1.00 83.40 40 LYS C O 1
ATOM 3101 N N . VAL C 1 49 ? -12.716 -13.501 3.185 1.00 65.99 41 VAL C N 1
ATOM 3102 C CA . VAL C 1 49 ? -11.985 -14.273 4.181 1.00 66.26 41 VAL C CA 1
ATOM 3103 C C . VAL C 1 49 ? -12.590 -14.046 5.561 1.00 66.12 41 VAL C C 1
ATOM 3104 O O . VAL C 1 49 ? -13.348 -13.107 5.758 1.00 65.57 41 VAL C O 1
ATOM 3108 N N . ASP C 1 50 ? -12.288 -14.931 6.507 1.00 66.91 42 ASP C N 1
ATOM 3109 C CA . ASP C 1 50 ? -12.693 -14.737 7.897 1.00 67.08 42 ASP C CA 1
ATOM 3110 C C . ASP C 1 50 ? -11.714 -13.783 8.545 1.00 66.23 42 ASP C C 1
ATOM 3111 O O . ASP C 1 50 ? -10.511 -13.931 8.366 1.00 66.22 42 ASP C O 1
ATOM 3116 N N . ASN C 1 51 ? -12.222 -12.795 9.282 1.00 65.74 43 ASN C N 1
ATOM 3117 C CA . ASN C 1 51 ? -11.343 -11.814 9.927 1.00 65.10 43 ASN C CA 1
ATOM 3118 C C . ASN C 1 51 ? -10.997 -12.290 11.334 1.00 66.30 43 ASN C C 1
ATOM 3119 O O . ASN C 1 51 ? -11.238 -13.442 11.650 1.00 67.53 43 ASN C O 1
ATOM 3124 N N . GLU C 1 52 ? -10.433 -11.428 12.171 1.00 66.19 44 GLU C N 1
ATOM 3125 C CA . GLU C 1 52 ? -9.884 -11.860 13.457 1.00 67.68 44 GLU C CA 1
ATOM 3126 C C . GLU C 1 52 ? -10.960 -12.226 14.485 1.00 68.94 44 GLU C C 1
ATOM 3127 O O . GLU C 1 52 ? -10.644 -12.756 15.545 1.00 70.57 44 GLU C O 1
ATOM 3133 N N . GLU C 1 53 ? -12.213 -11.886 14.178 1.00 68.43 45 GLU C N 1
ATOM 3134 C CA . GLU C 1 53 ? -13.373 -12.211 15.003 1.00 69.73 45 GLU C CA 1
ATOM 3135 C C . GLU C 1 53 ? -14.252 -13.216 14.266 1.00 70.03 45 GLU C C 1
ATOM 3136 O O . GLU C 1 53 ? -15.376 -13.493 14.683 1.00 71.06 45 GLU C O 1
ATOM 3142 N N . GLY C 1 54 ? -13.742 -13.756 13.163 1.00 69.34 46 GLY C N 1
ATOM 3143 C CA . GLY C 1 54 ? -14.420 -14.843 12.440 1.00 69.92 46 GLY C CA 1
ATOM 3144 C C . GLY C 1 54 ? -15.579 -14.393 11.573 1.00 69.41 46 GLY C C 1
ATOM 3145 O O . GLY C 1 54 ? -16.425 -15.205 11.194 1.00 70.31 46 GLY C O 1
ATOM 3146 N N . ASN C 1 55 ? -15.638 -13.097 11.276 1.00 68.25 47 ASN C N 1
ATOM 3147 C CA . ASN C 1 55 ? -16.680 -12.547 10.409 1.00 68.04 47 ASN C CA 1
ATOM 3148 C C . ASN C 1 55 ? -16.155 -12.426 8.976 1.00 67.05 47 ASN C C 1
ATOM 3149 O O . ASN C 1 55 ? -14.953 -12.166 8.766 1.00 66.09 47 ASN C O 1
ATOM 3154 N N . ARG C 1 56 ? -17.057 -12.581 8.004 1.00 67.56 48 ARG C N 1
ATOM 3155 C CA . ARG C 1 56 ? -16.683 -12.546 6.597 1.00 67.09 48 ARG C CA 1
ATOM 3156 C C . ARG C 1 56 ? -16.412 -11.115 6.165 1.00 65.96 48 ARG C C 1
ATOM 3157 O O . ARG C 1 56 ? -17.225 -10.232 6.386 1.00 66.14 48 ARG C O 1
ATOM 3165 N N . ARG C 1 57 ? -15.236 -10.902 5.583 1.00 64.99 49 ARG C N 1
ATOM 3166 C CA . ARG C 1 57 ? -14.797 -9.589 5.124 1.00 63.96 49 ARG C CA 1
ATOM 3167 C C . ARG C 1 57 ? -14.043 -9.799 3.827 1.00 63.80 49 ARG C C 1
ATOM 3168 O O . ARG C 1 57 ? -13.523 -10.871 3.602 1.00 64.24 49 ARG C O 1
ATOM 3176 N N . HIS C 1 58 ? -13.986 -8.784 2.975 1.00 63.42 50 HIS C N 1
ATOM 3177 C CA . HIS C 1 58 ? -13.107 -8.830 1.803 1.00 63.34 50 HIS C CA 1
ATOM 3178 C C . HIS C 1 58 ? -11.694 -9.103 2.272 1.00 62.63 50 HIS C C 1
ATOM 3179 O O . HIS C 1 58 ? -11.351 -8.728 3.394 1.00 61.95 50 HIS C O 1
ATOM 3186 N N . ALA C 1 59 ? -10.873 -9.738 1.430 1.00 63.08 51 ALA C N 1
ATOM 3187 C CA . ALA C 1 59 ? -9.474 -10.019 1.809 1.00 62.82 51 ALA C CA 1
ATOM 3188 C C . ALA C 1 59 ? -8.745 -8.735 2.179 1.00 61.69 51 ALA C C 1
ATOM 3189 O O . ALA C 1 59 ? -8.009 -8.681 3.159 1.00 61.39 51 ALA C O 1
ATOM 3191 N N . TYR C 1 60 ? -8.959 -7.699 1.381 1.00 61.32 52 TYR C N 1
ATOM 3192 C CA . TYR C 1 60 ? -8.394 -6.389 1.648 1.00 60.35 52 TYR C CA 1
ATOM 3193 C C . TYR C 1 60 ? -9.343 -5.360 1.063 1.00 60.25 52 TYR C C 1
ATOM 3194 O O . TYR C 1 60 ? -10.081 -5.665 0.133 1.00 61.10 52 TYR C O 1
ATOM 3203 N N . THR C 1 61 ? -9.346 -4.162 1.639 1.00 59.48 53 THR C N 1
ATOM 3204 C CA . THR C 1 61 ? -10.001 -2.991 1.063 1.00 59.54 53 THR C CA 1
ATOM 3205 C C . THR C 1 61 ? -8.946 -1.897 1.087 1.00 58.80 53 THR C C 1
ATOM 3206 O O . THR C 1 61 ? -8.094 -1.900 1.977 1.00 58.22 53 THR C O 1
ATOM 3210 N N . THR C 1 62 ? -8.969 -0.978 0.117 1.00 59.04 54 THR C N 1
ATOM 3211 C CA . THR C 1 62 ? -7.970 0.091 0.062 1.00 58.49 54 THR C CA 1
ATOM 3212 C C . THR C 1 62 ? -8.605 1.466 -0.073 1.00 58.60 54 THR C C 1
ATOM 3213 O O . THR C 1 62 ? -9.769 1.602 -0.491 1.00 59.43 54 THR C O 1
ATOM 3217 N N . ILE C 1 63 ? -7.848 2.492 0.282 1.00 58.03 55 ILE C N 1
ATOM 3218 C CA . ILE C 1 63 ? -8.324 3.864 0.109 1.00 58.31 55 ILE C CA 1
ATOM 3219 C C . ILE C 1 63 ? -7.206 4.844 -0.211 1.00 58.05 55 ILE C C 1
ATOM 3220 O O . ILE C 1 63 ? -6.015 4.562 -0.038 1.00 57.57 55 ILE C O 1
ATOM 3225 N N . TYR C 1 64 ? -7.623 5.987 -0.732 1.00 58.65 56 TYR C N 1
ATOM 3226 C CA . TYR C 1 64 ? -6.828 7.206 -0.684 1.00 58.46 56 TYR C CA 1
ATOM 3227 C C . TYR C 1 64 ? -7.310 7.960 0.530 1.00 58.20 56 TYR C C 1
ATOM 3228 O O . TYR C 1 64 ? -8.508 8.129 0.705 1.00 58.82 56 TYR C O 1
ATOM 3237 N N . PHE C 1 65 ? -6.387 8.406 1.362 1.00 57.58 57 PHE C N 1
ATOM 3238 C CA . PHE C 1 65 ? -6.720 9.256 2.484 1.00 57.61 57 PHE C CA 1
ATOM 3239 C C . PHE C 1 65 ? -5.898 10.530 2.428 1.00 57.72 57 PHE C C 1
ATOM 3240 O O . PHE C 1 65 ? -4.708 10.490 2.197 1.00 57.40 57 PHE C O 1
ATOM 3248 N N . LEU C 1 66 ? -6.530 11.672 2.615 1.00 58.40 58 LEU C N 1
ATOM 3249 C CA . LEU C 1 66 ? -5.798 12.945 2.694 1.00 58.66 58 LEU C CA 1
ATOM 3250 C C . LEU C 1 66 ? -6.178 13.669 3.995 1.00 59.04 58 LEU C C 1
ATOM 3251 O O . LEU C 1 66 ? -7.359 13.695 4.392 1.00 59.65 58 LEU C O 1
ATOM 3256 N N . CYS C 1 67 ? -5.162 14.230 4.649 1.00 58.92 59 CYS C N 1
ATOM 3257 C CA . CYS C 1 67 ? -5.283 14.848 5.965 1.00 59.46 59 CYS C CA 1
ATOM 3258 C C . CYS C 1 67 ? -4.803 16.316 5.909 1.00 60.20 59 CYS C C 1
ATOM 3259 O O . CYS C 1 67 ? -3.898 16.652 5.156 1.00 60.02 59 CYS C O 1
ATOM 3262 N N . THR C 1 68 ? -5.424 17.194 6.679 1.00 61.23 60 THR C N 1
ATOM 3263 C CA . THR C 1 68 ? -5.038 18.600 6.715 1.00 62.15 60 THR C CA 1
ATOM 3264 C C . THR C 1 68 ? -5.009 19.090 8.162 1.00 63.04 60 THR C C 1
ATOM 3265 O O . THR C 1 68 ? -5.564 18.441 9.037 1.00 63.16 60 THR C O 1
ATOM 3269 N N . PRO C 1 69 ? -4.351 20.232 8.426 1.00 66.89 61 PRO C N 1
ATOM 3270 C CA . PRO C 1 69 ? -4.278 20.664 9.820 1.00 66.05 61 PRO C CA 1
ATOM 3271 C C . PRO C 1 69 ? -5.649 20.925 10.451 1.00 66.30 61 PRO C C 1
ATOM 3272 O O . PRO C 1 69 ? -5.829 20.654 11.632 1.00 65.07 61 PRO C O 1
ATOM 3276 N N . GLU C 1 70 ? -6.601 21.408 9.658 1.00 68.20 62 GLU C N 1
ATOM 3277 C CA . GLU C 1 70 ? -7.973 21.644 10.124 1.00 68.98 62 GLU C CA 1
ATOM 3278 C C . GLU C 1 70 ? -8.862 20.391 10.109 1.00 67.74 62 GLU C C 1
ATOM 3279 O O . GLU C 1 70 ? -10.013 20.459 10.502 1.00 68.51 62 GLU C O 1
ATOM 3285 N N . SER C 1 71 ? -8.332 19.252 9.671 1.00 66.13 63 SER C N 1
ATOM 3286 C CA . SER C 1 71 ? -9.145 18.058 9.506 1.00 65.38 63 SER C CA 1
ATOM 3287 C C . SER C 1 71 ? -8.372 16.793 9.825 1.00 63.00 63 SER C C 1
ATOM 3288 O O . SER C 1 71 ? -8.073 16.029 8.925 1.00 62.85 63 SER C O 1
ATOM 3291 N N . PRO C 1 72 ? -8.066 16.568 11.113 1.00 61.50 64 PRO C N 1
ATOM 3292 C CA . PRO C 1 72 ? -7.387 15.373 11.528 1.00 59.62 64 PRO C CA 1
ATOM 3293 C C . PRO C 1 72 ? -8.291 14.171 11.467 1.00 59.19 64 PRO C C 1
ATOM 3294 O O . PRO C 1 72 ? -9.492 14.320 11.329 1.00 60.32 64 PRO C O 1
ATOM 3298 N N . SER C 1 73 ? -7.700 12.990 11.545 1.00 57.89 65 SER C N 1
ATOM 3299 C CA . SER C 1 73 ? -8.454 11.769 11.690 1.00 57.54 65 SER C CA 1
ATOM 3300 C C . SER C 1 73 ? -8.493 11.485 13.179 1.00 56.77 65 SER C C 1
ATOM 3301 O O . SER C 1 73 ? -7.451 11.255 13.789 1.00 55.87 65 SER C O 1
ATOM 3304 N N . HIS C 1 74 ? -9.693 11.505 13.753 1.00 57.53 66 HIS C N 1
ATOM 3305 C CA . HIS C 1 74 ? -9.867 11.438 15.191 1.00 57.45 66 HIS C CA 1
ATOM 3306 C C . HIS C 1 74 ? -9.673 10.023 15.683 1.00 56.74 66 HIS C C 1
ATOM 3307 O O . HIS C 1 74 ? -9.735 9.091 14.883 1.00 56.51 66 HIS C O 1
ATOM 3314 N N . LEU C 1 75 ? -9.420 9.871 16.987 1.00 56.73 67 LEU C N 1
ATOM 3315 C CA . LEU C 1 75 ? -9.072 8.573 17.558 1.00 56.39 67 LEU C CA 1
ATOM 3316 C C . LEU C 1 75 ? -10.167 7.553 17.277 1.00 57.03 67 LEU C C 1
ATOM 3317 O O . LEU C 1 75 ? -11.346 7.833 17.463 1.00 58.19 67 LEU C O 1
ATOM 3322 N N . HIS C 1 76 ? -9.776 6.382 16.795 1.00 56.56 68 HIS C N 1
ATOM 3323 C CA . HIS C 1 76 ? -10.737 5.322 16.490 1.00 57.41 68 HIS C CA 1
ATOM 3324 C C . HIS C 1 76 ? -10.043 3.968 16.536 1.00 57.16 68 HIS C C 1
ATOM 3325 O O . HIS C 1 76 ? -8.840 3.882 16.773 1.00 56.39 68 HIS C O 1
ATOM 3332 N N . ARG C 1 77 ? -10.784 2.898 16.308 1.00 58.11 69 ARG C N 1
ATOM 3333 C CA . ARG C 1 77 ? -10.208 1.567 16.449 1.00 58.31 69 ARG C CA 1
ATOM 3334 C C . ARG C 1 77 ? -10.772 0.606 15.413 1.00 59.11 69 ARG C C 1
ATOM 3335 O O . ARG C 1 77 ? -11.955 0.657 15.101 1.00 60.17 69 ARG C O 1
ATOM 3343 N N . LEU C 1 78 ? -9.919 -0.257 14.876 1.00 58.92 70 LEU C N 1
ATOM 3344 C CA . LEU C 1 78 ? -10.374 -1.315 13.973 1.00 60.07 70 LEU C CA 1
ATOM 3345 C C . LEU C 1 78 ? -10.141 -2.678 14.605 1.00 61.12 70 LEU C C 1
ATOM 3346 O O . LEU C 1 78 ? -9.766 -2.784 15.774 1.00 61.16 70 LEU C O 1
ATOM 3351 N N . CYS C 1 79 ? -10.406 -3.736 13.866 1.00 62.38 71 CYS C N 1
ATOM 3352 C CA . CYS C 1 79 ? -10.042 -5.055 14.373 1.00 63.62 71 CYS C CA 1
ATOM 3353 C C . CYS C 1 79 ? -8.960 -5.733 13.523 1.00 63.69 71 CYS C C 1
ATOM 3354 O O . CYS C 1 79 ? -8.291 -6.613 14.009 1.00 64.50 71 CYS C O 1
ATOM 3357 N N . SER C 1 80 ? -8.764 -5.273 12.290 1.00 63.14 72 SER C N 1
ATOM 3358 C CA . SER C 1 80 ? -7.674 -5.734 11.430 1.00 63.37 72 SER C CA 1
ATOM 3359 C C . SER C 1 80 ? -6.548 -4.695 11.374 1.00 61.70 72 SER C C 1
ATOM 3360 O O . SER C 1 80 ? -6.745 -3.572 11.768 1.00 60.40 72 SER C O 1
ATOM 3363 N N . ASP C 1 81 ? -5.384 -5.096 10.871 1.00 62.07 73 ASP C N 1
ATOM 3364 C CA . ASP C 1 81 ? -4.261 -4.192 10.641 1.00 61.01 73 ASP C CA 1
ATOM 3365 C C . ASP C 1 81 ? -4.581 -3.211 9.523 1.00 60.61 73 ASP C C 1
ATOM 3366 O O . ASP C 1 81 ? -5.293 -3.580 8.587 1.00 61.73 73 ASP C O 1
ATOM 3371 N N . GLU C 1 82 ? -4.038 -1.993 9.598 1.00 59.39 74 GLU C N 1
ATOM 3372 C CA . GLU C 1 82 ? -4.105 -1.032 8.496 1.00 59.42 74 GLU C CA 1
ATOM 3373 C C . GLU C 1 82 ? -2.701 -0.488 8.211 1.00 59.31 74 GLU C C 1
ATOM 3374 O O . GLU C 1 82 ? -2.013 -0.034 9.132 1.00 58.39 74 GLU C O 1
ATOM 3380 N N . THR C 1 83 ? -2.284 -0.541 6.940 1.00 60.63 75 THR C N 1
ATOM 3381 C CA . THR C 1 83 ? -0.947 -0.118 6.548 1.00 61.11 75 THR C CA 1
ATOM 3382 C C . THR C 1 83 ? -1.035 1.241 5.816 1.00 61.16 75 THR C C 1
ATOM 3383 O O . THR C 1 83 ? -1.900 1.444 4.966 1.00 61.95 75 THR C O 1
ATOM 3387 N N . TRP C 1 84 ? -0.151 2.173 6.169 1.00 67.35 76 TRP C N 1
ATOM 3388 C CA . TRP C 1 84 ? -0.143 3.532 5.589 1.00 66.48 76 TRP C CA 1
ATOM 3389 C C . TRP C 1 84 ? 1.045 3.726 4.651 1.00 66.56 76 TRP C C 1
ATOM 3390 O O . TRP C 1 84 ? 2.152 3.397 5.016 1.00 67.03 76 TRP C O 1
ATOM 3401 N N . MET C 1 85 ? 0.817 4.268 3.457 1.00 66.19 77 MET C N 1
ATOM 3402 C CA . MET C 1 85 ? 1.882 4.487 2.459 1.00 66.28 77 MET C CA 1
ATOM 3403 C C . MET C 1 85 ? 1.942 5.947 1.982 1.00 65.56 77 MET C C 1
ATOM 3404 O O . MET C 1 85 ? 1.013 6.411 1.357 1.00 65.16 77 MET C O 1
ATOM 3409 N N . TYR C 1 86 ? 3.059 6.629 2.215 1.00 65.57 78 TYR C N 1
ATOM 3410 C CA . TYR C 1 86 ? 3.223 8.033 1.825 1.00 65.09 78 TYR C CA 1
ATOM 3411 C C . TYR C 1 86 ? 3.152 8.227 0.300 1.00 64.97 78 TYR C C 1
ATOM 3412 O O . TYR C 1 86 ? 3.785 7.476 -0.434 1.00 65.41 78 TYR C O 1
ATOM 3421 N N . HIS C 1 87 ? 2.398 9.226 -0.162 1.00 64.47 79 HIS C N 1
ATOM 3422 C CA . HIS C 1 87 ? 2.385 9.626 -1.590 1.00 64.35 79 HIS C CA 1
ATOM 3423 C C . HIS C 1 87 ? 2.914 11.057 -1.820 1.00 64.20 79 HIS C C 1
ATOM 3424 O O . HIS C 1 87 ? 3.869 11.253 -2.564 1.00 64.44 79 HIS C O 1
ATOM 3431 N N . ALA C 1 88 ? 2.297 12.046 -1.181 1.00 63.95 80 ALA C N 1
ATOM 3432 C CA . ALA C 1 88 ? 2.629 13.461 -1.418 1.00 63.96 80 ALA C CA 1
ATOM 3433 C C . ALA C 1 88 ? 2.416 14.361 -0.203 1.00 63.95 80 ALA C C 1
ATOM 3434 O O . ALA C 1 88 ? 1.764 13.988 0.764 1.00 63.80 80 ALA C O 1
ATOM 3436 N N . GLY C 1 89 ? 2.966 15.565 -0.273 1.00 64.21 81 GLY C N 1
ATOM 3437 C CA . GLY C 1 89 ? 2.720 16.590 0.728 1.00 64.33 81 GLY C CA 1
ATOM 3438 C C . GLY C 1 89 ? 3.625 16.499 1.939 1.00 64.62 81 GLY C C 1
ATOM 3439 O O . GLY C 1 89 ? 4.768 16.024 1.859 1.00 64.96 81 GLY C O 1
ATOM 3440 N N . ASP C 1 90 ? 3.108 16.970 3.071 1.00 64.59 82 ASP C N 1
ATOM 3441 C CA . ASP C 1 90 ? 3.812 16.840 4.338 1.00 64.85 82 ASP C CA 1
ATOM 3442 C C . ASP C 1 90 ? 3.754 15.399 4.806 1.00 64.61 82 ASP C C 1
ATOM 3443 O O . ASP C 1 90 ? 2.875 14.643 4.390 1.00 64.22 82 ASP C O 1
ATOM 3448 N N . PRO C 1 91 ? 4.676 15.016 5.690 1.00 64.98 83 PRO C N 1
ATOM 3449 C CA . PRO C 1 91 ? 4.471 13.775 6.415 1.00 64.85 83 PRO C CA 1
ATOM 3450 C C . PRO C 1 91 ? 3.184 13.777 7.241 1.00 64.39 83 PRO C C 1
ATOM 3451 O O . PRO C 1 91 ? 2.800 14.801 7.785 1.00 64.34 83 PRO C O 1
ATOM 3455 N N . LEU C 1 92 ? 2.558 12.608 7.325 1.00 64.19 84 LEU C N 1
ATOM 3456 C CA . LEU C 1 92 ? 1.415 12.344 8.168 1.00 63.91 84 LEU C CA 1
ATOM 3457 C C . LEU C 1 92 ? 1.879 11.827 9.517 1.00 64.12 84 LEU C C 1
ATOM 3458 O O . LEU C 1 92 ? 2.521 10.796 9.584 1.00 64.45 84 LEU C O 1
ATOM 3463 N N A GLN C 1 93 ? 1.514 12.523 10.585 0.50 64.00 85 GLN C N 1
ATOM 3464 N N B GLN C 1 93 ? 1.573 12.555 10.589 0.50 64.02 85 GLN C N 1
ATOM 3465 C CA A GLN C 1 93 ? 1.837 12.101 11.940 0.50 64.18 85 GLN C CA 1
ATOM 3466 C CA B GLN C 1 93 ? 1.841 12.072 11.945 0.50 64.18 85 GLN C CA 1
ATOM 3467 C C A GLN C 1 93 ? 0.737 11.172 12.460 0.50 63.98 85 GLN C C 1
ATOM 3468 C C B GLN C 1 93 ? 0.728 11.144 12.396 0.50 63.98 85 GLN C C 1
ATOM 3469 O O A GLN C 1 93 ? -0.435 11.565 12.531 0.50 63.69 85 GLN C O 1
ATOM 3470 O O B GLN C 1 93 ? -0.454 11.513 12.377 0.50 63.69 85 GLN C O 1
ATOM 3481 N N . LEU C 1 94 ? 1.115 9.937 12.789 1.00 64.30 86 LEU C N 1
ATOM 3482 C CA . LEU C 1 94 ? 0.189 8.936 13.296 1.00 64.32 86 LEU C CA 1
ATOM 3483 C C . LEU C 1 94 ? 0.345 8.882 14.809 1.00 64.42 86 LEU C C 1
ATOM 3484 O O . LEU C 1 94 ? 1.453 8.790 15.325 1.00 64.78 86 LEU C O 1
ATOM 3489 N N . HIS C 1 95 ? -0.783 8.969 15.505 1.00 64.18 87 HIS C N 1
ATOM 3490 C CA . HIS C 1 95 ? -0.816 8.888 16.960 1.00 64.23 87 HIS C CA 1
ATOM 3491 C C . HIS C 1 95 ? -1.404 7.526 17.288 1.00 64.56 87 HIS C C 1
ATOM 3492 O O . HIS C 1 95 ? -2.557 7.273 17.002 1.00 64.50 87 HIS C O 1
ATOM 3499 N N . VAL C 1 96 ? -0.599 6.650 17.864 1.00 65.05 88 VAL C N 1
ATOM 3500 C CA . VAL C 1 96 ? -0.970 5.243 17.973 1.00 65.60 88 VAL C CA 1
ATOM 3501 C C . VAL C 1 96 ? -0.854 4.750 19.403 1.00 65.91 88 VAL C C 1
ATOM 3502 O O . VAL C 1 96 ? 0.256 4.567 19.906 1.00 66.30 88 VAL C O 1
ATOM 3506 N N . ILE C 1 97 ? -2.002 4.526 20.042 1.00 65.85 89 ILE C N 1
ATOM 3507 C CA . ILE C 1 97 ? -2.037 3.856 21.339 1.00 66.24 89 ILE C CA 1
ATOM 3508 C C . ILE C 1 97 ? -2.195 2.332 21.100 1.00 67.15 89 ILE C C 1
ATOM 3509 O O . ILE C 1 97 ? -3.235 1.880 20.634 1.00 67.33 89 ILE C O 1
ATOM 3514 N N . LEU C 1 98 ? -1.161 1.554 21.403 1.00 67.87 90 LEU C N 1
ATOM 3515 C CA . LEU C 1 98 ? -1.174 0.104 21.100 1.00 68.95 90 LEU C CA 1
ATOM 3516 C C . LEU C 1 98 ? -1.949 -0.677 22.143 1.00 69.47 90 LEU C C 1
ATOM 3517 O O . LEU C 1 98 ? -1.905 -0.333 23.316 1.00 69.23 90 LEU C O 1
ATOM 3522 N N . LYS C 1 99 ? -2.649 -1.735 21.736 1.00 77.59 91 LYS C N 1
ATOM 3523 C CA . LYS C 1 99 ? -3.290 -2.625 22.714 1.00 78.32 91 LYS C CA 1
ATOM 3524 C C . LYS C 1 99 ? -2.219 -3.331 23.565 1.00 79.54 91 LYS C C 1
ATOM 3525 O O . LYS C 1 99 ? -2.255 -3.255 24.784 1.00 80.64 91 LYS C O 1
ATOM 3531 N N . ASP C 1 100 ? -1.283 -4.024 22.927 1.00 79.67 92 ASP C N 1
ATOM 3532 C CA . ASP C 1 100 ? -0.017 -4.421 23.587 1.00 81.10 92 ASP C CA 1
ATOM 3533 C C . ASP C 1 100 ? 1.090 -3.949 22.676 1.00 80.91 92 ASP C C 1
ATOM 3534 O O . ASP C 1 100 ? 0.845 -3.718 21.507 1.00 79.84 92 ASP C O 1
ATOM 3539 N N . PRO C 1 101 ? 2.314 -3.821 23.191 1.00 82.35 93 PRO C N 1
ATOM 3540 C CA . PRO C 1 101 ? 3.496 -3.742 22.295 1.00 82.94 93 PRO C CA 1
ATOM 3541 C C . PRO C 1 101 ? 3.416 -4.679 21.051 1.00 82.38 93 PRO C C 1
ATOM 3542 O O . PRO C 1 101 ? 4.233 -5.576 20.891 1.00 83.60 93 PRO C O 1
ATOM 3546 N N . GLN C 1 102 ? 2.439 -4.426 20.170 1.00 80.77 94 GLN C N 1
ATOM 3547 C CA . GLN C 1 102 ? 2.036 -5.355 19.089 1.00 80.16 94 GLN C CA 1
ATOM 3548 C C . GLN C 1 102 ? 2.724 -5.087 17.740 1.00 80.39 94 GLN C C 1
ATOM 3549 O O . GLN C 1 102 ? 2.298 -5.593 16.697 1.00 79.84 94 GLN C O 1
ATOM 3555 N N . ASP C 1 103 ? 3.774 -4.278 17.761 1.00 81.52 95 ASP C N 1
ATOM 3556 C CA . ASP C 1 103 ? 4.537 -4.012 16.556 1.00 82.43 95 ASP C CA 1
ATOM 3557 C C . ASP C 1 103 ? 5.235 -5.292 16.127 1.00 83.48 95 ASP C C 1
ATOM 3558 O O . ASP C 1 103 ? 5.283 -5.611 14.933 1.00 83.63 95 ASP C O 1
ATOM 3563 N N . GLU C 1 104 ? 5.716 -6.052 17.115 1.00 84.39 96 GLU C N 1
ATOM 3564 C CA . GLU C 1 104 ? 6.622 -7.188 16.885 1.00 86.05 96 GLU C CA 1
ATOM 3565 C C . GLU C 1 104 ? 5.957 -8.342 16.151 1.00 85.21 96 GLU C C 1
ATOM 3566 O O . GLU C 1 104 ? 6.618 -9.050 15.402 1.00 86.39 96 GLU C O 1
ATOM 3572 N N . ASP C 1 105 ? 4.646 -8.506 16.358 1.00 83.41 97 ASP C N 1
ATOM 3573 C CA . ASP C 1 105 ? 3.894 -9.629 15.778 1.00 82.79 97 ASP C CA 1
ATOM 3574 C C . ASP C 1 105 ? 3.710 -9.565 14.254 1.00 82.31 97 ASP C C 1
ATOM 3575 O O . ASP C 1 105 ? 3.427 -10.583 13.621 1.00 82.36 97 ASP C O 1
ATOM 3577 N N . ARG C 1 106 ? 3.870 -8.377 13.676 1.00 82.15 98 ARG C N 1
ATOM 3578 C CA . ARG C 1 106 ? 3.642 -8.166 12.252 1.00 82.06 98 ARG C CA 1
ATOM 3579 C C . ARG C 1 106 ? 4.949 -7.868 11.548 1.00 84.04 98 ARG C C 1
ATOM 3580 O O . ARG C 1 106 ? 5.988 -8.428 11.890 1.00 85.56 98 ARG C O 1
ATOM 3588 N N . ARG C 1 125 ? -2.204 -8.867 31.779 1.00 97.17 117 ARG C N 1
ATOM 3589 C CA . ARG C 1 125 ? -1.396 -7.905 31.040 1.00 94.47 117 ARG C CA 1
ATOM 3590 C C . ARG C 1 125 ? -2.201 -6.624 30.798 1.00 92.25 117 ARG C C 1
ATOM 3591 O O . ARG C 1 125 ? -3.189 -6.660 30.072 1.00 90.85 117 ARG C O 1
ATOM 3593 N N . PRO C 1 126 ? -1.784 -5.492 31.403 1.00 84.36 118 PRO C N 1
ATOM 3594 C CA . PRO C 1 126 ? -2.530 -4.264 31.174 1.00 80.15 118 PRO C CA 1
ATOM 3595 C C . PRO C 1 126 ? -2.353 -3.776 29.744 1.00 76.50 118 PRO C C 1
ATOM 3596 O O . PRO C 1 126 ? -1.318 -4.026 29.121 1.00 77.50 118 PRO C O 1
ATOM 3600 N N . LYS C 1 127 ? -3.372 -3.093 29.240 1.00 73.57 119 LYS C N 1
ATOM 3601 C CA . LYS C 1 127 ? -3.456 -2.737 27.832 1.00 70.77 119 LYS C CA 1
ATOM 3602 C C . LYS C 1 127 ? -3.372 -1.226 27.632 1.00 68.96 119 LYS C C 1
ATOM 3603 O O . LYS C 1 127 ? -3.493 -0.452 28.577 1.00 70.17 119 LYS C O 1
ATOM 3605 N N . TYR C 1 128 ? -3.134 -0.828 26.383 1.00 67.06 120 TYR C N 1
ATOM 3606 C CA . TYR C 1 128 ? -3.155 0.575 25.984 1.00 66.03 120 TYR C CA 1
ATOM 3607 C C . TYR C 1 128 ? -2.220 1.466 26.790 1.00 67.71 120 TYR C C 1
ATOM 3608 O O . TYR C 1 128 ? -2.486 2.646 26.979 1.00 68.51 120 TYR C O 1
ATOM 3617 N N . GLN C 1 129 ? -1.108 0.892 27.229 1.00 69.68 121 GLN C N 1
ATOM 3618 C CA . GLN C 1 129 ? -0.086 1.616 27.959 1.00 73.07 121 GLN C CA 1
ATOM 3619 C C . GLN C 1 129 ? 0.841 2.380 27.031 1.00 73.85 121 GLN C C 1
ATOM 3620 O O . GLN C 1 129 ? 1.362 3.424 27.409 1.00 76.75 121 GLN C O 1
ATOM 3626 N N . VAL C 1 130 ? 1.056 1.873 25.822 1.00 72.35 122 VAL C N 1
ATOM 3627 C CA . VAL C 1 130 ? 2.077 2.450 24.958 1.00 74.50 122 VAL C CA 1
ATOM 3628 C C . VAL C 1 130 ? 1.522 3.383 23.883 1.00 71.75 122 VAL C C 1
ATOM 3629 O O . VAL C 1 130 ? 0.677 2.998 23.094 1.00 68.62 122 VAL C O 1
ATOM 3633 N N . TYR C 1 131 ? 2.050 4.603 23.866 1.00 74.24 123 TYR C N 1
ATOM 3634 C CA . TYR C 1 131 ? 1.734 5.606 22.863 1.00 73.37 123 TYR C CA 1
ATOM 3635 C C . TYR C 1 131 ? 2.930 5.865 21.923 1.00 76.82 123 TYR C C 1
ATOM 3636 O O . TYR C 1 131 ? 3.965 6.366 22.343 1.00 81.93 123 TYR C O 1
ATOM 3645 N N . ARG C 1 132 ? 2.758 5.519 20.649 1.00 75.19 124 ARG C N 1
ATOM 3646 C CA . ARG C 1 132 ? 3.755 5.771 19.617 1.00 79.05 124 ARG C CA 1
ATOM 3647 C C . ARG C 1 132 ? 3.353 6.932 18.710 1.00 78.79 124 ARG C C 1
ATOM 3648 O O . ARG C 1 132 ? 2.218 6.996 18.244 1.00 75.20 124 ARG C O 1
ATOM 3656 N N . ARG C 1 133 ? 4.291 7.848 18.478 1.00 83.89 125 ARG C N 1
ATOM 3657 C CA . ARG C 1 133 ? 4.157 8.887 17.464 1.00 85.39 125 ARG C CA 1
ATOM 3658 C C . ARG C 1 133 ? 5.035 8.513 16.267 1.00 89.07 125 ARG C C 1
ATOM 3659 O O . ARG C 1 133 ? 6.262 8.450 16.387 1.00 95.05 125 ARG C O 1
ATOM 3667 N N . VAL C 1 134 ? 4.406 8.258 15.123 1.00 86.89 126 VAL C N 1
ATOM 3668 C CA . VAL C 1 134 ? 5.132 7.895 13.908 1.00 91.14 126 VAL C CA 1
ATOM 3669 C C . VAL C 1 134 ? 4.846 8.873 12.768 1.00 92.85 126 VAL C C 1
ATOM 3670 O O . VAL C 1 134 ? 3.706 9.256 12.539 1.00 89.34 126 VAL C O 1
ATOM 3674 N N . LEU C 1 135 ? 5.900 9.261 12.054 1.00 63.47 127 LEU C N 1
ATOM 3675 C CA . LEU C 1 135 ? 5.769 10.106 10.881 1.00 63.31 127 LEU C CA 1
ATOM 3676 C C . LEU C 1 135 ? 5.834 9.246 9.622 1.00 62.20 127 LEU C C 1
ATOM 3677 O O . LEU C 1 135 ? 6.771 8.516 9.448 1.00 61.25 127 LEU C O 1
ATOM 3682 N N . VAL C 1 136 ? 4.819 9.338 8.766 1.00 62.81 128 VAL C N 1
ATOM 3683 C CA . VAL C 1 136 ? 4.772 8.660 7.467 1.00 62.25 128 VAL C CA 1
ATOM 3684 C C . VAL C 1 136 ? 5.176 9.694 6.402 1.00 62.74 128 VAL C C 1
ATOM 3685 O O . VAL C 1 136 ? 4.449 10.669 6.145 1.00 64.29 128 VAL C O 1
ATOM 3689 N N . GLY C 1 137 ? 6.341 9.507 5.800 1.00 62.19 129 GLY C N 1
ATOM 3690 C CA . GLY C 1 137 ? 6.915 10.501 4.881 1.00 63.61 129 GLY C CA 1
ATOM 3691 C C . GLY C 1 137 ? 8.133 9.956 4.161 1.00 63.56 129 GLY C C 1
ATOM 3692 O O . GLY C 1 137 ? 8.545 8.803 4.412 1.00 62.29 129 GLY C O 1
ATOM 3693 N N . ALA C 1 138 ? 8.718 10.772 3.283 1.00 65.67 130 ALA C N 1
ATOM 3694 C CA . ALA C 1 138 ? 9.807 10.321 2.406 1.00 66.69 130 ALA C CA 1
ATOM 3695 C C . ALA C 1 138 ? 11.212 10.726 2.873 1.00 68.10 130 ALA C C 1
ATOM 3696 O O . ALA C 1 138 ? 12.205 10.238 2.332 1.00 69.32 130 ALA C O 1
ATOM 3698 N N . ARG C 1 139 ? 11.305 11.607 3.868 1.00 68.48 131 ARG C N 1
ATOM 3699 C CA . ARG C 1 139 ? 12.597 11.955 4.427 1.00 70.10 131 ARG C CA 1
ATOM 3700 C C . ARG C 1 139 ? 13.006 10.953 5.487 1.00 67.86 131 ARG C C 1
ATOM 3701 O O . ARG C 1 139 ? 12.958 11.239 6.684 1.00 67.20 131 ARG C O 1
ATOM 3709 N N . VAL C 1 140 ? 13.450 9.789 5.028 1.00 67.34 132 VAL C N 1
ATOM 3710 C CA . VAL C 1 140 ? 13.887 8.703 5.921 1.00 66.04 132 VAL C CA 1
ATOM 3711 C C . VAL C 1 140 ? 15.121 9.084 6.749 1.00 67.85 132 VAL C C 1
ATOM 3712 O O . VAL C 1 140 ? 15.373 8.483 7.806 1.00 67.09 132 VAL C O 1
ATOM 3716 N N . GLU C 1 141 ? 15.873 10.076 6.264 1.00 70.86 133 GLU C N 1
ATOM 3717 C CA . GLU C 1 141 ? 17.007 10.634 6.994 1.00 73.43 133 GLU C CA 1
ATOM 3718 C C . GLU C 1 141 ? 16.614 11.372 8.283 1.00 72.57 133 GLU C C 1
ATOM 3719 O O . GLU C 1 141 ? 17.447 11.551 9.168 1.00 74.08 133 GLU C O 1
ATOM 3725 N N . ARG C 1 142 ? 15.348 11.780 8.381 1.00 70.62 134 ARG C N 1
ATOM 3726 C CA . ARG C 1 142 ? 14.779 12.419 9.586 1.00 69.98 134 ARG C CA 1
ATOM 3727 C C . ARG C 1 142 ? 13.939 11.474 10.456 1.00 67.00 134 ARG C C 1
ATOM 3728 O O . ARG C 1 142 ? 13.400 11.903 11.473 1.00 66.78 134 ARG C O 1
ATOM 3736 N N . GLY C 1 143 ? 13.806 10.210 10.069 1.00 65.40 135 GLY C N 1
ATOM 3737 C CA . GLY C 1 143 ? 13.045 9.247 10.865 1.00 63.65 135 GLY C CA 1
ATOM 3738 C C . GLY C 1 143 ? 11.624 9.016 10.384 1.00 62.23 135 GLY C C 1
ATOM 3739 O O . GLY C 1 143 ? 10.816 8.398 11.082 1.00 61.62 135 GLY C O 1
ATOM 3740 N N . GLU C 1 144 ? 11.325 9.511 9.188 1.00 62.39 136 GLU C N 1
ATOM 3741 C CA . GLU C 1 144 ? 10.024 9.348 8.565 1.00 61.60 136 GLU C CA 1
ATOM 3742 C C . GLU C 1 144 ? 10.004 8.006 7.865 1.00 60.83 136 GLU C C 1
ATOM 3743 O O . GLU C 1 144 ? 11.041 7.511 7.418 1.00 61.29 136 GLU C O 1
ATOM 3749 N N . LEU C 1 145 ? 8.827 7.408 7.764 1.00 60.29 137 LEU C N 1
ATOM 3750 C CA . LEU C 1 145 ? 8.695 6.051 7.226 1.00 60.13 137 LEU C CA 1
ATOM 3751 C C . LEU C 1 145 ? 7.831 6.105 5.981 1.00 60.26 137 LEU C C 1
ATOM 3752 O O . LEU C 1 145 ? 6.705 6.614 6.032 1.00 60.50 137 LEU C O 1
ATOM 3757 N N . LEU C 1 146 ? 8.313 5.575 4.871 1.00 60.58 138 LEU C N 1
ATOM 3758 C CA . LEU C 1 146 ? 7.478 5.484 3.683 1.00 61.05 138 LEU C CA 1
ATOM 3759 C C . LEU C 1 146 ? 6.237 4.613 3.923 1.00 61.29 138 LEU C C 1
ATOM 3760 O O . LEU C 1 146 ? 5.172 4.872 3.358 1.00 61.93 138 LEU C O 1
ATOM 3765 N N . GLN C 1 147 ? 6.394 3.588 4.769 1.00 61.48 139 GLN C N 1
ATOM 3766 C CA . GLN C 1 147 ? 5.361 2.580 4.999 1.00 62.81 139 GLN C CA 1
ATOM 3767 C C . GLN C 1 147 ? 5.249 2.295 6.489 1.00 63.47 139 GLN C C 1
ATOM 3768 O O . GLN C 1 147 ? 6.256 2.116 7.150 1.00 63.16 139 GLN C O 1
ATOM 3774 N N . TYR C 1 148 ? 4.033 2.228 7.018 1.00 60.87 140 TYR C N 1
ATOM 3775 C CA . TYR C 1 148 ? 3.846 1.840 8.415 1.00 60.74 140 TYR C CA 1
ATOM 3776 C C . TYR C 1 148 ? 2.492 1.182 8.619 1.00 60.30 140 TYR C C 1
ATOM 3777 O O . TYR C 1 148 ? 1.494 1.637 8.052 1.00 60.10 140 TYR C O 1
ATOM 3786 N N . THR C 1 149 ? 2.472 0.111 9.423 1.00 60.25 141 THR C N 1
ATOM 3787 C CA . THR C 1 149 ? 1.250 -0.640 9.713 1.00 59.97 141 THR C CA 1
ATOM 3788 C C . THR C 1 149 ? 0.790 -0.443 11.149 1.00 59.90 141 THR C C 1
ATOM 3789 O O . THR C 1 149 ? 1.561 -0.697 12.065 1.00 60.09 141 THR C O 1
ATOM 3793 N N . VAL C 1 150 ? -0.471 0.008 11.320 1.00 59.70 142 VAL C N 1
ATOM 3794 C CA . VAL C 1 150 ? -1.103 0.206 12.619 1.00 59.68 142 VAL C CA 1
ATOM 3795 C C . VAL C 1 150 ? -1.836 -1.079 12.970 1.00 59.65 142 VAL C C 1
ATOM 3796 O O . VAL C 1 150 ? -2.754 -1.456 12.241 1.00 59.57 142 VAL C O 1
ATOM 3800 N N . PRO C 1 151 ? -1.443 -1.772 14.062 1.00 59.80 143 PRO C N 1
ATOM 3801 C CA . PRO C 1 151 ? -2.005 -3.106 14.297 1.00 59.90 143 PRO C CA 1
ATOM 3802 C C . PRO C 1 151 ? -3.443 -3.076 14.802 1.00 59.89 143 PRO C C 1
ATOM 3803 O O . PRO C 1 151 ? -3.786 -2.208 15.607 1.00 59.86 143 PRO C O 1
ATOM 3807 N N . GLY C 1 152 ? -4.265 -4.021 14.332 1.00 60.00 144 GLY C N 1
ATOM 3808 C CA . GLY C 1 152 ? -5.634 -4.168 14.794 1.00 60.13 144 GLY C CA 1
ATOM 3809 C C . GLY C 1 152 ? -5.693 -4.058 16.310 1.00 60.26 144 GLY C C 1
ATOM 3810 O O . GLY C 1 152 ? -4.822 -4.586 17.008 1.00 60.39 144 GLY C O 1
ATOM 3811 N N . GLY C 1 153 ? -6.695 -3.331 16.810 1.00 60.28 145 GLY C N 1
ATOM 3812 C CA . GLY C 1 153 ? -6.900 -3.148 18.250 1.00 60.47 145 GLY C CA 1
ATOM 3813 C C . GLY C 1 153 ? -6.303 -1.855 18.780 1.00 60.35 145 GLY C C 1
ATOM 3814 O O . GLY C 1 153 ? -6.581 -1.450 19.908 1.00 60.54 145 GLY C O 1
ATOM 3815 N N . ALA C 1 154 ? -5.481 -1.203 17.968 1.00 60.12 146 ALA C N 1
ATOM 3816 C CA . ALA C 1 154 ? -4.832 0.021 18.375 1.00 60.13 146 ALA C CA 1
ATOM 3817 C C . ALA C 1 154 ? -5.835 1.147 18.262 1.00 60.17 146 ALA C C 1
ATOM 3818 O O . ALA C 1 154 ? -6.644 1.163 17.343 1.00 60.07 146 ALA C O 1
ATOM 3820 N N . ILE C 1 155 ? -5.795 2.064 19.219 1.00 60.40 147 ILE C N 1
ATOM 3821 C CA . ILE C 1 155 ? -6.572 3.284 19.157 1.00 60.56 147 ILE C CA 1
ATOM 3822 C C . ILE C 1 155 ? -5.660 4.278 18.481 1.00 60.56 147 ILE C C 1
ATOM 3823 O O . ILE C 1 155 ? -4.584 4.586 19.001 1.00 60.72 147 ILE C O 1
ATOM 3828 N N . PHE C 1 156 ? -6.056 4.748 17.304 1.00 60.45 148 PHE C N 1
ATOM 3829 C CA . PHE C 1 156 ? -5.175 5.587 16.501 1.00 60.49 148 PHE C CA 1
ATOM 3830 C C . PHE C 1 156 ? -5.855 6.682 15.689 1.00 60.64 148 PHE C C 1
ATOM 3831 O O . PHE C 1 156 ? -7.052 6.611 15.358 1.00 60.60 148 PHE C O 1
ATOM 3839 N N . GLY C 1 157 ? -5.079 7.711 15.373 1.00 60.91 149 GLY C N 1
ATOM 3840 C CA . GLY C 1 157 ? -5.583 8.880 14.626 1.00 61.19 149 GLY C CA 1
ATOM 3841 C C . GLY C 1 157 ? -4.467 9.479 13.809 1.00 61.36 149 GLY C C 1
ATOM 3842 O O . GLY C 1 157 ? -3.341 9.027 13.907 1.00 61.29 149 GLY C O 1
ATOM 3843 N N . SER C 1 158 ? -4.771 10.514 13.030 1.00 61.67 150 SER C N 1
ATOM 3844 C CA . SER C 1 158 ? -3.754 11.166 12.212 1.00 61.96 150 SER C CA 1
ATOM 3845 C C . SER C 1 158 ? -3.933 12.674 12.093 1.00 62.68 150 SER C C 1
ATOM 3846 O O . SER C 1 158 ? -5.044 13.167 12.038 1.00 62.83 150 SER C O 1
ATOM 3849 N N . SER C 1 159 ? -2.814 13.390 12.031 1.00 63.21 151 SER C N 1
ATOM 3850 C CA . SER C 1 159 ? -2.799 14.852 11.908 1.00 64.07 151 SER C CA 1
ATOM 3851 C C . SER C 1 159 ? -1.650 15.325 11.015 1.00 64.50 151 SER C C 1
ATOM 3852 O O . SER C 1 159 ? -0.797 14.553 10.626 1.00 64.16 151 SER C O 1
ATOM 3855 N N . VAL C 1 160 ? -1.646 16.609 10.697 1.00 65.34 152 VAL C N 1
ATOM 3856 C CA . VAL C 1 160 ? -0.570 17.225 9.933 1.00 65.98 152 VAL C CA 1
ATOM 3857 C C . VAL C 1 160 ? -0.246 18.520 10.643 1.00 67.13 152 VAL C C 1
ATOM 3858 O O . VAL C 1 160 ? -1.137 19.174 11.149 1.00 67.48 152 VAL C O 1
ATOM 3862 N N . ALA C 1 161 ? 1.026 18.883 10.691 1.00 67.82 153 ALA C N 1
ATOM 3863 C CA . ALA C 1 161 ? 1.457 20.054 11.445 1.00 69.06 153 ALA C CA 1
ATOM 3864 C C . ALA C 1 161 ? 1.001 21.330 10.745 1.00 69.97 153 ALA C C 1
ATOM 3865 O O . ALA C 1 161 ? 0.996 21.396 9.517 1.00 69.90 153 ALA C O 1
ATOM 3867 N N . ALA C 1 162 ? 0.605 22.330 11.525 1.00 70.89 154 ALA C N 1
ATOM 3868 C CA . ALA C 1 162 ? 0.089 23.595 10.955 1.00 71.91 154 ALA C CA 1
ATOM 3869 C C . ALA C 1 162 ? 1.185 24.357 10.233 1.00 73.00 154 ALA C C 1
ATOM 3870 O O . ALA C 1 162 ? 0.967 24.882 9.152 1.00 73.35 154 ALA C O 1
ATOM 3872 N N . ASP C 1 163 ? 2.362 24.388 10.852 1.00 73.58 155 ASP C N 1
ATOM 3873 C CA . ASP C 1 163 ? 3.515 25.114 10.349 1.00 74.81 155 ASP C CA 1
ATOM 3874 C C . ASP C 1 163 ? 4.806 24.359 10.676 1.00 74.64 155 ASP C C 1
ATOM 3875 O O . ASP C 1 163 ? 4.764 23.267 11.253 1.00 73.53 155 ASP C O 1
ATOM 3877 N N . GLY C 1 164 ? 5.945 24.962 10.320 1.00 75.86 156 GLY C N 1
ATOM 3878 C CA . GLY C 1 164 ? 7.265 24.380 10.567 1.00 75.99 156 GLY C CA 1
ATOM 3879 C C . GLY C 1 164 ? 7.739 23.439 9.465 1.00 75.12 156 GLY C C 1
ATOM 3880 O O . GLY C 1 164 ? 7.158 23.371 8.374 1.00 74.61 156 GLY C O 1
ATOM 3881 N N . ALA C 1 165 ? 8.805 22.704 9.762 1.00 75.03 157 ALA C N 1
ATOM 3882 C CA . ALA C 1 165 ? 9.412 21.777 8.805 1.00 74.38 157 ALA C CA 1
ATOM 3883 C C . ALA C 1 165 ? 8.552 20.535 8.510 1.00 72.62 157 ALA C C 1
ATOM 3884 O O . ALA C 1 165 ? 8.835 19.813 7.545 1.00 72.06 157 ALA C O 1
ATOM 3886 N N . ASP C 1 166 ? 7.515 20.288 9.319 1.00 71.84 158 ASP C N 1
ATOM 3887 C CA . ASP C 1 166 ? 6.519 19.247 8.993 1.00 70.33 158 ASP C CA 1
ATOM 3888 C C . ASP C 1 166 ? 5.206 19.798 8.424 1.00 70.11 158 ASP C C 1
ATOM 3889 O O . ASP C 1 166 ? 4.297 19.029 8.120 1.00 69.00 158 ASP C O 1
ATOM 3894 N N . GLY C 1 167 ? 5.100 21.118 8.287 1.00 71.26 159 GLY C N 1
ATOM 3895 C CA . GLY C 1 167 ? 3.874 21.750 7.821 1.00 71.25 159 GLY C CA 1
ATOM 3896 C C . GLY C 1 167 ? 4.108 22.849 6.795 1.00 72.37 159 GLY C C 1
ATOM 3897 O O . GLY C 1 167 ? 3.755 24.006 7.019 1.00 73.40 159 GLY C O 1
ATOM 3898 N N . GLN C 1 168 ? 4.693 22.478 5.661 1.00 72.23 160 GLN C N 1
ATOM 3899 C CA . GLN C 1 168 ? 4.907 23.401 4.544 1.00 73.24 160 GLN C CA 1
ATOM 3900 C C . GLN C 1 168 ? 3.838 23.210 3.466 1.00 72.52 160 GLN C C 1
ATOM 3901 O O . GLN C 1 168 ? 3.371 24.176 2.880 1.00 73.29 160 GLN C O 1
ATOM 3907 N N . ALA C 1 169 ? 3.457 21.962 3.211 1.00 71.13 161 ALA C N 1
ATOM 3908 C CA . ALA C 1 169 ? 2.484 21.636 2.158 1.00 70.43 161 ALA C CA 1
ATOM 3909 C C . ALA C 1 169 ? 1.017 21.961 2.492 1.00 70.16 161 ALA C C 1
ATOM 3910 O O . ALA C 1 169 ? 0.263 22.328 1.600 1.00 70.26 161 ALA C O 1
ATOM 3912 N N . GLY C 1 170 ? 0.608 21.810 3.754 1.00 69.86 162 GLY C N 1
ATOM 3913 C CA . GLY C 1 170 ? -0.800 21.974 4.138 1.00 69.56 162 GLY C CA 1
ATOM 3914 C C . GLY C 1 170 ? -1.645 20.707 4.007 1.00 68.20 162 GLY C C 1
ATOM 3915 O O . GLY C 1 170 ? -2.856 20.728 4.241 1.00 67.93 162 GLY C O 1
ATOM 3916 N N . TYR C 1 171 ? -1.010 19.593 3.641 1.00 67.44 163 TYR C N 1
ATOM 3917 C CA . TYR C 1 171 ? -1.683 18.291 3.610 1.00 66.26 163 TYR C CA 1
ATOM 3918 C C . TYR C 1 171 ? -0.683 17.142 3.656 1.00 65.67 163 TYR C C 1
ATOM 3919 O O . TYR C 1 171 ? 0.519 17.354 3.549 1.00 66.18 163 TYR C O 1
ATOM 3928 N N . SER C 1 172 ? -1.201 15.930 3.817 1.00 64.72 164 SER C N 1
ATOM 3929 C CA . SER C 1 172 ? -0.427 14.713 3.612 1.00 64.15 164 SER C CA 1
ATOM 3930 C C . SER C 1 172 ? -1.334 13.752 2.861 1.00 63.41 164 SER C C 1
ATOM 3931 O O . SER C 1 172 ? -2.444 13.502 3.306 1.00 63.03 164 SER C O 1
ATOM 3934 N N . LEU C 1 173 ? -0.873 13.239 1.721 1.00 63.31 165 LEU C N 1
ATOM 3935 C CA . LEU C 1 173 ? -1.665 12.299 0.915 1.00 62.73 165 LEU C CA 1
ATOM 3936 C C . LEU C 1 173 ? -1.078 10.897 1.040 1.00 62.21 165 LEU C C 1
ATOM 3937 O O . LEU C 1 173 ? 0.124 10.712 0.878 1.00 62.43 165 LEU C O 1
ATOM 3942 N N . VAL C 1 174 ? -1.927 9.917 1.332 1.00 61.63 166 VAL C N 1
ATOM 3943 C CA . VAL C 1 174 ? -1.481 8.527 1.503 1.00 61.21 166 VAL C CA 1
ATOM 3944 C C . VAL C 1 174 ? -2.485 7.534 0.928 1.00 60.82 166 VAL C C 1
ATOM 3945 O O . VAL C 1 174 ? -3.624 7.894 0.655 1.00 60.81 166 VAL C O 1
ATOM 3949 N N . SER C 1 175 ? -2.034 6.293 0.745 1.00 60.61 167 SER C N 1
ATOM 3950 C CA . SER C 1 175 ? -2.901 5.144 0.484 1.00 60.32 167 SER C CA 1
ATOM 3951 C C . SER C 1 175 ? -2.974 4.355 1.764 1.00 60.05 167 SER C C 1
ATOM 3952 O O . SER C 1 175 ? -1.955 4.120 2.381 1.00 60.07 167 SER C O 1
ATOM 3955 N N . CYS C 1 176 ? -4.177 3.974 2.174 1.00 62.05 168 CYS C N 1
ATOM 3956 C CA . CYS C 1 176 ? -4.351 3.053 3.288 1.00 60.88 168 CYS C CA 1
ATOM 3957 C C . CYS C 1 176 ? -4.925 1.747 2.759 1.00 60.31 168 CYS C C 1
ATOM 3958 O O . CYS C 1 176 ? -5.692 1.761 1.799 1.00 60.56 168 CYS C O 1
ATOM 3961 N N . ILE C 1 177 ? -4.536 0.639 3.397 1.00 59.76 169 ILE C N 1
ATOM 3962 C CA . ILE C 1 177 ? -5.005 -0.720 3.063 1.00 59.34 169 ILE C CA 1
ATOM 3963 C C . ILE C 1 177 ? -5.295 -1.457 4.360 1.00 58.72 169 ILE C C 1
ATOM 3964 O O . ILE C 1 177 ? -4.416 -1.592 5.205 1.00 58.80 169 ILE C O 1
ATOM 3969 N N . VAL C 1 178 ? -6.539 -1.896 4.527 1.00 58.35 170 VAL C N 1
ATOM 3970 C CA . VAL C 1 178 ? -6.947 -2.636 5.706 1.00 58.04 170 VAL C CA 1
ATOM 3971 C C . VAL C 1 178 ? -7.139 -4.079 5.281 1.00 58.13 170 VAL C C 1
ATOM 3972 O O . VAL C 1 178 ? -7.880 -4.335 4.334 1.00 58.21 170 VAL C O 1
ATOM 3976 N N . SER C 1 179 ? -6.488 -5.014 5.969 1.00 58.30 171 SER C N 1
ATOM 3977 C CA . SER C 1 179 ? -6.582 -6.427 5.604 1.00 58.62 171 SER C CA 1
ATOM 3978 C C . SER C 1 179 ? -6.421 -7.333 6.805 1.00 59.00 171 SER C C 1
ATOM 3979 O O . SER C 1 179 ? -5.392 -7.279 7.462 1.00 59.28 171 SER C O 1
ATOM 3982 N N . PRO C 1 180 ? -7.418 -8.203 7.077 1.00 59.27 172 PRO C N 1
ATOM 3983 C CA . PRO C 1 180 ? -8.704 -8.366 6.422 1.00 59.23 172 PRO C CA 1
ATOM 3984 C C . PRO C 1 180 ? -9.492 -7.066 6.290 1.00 58.77 172 PRO C C 1
ATOM 3985 O O . PRO C 1 180 ? -9.255 -6.105 7.035 1.00 58.48 172 PRO C O 1
ATOM 3989 N N . GLY C 1 181 ? -10.448 -7.062 5.362 1.00 58.88 173 GLY C N 1
ATOM 3990 C CA . GLY C 1 181 ? -11.039 -5.821 4.847 1.00 58.71 173 GLY C CA 1
ATOM 3991 C C . GLY C 1 181 ? -11.817 -4.982 5.831 1.00 58.74 173 GLY C C 1
ATOM 3992 O O . GLY C 1 181 ? -12.174 -5.448 6.929 1.00 58.97 173 GLY C O 1
ATOM 3993 N N . PHE C 1 182 ? -12.076 -3.738 5.413 1.00 58.71 174 PHE C N 1
ATOM 3994 C CA . PHE C 1 182 ? -12.759 -2.756 6.226 1.00 58.84 174 PHE C CA 1
ATOM 3995 C C . PHE C 1 182 ? -14.279 -2.916 6.103 1.00 59.62 174 PHE C C 1
ATOM 3996 O O . PHE C 1 182 ? -14.820 -3.090 4.996 1.00 60.09 174 PHE C O 1
ATOM 4004 N N . ASP C 1 183 ? -14.958 -2.842 7.250 1.00 59.93 175 ASP C N 1
ATOM 4005 C CA . ASP C 1 183 ? -16.418 -2.944 7.316 1.00 60.96 175 ASP C CA 1
ATOM 4006 C C . ASP C 1 183 ? -16.880 -2.080 8.482 1.00 61.22 175 ASP C C 1
ATOM 4007 O O . ASP C 1 183 ? -16.317 -2.149 9.579 1.00 60.78 175 ASP C O 1
ATOM 4012 N N . TYR C 1 184 ? -17.888 -1.242 8.240 1.00 62.07 176 TYR C N 1
ATOM 4013 C CA . TYR C 1 184 ? -18.248 -0.218 9.221 1.00 62.35 176 TYR C CA 1
ATOM 4014 C C . TYR C 1 184 ? -18.679 -0.825 10.544 1.00 62.75 176 TYR C C 1
ATOM 4015 O O . TYR C 1 184 ? -18.595 -0.174 11.584 1.00 62.66 176 TYR C O 1
ATOM 4024 N N . ARG C 1 185 ? -19.091 -2.088 10.510 1.00 63.30 177 ARG C N 1
ATOM 4025 C CA . ARG C 1 185 ? -19.378 -2.818 11.735 1.00 63.89 177 ARG C CA 1
ATOM 4026 C C . ARG C 1 185 ? -18.158 -3.041 12.620 1.00 62.90 177 ARG C C 1
ATOM 4027 O O . ARG C 1 185 ? -18.341 -3.374 13.779 1.00 63.47 177 ARG C O 1
ATOM 4035 N N . ASP C 1 186 ? -16.935 -2.859 12.096 1.00 61.66 178 ASP C N 1
ATOM 4036 C CA . ASP C 1 186 ? -15.711 -2.941 12.901 1.00 60.91 178 ASP C CA 1
ATOM 4037 C C . ASP C 1 186 ? -15.033 -1.560 13.074 1.00 60.11 178 ASP C C 1
ATOM 4038 O O . ASP C 1 186 ? -13.872 -1.457 13.476 1.00 59.48 178 ASP C O 1
ATOM 4043 N N . PHE C 1 187 ? -15.750 -0.501 12.760 1.00 60.37 179 PHE C N 1
ATOM 4044 C CA . PHE C 1 187 ? -15.255 0.848 12.939 1.00 59.93 179 PHE C CA 1
ATOM 4045 C C . PHE C 1 187 ? -15.814 1.376 14.251 1.00 60.41 179 PHE C C 1
ATOM 4046 O O . PHE C 1 187 ? -17.028 1.515 14.398 1.00 61.36 179 PHE C O 1
ATOM 4054 N N . GLU C 1 188 ? -14.944 1.619 15.218 1.00 59.93 180 GLU C N 1
ATOM 4055 C CA . GLU C 1 188 ? -15.355 2.211 16.495 1.00 60.35 180 GLU C CA 1
ATOM 4056 C C . GLU C 1 188 ? -14.701 3.586 16.703 1.00 59.91 180 GLU C C 1
ATOM 4057 O O . GLU C 1 188 ? -13.481 3.722 16.603 1.00 59.22 180 GLU C O 1
ATOM 4063 N N . ILE C 1 189 ? -15.533 4.594 16.973 1.00 60.53 181 ILE C N 1
ATOM 4064 C CA . ILE C 1 189 ? -15.097 5.991 17.181 1.00 60.42 181 ILE C CA 1
ATOM 4065 C C . ILE C 1 189 ? -15.189 6.324 18.675 1.00 60.66 181 ILE C C 1
ATOM 4066 O O . ILE C 1 189 ? -16.075 5.829 19.370 1.00 61.34 181 ILE C O 1
ATOM 4071 N N . PHE C 1 190 ? -14.286 7.159 19.177 1.00 60.28 182 PHE C N 1
ATOM 4072 C CA . PHE C 1 190 ? -14.280 7.464 20.598 1.00 60.52 182 PHE C CA 1
ATOM 4073 C C . PHE C 1 190 ? -14.517 8.966 20.827 1.00 60.96 182 PHE C C 1
ATOM 4074 O O . PHE C 1 190 ? -14.434 9.733 19.895 1.00 61.05 182 PHE C O 1
ATOM 4082 N N . THR C 1 191 ? -14.866 9.349 22.053 1.00 61.43 183 THR C N 1
ATOM 4083 C CA . THR C 1 191 ? -14.977 10.747 22.468 1.00 61.91 183 THR C CA 1
ATOM 4084 C C . THR C 1 191 ? -14.003 10.956 23.618 1.00 61.55 183 THR C C 1
ATOM 4085 O O . THR C 1 191 ? -13.593 9.985 24.255 1.00 61.25 183 THR C O 1
ATOM 4089 N N . GLN C 1 192 ? -13.611 12.200 23.881 1.00 61.76 184 GLN C N 1
ATOM 4090 C CA . GLN C 1 192 ? -12.609 12.483 24.915 1.00 61.53 184 GLN C CA 1
ATOM 4091 C C . GLN C 1 192 ? -13.074 12.038 26.289 1.00 61.90 184 GLN C C 1
ATOM 4092 O O . GLN C 1 192 ? -12.324 11.422 27.030 1.00 61.66 184 GLN C O 1
ATOM 4098 N N . ALA C 1 193 ? -14.311 12.381 26.626 1.00 62.72 185 ALA C N 1
ATOM 4099 C CA . ALA C 1 193 ? -14.893 12.058 27.916 1.00 63.38 185 ALA C CA 1
ATOM 4100 C C . ALA C 1 193 ? -14.806 10.560 28.176 1.00 63.25 185 ALA C C 1
ATOM 4101 O O . ALA C 1 193 ? -14.324 10.158 29.242 1.00 63.41 185 ALA C O 1
ATOM 4103 N N . GLN C 1 194 ? -15.248 9.759 27.198 1.00 63.12 186 GLN C N 1
ATOM 4104 C CA . GLN C 1 194 ? -15.103 8.282 27.192 1.00 63.05 186 GLN C CA 1
ATOM 4105 C C . GLN C 1 194 ? -13.658 7.775 27.476 1.00 62.37 186 GLN C C 1
ATOM 4106 O O . GLN C 1 194 ? -13.449 6.963 28.369 1.00 62.85 186 GLN C O 1
ATOM 4112 N N . LEU C 1 195 ? -12.680 8.237 26.708 1.00 61.52 187 LEU C N 1
ATOM 4113 C CA . LEU C 1 195 ? -11.285 7.775 26.864 1.00 61.11 187 LEU C CA 1
ATOM 4114 C C . LEU C 1 195 ? -10.630 8.216 28.182 1.00 61.50 187 LEU C C 1
ATOM 4115 O O . LEU C 1 195 ? -9.869 7.461 28.766 1.00 61.77 187 LEU C O 1
ATOM 4120 N N . MET C 1 196 ? -10.965 9.409 28.664 1.00 61.72 188 MET C N 1
ATOM 4121 C CA . MET C 1 196 ? -10.446 9.888 29.947 1.00 62.19 188 MET C CA 1
ATOM 4122 C C . MET C 1 196 ? -10.852 9.045 31.167 1.00 63.06 188 MET C C 1
ATOM 4123 O O . MET C 1 196 ? -10.251 9.172 32.234 1.00 63.55 188 MET C O 1
ATOM 4128 N N . GLU C 1 197 ? -11.888 8.218 31.017 1.00 63.45 189 GLU C N 1
ATOM 4129 C CA . GLU C 1 197 ? -12.374 7.349 32.088 1.00 64.60 189 GLU C CA 1
ATOM 4130 C C . GLU C 1 197 ? -11.580 6.042 32.145 1.00 64.84 189 GLU C C 1
ATOM 4131 O O . GLU C 1 197 ? -11.442 5.441 33.212 1.00 65.94 189 GLU C O 1
ATOM 4137 N N . LEU C 1 198 ? -11.055 5.617 30.993 1.00 64.01 190 LEU C N 1
ATOM 4138 C CA . LEU C 1 198 ? -10.262 4.390 30.887 1.00 64.29 190 LEU C CA 1
ATOM 4139 C C . LEU C 1 198 ? -8.754 4.660 30.833 1.00 63.92 190 LEU C C 1
ATOM 4140 O O . LEU C 1 198 ? -7.970 3.998 31.507 1.00 64.77 190 LEU C O 1
ATOM 4145 N N . TYR C 1 199 ? -8.347 5.630 30.015 1.00 62.91 191 TYR C N 1
ATOM 4146 C CA . TYR C 1 199 ? -6.931 5.854 29.731 1.00 62.70 191 TYR C CA 1
ATOM 4147 C C . TYR C 1 199 ? -6.500 7.292 30.043 1.00 62.52 191 TYR C C 1
ATOM 4148 O O . TYR C 1 199 ? -5.976 7.984 29.178 1.00 61.97 191 TYR C O 1
ATOM 4157 N N . PRO C 1 200 ? -6.695 7.743 31.296 1.00 63.16 192 PRO C N 1
ATOM 4158 C CA . PRO C 1 200 ? -6.411 9.143 31.655 1.00 63.11 192 PRO C CA 1
ATOM 4159 C C . PRO C 1 200 ? -4.928 9.512 31.663 1.00 63.39 192 PRO C C 1
ATOM 4160 O O . PRO C 1 200 ? -4.585 10.690 31.709 1.00 63.39 192 PRO C O 1
ATOM 4164 N N . GLN C 1 201 ? -4.062 8.512 31.652 1.00 63.88 193 GLN C N 1
ATOM 4165 C CA . GLN C 1 201 ? -2.615 8.717 31.538 1.00 64.42 193 GLN C CA 1
ATOM 4166 C C . GLN C 1 201 ? -2.198 9.303 30.188 1.00 63.77 193 GLN C C 1
ATOM 4167 O O . GLN C 1 201 ? -1.097 9.854 30.066 1.00 64.33 193 GLN C O 1
ATOM 4173 N N . HIS C 1 202 ? -3.060 9.125 29.183 1.00 62.82 194 HIS C N 1
ATOM 4174 C CA . HIS C 1 202 ? -2.827 9.587 27.814 1.00 62.29 194 HIS C CA 1
ATOM 4175 C C . HIS C 1 202 ? -3.575 10.892 27.487 1.00 61.89 194 HIS C C 1
ATOM 4176 O O . HIS C 1 202 ? -3.860 11.158 26.322 1.00 61.44 194 HIS C O 1
ATOM 4183 N N . GLU C 1 203 ? -3.847 11.707 28.504 1.00 70.63 195 GLU C N 1
ATOM 4184 C CA . GLU C 1 203 ? -4.689 12.913 28.382 1.00 72.50 195 GLU C CA 1
ATOM 4185 C C . GLU C 1 203 ? -4.318 13.909 27.282 1.00 72.80 195 GLU C C 1
ATOM 4186 O O . GLU C 1 203 ? -5.198 14.542 26.704 1.00 73.15 195 GLU C O 1
ATOM 4192 N N . ALA C 1 204 ? -3.025 14.069 27.023 1.00 73.71 196 ALA C N 1
ATOM 4193 C CA . ALA C 1 204 ? -2.546 14.988 25.985 1.00 75.45 196 ALA C CA 1
ATOM 4194 C C . ALA C 1 204 ? -2.939 14.537 24.569 1.00 71.97 196 ALA C C 1
ATOM 4195 O O . ALA C 1 204 ? -3.387 15.340 23.767 1.00 73.20 196 ALA C O 1
ATOM 4197 N N . VAL C 1 205 ? -2.783 13.249 24.267 1.00 68.75 197 VAL C N 1
ATOM 4198 C CA . VAL C 1 205 ? -3.189 12.707 22.970 1.00 66.68 197 VAL C CA 1
ATOM 4199 C C . VAL C 1 205 ? -4.724 12.691 22.857 1.00 64.76 197 VAL C C 1
ATOM 4200 O O . VAL C 1 205 ? -5.264 12.956 21.791 1.00 64.49 197 VAL C O 1
ATOM 4204 N N . ILE C 1 206 ? -5.419 12.409 23.957 1.00 64.34 198 ILE C N 1
ATOM 4205 C CA . ILE C 1 206 ? -6.889 12.345 23.950 1.00 63.65 198 ILE C CA 1
ATOM 4206 C C . ILE C 1 206 ? -7.512 13.727 23.678 1.00 65.92 198 ILE C C 1
ATOM 4207 O O . ILE C 1 206 ? -8.352 13.874 22.787 1.00 65.38 198 ILE C O 1
ATOM 4212 N N . LYS C 1 207 ? -7.076 14.732 24.426 1.00 69.49 199 LYS C N 1
ATOM 4213 C CA . LYS C 1 207 ? -7.578 16.098 24.232 1.00 73.68 199 LYS C CA 1
ATOM 4214 C C . LYS C 1 207 ? -7.215 16.697 22.863 1.00 74.16 199 LYS C C 1
ATOM 4215 O O . LYS C 1 207 ? -7.963 17.526 22.332 1.00 76.80 199 LYS C O 1
ATOM 4221 N N . GLN C 1 208 ? -6.094 16.256 22.292 1.00 72.57 200 GLN C N 1
ATOM 4222 C CA . GLN C 1 208 ? -5.677 16.667 20.949 1.00 73.86 200 GLN C CA 1
ATOM 4223 C C . GLN C 1 208 ? -6.479 15.959 19.860 1.00 70.69 200 GLN C C 1
ATOM 4224 O O . GLN C 1 208 ? -6.989 16.620 18.959 1.00 72.65 200 GLN C O 1
ATOM 4230 N N . MET C 1 209 ? -6.604 14.627 19.967 1.00 66.88 201 MET C N 1
ATOM 4231 C CA . MET C 1 209 ? -6.994 13.769 18.836 1.00 65.31 201 MET C CA 1
ATOM 4232 C C . MET C 1 209 ? -8.370 13.097 18.882 1.00 63.31 201 MET C C 1
ATOM 4233 O O . MET C 1 209 ? -8.816 12.597 17.858 1.00 63.29 201 MET C O 1
ATOM 4238 N N . ALA C 1 210 ? -9.031 13.043 20.036 1.00 62.68 202 ALA C N 1
ATOM 4239 C CA . ALA C 1 210 ? -10.411 12.501 20.092 1.00 62.16 202 ALA C CA 1
ATOM 4240 C C . ALA C 1 210 ? -11.477 13.614 20.002 1.00 64.32 202 ALA C C 1
ATOM 4241 O O . ALA C 1 210 ? -11.310 14.674 20.557 1.00 66.68 202 ALA C O 1
ATOM 4243 N N . TYR C 1 211 ? -12.561 13.331 19.289 1.00 64.52 203 TYR C N 1
ATOM 4244 C CA . TYR C 1 211 ? -13.750 14.189 19.203 1.00 67.26 203 TYR C CA 1
ATOM 4245 C C . TYR C 1 211 ? -14.239 14.685 20.563 1.00 70.02 203 TYR C C 1
ATOM 4246 O O . TYR C 1 211 ? -14.407 13.880 21.482 1.00 69.60 203 TYR C O 1
ATOM 4255 N N . GLU C 1 212 ? -14.434 16.002 20.682 1.00 74.12 204 GLU C N 1
ATOM 4256 C CA . GLU C 1 212 ? -15.218 16.585 21.761 1.00 79.16 204 GLU C CA 1
ATOM 4257 C C . GLU C 1 212 ? -16.662 16.649 21.294 1.00 81.73 204 GLU C C 1
ATOM 4258 O O . GLU C 1 212 ? -17.577 16.371 22.064 1.00 84.70 204 GLU C O 1
ATOM 4260 N N . PRO D 1 16 ? 30.114 72.602 50.189 1.00 86.52 8 PRO D N 1
ATOM 4261 C CA . PRO D 1 16 ? 29.028 73.085 49.337 1.00 84.36 8 PRO D CA 1
ATOM 4262 C C . PRO D 1 16 ? 27.659 72.592 49.803 1.00 84.33 8 PRO D C 1
ATOM 4263 O O . PRO D 1 16 ? 27.595 71.618 50.549 1.00 84.88 8 PRO D O 1
ATOM 4267 N N . PRO D 1 17 ? 26.570 73.251 49.358 1.00 84.05 9 PRO D N 1
ATOM 4268 C CA . PRO D 1 17 ? 25.239 72.832 49.786 1.00 84.66 9 PRO D CA 1
ATOM 4269 C C . PRO D 1 17 ? 24.892 71.484 49.199 1.00 81.21 9 PRO D C 1
ATOM 4270 O O . PRO D 1 17 ? 25.461 71.118 48.178 1.00 78.08 9 PRO D O 1
ATOM 4274 N N . GLN D 1 18 ? 23.962 70.765 49.827 1.00 82.20 10 GLN D N 1
ATOM 4275 C CA . GLN D 1 18 ? 23.473 69.486 49.285 1.00 79.45 10 GLN D CA 1
ATOM 4276 C C . GLN D 1 18 ? 22.961 69.647 47.853 1.00 76.63 10 GLN D C 1
ATOM 4277 O O . GLN D 1 18 ? 22.563 70.756 47.443 1.00 77.37 10 GLN D O 1
ATOM 4283 N N . ASN D 1 19 ? 22.969 68.533 47.112 1.00 73.84 11 ASN D N 1
ATOM 4284 C CA . ASN D 1 19 ? 22.269 68.441 45.835 1.00 71.91 11 ASN D CA 1
ATOM 4285 C C . ASN D 1 19 ? 22.956 69.293 44.753 1.00 70.42 11 ASN D C 1
ATOM 4286 O O . ASN D 1 19 ? 22.336 69.677 43.770 1.00 69.84 11 ASN D O 1
ATOM 4291 N N . THR D 1 20 ? 24.233 69.595 44.951 1.00 70.28 12 THR D N 1
ATOM 4292 C CA . THR D 1 20 ? 25.030 70.329 43.963 1.00 69.23 12 THR D CA 1
ATOM 4293 C C . THR D 1 20 ? 26.192 69.455 43.484 1.00 67.35 12 THR D C 1
ATOM 4294 O O . THR D 1 20 ? 26.736 68.658 44.248 1.00 67.57 12 THR D O 1
ATOM 4298 N N . ALA D 1 21 ? 26.555 69.607 42.214 1.00 65.92 13 ALA D N 1
ATOM 4299 C CA . ALA D 1 21 ? 27.752 68.988 41.668 1.00 64.78 13 ALA D CA 1
ATOM 4300 C C . ALA D 1 21 ? 28.848 68.907 42.715 1.00 66.11 13 ALA D C 1
ATOM 4301 O O . ALA D 1 21 ? 29.325 67.827 43.022 1.00 65.63 13 ALA D O 1
ATOM 4303 N N . GLU D 1 22 ? 29.228 70.048 43.276 1.00 68.18 14 GLU D N 1
ATOM 4304 C CA . GLU D 1 22 ? 30.437 70.125 44.104 1.00 70.13 14 GLU D CA 1
ATOM 4305 C C . GLU D 1 22 ? 30.273 69.442 45.462 1.00 71.44 14 GLU D C 1
ATOM 4306 O O . GLU D 1 22 ? 31.257 69.007 46.064 1.00 72.74 14 GLU D O 1
ATOM 4312 N N . PHE D 1 23 ? 29.032 69.364 45.934 1.00 71.55 15 PHE D N 1
ATOM 4313 C CA . PHE D 1 23 ? 28.683 68.593 47.110 1.00 72.82 15 PHE D CA 1
ATOM 4314 C C . PHE D 1 23 ? 29.008 67.126 46.839 1.00 70.84 15 PHE D C 1
ATOM 4315 O O . PHE D 1 23 ? 29.750 66.501 47.597 1.00 72.08 15 PHE D O 1
ATOM 4323 N N . TRP D 1 24 ? 28.482 66.603 45.734 1.00 68.18 16 TRP D N 1
ATOM 4324 C CA . TRP D 1 24 ? 28.671 65.206 45.355 1.00 66.45 16 TRP D CA 1
ATOM 4325 C C . TRP D 1 24 ? 30.125 64.867 44.973 1.00 66.21 16 TRP D C 1
ATOM 4326 O O . TRP D 1 24 ? 30.648 63.811 45.350 1.00 66.35 16 TRP D O 1
ATOM 4337 N N . ILE D 1 25 ? 30.782 65.760 44.236 1.00 66.23 17 ILE D N 1
ATOM 4338 C CA . ILE D 1 25 ? 32.189 65.561 43.894 1.00 66.73 17 ILE D CA 1
ATOM 4339 C C . ILE D 1 25 ? 33.046 65.458 45.169 1.00 69.36 17 ILE D C 1
ATOM 4340 O O . ILE D 1 25 ? 33.915 64.597 45.272 1.00 69.84 17 ILE D O 1
ATOM 4345 N N . LYS D 1 26 ? 32.771 66.321 46.140 1.00 71.47 18 LYS D N 1
ATOM 4346 C CA . LYS D 1 26 ? 33.511 66.352 47.402 1.00 74.76 18 LYS D CA 1
ATOM 4347 C C . LYS D 1 26 ? 33.174 65.143 48.267 1.00 75.02 18 LYS D C 1
ATOM 4348 O O . LYS D 1 26 ? 34.072 64.421 48.697 1.00 76.40 18 LYS D O 1
ATOM 4354 N N . ARG D 1 27 ? 31.882 64.915 48.499 1.00 74.02 19 ARG D N 1
ATOM 4355 C CA . ARG D 1 27 ? 31.438 63.922 49.488 1.00 75.04 19 ARG D CA 1
ATOM 4356 C C . ARG D 1 27 ? 31.575 62.462 49.037 1.00 73.02 19 ARG D C 1
ATOM 4357 O O . ARG D 1 27 ? 31.683 61.563 49.872 1.00 74.42 19 ARG D O 1
ATOM 4365 N N . LEU D 1 28 ? 31.568 62.234 47.727 1.00 70.14 20 LEU D N 1
ATOM 4366 C CA . LEU D 1 28 ? 31.808 60.909 47.161 1.00 68.55 20 LEU D CA 1
ATOM 4367 C C . LEU D 1 28 ? 33.246 60.762 46.643 1.00 68.93 20 LEU D C 1
ATOM 4368 O O . LEU D 1 28 ? 33.608 59.718 46.098 1.00 68.01 20 LEU D O 1
ATOM 4373 N N . GLN D 1 29 ? 34.058 61.807 46.832 1.00 70.74 21 GLN D N 1
ATOM 4374 C CA . GLN D 1 29 ? 35.469 61.826 46.432 1.00 71.98 21 GLN D CA 1
ATOM 4375 C C . GLN D 1 29 ? 35.626 61.438 44.953 1.00 69.71 21 GLN D C 1
ATOM 4376 O O . GLN D 1 29 ? 36.461 60.599 44.606 1.00 70.18 21 GLN D O 1
ATOM 4382 N N . LEU D 1 30 ? 34.812 62.072 44.097 1.00 67.73 22 LEU D N 1
ATOM 4383 C CA . LEU D 1 30 ? 34.867 61.844 42.652 1.00 66.10 22 LEU D CA 1
ATOM 4384 C C . LEU D 1 30 ? 36.072 62.559 42.027 1.00 67.65 22 LEU D C 1
ATOM 4385 O O . LEU D 1 30 ? 36.388 63.698 42.398 1.00 69.15 22 LEU D O 1
ATOM 4390 N N . VAL D 1 31 ? 36.738 61.871 41.094 1.00 67.72 23 VAL D N 1
ATOM 4391 C CA . VAL D 1 31 ? 37.872 62.410 40.327 1.00 69.54 23 VAL D CA 1
ATOM 4392 C C . VAL D 1 31 ? 37.592 62.233 38.831 1.00 68.36 23 VAL D C 1
ATOM 4393 O O . VAL D 1 31 ? 36.709 61.472 38.473 1.00 66.49 23 VAL D O 1
ATOM 4397 N N . PRO D 1 32 ? 38.346 62.920 37.949 1.00 69.94 24 PRO D N 1
A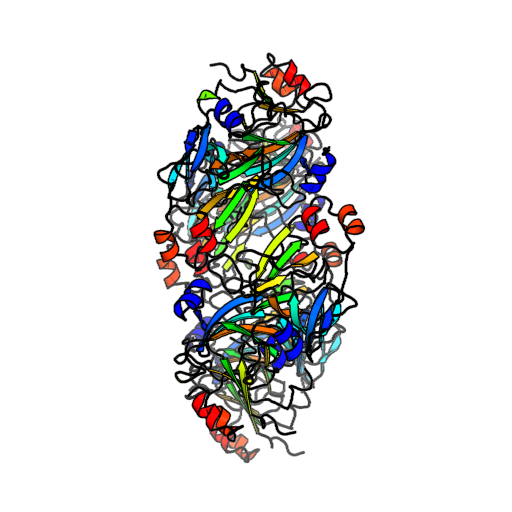TOM 4398 C CA . PRO D 1 32 ? 38.059 62.860 36.498 1.00 69.43 24 PRO D CA 1
ATOM 4399 C C . PRO D 1 32 ? 38.207 61.471 35.866 1.00 69.50 24 PRO D C 1
ATOM 4400 O O . PRO D 1 32 ? 39.213 60.818 36.085 1.00 71.33 24 PRO D O 1
ATOM 4404 N N . HIS D 1 33 ? 37.227 61.026 35.083 1.00 67.98 25 HIS D N 1
ATOM 4405 C CA . HIS D 1 33 ? 37.358 59.741 34.376 1.00 68.59 25 HIS D CA 1
ATOM 4406 C C . HIS D 1 33 ? 37.967 59.946 32.970 1.00 70.90 25 HIS D C 1
ATOM 4407 O O . HIS D 1 33 ? 37.688 60.940 32.321 1.00 71.05 25 HIS D O 1
ATOM 4414 N N . PRO D 1 34 ? 38.809 59.002 32.502 1.00 75.96 26 PRO D N 1
ATOM 4415 C CA . PRO D 1 34 ? 39.445 59.107 31.175 1.00 79.25 26 PRO D CA 1
ATOM 4416 C C . PRO D 1 34 ? 38.523 59.371 29.966 1.00 78.77 26 PRO D C 1
ATOM 4417 O O . PRO D 1 34 ? 38.950 60.021 29.017 1.00 80.44 26 PRO D O 1
ATOM 4421 N N . GLU D 1 35 ? 37.310 58.821 29.991 1.00 77.35 27 GLU D N 1
ATOM 4422 C CA . GLU D 1 35 ? 36.283 59.055 28.952 1.00 77.60 27 GLU D CA 1
ATOM 4423 C C . GLU D 1 35 ? 35.567 60.415 29.109 1.00 74.50 27 GLU D C 1
ATOM 4424 O O . GLU D 1 35 ? 34.914 60.893 28.172 1.00 75.14 27 GLU D O 1
ATOM 4430 N N . GLY D 1 36 ? 35.706 61.016 30.290 1.00 72.08 28 GLY D N 1
ATOM 4431 C CA . GLY D 1 36 ? 35.037 62.255 30.647 1.00 70.31 28 GLY D CA 1
ATOM 4432 C C . GLY D 1 36 ? 34.210 62.031 31.905 1.00 68.66 28 GLY D C 1
ATOM 4433 O O . GLY D 1 36 ? 34.089 60.896 32.390 1.00 68.54 28 GLY D O 1
ATOM 4434 N N . GLY D 1 37 ? 33.647 63.111 32.436 1.00 68.12 29 GLY D N 1
ATOM 4435 C CA . GLY D 1 37 ? 32.830 63.042 33.641 1.00 67.48 29 GLY D CA 1
ATOM 4436 C C . GLY D 1 37 ? 33.659 62.793 34.883 1.00 66.94 29 GLY D C 1
ATOM 4437 O O . GLY D 1 37 ? 34.872 62.729 34.819 1.00 67.43 29 GLY D O 1
ATOM 4438 N N . TYR D 1 38 ? 32.990 62.655 36.021 1.00 66.68 30 TYR D N 1
ATOM 4439 C CA . TYR D 1 38 ? 33.650 62.367 37.283 1.00 66.57 30 TYR D CA 1
ATOM 4440 C C . TYR D 1 38 ? 33.224 60.971 37.758 1.00 65.51 30 TYR D C 1
ATOM 4441 O O . TYR D 1 38 ? 32.109 60.530 37.461 1.00 65.52 30 TYR D O 1
ATOM 4450 N N . TYR D 1 39 ? 34.108 60.268 38.467 1.00 65.36 31 TYR D N 1
ATOM 4451 C CA . TYR D 1 39 ? 33.765 58.965 39.015 1.00 64.79 31 TYR D CA 1
ATOM 4452 C C . TYR D 1 39 ? 34.513 58.641 40.313 1.00 65.04 31 TYR D C 1
ATOM 4453 O O . TYR D 1 39 ? 35.434 59.338 40.695 1.00 66.19 31 TYR D O 1
ATOM 4462 N N . SER D 1 40 ? 34.091 57.577 40.986 1.00 64.62 32 SER D N 1
ATOM 4463 C CA . SER D 1 40 ? 34.920 56.912 41.989 1.00 65.16 32 SER D CA 1
ATOM 4464 C C . SER D 1 40 ? 34.492 55.453 42.071 1.00 65.08 32 SER D C 1
ATOM 4465 O O . SER D 1 40 ? 33.318 55.124 41.873 1.00 64.78 32 SER D O 1
ATOM 4468 N N . GLU D 1 41 ? 35.451 54.577 42.331 1.00 66.31 33 GLU D N 1
ATOM 4469 C CA . GLU D 1 41 ? 35.185 53.135 42.367 1.00 67.28 33 GLU D CA 1
ATOM 4470 C C . GLU D 1 41 ? 34.682 52.730 43.738 1.00 66.60 33 GLU D C 1
ATOM 4471 O O . GLU D 1 41 ? 35.289 53.051 44.742 1.00 66.65 33 GLU D O 1
ATOM 4477 N N . VAL D 1 42 ? 33.553 52.037 43.776 1.00 66.70 34 VAL D N 1
ATOM 4478 C CA . VAL D 1 42 ? 32.941 51.650 45.038 1.00 66.43 34 VAL D CA 1
ATOM 4479 C C . VAL D 1 42 ? 33.376 50.233 45.412 1.00 68.13 34 VAL D C 1
ATOM 4480 O O . VAL D 1 42 ? 34.101 50.054 46.388 1.00 68.24 34 VAL D O 1
ATOM 4484 N N . VAL D 1 43 ? 32.965 49.236 44.635 1.00 86.30 35 VAL D N 1
ATOM 4485 C CA . VAL D 1 43 ? 33.294 47.840 44.965 1.00 82.12 35 VAL D CA 1
ATOM 4486 C C . VAL D 1 43 ? 33.653 47.004 43.736 1.00 80.54 35 VAL D C 1
ATOM 4487 O O . VAL D 1 43 ? 33.222 47.281 42.613 1.00 82.15 35 VAL D O 1
ATOM 4491 N N . ARG D 1 44 ? 34.474 45.985 43.985 1.00 78.03 36 ARG D N 1
ATOM 4492 C CA . ARG D 1 44 ? 34.849 44.970 43.006 1.00 76.51 36 ARG D CA 1
ATOM 4493 C C . ARG D 1 44 ? 34.525 43.606 43.605 1.00 73.59 36 ARG D C 1
ATOM 4494 O O . ARG D 1 44 ? 35.003 43.277 44.688 1.00 72.93 36 ARG D O 1
ATOM 4502 N N . SER D 1 45 ? 33.679 42.840 42.919 1.00 72.59 37 SER D N 1
ATOM 4503 C CA . SER D 1 45 ? 33.376 41.470 43.307 1.00 70.73 37 SER D CA 1
ATOM 4504 C C . SER D 1 45 ? 34.644 40.755 43.719 1.00 70.03 37 SER D C 1
ATOM 4505 O O . SER D 1 45 ? 35.650 40.837 43.022 1.00 70.53 37 SER D O 1
ATOM 4508 N N . ALA D 1 46 ? 34.578 40.060 44.851 1.00 69.67 38 ALA D N 1
ATOM 4509 C CA . ALA D 1 46 ? 35.634 39.197 45.327 1.00 69.68 38 ALA D CA 1
ATOM 4510 C C . ALA D 1 46 ? 35.704 37.946 44.473 1.00 69.16 38 ALA D C 1
ATOM 4511 O O . ALA D 1 46 ? 36.755 37.337 44.351 1.00 69.62 38 ALA D O 1
ATOM 4513 N N . HIS D 1 47 ? 34.570 37.551 43.919 1.00 68.74 39 HIS D N 1
ATOM 4514 C CA . HIS D 1 47 ? 34.468 36.365 43.063 1.00 68.69 39 HIS D CA 1
ATOM 4515 C C . HIS D 1 47 ? 34.851 36.743 41.620 1.00 68.71 39 HIS D C 1
ATOM 4516 O O . HIS D 1 47 ? 34.462 37.804 41.142 1.00 68.92 39 HIS D O 1
ATOM 4523 N N . LYS D 1 48 ? 35.602 35.877 40.942 1.00 69.28 40 LYS D N 1
ATOM 4524 C CA . LYS D 1 48 ? 36.064 36.126 39.583 1.00 70.27 40 LYS D CA 1
ATOM 4525 C C . LYS D 1 48 ? 35.362 35.203 38.601 1.00 70.69 40 LYS D C 1
ATOM 4526 O O . LYS D 1 48 ? 35.023 34.076 38.943 1.00 70.61 40 LYS D O 1
ATOM 4532 N N . VAL D 1 49 ? 35.169 35.676 37.372 1.00 65.07 41 VAL D N 1
ATOM 4533 C CA . VAL D 1 49 ? 34.451 34.906 36.350 1.00 65.64 41 VAL D CA 1
ATOM 4534 C C . VAL D 1 49 ? 35.112 35.071 34.975 1.00 65.79 41 VAL D C 1
ATOM 4535 O O . VAL D 1 49 ? 36.002 35.913 34.800 1.00 65.34 41 VAL D O 1
ATOM 4539 N N . ASP D 1 50 ? 34.698 34.242 34.021 1.00 66.69 42 ASP D N 1
ATOM 4540 C CA . ASP D 1 50 ? 35.110 34.383 32.638 1.00 67.17 42 ASP D CA 1
ATOM 4541 C C . ASP D 1 50 ? 34.108 35.302 31.961 1.00 66.90 42 ASP D C 1
ATOM 4542 O O . ASP D 1 50 ? 32.902 35.053 32.021 1.00 67.17 42 ASP D O 1
ATOM 4547 N N . ASN D 1 51 ? 34.599 36.375 31.347 1.00 66.56 43 ASN D N 1
ATOM 4548 C CA . ASN D 1 51 ? 33.733 37.326 30.656 1.00 66.51 43 ASN D CA 1
ATOM 4549 C C . ASN D 1 51 ? 33.390 36.852 29.225 1.00 68.04 43 ASN D C 1
ATOM 4550 O O . ASN D 1 51 ? 33.583 35.675 28.908 1.00 69.05 43 ASN D O 1
ATOM 4555 N N . GLU D 1 52 ? 32.856 37.738 28.384 1.00 68.43 44 GLU D N 1
ATOM 4556 C CA . GLU D 1 52 ? 32.320 37.337 27.065 1.00 70.22 44 GLU D CA 1
ATOM 4557 C C . GLU D 1 52 ? 33.390 36.938 26.052 1.00 71.49 44 GLU D C 1
ATOM 4558 O O . GLU D 1 52 ? 33.083 36.269 25.073 1.00 73.24 44 GLU D O 1
ATOM 4564 N N . GLU D 1 53 ? 34.629 37.376 26.285 1.00 70.81 45 GLU D N 1
ATOM 4565 C CA . GLU D 1 53 ? 35.788 37.037 25.447 1.00 72.00 45 GLU D CA 1
ATOM 4566 C C . GLU D 1 53 ? 36.698 36.009 26.113 1.00 71.70 45 GLU D C 1
ATOM 4567 O O . GLU D 1 53 ? 37.795 35.776 25.640 1.00 72.48 45 GLU D O 1
ATOM 4573 N N . GLY D 1 54 ? 36.258 35.409 27.217 1.00 70.77 46 GLY D N 1
ATOM 4574 C CA . GLY D 1 54 ? 37.009 34.316 27.872 1.00 70.79 46 GLY D CA 1
ATOM 4575 C C . GLY D 1 54 ? 38.070 34.753 28.878 1.00 69.69 46 GLY D C 1
ATOM 4576 O O . GLY D 1 54 ? 38.813 33.920 29.384 1.00 69.93 46 GLY D O 1
ATOM 4577 N N . ASN D 1 55 ? 38.144 36.050 29.175 1.00 68.71 47 ASN D N 1
ATOM 4578 C CA . ASN D 1 55 ? 39.146 36.590 30.109 1.00 67.93 47 ASN D CA 1
ATOM 4579 C C . ASN D 1 55 ? 38.617 36.656 31.542 1.00 66.80 47 ASN D C 1
ATOM 4580 O O . ASN D 1 55 ? 37.419 36.843 31.749 1.00 66.30 47 ASN D O 1
ATOM 4585 N N . ARG D 1 56 ? 39.511 36.524 32.520 1.00 66.64 48 ARG D N 1
ATOM 4586 C CA . ARG D 1 56 ? 39.132 36.503 33.931 1.00 65.98 48 ARG D CA 1
ATOM 4587 C C . ARG D 1 56 ? 38.903 37.908 34.411 1.00 65.03 48 ARG D C 1
ATOM 4588 O O . ARG D 1 56 ? 39.790 38.745 34.302 1.00 65.05 48 ARG D O 1
ATOM 4596 N N . ARG D 1 57 ? 37.709 38.142 34.950 1.00 64.38 49 ARG D N 1
ATOM 4597 C CA . ARG D 1 57 ? 37.284 39.453 35.403 1.00 63.53 49 ARG D CA 1
ATOM 4598 C C . ARG D 1 57 ? 36.535 39.284 36.716 1.00 63.20 49 ARG D C 1
ATOM 4599 O O . ARG D 1 57 ? 35.988 38.226 36.971 1.00 63.59 49 ARG D O 1
ATOM 4607 N N . HIS D 1 58 ? 36.517 40.323 37.545 1.00 62.68 50 HIS D N 1
ATOM 4608 C CA . HIS D 1 58 ? 35.617 40.380 38.711 1.00 62.46 50 HIS D CA 1
ATOM 4609 C C . HIS D 1 58 ? 34.187 40.149 38.263 1.00 62.23 50 HIS D C 1
ATOM 4610 O O . HIS D 1 58 ? 33.815 40.559 37.176 1.00 62.00 50 HIS D O 1
ATOM 4617 N N . ALA D 1 59 ? 33.383 39.497 39.094 1.00 62.54 51 ALA D N 1
ATOM 4618 C CA . ALA D 1 59 ? 31.991 39.215 38.742 1.00 62.59 51 ALA D CA 1
ATOM 4619 C C . ALA D 1 59 ? 31.207 40.489 38.415 1.00 61.86 51 ALA D C 1
ATOM 4620 O O . ALA D 1 59 ? 30.248 40.464 37.640 1.00 61.97 51 ALA D O 1
ATOM 4622 N N . TYR D 1 60 ? 31.612 41.596 39.027 1.00 61.30 52 TYR D N 1
ATOM 4623 C CA . TYR D 1 60 ? 31.021 42.905 38.790 1.00 60.68 52 TYR D CA 1
ATOM 4624 C C . TYR D 1 60 ? 31.933 43.945 39.435 1.00 60.36 52 TYR D C 1
ATOM 4625 O O . TYR D 1 60 ? 32.639 43.634 40.384 1.00 60.71 52 TYR D O 1
ATOM 4634 N N . THR D 1 61 ? 31.916 45.162 38.907 1.00 59.94 53 THR D N 1
ATOM 4635 C CA . THR D 1 61 ? 32.550 46.304 39.521 1.00 59.80 53 THR D CA 1
ATOM 4636 C C . THR D 1 61 ? 31.500 47.415 39.511 1.00 59.39 53 THR D C 1
ATOM 4637 O O . THR D 1 61 ? 30.749 47.542 38.549 1.00 59.28 53 THR D O 1
ATOM 4641 N N . THR D 1 62 ? 31.423 48.203 40.578 1.00 59.36 54 THR D N 1
ATOM 4642 C CA . THR D 1 62 ? 30.456 49.280 40.628 1.00 59.07 54 THR D CA 1
ATOM 4643 C C . THR D 1 62 ? 31.150 50.632 40.780 1.00 59.14 54 THR D C 1
ATOM 4644 O O . THR D 1 62 ? 32.226 50.719 41.361 1.00 59.54 54 THR D O 1
ATOM 4648 N N . ILE D 1 63 ? 30.578 51.674 40.199 1.00 58.96 55 ILE D N 1
ATOM 4649 C CA . ILE D 1 63 ? 31.122 53.022 40.408 1.00 59.21 55 ILE D CA 1
ATOM 4650 C C . ILE D 1 63 ? 30.073 54.036 40.830 1.00 59.12 55 ILE D C 1
ATOM 4651 O O . ILE D 1 63 ? 28.870 53.760 40.863 1.00 58.86 55 ILE D O 1
ATOM 4656 N N . TYR D 1 64 ? 30.547 55.208 41.201 1.00 59.50 56 TYR D N 1
ATOM 4657 C CA . TYR D 1 64 ? 29.701 56.395 41.208 1.00 59.55 56 TYR D CA 1
ATOM 4658 C C . TYR D 1 64 ? 30.117 57.175 39.976 1.00 59.85 56 TYR D C 1
ATOM 4659 O O . TYR D 1 64 ? 31.299 57.305 39.718 1.00 60.29 56 TYR D O 1
ATOM 4668 N N . PHE D 1 65 ? 29.158 57.695 39.229 1.00 59.85 57 PHE D N 1
ATOM 4669 C CA . PHE D 1 65 ? 29.465 58.531 38.085 1.00 60.46 57 PHE D CA 1
ATOM 4670 C C . PHE D 1 65 ? 28.632 59.795 38.125 1.00 60.82 57 PHE D C 1
ATOM 4671 O O . PHE D 1 65 ? 27.423 59.746 38.328 1.00 60.53 57 PHE D O 1
ATOM 4679 N N . LEU D 1 66 ? 29.287 60.930 37.926 1.00 61.61 58 LEU D N 1
ATOM 4680 C CA . LEU D 1 66 ? 28.604 62.207 37.822 1.00 62.19 58 LEU D CA 1
ATOM 4681 C C . LEU D 1 66 ? 28.998 62.890 36.505 1.00 63.29 58 LEU D C 1
ATOM 4682 O O . LEU D 1 66 ? 30.175 63.062 36.203 1.00 63.93 58 LEU D O 1
ATOM 4687 N N . CYS D 1 67 ? 27.987 63.259 35.732 1.00 63.71 59 CYS D N 1
ATOM 4688 C CA . CYS D 1 67 ? 28.160 63.898 34.451 1.00 65.06 59 CYS D CA 1
ATOM 4689 C C . CYS D 1 67 ? 27.663 65.331 34.536 1.00 65.97 59 CYS D C 1
ATOM 4690 O O . CYS D 1 67 ? 26.697 65.613 35.241 1.00 65.50 59 CYS D O 1
ATOM 4693 N N . THR D 1 68 ? 28.325 66.232 33.824 1.00 67.44 60 THR D N 1
ATOM 4694 C CA . THR D 1 68 ? 27.921 67.637 33.765 1.00 68.65 60 THR D CA 1
ATOM 4695 C C . THR D 1 68 ? 27.881 68.100 32.295 1.00 70.48 60 THR D C 1
ATOM 4696 O O . THR D 1 68 ? 28.336 67.368 31.399 1.00 70.85 60 THR D O 1
ATOM 4700 N N . PRO D 1 69 ? 27.307 69.292 32.035 1.00 63.87 61 PRO D N 1
ATOM 4701 C CA . PRO D 1 69 ? 27.327 69.801 30.666 1.00 63.36 61 PRO D CA 1
ATOM 4702 C C . PRO D 1 69 ? 28.735 70.114 30.134 1.00 63.96 61 PRO D C 1
ATOM 4703 O O . PRO D 1 69 ? 28.975 69.940 28.948 1.00 63.28 61 PRO D O 1
ATOM 4707 N N . GLU D 1 70 ? 29.643 70.573 30.998 1.00 65.69 62 GLU D N 1
ATOM 4708 C CA . GLU D 1 70 ? 31.054 70.843 30.603 1.00 66.90 62 GLU D CA 1
ATOM 4709 C C . GLU D 1 70 ? 31.944 69.583 30.561 1.00 66.37 62 GLU D C 1
ATOM 4710 O O . GLU D 1 70 ? 33.078 69.643 30.099 1.00 67.45 62 GLU D O 1
ATOM 4716 N N . SER D 1 71 ? 31.431 68.448 31.041 1.00 65.05 63 SER D N 1
ATOM 4717 C CA . SER D 1 71 ? 32.208 67.223 31.075 1.00 64.83 63 SER D CA 1
ATOM 4718 C C . SER D 1 71 ? 31.351 65.991 30.814 1.00 62.59 63 SER D C 1
ATOM 4719 O O . SER D 1 71 ? 31.012 65.254 31.740 1.00 62.58 63 SER D O 1
ATOM 4722 N N . PRO D 1 72 ? 31.005 65.757 29.536 1.00 61.09 64 PRO D N 1
ATOM 4723 C CA . PRO D 1 72 ? 30.295 64.553 29.134 1.00 59.35 64 PRO D CA 1
ATOM 4724 C C . PRO D 1 72 ? 31.185 63.327 29.112 1.00 59.36 64 PRO D C 1
ATOM 4725 O O . PRO D 1 72 ? 32.387 63.466 29.042 1.00 60.70 64 PRO D O 1
ATOM 4729 N N . SER D 1 73 ? 30.593 62.138 29.162 1.00 58.22 65 SER D N 1
ATOM 4730 C CA . SER D 1 73 ? 31.332 60.907 28.926 1.00 58.26 65 SER D CA 1
ATOM 4731 C C . SER D 1 73 ? 31.320 60.674 27.419 1.00 57.48 65 SER D C 1
ATOM 4732 O O . SER D 1 73 ? 30.255 60.586 26.797 1.00 56.42 65 SER D O 1
ATOM 4735 N N . HIS D 1 74 ? 32.504 60.593 26.833 1.00 58.52 66 HIS D N 1
ATOM 4736 C CA . HIS D 1 74 ? 32.640 60.545 25.388 1.00 58.46 66 HIS D CA 1
ATOM 4737 C C . HIS D 1 74 ? 32.424 59.142 24.877 1.00 57.82 66 HIS D C 1
ATOM 4738 O O . HIS D 1 74 ? 32.440 58.182 25.659 1.00 57.63 66 HIS D O 1
ATOM 4745 N N . LEU D 1 75 ? 32.216 59.030 23.566 1.00 57.87 67 LEU D N 1
ATOM 4746 C CA . LEU D 1 75 ? 31.899 57.747 22.963 1.00 57.55 67 LEU D CA 1
ATOM 4747 C C . LEU D 1 75 ? 32.988 56.725 23.261 1.00 58.40 67 LEU D C 1
ATOM 4748 O O . LEU D 1 75 ? 34.171 57.001 23.110 1.00 59.88 67 LEU D O 1
ATOM 4753 N N . HIS D 1 76 ? 32.566 55.552 23.714 1.00 57.80 68 HIS D N 1
ATOM 4754 C CA . HIS D 1 76 ? 33.480 54.476 24.076 1.00 58.85 68 HIS D CA 1
ATOM 4755 C C . HIS D 1 76 ? 32.717 53.157 24.033 1.00 58.23 68 HIS D C 1
ATOM 4756 O O . HIS D 1 76 ? 31.551 53.129 23.627 1.00 57.19 68 HIS D O 1
ATOM 4763 N N . ARG D 1 77 ? 33.368 52.066 24.412 1.00 59.26 69 ARG D N 1
ATOM 4764 C CA . ARG D 1 77 ? 32.783 50.741 24.236 1.00 59.11 69 ARG D CA 1
ATOM 4765 C C . ARG D 1 77 ? 33.368 49.733 25.226 1.00 60.29 69 ARG D C 1
ATOM 4766 O O . ARG D 1 77 ? 34.522 49.833 25.609 1.00 61.89 69 ARG D O 1
ATOM 4774 N N . LEU D 1 78 ? 32.560 48.789 25.676 1.00 59.91 70 LEU D N 1
ATOM 4775 C CA . LEU D 1 78 ? 33.040 47.752 26.589 1.00 61.41 70 LEU D CA 1
ATOM 4776 C C . LEU D 1 78 ? 32.719 46.398 25.965 1.00 61.88 70 LEU D C 1
ATOM 4777 O O . LEU D 1 78 ? 32.300 46.332 24.807 1.00 61.33 70 LEU D O 1
ATOM 4782 N N . CYS D 1 79 ? 32.948 45.307 26.682 1.00 63.33 71 CYS D N 1
ATOM 4783 C CA . CYS D 1 79 ? 32.484 44.011 26.193 1.00 63.86 71 CYS D CA 1
ATOM 4784 C C . CYS D 1 79 ? 31.455 43.363 27.117 1.00 63.70 71 CYS D C 1
ATOM 4785 O O . CYS D 1 79 ? 30.919 42.305 26.814 1.00 64.25 71 CYS D O 1
ATOM 4788 N N . SER D 1 80 ? 31.148 44.015 28.227 1.00 63.24 72 SER D N 1
ATOM 4789 C CA . SER D 1 80 ? 30.150 43.506 29.144 1.00 63.42 72 SER D CA 1
ATOM 4790 C C . SER D 1 80 ? 29.064 44.564 29.271 1.00 61.56 72 SER D C 1
ATOM 4791 O O . SER D 1 80 ? 29.314 45.708 28.993 1.00 60.48 72 SER D O 1
ATOM 4794 N N . ASP D 1 81 ? 27.872 44.152 29.678 1.00 61.54 73 ASP D N 1
ATOM 4795 C CA . ASP D 1 81 ? 26.775 45.049 29.918 1.00 60.40 73 ASP D CA 1
ATOM 4796 C C . ASP D 1 81 ? 27.092 45.942 31.119 1.00 60.68 73 ASP D C 1
ATOM 4797 O O . ASP D 1 81 ? 27.593 45.437 32.136 1.00 62.41 73 ASP D O 1
ATOM 4802 N N . GLU D 1 82 ? 26.809 47.249 30.988 1.00 59.38 74 GLU D N 1
ATOM 4803 C CA . GLU D 1 82 ? 26.880 48.205 32.092 1.00 59.79 74 GLU D CA 1
ATOM 4804 C C . GLU D 1 82 ? 25.466 48.691 32.393 1.00 59.40 74 GLU D C 1
ATOM 4805 O O . GLU D 1 82 ? 24.766 49.105 31.472 1.00 58.20 74 GLU D O 1
ATOM 4811 N N . THR D 1 83 ? 25.051 48.650 33.667 1.00 60.86 75 THR D N 1
ATOM 4812 C CA . THR D 1 83 ? 23.716 49.120 34.065 1.00 61.05 75 THR D CA 1
ATOM 4813 C C . THR D 1 83 ? 23.755 50.466 34.843 1.00 61.35 75 THR D C 1
ATOM 4814 O O . THR D 1 83 ? 24.444 50.602 35.860 1.00 62.84 75 THR D O 1
ATOM 4818 N N . TRP D 1 84 ? 22.981 51.433 34.364 1.00 65.31 76 TRP D N 1
ATOM 4819 C CA . TRP D 1 84 ? 22.921 52.788 34.929 1.00 63.35 76 TRP D CA 1
ATOM 4820 C C . TRP D 1 84 ? 21.747 52.907 35.911 1.00 63.63 76 TRP D C 1
ATOM 4821 O O . TRP D 1 84 ? 20.663 52.409 35.640 1.00 64.56 76 TRP D O 1
ATOM 4832 N N . MET D 1 85 ? 21.982 53.502 37.077 1.00 63.44 77 MET D N 1
ATOM 4833 C CA . MET D 1 85 ? 20.920 53.699 38.082 1.00 63.88 77 MET D CA 1
ATOM 4834 C C . MET D 1 85 ? 20.842 55.128 38.597 1.00 62.19 77 MET D C 1
ATOM 4835 O O . MET D 1 85 ? 21.779 55.607 39.225 1.00 61.98 77 MET D O 1
ATOM 4840 N N . TYR D 1 86 ? 19.702 55.776 38.389 1.00 61.72 78 TYR D N 1
ATOM 4841 C CA . TYR D 1 86 ? 19.509 57.153 38.839 1.00 60.71 78 TYR D CA 1
ATOM 4842 C C . TYR D 1 86 ? 19.589 57.340 40.360 1.00 61.25 78 TYR D C 1
ATOM 4843 O O . TYR D 1 86 ? 19.057 56.532 41.106 1.00 62.79 78 TYR D O 1
ATOM 4852 N N . HIS D 1 87 ? 20.251 58.422 40.779 1.00 60.44 79 HIS D N 1
ATOM 4853 C CA . HIS D 1 87 ? 20.349 58.848 42.191 1.00 60.94 79 HIS D CA 1
ATOM 4854 C C . HIS D 1 87 ? 19.927 60.326 42.389 1.00 60.48 79 HIS D C 1
ATOM 4855 O O . HIS D 1 87 ? 19.032 60.611 43.182 1.00 61.10 79 HIS D O 1
ATOM 4862 N N . ALA D 1 88 ? 20.555 61.255 41.671 1.00 59.98 80 ALA D N 1
ATOM 4863 C CA . ALA D 1 88 ? 20.328 62.681 41.903 1.00 60.36 80 ALA D CA 1
ATOM 4864 C C . ALA D 1 88 ? 20.551 63.583 40.681 1.00 60.55 80 ALA D C 1
ATOM 4865 O O . ALA D 1 88 ? 21.160 63.180 39.700 1.00 60.16 80 ALA D O 1
ATOM 4867 N N . GLY D 1 89 ? 20.056 64.818 40.771 1.00 61.64 81 GLY D N 1
ATOM 4868 C CA . GLY D 1 89 ? 20.273 65.839 39.766 1.00 62.80 81 GLY D CA 1
ATOM 4869 C C . GLY D 1 89 ? 19.381 65.697 38.553 1.00 63.04 81 GLY D C 1
ATOM 4870 O O . GLY D 1 89 ? 18.284 65.154 38.637 1.00 63.01 81 GLY D O 1
ATOM 4871 N N . ASP D 1 90 ? 19.857 66.198 37.417 1.00 63.87 82 ASP D N 1
ATOM 4872 C CA . ASP D 1 90 ? 19.129 66.073 36.150 1.00 64.47 82 ASP D CA 1
ATOM 4873 C C . ASP D 1 90 ? 19.133 64.636 35.701 1.00 62.57 82 ASP D C 1
ATOM 4874 O O . ASP D 1 90 ? 19.961 63.868 36.164 1.00 61.10 82 ASP D O 1
ATOM 4879 N N . PRO D 1 91 ? 18.234 64.263 34.779 1.00 63.18 83 PRO D N 1
ATOM 4880 C CA . PRO D 1 91 ? 18.394 62.968 34.138 1.00 61.85 83 PRO D CA 1
ATOM 4881 C C . PRO D 1 91 ? 19.653 62.954 33.278 1.00 61.17 83 PRO D C 1
ATOM 4882 O O . PRO D 1 91 ? 20.000 63.977 32.670 1.00 62.46 83 PRO D O 1
ATOM 4886 N N . LEU D 1 92 ? 20.329 61.812 33.249 1.00 59.78 84 LEU D N 1
ATOM 4887 C CA . LEU D 1 92 ? 21.480 61.585 32.374 1.00 59.54 84 LEU D CA 1
ATOM 4888 C C . LEU D 1 92 ? 20.993 61.061 31.025 1.00 59.67 84 LEU D C 1
ATOM 4889 O O . LEU D 1 92 ? 20.361 60.021 30.953 1.00 59.31 84 LEU D O 1
ATOM 4894 N N . GLN D 1 93 ? 21.277 61.787 29.960 1.00 60.68 85 GLN D N 1
ATOM 4895 C CA . GLN D 1 93 ? 20.917 61.345 28.621 1.00 61.05 85 GLN D CA 1
ATOM 4896 C C . GLN D 1 93 ? 21.958 60.368 28.140 1.00 60.11 85 GLN D C 1
ATOM 4897 O O . GLN D 1 93 ? 23.127 60.730 28.031 1.00 60.51 85 GLN D O 1
ATOM 4903 N N . LEU D 1 94 ? 21.543 59.129 27.872 1.00 59.51 86 LEU D N 1
ATOM 4904 C CA . LEU D 1 94 ? 22.445 58.101 27.333 1.00 59.12 86 LEU D CA 1
ATOM 4905 C C . LEU D 1 94 ? 22.363 58.018 25.813 1.00 59.73 86 LEU D C 1
ATOM 4906 O O . LEU D 1 94 ? 21.298 57.771 25.263 1.00 60.27 86 LEU D O 1
ATOM 4911 N N . HIS D 1 95 ? 23.509 58.180 25.156 1.00 60.12 87 HIS D N 1
ATOM 4912 C CA . HIS D 1 95 ? 23.626 58.060 23.701 1.00 60.85 87 HIS D CA 1
ATOM 4913 C C . HIS D 1 95 ? 24.232 56.697 23.343 1.00 60.58 87 HIS D C 1
ATOM 4914 O O . HIS D 1 95 ? 25.401 56.432 23.641 1.00 60.94 87 HIS D O 1
ATOM 4921 N N . VAL D 1 96 ? 23.431 55.848 22.699 1.00 60.61 88 VAL D N 1
ATOM 4922 C CA . VAL D 1 96 ? 23.750 54.421 22.554 1.00 60.79 88 VAL D CA 1
ATOM 4923 C C . VAL D 1 96 ? 23.599 53.919 21.120 1.00 61.53 88 VAL D C 1
ATOM 4924 O O . VAL D 1 96 ? 22.491 53.827 20.602 1.00 62.07 88 VAL D O 1
ATOM 4928 N N . ILE D 1 97 ? 24.723 53.562 20.503 1.00 62.05 89 ILE D N 1
ATOM 4929 C CA . ILE D 1 97 ? 24.725 52.943 19.193 1.00 62.86 89 ILE D CA 1
ATOM 4930 C C . ILE D 1 97 ? 24.860 51.433 19.428 1.00 63.61 89 ILE D C 1
ATOM 4931 O O . ILE D 1 97 ? 25.912 50.966 19.834 1.00 64.28 89 ILE D O 1
ATOM 4936 N N . LEU D 1 98 ? 23.787 50.682 19.205 1.00 64.26 90 LEU D N 1
ATOM 4937 C CA . LEU D 1 98 ? 23.774 49.236 19.475 1.00 65.80 90 LEU D CA 1
ATOM 4938 C C . LEU D 1 98 ? 24.530 48.462 18.414 1.00 67.08 90 LEU D C 1
ATOM 4939 O O . LEU D 1 98 ? 24.585 48.894 17.269 1.00 66.85 90 LEU D O 1
ATOM 4944 N N . LYS D 1 99 ? 25.119 47.323 18.786 1.00 88.89 91 LYS D N 1
ATOM 4945 C CA . LYS D 1 99 ? 25.802 46.466 17.809 1.00 90.87 91 LYS D CA 1
ATOM 4946 C C . LYS D 1 99 ? 24.761 45.850 16.869 1.00 91.37 91 LYS D C 1
ATOM 4947 O O . LYS D 1 99 ? 24.874 45.973 15.657 1.00 92.62 91 LYS D O 1
ATOM 4953 N N . ASP D 1 100 ? 23.758 45.192 17.441 1.00 90.97 92 ASP D N 1
ATOM 4954 C CA . ASP D 1 100 ? 22.481 44.923 16.755 1.00 91.72 92 ASP D CA 1
ATOM 4955 C C . ASP D 1 100 ? 21.386 45.402 17.696 1.00 90.37 92 ASP D C 1
ATOM 4956 O O . ASP D 1 100 ? 21.686 45.885 18.774 1.00 88.96 92 ASP D O 1
ATOM 4961 N N . PRO D 1 101 ? 20.111 45.258 17.299 1.00 91.57 93 PRO D N 1
ATOM 4962 C CA . PRO D 1 101 ? 19.012 45.319 18.287 1.00 91.82 93 PRO D CA 1
ATOM 4963 C C . PRO D 1 101 ? 19.154 44.262 19.427 1.00 92.28 93 PRO D C 1
ATOM 4964 O O . PRO D 1 101 ? 18.565 43.179 19.382 1.00 94.71 93 PRO D O 1
ATOM 4968 N N . GLN D 1 102 ? 19.943 44.625 20.443 1.00 90.34 94 GLN D N 1
ATOM 4969 C CA . GLN D 1 102 ? 20.347 43.745 21.552 1.00 90.28 94 GLN D CA 1
ATOM 4970 C C . GLN D 1 102 ? 19.785 44.153 22.929 1.00 89.80 94 GLN D C 1
ATOM 4971 O O . GLN D 1 102 ? 20.302 43.724 23.960 1.00 89.18 94 GLN D O 1
ATOM 4977 N N . ASP D 1 103 ? 18.757 44.997 22.958 1.00 90.52 95 ASP D N 1
ATOM 4978 C CA . ASP D 1 103 ? 18.026 45.237 24.203 1.00 91.46 95 ASP D CA 1
ATOM 4979 C C . ASP D 1 103 ? 17.168 44.010 24.538 1.00 93.87 95 ASP D C 1
ATOM 4980 O O . ASP D 1 103 ? 16.862 43.769 25.704 1.00 94.67 95 ASP D O 1
ATOM 4985 N N . GLU D 1 104 ? 16.815 43.225 23.515 1.00 95.57 96 GLU D N 1
ATOM 4986 C CA . GLU D 1 104 ? 15.943 42.043 23.662 1.00 99.08 96 GLU D CA 1
ATOM 4987 C C . GLU D 1 104 ? 16.580 40.900 24.457 1.00 98.83 96 GLU D C 1
ATOM 4988 O O . GLU D 1 104 ? 15.897 40.237 25.230 1.00 101.25 96 GLU D O 1
ATOM 4994 N N . ASP D 1 105 ? 17.877 40.668 24.246 1.00 96.46 97 ASP D N 1
ATOM 4995 C CA . ASP D 1 105 ? 18.598 39.555 24.891 1.00 96.51 97 ASP D CA 1
ATOM 4996 C C . ASP D 1 105 ? 18.803 39.739 26.407 1.00 94.78 97 ASP D C 1
ATOM 4997 O O . ASP D 1 105 ? 18.964 38.752 27.135 1.00 95.56 97 ASP D O 1
ATOM 5002 N N . ARG D 1 106 ? 18.784 40.992 26.869 1.00 92.94 98 ARG D N 1
ATOM 5003 C CA . ARG D 1 106 ? 19.005 41.329 28.289 1.00 91.79 98 ARG D CA 1
ATOM 5004 C C . ARG D 1 106 ? 17.741 41.179 29.144 1.00 94.40 98 ARG D C 1
ATOM 5005 O O . ARG D 1 106 ? 16.618 41.120 28.635 1.00 97.25 98 ARG D O 1
ATOM 5013 N N . ARG D 1 125 ? 24.784 40.523 8.377 1.00 119.65 117 ARG D N 1
ATOM 5014 C CA . ARG D 1 125 ? 24.088 41.261 9.424 1.00 113.76 117 ARG D CA 1
ATOM 5015 C C . ARG D 1 125 ? 24.797 42.593 9.737 1.00 109.52 117 ARG D C 1
ATOM 5016 O O . ARG D 1 125 ? 25.743 42.616 10.524 1.00 108.91 117 ARG D O 1
ATOM 5018 N N . PRO D 1 126 ? 24.356 43.703 9.117 1.00 72.46 118 PRO D N 1
ATOM 5019 C CA . PRO D 1 126 ? 25.067 44.956 9.386 1.00 69.59 118 PRO D CA 1
ATOM 5020 C C . PRO D 1 126 ? 24.942 45.409 10.850 1.00 67.08 118 PRO D C 1
ATOM 5021 O O . PRO D 1 126 ? 23.978 45.063 11.539 1.00 67.34 118 PRO D O 1
ATOM 5025 N N . LYS D 1 127 ? 25.941 46.159 11.302 1.00 65.64 119 LYS D N 1
ATOM 5026 C CA . LYS D 1 127 ? 26.103 46.522 12.701 1.00 63.96 119 LYS D CA 1
ATOM 5027 C C . LYS D 1 127 ? 26.070 48.027 12.874 1.00 62.26 119 LYS D C 1
ATOM 5028 O O . LYS D 1 127 ? 26.238 48.794 11.920 1.00 62.95 119 LYS D O 1
ATOM 5034 N N . TYR D 1 128 ? 25.831 48.430 14.118 1.00 60.82 120 TYR D N 1
ATOM 5035 C CA . TYR D 1 128 ? 25.863 49.842 14.515 1.00 59.84 120 TYR D CA 1
ATOM 5036 C C . TYR D 1 128 ? 24.866 50.740 13.772 1.00 60.09 120 TYR D C 1
ATOM 5037 O O . TYR D 1 128 ? 25.024 51.964 13.706 1.00 60.61 120 TYR D O 1
ATOM 5046 N N . GLN D 1 129 ? 23.806 50.117 13.266 1.00 60.86 121 GLN D N 1
ATOM 5047 C CA . GLN D 1 129 ? 22.742 50.821 12.561 1.00 62.64 121 GLN D CA 1
ATOM 5048 C C . GLN D 1 129 ? 21.843 51.606 13.506 1.00 62.67 121 GLN D C 1
ATOM 5049 O O . GLN D 1 129 ? 21.432 52.707 13.169 1.00 64.42 121 GLN D O 1
ATOM 5055 N N . VAL D 1 130 ? 21.544 51.073 14.684 1.00 61.62 122 VAL D N 1
ATOM 5056 C CA . VAL D 1 130 ? 20.532 51.705 15.514 1.00 62.66 122 VAL D CA 1
ATOM 5057 C C . VAL D 1 130 ? 21.127 52.556 16.624 1.00 60.76 122 VAL D C 1
ATOM 5058 O O . VAL D 1 130 ? 21.948 52.078 17.388 1.00 58.96 122 VAL D O 1
ATOM 5062 N N . TYR D 1 131 ? 20.664 53.809 16.692 1.00 62.21 123 TYR D N 1
ATOM 5063 C CA . TYR D 1 131 ? 21.032 54.769 17.715 1.00 61.54 123 TYR D CA 1
ATOM 5064 C C . TYR D 1 131 ? 19.857 55.055 18.663 1.00 63.33 123 TYR D C 1
ATOM 5065 O O . TYR D 1 131 ? 18.817 55.557 18.250 1.00 66.71 123 TYR D O 1
ATOM 5074 N N . ARG D 1 132 ? 20.036 54.749 19.940 1.00 62.03 124 ARG D N 1
ATOM 5075 C CA . ARG D 1 132 ? 19.026 55.045 20.939 1.00 64.23 124 ARG D CA 1
ATOM 5076 C C . ARG D 1 132 ? 19.520 56.147 21.853 1.00 63.89 124 ARG D C 1
ATOM 5077 O O . ARG D 1 132 ? 20.689 56.158 22.245 1.00 61.73 124 ARG D O 1
ATOM 5085 N N . ARG D 1 133 ? 18.622 57.088 22.140 1.00 67.07 125 ARG D N 1
ATOM 5086 C CA . ARG D 1 133 ? 18.789 58.071 23.191 1.00 67.93 125 ARG D CA 1
ATOM 5087 C C . ARG D 1 133 ? 17.867 57.644 24.342 1.00 69.84 125 ARG D C 1
ATOM 5088 O O . ARG D 1 133 ? 16.660 57.434 24.140 1.00 73.39 125 ARG D O 1
ATOM 5096 N N . VAL D 1 134 ? 18.448 57.493 25.533 1.00 68.52 126 VAL D N 1
ATOM 5097 C CA . VAL D 1 134 ? 17.707 57.086 26.733 1.00 70.90 126 VAL D CA 1
ATOM 5098 C C . VAL D 1 134 ? 17.989 58.082 27.864 1.00 71.99 126 VAL D C 1
ATOM 5099 O O . VAL D 1 134 ? 19.136 58.453 28.099 1.00 69.98 126 VAL D O 1
ATOM 5103 N N . LEU D 1 135 ? 16.943 58.532 28.543 1.00 64.06 127 LEU D N 1
ATOM 5104 C CA . LEU D 1 135 ? 17.097 59.357 29.733 1.00 64.30 127 LEU D CA 1
ATOM 5105 C C . LEU D 1 135 ? 16.997 58.450 30.956 1.00 61.84 127 LEU D C 1
ATOM 5106 O O . LEU D 1 135 ? 16.046 57.682 31.083 1.00 60.08 127 LEU D O 1
ATOM 5111 N N . VAL D 1 136 ? 17.987 58.540 31.840 1.00 62.50 128 VAL D N 1
ATOM 5112 C CA . VAL D 1 136 ? 17.982 57.845 33.123 1.00 61.12 128 VAL D CA 1
ATOM 5113 C C . VAL D 1 136 ? 17.580 58.854 34.214 1.00 62.21 128 VAL D C 1
ATOM 5114 O O . VAL D 1 136 ? 18.338 59.786 34.534 1.00 64.77 128 VAL D O 1
ATOM 5118 N N . GLY D 1 137 ? 16.402 58.668 34.797 1.00 61.04 129 GLY D N 1
ATOM 5119 C CA . GLY D 1 137 ? 15.875 59.638 35.762 1.00 62.62 129 GLY D CA 1
ATOM 5120 C C . GLY D 1 137 ? 14.629 59.147 36.455 1.00 61.81 129 GLY D C 1
ATOM 5121 O O . GLY D 1 137 ? 14.161 58.046 36.176 1.00 60.12 129 GLY D O 1
ATOM 5122 N N . ALA D 1 138 ? 14.078 59.975 37.342 1.00 63.74 130 ALA D N 1
ATOM 5123 C CA . ALA D 1 138 ? 12.982 59.570 38.224 1.00 64.12 130 ALA D CA 1
ATOM 5124 C C . ALA D 1 138 ? 11.588 60.025 37.733 1.00 65.17 130 ALA D C 1
ATOM 5125 O O . ALA D 1 138 ? 10.564 59.617 38.295 1.00 66.10 130 ALA D O 1
ATOM 5127 N N . ARG D 1 139 ? 11.548 60.838 36.677 1.00 65.71 131 ARG D N 1
ATOM 5128 C CA . ARG D 1 139 ? 10.289 61.275 36.084 1.00 67.33 131 ARG D CA 1
ATOM 5129 C C . ARG D 1 139 ? 9.732 60.261 35.091 1.00 65.95 131 ARG D C 1
ATOM 5130 O O . ARG D 1 139 ? 9.550 60.568 33.909 1.00 66.49 131 ARG D O 1
ATOM 5138 N N . VAL D 1 140 ? 9.414 59.071 35.587 1.00 64.95 132 VAL D N 1
ATOM 5139 C CA . VAL D 1 140 ? 8.885 57.997 34.746 1.00 64.37 132 VAL D CA 1
ATOM 5140 C C . VAL D 1 140 ? 7.683 58.420 33.895 1.00 67.01 132 VAL D C 1
ATOM 5141 O O . VAL D 1 140 ? 7.443 57.845 32.832 1.00 67.08 132 VAL D O 1
ATOM 5145 N N . GLU D 1 141 ? 6.944 59.422 34.361 1.00 69.79 133 GLU D N 1
ATOM 5146 C CA . GLU D 1 141 ? 5.792 59.945 33.626 1.00 73.25 133 GLU D CA 1
ATOM 5147 C C . GLU D 1 141 ? 6.205 60.654 32.334 1.00 73.39 133 GLU D C 1
ATOM 5148 O O . GLU D 1 141 ? 5.415 60.734 31.393 1.00 75.98 133 GLU D O 1
ATOM 5154 N N . ARG D 1 142 ? 7.451 61.135 32.287 1.00 71.31 134 ARG D N 1
ATOM 5155 C CA . ARG D 1 142 ? 8.009 61.812 31.097 1.00 71.94 134 ARG D CA 1
ATOM 5156 C C . ARG D 1 142 ? 8.889 60.916 30.235 1.00 69.47 134 ARG D C 1
ATOM 5157 O O . ARG D 1 142 ? 9.600 61.426 29.379 1.00 70.06 134 ARG D O 1
ATOM 5165 N N . GLY D 1 143 ? 8.873 59.602 30.470 1.00 67.35 135 GLY D N 1
ATOM 5166 C CA . GLY D 1 143 ? 9.632 58.656 29.651 1.00 65.62 135 GLY D CA 1
ATOM 5167 C C . GLY D 1 143 ? 10.973 58.249 30.232 1.00 62.90 135 GLY D C 1
ATOM 5168 O O . GLY D 1 143 ? 11.656 57.364 29.682 1.00 61.73 135 GLY D O 1
ATOM 5169 N N . GLU D 1 144 ? 11.343 58.845 31.361 1.00 62.51 136 GLU D N 1
ATOM 5170 C CA . GLU D 1 144 ? 12.629 58.582 31.990 1.00 60.91 136 GLU D CA 1
ATOM 5171 C C . GLU D 1 144 ? 12.639 57.201 32.637 1.00 59.12 136 GLU D C 1
ATOM 5172 O O . GLU D 1 144 ? 11.597 56.687 33.022 1.00 59.41 136 GLU D O 1
ATOM 5178 N N . LEU D 1 145 ? 13.822 56.594 32.735 1.00 58.00 137 LEU D N 1
ATOM 5179 C CA . LEU D 1 145 ? 13.972 55.244 33.273 1.00 56.86 137 LEU D CA 1
ATOM 5180 C C . LEU D 1 145 ? 14.883 55.323 34.485 1.00 56.84 137 LEU D C 1
ATOM 5181 O O . LEU D 1 145 ? 16.009 55.849 34.376 1.00 57.44 137 LEU D O 1
ATOM 5186 N N . LEU D 1 146 ? 14.431 54.797 35.621 1.00 56.94 138 LEU D N 1
ATOM 5187 C CA . LEU D 1 146 ? 15.257 54.741 36.817 1.00 57.59 138 LEU D CA 1
ATOM 5188 C C . LEU D 1 146 ? 16.495 53.860 36.634 1.00 57.37 138 LEU D C 1
ATOM 5189 O O . LEU D 1 146 ? 17.547 54.126 37.199 1.00 58.58 138 LEU D O 1
ATOM 5194 N N . GLN D 1 147 ? 16.336 52.791 35.848 1.00 56.53 139 GLN D N 1
ATOM 5195 C CA . GLN D 1 147 ? 17.398 51.810 35.588 1.00 56.84 139 GLN D CA 1
ATOM 5196 C C . GLN D 1 147 ? 17.499 51.504 34.091 1.00 56.47 139 GLN D C 1
ATOM 5197 O O . GLN D 1 147 ? 16.488 51.266 33.438 1.00 55.99 139 GLN D O 1
ATOM 5203 N N . TYR D 1 148 ? 18.706 51.472 33.548 1.00 57.44 140 TYR D N 1
ATOM 5204 C CA . TYR D 1 148 ? 18.898 51.043 32.150 1.00 57.88 140 TYR D CA 1
ATOM 5205 C C . TYR D 1 148 ? 20.254 50.363 31.935 1.00 59.74 140 TYR D C 1
ATOM 5206 O O . TYR D 1 148 ? 21.248 50.720 32.561 1.00 61.13 140 TYR D O 1
ATOM 5215 N N . THR D 1 149 ? 20.275 49.390 31.031 1.00 60.23 141 THR D N 1
ATOM 5216 C CA . THR D 1 149 ? 21.445 48.558 30.779 1.00 60.20 141 THR D CA 1
ATOM 5217 C C . THR D 1 149 ? 21.915 48.725 29.351 1.00 60.13 141 THR D C 1
ATOM 5218 O O . THR D 1 149 ? 21.162 48.456 28.420 1.00 60.48 141 THR D O 1
ATOM 5222 N N . VAL D 1 150 ? 23.165 49.179 29.202 1.00 59.74 142 VAL D N 1
ATOM 5223 C CA . VAL D 1 150 ? 23.820 49.370 27.913 1.00 59.69 142 VAL D CA 1
ATOM 5224 C C . VAL D 1 150 ? 24.471 48.059 27.534 1.00 60.01 142 VAL D C 1
ATOM 5225 O O . VAL D 1 150 ? 25.439 47.670 28.185 1.00 59.95 142 VAL D O 1
ATOM 5229 N N . PRO D 1 151 ? 23.962 47.367 26.498 1.00 60.45 143 PRO D N 1
ATOM 5230 C CA . PRO D 1 151 ? 24.489 46.022 26.222 1.00 60.92 143 PRO D CA 1
ATOM 5231 C C . PRO D 1 151 ? 25.934 46.078 25.785 1.00 60.75 143 PRO D C 1
ATOM 5232 O O . PRO D 1 151 ? 26.321 47.013 25.076 1.00 60.43 143 PRO D O 1
ATOM 5236 N N . GLY D 1 152 ? 26.742 45.124 26.239 1.00 61.05 144 GLY D N 1
ATOM 5237 C CA . GLY D 1 152 ? 28.138 45.069 25.831 1.00 61.04 144 GLY D CA 1
ATOM 5238 C C . GLY D 1 152 ? 28.290 45.089 24.317 1.00 61.20 144 GLY D C 1
ATOM 5239 O O . GLY D 1 152 ? 27.563 44.387 23.626 1.00 61.67 144 GLY D O 1
ATOM 5240 N N . GLY D 1 153 ? 29.224 45.914 23.824 1.00 60.87 145 GLY D N 1
ATOM 5241 C CA . GLY D 1 153 ? 29.489 46.073 22.389 1.00 61.03 145 GLY D CA 1
ATOM 5242 C C . GLY D 1 153 ? 28.944 47.372 21.814 1.00 60.67 145 GLY D C 1
ATOM 5243 O O . GLY D 1 153 ? 29.312 47.786 20.712 1.00 60.76 145 GLY D O 1
ATOM 5244 N N . ALA D 1 154 ? 28.032 47.991 22.554 1.00 60.37 146 ALA D N 1
ATOM 5245 C CA . ALA D 1 154 ? 27.450 49.250 22.164 1.00 60.15 146 ALA D CA 1
ATOM 5246 C C . ALA D 1 154 ? 28.501 50.341 22.276 1.00 59.82 146 ALA D C 1
ATOM 5247 O O . ALA D 1 154 ? 29.330 50.296 23.181 1.00 59.62 146 ALA D O 1
ATOM 5249 N N . ILE D 1 155 ? 28.471 51.289 21.341 1.00 59.88 147 ILE D N 1
ATOM 5250 C CA . ILE D 1 155 ? 29.293 52.489 21.417 1.00 59.70 147 ILE D CA 1
ATOM 5251 C C . ILE D 1 155 ? 28.403 53.516 22.086 1.00 59.54 147 ILE D C 1
ATOM 5252 O O . ILE D 1 155 ? 27.321 53.846 21.584 1.00 59.75 147 ILE D O 1
ATOM 5257 N N . PHE D 1 156 ? 28.830 54.008 23.234 1.00 59.24 148 PHE D N 1
ATOM 5258 C CA . PHE D 1 156 ? 27.967 54.888 24.005 1.00 59.14 148 PHE D CA 1
ATOM 5259 C C . PHE D 1 156 ? 28.670 55.977 24.799 1.00 59.00 148 PHE D C 1
ATOM 5260 O O . PHE D 1 156 ? 29.884 55.959 25.025 1.00 58.92 148 PHE D O 1
ATOM 5268 N N . GLY D 1 157 ? 27.865 56.945 25.205 1.00 59.06 149 GLY D N 1
ATOM 5269 C CA . GLY D 1 157 ? 28.340 58.149 25.899 1.00 59.08 149 GLY D CA 1
ATOM 5270 C C . GLY D 1 157 ? 27.210 58.696 26.742 1.00 59.11 149 GLY D C 1
ATOM 5271 O O . GLY D 1 157 ? 26.120 58.159 26.739 1.00 59.13 149 GLY D O 1
ATOM 5272 N N . SER D 1 158 ? 27.472 59.752 27.485 1.00 59.20 150 SER D N 1
ATOM 5273 C CA . SER D 1 158 ? 26.433 60.322 28.320 1.00 59.31 150 SER D CA 1
ATOM 5274 C C . SER D 1 158 ? 26.593 61.830 28.430 1.00 59.75 150 SER D C 1
ATOM 5275 O O . SER D 1 158 ? 27.699 62.318 28.602 1.00 59.80 150 SER D O 1
ATOM 5278 N N . SER D 1 159 ? 25.482 62.555 28.320 1.00 60.18 151 SER D N 1
ATOM 5279 C CA . SER D 1 159 ? 25.480 64.026 28.466 1.00 60.78 151 SER D CA 1
ATOM 5280 C C . SER D 1 159 ? 24.353 64.521 29.373 1.00 61.03 151 SER D C 1
ATOM 5281 O O . SER D 1 159 ? 23.423 63.785 29.696 1.00 60.81 151 SER D O 1
ATOM 5284 N N . VAL D 1 160 ? 24.463 65.779 29.784 1.00 61.59 152 VAL D N 1
ATOM 5285 C CA . VAL D 1 160 ? 23.435 66.431 30.581 1.00 62.01 152 VAL D CA 1
ATOM 5286 C C . VAL D 1 160 ? 23.136 67.753 29.903 1.00 63.01 152 VAL D C 1
ATOM 5287 O O . VAL D 1 160 ? 24.044 68.398 29.386 1.00 63.35 152 VAL D O 1
ATOM 5291 N N . ALA D 1 161 ? 21.870 68.152 29.899 1.00 63.58 153 ALA D N 1
ATOM 5292 C CA . ALA D 1 161 ? 21.440 69.333 29.156 1.00 64.69 153 ALA D CA 1
ATOM 5293 C C . ALA D 1 161 ? 21.981 70.595 29.820 1.00 65.35 153 ALA D C 1
ATOM 5294 O O . ALA D 1 161 ? 22.075 70.669 31.047 1.00 65.12 153 ALA D O 1
ATOM 5296 N N . ALA D 1 162 ? 22.370 71.574 29.017 1.00 66.24 154 ALA D N 1
ATOM 5297 C CA . ALA D 1 162 ? 22.889 72.825 29.578 1.00 67.07 154 ALA D CA 1
ATOM 5298 C C . ALA D 1 162 ? 21.757 73.629 30.197 1.00 67.96 154 ALA D C 1
ATOM 5299 O O . ALA D 1 162 ? 21.930 74.247 31.245 1.00 68.26 154 ALA D O 1
ATOM 5301 N N . ASP D 1 163 ? 20.591 73.585 29.562 1.00 68.43 155 ASP D N 1
ATOM 5302 C CA . ASP D 1 163 ? 19.433 74.386 29.979 1.00 69.48 155 ASP D CA 1
ATOM 5303 C C . ASP D 1 163 ? 18.151 73.580 29.775 1.00 69.24 155 ASP D C 1
ATOM 5304 O O . ASP D 1 163 ? 18.217 72.419 29.373 1.00 68.26 155 ASP D O 1
ATOM 5306 N N . GLY D 1 164 ? 16.999 74.201 30.059 1.00 70.25 156 GLY D N 1
ATOM 5307 C CA . GLY D 1 164 ? 15.687 73.582 29.845 1.00 70.32 156 GLY D CA 1
ATOM 5308 C C . GLY D 1 164 ? 15.214 72.698 30.992 1.00 69.42 156 GLY D C 1
ATOM 5309 O O . GLY D 1 164 ? 15.829 72.654 32.063 1.00 68.83 156 GLY D O 1
ATOM 5310 N N . ALA D 1 165 ? 14.121 71.975 30.754 1.00 69.39 157 ALA D N 1
ATOM 5311 C CA . ALA D 1 165 ? 13.470 71.165 31.789 1.00 68.80 157 ALA D CA 1
ATOM 5312 C C . ALA D 1 165 ? 14.196 69.845 32.101 1.00 67.31 157 ALA D C 1
ATOM 5313 O O . ALA D 1 165 ? 13.802 69.128 33.034 1.00 66.80 157 ALA D O 1
ATOM 5315 N N . ASP D 1 166 ? 15.244 69.532 31.331 1.00 66.72 158 ASP D N 1
ATOM 5316 C CA . ASP D 1 166 ? 16.172 68.441 31.661 1.00 65.45 158 ASP D CA 1
ATOM 5317 C C . ASP D 1 166 ? 17.559 68.921 32.126 1.00 65.10 158 ASP D C 1
ATOM 5318 O O . ASP D 1 166 ? 18.449 68.088 32.381 1.00 64.15 158 ASP D O 1
ATOM 5323 N N . GLY D 1 167 ? 17.751 70.240 32.235 1.00 65.97 159 GLY D N 1
ATOM 5324 C CA . GLY D 1 167 ? 19.043 70.822 32.585 1.00 65.87 159 GLY D CA 1
ATOM 5325 C C . GLY D 1 167 ? 18.924 71.998 33.530 1.00 66.70 159 GLY D C 1
ATOM 5326 O O . GLY D 1 167 ? 19.375 73.097 33.236 1.00 67.56 159 GLY D O 1
ATOM 5327 N N . GLN D 1 168 ? 18.308 71.749 34.678 1.00 66.53 160 GLN D N 1
ATOM 5328 C CA . GLN D 1 168 ? 18.153 72.744 35.751 1.00 67.27 160 GLN D CA 1
ATOM 5329 C C . GLN D 1 168 ? 19.094 72.477 36.922 1.00 66.58 160 GLN D C 1
ATOM 5330 O O . GLN D 1 168 ? 19.369 73.371 37.692 1.00 67.19 160 GLN D O 1
ATOM 5332 N N . ALA D 1 169 ? 19.547 71.234 37.066 1.00 65.42 161 ALA D N 1
ATOM 5333 C CA . ALA D 1 169 ? 20.318 70.811 38.218 1.00 64.79 161 ALA D CA 1
ATOM 5334 C C . ALA D 1 169 ? 21.826 70.968 37.962 1.00 64.54 161 ALA D C 1
ATOM 5335 O O . ALA D 1 169 ? 22.597 71.174 38.902 1.00 64.49 161 ALA D O 1
ATOM 5337 N N . GLY D 1 170 ? 22.233 70.869 36.692 1.00 64.45 162 GLY D N 1
ATOM 5338 C CA . GLY D 1 170 ? 23.603 71.143 36.295 1.00 64.42 162 GLY D CA 1
ATOM 5339 C C . GLY D 1 170 ? 24.502 69.949 36.453 1.00 63.38 162 GLY D C 1
ATOM 5340 O O . GLY D 1 170 ? 25.716 70.075 36.335 1.00 63.32 162 GLY D O 1
ATOM 5341 N N . TYR D 1 171 ? 23.891 68.795 36.720 1.00 62.67 163 TYR D N 1
ATOM 5342 C CA . TYR D 1 171 ? 24.582 67.518 36.817 1.00 61.78 163 TYR D CA 1
ATOM 5343 C C . TYR D 1 171 ? 23.592 66.347 36.836 1.00 61.28 163 TYR D C 1
ATOM 5344 O O . TYR D 1 171 ? 22.396 66.522 37.017 1.00 61.59 163 TYR D O 1
ATOM 5353 N N . SER D 1 172 ? 24.125 65.148 36.664 1.00 60.61 164 SER D N 1
ATOM 5354 C CA . SER D 1 172 ? 23.374 63.908 36.875 1.00 60.19 164 SER D CA 1
ATOM 5355 C C . SER D 1 172 ? 24.304 62.971 37.590 1.00 59.69 164 SER D C 1
ATOM 5356 O O . SER D 1 172 ? 25.455 62.845 37.205 1.00 59.51 164 SER D O 1
ATOM 5359 N N . LEU D 1 173 ? 23.823 62.353 38.657 1.00 59.58 165 LEU D N 1
ATOM 5360 C CA . LEU D 1 173 ? 24.631 61.415 39.430 1.00 59.25 165 LEU D CA 1
ATOM 5361 C C . LEU D 1 173 ? 23.952 60.055 39.414 1.00 59.03 165 LEU D C 1
ATOM 5362 O O . LEU D 1 173 ? 22.729 59.942 39.598 1.00 59.20 165 LEU D O 1
ATOM 5367 N N . VAL D 1 174 ? 24.757 59.026 39.175 1.00 58.75 166 VAL D N 1
ATOM 5368 C CA . VAL D 1 174 ? 24.266 57.667 39.067 1.00 58.65 166 VAL D CA 1
ATOM 5369 C C . VAL D 1 174 ? 25.244 56.676 39.702 1.00 58.57 166 VAL D C 1
ATOM 5370 O O . VAL D 1 174 ? 26.334 57.050 40.121 1.00 58.56 166 VAL D O 1
ATOM 5374 N N . SER D 1 175 ? 24.814 55.416 39.778 1.00 58.64 167 SER D N 1
ATOM 5375 C CA . SER D 1 175 ? 25.702 54.295 40.006 1.00 58.69 167 SER D CA 1
ATOM 5376 C C . SER D 1 175 ? 25.728 53.513 38.728 1.00 58.63 167 SER D C 1
ATOM 5377 O O . SER D 1 175 ? 24.717 53.400 38.055 1.00 58.66 167 SER D O 1
ATOM 5380 N N . CYS D 1 176 ? 26.913 53.037 38.365 1.00 65.68 168 CYS D N 1
ATOM 5381 C CA . CYS D 1 176 ? 27.062 52.119 37.259 1.00 64.23 168 CYS D CA 1
ATOM 5382 C C . CYS D 1 176 ? 27.634 50.809 37.774 1.00 64.21 168 CYS D C 1
ATOM 5383 O O . CYS D 1 176 ? 28.508 50.809 38.643 1.00 65.10 168 CYS D O 1
ATOM 5386 N N . ILE D 1 177 ? 27.113 49.707 37.251 1.00 63.37 169 ILE D N 1
ATOM 5387 C CA . ILE D 1 177 ? 27.606 48.363 37.556 1.00 63.30 169 ILE D CA 1
ATOM 5388 C C . ILE D 1 177 ? 27.934 47.674 36.234 1.00 62.22 169 ILE D C 1
ATOM 5389 O O . ILE D 1 177 ? 27.054 47.482 35.410 1.00 61.60 169 ILE D O 1
ATOM 5394 N N . VAL D 1 178 ? 29.204 47.366 36.006 1.00 62.18 170 VAL D N 1
ATOM 5395 C CA . VAL D 1 178 ? 29.595 46.574 34.837 1.00 61.45 170 VAL D CA 1
ATOM 5396 C C . VAL D 1 178 ? 29.678 45.106 35.264 1.00 61.69 170 VAL D C 1
ATOM 5397 O O . VAL D 1 178 ? 30.361 44.797 36.240 1.00 62.42 170 VAL D O 1
ATOM 5401 N N . SER D 1 179 ? 28.984 44.217 34.552 1.00 61.25 171 SER D N 1
ATOM 5402 C CA . SER D 1 179 ? 29.018 42.778 34.858 1.00 61.58 171 SER D CA 1
ATOM 5403 C C . SER D 1 179 ? 28.927 41.859 33.623 1.00 61.25 171 SER D C 1
ATOM 5404 O O . SER D 1 179 ? 27.937 41.870 32.914 1.00 60.93 171 SER D O 1
ATOM 5407 N N . PRO D 1 180 ? 29.953 41.028 33.379 1.00 61.55 172 PRO D N 1
ATOM 5408 C CA . PRO D 1 180 ? 31.228 40.863 34.077 1.00 62.13 172 PRO D CA 1
ATOM 5409 C C . PRO D 1 180 ? 32.019 42.161 34.217 1.00 62.09 172 PRO D C 1
ATOM 5410 O O . PRO D 1 180 ? 31.785 43.123 33.480 1.00 61.52 172 PRO D O 1
ATOM 5414 N N . GLY D 1 181 ? 32.943 42.163 35.171 1.00 62.85 173 GLY D N 1
ATOM 5415 C CA . GLY D 1 181 ? 33.568 43.381 35.668 1.00 63.20 173 GLY D CA 1
ATOM 5416 C C . GLY D 1 181 ? 34.333 44.226 34.666 1.00 62.91 173 GLY D C 1
ATOM 5417 O O . GLY D 1 181 ? 34.679 43.775 33.563 1.00 62.57 173 GLY D O 1
ATOM 5418 N N . PHE D 1 182 ? 34.587 45.470 35.076 1.00 63.21 174 PHE D N 1
ATOM 5419 C CA . PHE D 1 182 ? 35.316 46.429 34.252 1.00 63.11 174 PHE D CA 1
ATOM 5420 C C . PHE D 1 182 ? 36.818 46.184 34.348 1.00 64.02 174 PHE D C 1
ATOM 5421 O O . PHE D 1 182 ? 37.363 45.977 35.441 1.00 65.04 174 PHE D O 1
ATOM 5429 N N . ASP D 1 183 ? 37.470 46.234 33.189 1.00 63.78 175 ASP D N 1
ATOM 5430 C CA . ASP D 1 183 ? 38.910 46.185 33.087 1.00 64.73 175 ASP D CA 1
ATOM 5431 C C . ASP D 1 183 ? 39.316 47.126 31.950 1.00 64.46 175 ASP D C 1
ATOM 5432 O O . ASP D 1 183 ? 38.699 47.129 30.875 1.00 63.54 175 ASP D O 1
ATOM 5437 N N . TYR D 1 184 ? 40.361 47.914 32.180 1.00 65.43 176 TYR D N 1
ATOM 5438 C CA . TYR D 1 184 ? 40.798 48.898 31.204 1.00 65.38 176 TYR D CA 1
ATOM 5439 C C . TYR D 1 184 ? 41.318 48.253 29.921 1.00 65.23 176 TYR D C 1
ATOM 5440 O O . TYR D 1 184 ?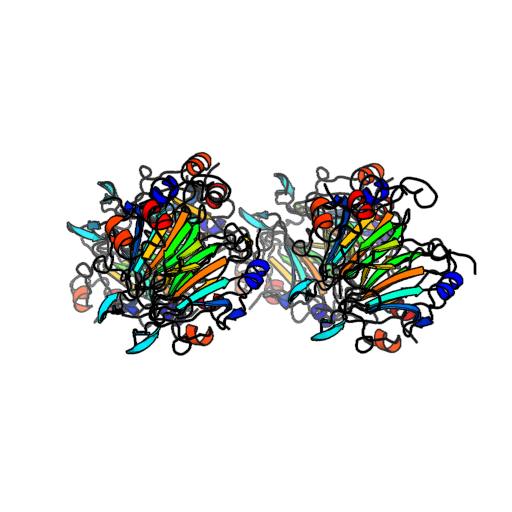 41.322 48.886 28.870 1.00 64.87 176 TYR D O 1
ATOM 5449 N N . ARG D 1 185 ? 41.742 46.996 30.005 1.00 65.64 177 ARG D N 1
ATOM 5450 C CA . ARG D 1 185 ? 42.130 46.276 28.810 1.00 65.67 177 ARG D CA 1
ATOM 5451 C C . ARG D 1 185 ? 40.958 46.177 27.852 1.00 64.46 177 ARG D C 1
ATOM 5452 O O . ARG D 1 185 ? 41.175 46.117 26.651 1.00 64.48 177 ARG D O 1
ATOM 5460 N N . ASP D 1 186 ? 39.728 46.191 28.385 1.00 63.60 178 ASP D N 1
ATOM 5461 C CA . ASP D 1 186 ? 38.500 46.101 27.590 1.00 62.60 178 ASP D CA 1
ATOM 5462 C C . ASP D 1 186 ? 37.834 47.440 27.391 1.00 61.97 178 ASP D C 1
ATOM 5463 O O . ASP D 1 186 ? 36.636 47.493 27.134 1.00 61.22 178 ASP D O 1
ATOM 5468 N N . PHE D 1 187 ? 38.566 48.524 27.535 1.00 62.40 179 PHE D N 1
ATOM 5469 C CA . PHE D 1 187 ? 37.978 49.836 27.411 1.00 61.99 179 PHE D CA 1
ATOM 5470 C C . PHE D 1 187 ? 38.502 50.476 26.148 1.00 62.10 179 PHE D C 1
ATOM 5471 O O . PHE D 1 187 ? 39.672 50.807 26.067 1.00 62.92 179 PHE D O 1
ATOM 5479 N N . GLU D 1 188 ? 37.622 50.653 25.169 1.00 61.42 180 GLU D N 1
ATOM 5480 C CA . GLU D 1 188 ? 37.974 51.307 23.903 1.00 61.56 180 GLU D CA 1
ATOM 5481 C C . GLU D 1 188 ? 37.356 52.707 23.811 1.00 61.27 180 GLU D C 1
ATOM 5482 O O . GLU D 1 188 ? 36.141 52.872 23.981 1.00 60.64 180 GLU D O 1
ATOM 5488 N N . ILE D 1 189 ? 38.186 53.709 23.557 1.00 61.87 181 ILE D N 1
ATOM 5489 C CA . ILE D 1 189 ? 37.743 55.107 23.384 1.00 61.84 181 ILE D CA 1
ATOM 5490 C C . ILE D 1 189 ? 37.946 55.532 21.924 1.00 61.96 181 ILE D C 1
ATOM 5491 O O . ILE D 1 189 ? 38.914 55.119 21.294 1.00 62.49 181 ILE D O 1
ATOM 5496 N N . PHE D 1 190 ? 37.039 56.348 21.384 1.00 61.61 182 PHE D N 1
ATOM 5497 C CA . PHE D 1 190 ? 37.048 56.655 19.955 1.00 61.75 182 PHE D CA 1
ATOM 5498 C C . PHE D 1 190 ? 37.325 58.135 19.692 1.00 62.29 182 PHE D C 1
ATOM 5499 O O . PHE D 1 190 ? 37.197 58.961 20.597 1.00 62.46 182 PHE D O 1
ATOM 5507 N N . THR D 1 191 ? 37.726 58.458 18.462 1.00 62.72 183 THR D N 1
ATOM 5508 C CA . THR D 1 191 ? 37.776 59.841 18.018 1.00 63.23 183 THR D CA 1
ATOM 5509 C C . THR D 1 191 ? 36.704 60.046 16.940 1.00 62.90 183 THR D C 1
ATOM 5510 O O . THR D 1 191 ? 36.229 59.081 16.355 1.00 62.55 183 THR D O 1
ATOM 5514 N N . GLN D 1 192 ? 36.293 61.291 16.716 1.00 63.18 184 GLN D N 1
ATOM 5515 C CA . GLN D 1 192 ? 35.355 61.623 15.646 1.00 63.13 184 GLN D CA 1
ATOM 5516 C C . GLN D 1 192 ? 35.879 61.197 14.274 1.00 63.63 184 GLN D C 1
ATOM 5517 O O . GLN D 1 192 ? 35.191 60.516 13.527 1.00 63.46 184 GLN D O 1
ATOM 5523 N N . ALA D 1 193 ? 37.099 61.615 13.945 1.00 64.43 185 ALA D N 1
ATOM 5524 C CA . ALA D 1 193 ? 37.696 61.324 12.647 1.00 65.18 185 ALA D CA 1
ATOM 5525 C C . ALA D 1 193 ? 37.646 59.830 12.332 1.00 64.97 185 ALA D C 1
ATOM 5526 O O . ALA D 1 193 ? 37.227 59.459 11.238 1.00 65.32 185 ALA D O 1
ATOM 5528 N N . GLN D 1 194 ? 38.062 58.998 13.295 1.00 64.58 186 GLN D N 1
ATOM 5529 C CA . GLN D 1 194 ? 37.916 57.533 13.245 1.00 64.36 186 GLN D CA 1
ATOM 5530 C C . GLN D 1 194 ? 36.487 57.046 12.963 1.00 63.79 186 GLN D C 1
ATOM 5531 O O . GLN D 1 194 ? 36.285 56.288 12.026 1.00 64.26 186 GLN D O 1
ATOM 5537 N N . LEU D 1 195 ? 35.514 57.448 13.781 1.00 62.97 187 LEU D N 1
ATOM 5538 C CA . LEU D 1 195 ? 34.129 56.936 13.654 1.00 62.53 187 LEU D CA 1
ATOM 5539 C C . LEU D 1 195 ? 33.421 57.349 12.353 1.00 63.09 187 LEU D C 1
ATOM 5540 O O . LEU D 1 195 ? 32.657 56.564 11.794 1.00 63.29 187 LEU D O 1
ATOM 5545 N N . MET D 1 196 ? 33.669 58.562 11.871 1.00 63.52 188 MET D N 1
ATOM 5546 C CA . MET D 1 196 ? 33.135 59.003 10.573 1.00 64.28 188 MET D CA 1
ATOM 5547 C C . MET D 1 196 ? 33.594 58.122 9.386 1.00 65.24 188 MET D C 1
ATOM 5548 O O . MET D 1 196 ? 32.988 58.158 8.305 1.00 66.00 188 MET D O 1
ATOM 5553 N N . GLU D 1 197 ? 34.672 57.361 9.589 1.00 65.39 189 GLU D N 1
ATOM 5554 C CA . GLU D 1 197 ? 35.171 56.411 8.588 1.00 66.46 189 GLU D CA 1
ATOM 5555 C C . GLU D 1 197 ? 34.332 55.151 8.542 1.00 66.46 189 GLU D C 1
ATOM 5556 O O . GLU D 1 197 ? 34.304 54.457 7.530 1.00 67.59 189 GLU D O 1
ATOM 5562 N N . LEU D 1 198 ? 33.676 54.836 9.651 1.00 65.36 190 LEU D N 1
ATOM 5563 C CA . LEU D 1 198 ? 32.888 53.622 9.723 1.00 65.39 190 LEU D CA 1
ATOM 5564 C C . LEU D 1 198 ? 31.405 53.936 9.722 1.00 65.10 190 LEU D C 1
ATOM 5565 O O . LEU D 1 198 ? 30.645 53.296 9.004 1.00 65.89 190 LEU D O 1
ATOM 5570 N N . TYR D 1 199 ? 31.001 54.918 10.533 1.00 64.17 191 TYR D N 1
ATOM 5571 C CA . TYR D 1 199 ? 29.597 55.215 10.766 1.00 63.87 191 TYR D CA 1
ATOM 5572 C C . TYR D 1 199 ? 29.281 56.698 10.487 1.00 63.95 191 TYR D C 1
ATOM 5573 O O . TYR D 1 199 ? 28.913 57.441 11.398 1.00 63.25 191 TYR D O 1
ATOM 5582 N N . PRO D 1 200 ? 29.432 57.134 9.224 1.00 64.96 192 PRO D N 1
ATOM 5583 C CA . PRO D 1 200 ? 29.159 58.513 8.828 1.00 65.25 192 PRO D CA 1
ATOM 5584 C C . PRO D 1 200 ? 27.683 58.868 8.844 1.00 65.36 192 PRO D C 1
ATOM 5585 O O . PRO D 1 200 ? 27.332 60.039 8.866 1.00 65.44 192 PRO D O 1
ATOM 5589 N N . GLN D 1 201 ? 26.828 57.857 8.796 1.00 65.56 193 GLN D N 1
ATOM 5590 C CA . GLN D 1 201 ? 25.389 58.038 8.938 1.00 65.76 193 GLN D CA 1
ATOM 5591 C C . GLN D 1 201 ? 25.014 58.570 10.319 1.00 64.70 193 GLN D C 1
ATOM 5592 O O . GLN D 1 201 ? 23.959 59.163 10.470 1.00 64.94 193 GLN D O 1
ATOM 5598 N N . HIS D 1 202 ? 25.860 58.328 11.321 1.00 63.72 194 HIS D N 1
ATOM 5599 C CA . HIS D 1 202 ? 25.638 58.817 12.680 1.00 62.90 194 HIS D CA 1
ATOM 5600 C C . HIS D 1 202 ? 26.446 60.090 12.976 1.00 62.76 194 HIS D C 1
ATOM 5601 O O . HIS D 1 202 ? 26.760 60.369 14.136 1.00 62.18 194 HIS D O 1
ATOM 5608 N N . GLU D 1 203 ? 26.783 60.866 11.947 1.00 71.15 195 GLU D N 1
ATOM 5609 C CA . GLU D 1 203 ? 27.654 62.047 12.121 1.00 71.79 195 GLU D CA 1
ATOM 5610 C C . GLU D 1 203 ? 27.231 62.999 13.262 1.00 72.47 195 GLU D C 1
ATOM 5611 O O . GLU D 1 203 ? 28.083 63.516 13.979 1.00 71.91 195 GLU D O 1
ATOM 5617 N N . ALA D 1 204 ? 25.935 63.227 13.426 1.00 74.42 196 ALA D N 1
ATOM 5618 C CA . ALA D 1 204 ? 25.457 64.131 14.473 1.00 76.38 196 ALA D CA 1
ATOM 5619 C C . ALA D 1 204 ? 25.822 63.652 15.887 1.00 73.55 196 ALA D C 1
ATOM 5620 O O . ALA D 1 204 ? 26.455 64.392 16.624 1.00 74.29 196 ALA D O 1
ATOM 5622 N N . VAL D 1 205 ? 25.435 62.428 16.257 1.00 71.32 197 VAL D N 1
ATOM 5623 C CA . VAL D 1 205 ? 25.852 61.832 17.542 1.00 69.55 197 VAL D CA 1
ATOM 5624 C C . VAL D 1 205 ? 27.382 61.815 17.672 1.00 67.44 197 VAL D C 1
ATOM 5625 O O . VAL D 1 205 ? 27.907 62.151 18.725 1.00 67.59 197 VAL D O 1
ATOM 5629 N N . ILE D 1 206 ? 28.094 61.466 16.603 1.00 66.24 198 ILE D N 1
ATOM 5630 C CA . ILE D 1 206 ? 29.565 61.429 16.642 1.00 64.95 198 ILE D CA 1
ATOM 5631 C C . ILE D 1 206 ? 30.178 62.807 16.925 1.00 66.61 198 ILE D C 1
ATOM 5632 O O . ILE D 1 206 ? 31.043 62.943 17.797 1.00 66.26 198 ILE D O 1
ATOM 5637 N N . LYS D 1 207 ? 29.731 63.828 16.203 1.00 69.42 199 LYS D N 1
ATOM 5638 C CA . LYS D 1 207 ? 30.309 65.166 16.372 1.00 72.64 199 LYS D CA 1
ATOM 5639 C C . LYS D 1 207 ? 29.960 65.825 17.706 1.00 74.53 199 LYS D C 1
ATOM 5640 O O . LYS D 1 207 ? 30.698 66.670 18.176 1.00 76.93 199 LYS D O 1
ATOM 5646 N N . GLN D 1 208 ? 28.870 65.395 18.333 1.00 74.10 200 GLN D N 1
ATOM 5647 C CA . GLN D 1 208 ? 28.523 65.849 19.680 1.00 76.36 200 GLN D CA 1
ATOM 5648 C C . GLN D 1 208 ? 29.326 65.107 20.755 1.00 73.88 200 GLN D C 1
ATOM 5649 O O . GLN D 1 208 ? 29.791 65.722 21.711 1.00 76.19 200 GLN D O 1
ATOM 5655 N N . MET D 1 209 ? 29.483 63.791 20.589 1.00 70.21 201 MET D N 1
ATOM 5656 C CA . MET D 1 209 ? 29.871 62.891 21.688 1.00 69.20 201 MET D CA 1
ATOM 5657 C C . MET D 1 209 ? 31.234 62.234 21.596 1.00 67.13 201 MET D C 1
ATOM 5658 O O . MET D 1 209 ? 31.715 61.729 22.591 1.00 67.59 201 MET D O 1
ATOM 5663 N N . ALA D 1 210 ? 31.862 62.227 20.430 1.00 65.71 202 ALA D N 1
ATOM 5664 C CA . ALA D 1 210 ? 33.229 61.701 20.308 1.00 64.71 202 ALA D CA 1
ATOM 5665 C C . ALA D 1 210 ? 34.307 62.792 20.474 1.00 66.32 202 ALA D C 1
ATOM 5666 O O . ALA D 1 210 ? 34.167 63.909 19.991 1.00 68.11 202 ALA D O 1
ATOM 5668 N N . TYR D 1 211 ? 35.387 62.441 21.169 1.00 66.61 203 TYR D N 1
ATOM 5669 C CA . TYR D 1 211 ? 36.589 63.282 21.276 1.00 68.55 203 TYR D CA 1
ATOM 5670 C C . TYR D 1 211 ? 37.090 63.709 19.910 1.00 68.89 203 TYR D C 1
ATOM 5671 O O . TYR D 1 211 ? 37.139 62.890 18.985 1.00 67.29 203 TYR D O 1
ATOM 5680 N N . GLU D 1 212 ? 37.450 64.991 19.793 1.00 72.05 204 GLU D N 1
ATOM 5681 C CA . GLU D 1 212 ? 38.314 65.474 18.727 1.00 74.10 204 GLU D CA 1
ATOM 5682 C C . GLU D 1 212 ? 39.616 65.968 19.346 1.00 76.93 204 GLU D C 1
ATOM 5683 O O . GLU D 1 212 ? 40.619 66.127 18.647 1.00 78.90 204 GLU D O 1
ATOM 5685 N N . GLN E 1 18 ? 10.693 21.364 43.774 1.00 82.12 10 GLN E N 1
ATOM 5686 C CA . GLN E 1 18 ? 11.327 20.202 43.088 1.00 77.77 10 GLN E CA 1
ATOM 5687 C C . GLN E 1 18 ? 12.837 20.214 43.247 1.00 75.87 10 GLN E C 1
ATOM 5688 O O . GLN E 1 18 ? 13.445 21.291 43.375 1.00 77.80 10 GLN E O 1
ATOM 5690 N N . ASN E 1 19 ? 13.427 19.013 43.245 1.00 72.80 11 ASN E N 1
ATOM 5691 C CA . ASN E 1 19 ? 14.865 18.848 43.077 1.00 70.73 11 ASN E CA 1
ATOM 5692 C C . ASN E 1 19 ? 15.230 19.079 41.606 1.00 69.47 11 ASN E C 1
ATOM 5693 O O . ASN E 1 19 ? 14.414 18.911 40.717 1.00 69.57 11 ASN E O 1
ATOM 5698 N N . THR E 1 20 ? 16.484 19.443 41.376 1.00 68.91 12 THR E N 1
ATOM 5699 C CA . THR E 1 20 ? 17.023 19.794 40.067 1.00 68.61 12 THR E CA 1
ATOM 5700 C C . THR E 1 20 ? 18.297 18.985 39.896 1.00 66.13 12 THR E C 1
ATOM 5701 O O . THR E 1 20 ? 18.735 18.342 40.852 1.00 65.16 12 THR E O 1
ATOM 5705 N N . ALA E 1 21 ? 18.900 19.023 38.707 1.00 65.76 13 ALA E N 1
ATOM 5706 C CA . ALA E 1 21 ? 20.190 18.367 38.492 1.00 64.06 13 ALA E CA 1
ATOM 5707 C C . ALA E 1 21 ? 21.222 18.879 39.471 1.00 64.85 13 ALA E C 1
ATOM 5708 O O . ALA E 1 21 ? 21.943 18.102 40.066 1.00 63.59 13 ALA E O 1
ATOM 5710 N N . GLU E 1 22 ? 21.315 20.191 39.629 1.00 67.73 14 GLU E N 1
ATOM 5711 C CA . GLU E 1 22 ? 22.238 20.774 40.606 1.00 69.71 14 GLU E CA 1
ATOM 5712 C C . GLU E 1 22 ? 22.166 20.037 41.931 1.00 68.94 14 GLU E C 1
ATOM 5713 O O . GLU E 1 22 ? 23.185 19.689 42.515 1.00 69.03 14 GLU E O 1
ATOM 5719 N N . PHE E 1 23 ? 20.942 19.804 42.392 1.00 68.80 15 PHE E N 1
ATOM 5720 C CA . PHE E 1 23 ? 20.721 19.153 43.665 1.00 69.03 15 PHE E CA 1
ATOM 5721 C C . PHE E 1 23 ? 21.375 17.775 43.638 1.00 66.44 15 PHE E C 1
ATOM 5722 O O . PHE E 1 23 ? 22.188 17.477 44.483 1.00 67.40 15 PHE E O 1
ATOM 5730 N N . TRP E 1 24 ? 21.054 16.950 42.654 1.00 63.95 16 TRP E N 1
ATOM 5731 C CA . TRP E 1 24 ? 21.588 15.586 42.627 1.00 62.38 16 TRP E CA 1
ATOM 5732 C C . TRP E 1 24 ? 23.072 15.504 42.266 1.00 61.97 16 TRP E C 1
ATOM 5733 O O . TRP E 1 24 ? 23.754 14.593 42.708 1.00 61.93 16 TRP E O 1
ATOM 5744 N N . ILE E 1 25 ? 23.578 16.453 41.478 1.00 62.30 17 ILE E N 1
ATOM 5745 C CA . ILE E 1 25 ? 25.008 16.474 41.117 1.00 62.52 17 ILE E CA 1
ATOM 5746 C C . ILE E 1 25 ? 25.886 16.776 42.348 1.00 64.68 17 ILE E C 1
ATOM 5747 O O . ILE E 1 25 ? 26.924 16.162 42.554 1.00 64.87 17 ILE E O 1
ATOM 5752 N N . LYS E 1 26 ? 25.456 17.719 43.171 1.00 67.00 18 LYS E N 1
ATOM 5753 C CA . LYS E 1 26 ? 26.156 18.053 44.399 1.00 70.16 18 LYS E CA 1
ATOM 5754 C C . LYS E 1 26 ? 26.104 16.883 45.379 1.00 70.08 18 LYS E C 1
ATOM 5755 O O . LYS E 1 26 ? 27.125 16.469 45.911 1.00 71.54 18 LYS E O 1
ATOM 5761 N N . ARG E 1 27 ? 24.898 16.364 45.604 1.00 69.00 19 ARG E N 1
ATOM 5762 C CA . ARG E 1 27 ? 24.642 15.434 46.705 1.00 70.34 19 ARG E CA 1
ATOM 5763 C C . ARG E 1 27 ? 25.252 14.066 46.460 1.00 69.05 19 ARG E C 1
ATOM 5764 O O . ARG E 1 27 ? 25.870 13.478 47.346 1.00 71.42 19 ARG E O 1
ATOM 5772 N N . LEU E 1 28 ? 25.088 13.575 45.241 1.00 66.06 20 LEU E N 1
ATOM 5773 C CA . LEU E 1 28 ? 25.680 12.306 44.849 1.00 65.42 20 LEU E CA 1
ATOM 5774 C C . LEU E 1 28 ? 27.126 12.452 44.354 1.00 65.43 20 LEU E C 1
ATOM 5775 O O . LEU E 1 28 ? 27.752 11.456 43.993 1.00 65.41 20 LEU E O 1
ATOM 5780 N N . GLN E 1 29 ? 27.657 13.681 44.369 1.00 66.21 21 GLN E N 1
ATOM 5781 C CA . GLN E 1 29 ? 29.019 13.975 43.879 1.00 66.83 21 GLN E CA 1
ATOM 5782 C C . GLN E 1 29 ? 29.243 13.455 42.440 1.00 64.60 21 GLN E C 1
ATOM 5783 O O . GLN E 1 29 ? 30.299 12.927 42.112 1.00 65.18 21 GLN E O 1
ATOM 5789 N N . LEU E 1 30 ? 28.240 13.620 41.585 1.00 62.67 22 LEU E N 1
ATOM 5790 C CA . LEU E 1 30 ? 28.375 13.271 40.172 1.00 61.48 22 LEU E CA 1
ATOM 5791 C C . LEU E 1 30 ? 29.408 14.158 39.465 1.00 62.49 22 LEU E C 1
ATOM 5792 O O . LEU E 1 30 ? 29.520 15.333 39.757 1.00 63.74 22 LEU E O 1
ATOM 5797 N N . VAL E 1 31 ? 30.175 13.566 38.556 1.00 62.67 23 VAL E N 1
ATOM 5798 C CA . VAL E 1 31 ? 31.143 14.275 37.684 1.00 64.12 23 VAL E CA 1
ATOM 5799 C C . VAL E 1 31 ? 30.814 13.916 36.236 1.00 63.84 23 VAL E C 1
ATOM 5800 O O . VAL E 1 31 ? 30.032 13.004 36.003 1.00 62.77 23 VAL E O 1
ATOM 5804 N N . PRO E 1 32 ? 31.399 14.628 35.257 1.00 65.59 24 PRO E N 1
ATOM 5805 C CA . PRO E 1 32 ? 31.065 14.291 33.874 1.00 66.23 24 PRO E CA 1
ATOM 5806 C C . PRO E 1 32 ? 31.564 12.910 33.466 1.00 66.64 24 PRO E C 1
ATOM 5807 O O . PRO E 1 32 ? 32.639 12.513 33.861 1.00 67.40 24 PRO E O 1
ATOM 5811 N N . HIS E 1 33 ? 30.768 12.192 32.690 1.00 66.83 25 HIS E N 1
ATOM 5812 C CA . HIS E 1 33 ? 31.153 10.896 32.129 1.00 68.44 25 HIS E CA 1
ATOM 5813 C C . HIS E 1 33 ? 31.538 11.130 30.659 1.00 71.49 25 HIS E C 1
ATOM 5814 O O . HIS E 1 33 ? 30.933 11.962 29.996 1.00 72.17 25 HIS E O 1
ATOM 5821 N N . PRO E 1 34 ? 32.580 10.446 30.161 1.00 79.82 26 PRO E N 1
ATOM 5822 C CA . PRO E 1 34 ? 33.063 10.596 28.773 1.00 83.77 26 PRO E CA 1
ATOM 5823 C C . PRO E 1 34 ? 31.986 10.654 27.669 1.00 83.92 26 PRO E C 1
ATOM 5824 O O . PRO E 1 34 ? 32.047 11.506 26.784 1.00 85.31 26 PRO E O 1
ATOM 5828 N N . GLU E 1 35 ? 31.019 9.744 27.725 1.00 83.23 27 GLU E N 1
ATOM 5829 C CA . GLU E 1 35 ? 29.930 9.677 26.727 1.00 84.34 27 GLU E CA 1
ATOM 5830 C C . GLU E 1 35 ? 28.941 10.849 26.778 1.00 81.16 27 GLU E C 1
ATOM 5831 O O . GLU E 1 35 ? 28.283 11.151 25.786 1.00 83.10 27 GLU E O 1
ATOM 5837 N N . GLY E 1 36 ? 28.845 11.482 27.945 1.00 77.25 28 GLY E N 1
ATOM 5838 C CA . GLY E 1 36 ? 27.886 12.541 28.217 1.00 75.09 28 GLY E CA 1
ATOM 5839 C C . GLY E 1 36 ? 27.163 12.226 29.514 1.00 71.77 28 GLY E C 1
ATOM 5840 O O . GLY E 1 36 ? 27.278 11.118 30.049 1.00 71.17 28 GLY E O 1
ATOM 5841 N N . GLY E 1 37 ? 26.420 13.198 30.029 1.00 70.40 29 GLY E N 1
ATOM 5842 C CA . GLY E 1 37 ? 25.752 13.058 31.312 1.00 67.92 29 GLY E CA 1
ATOM 5843 C C . GLY E 1 37 ? 26.729 13.086 32.465 1.00 66.60 29 GLY E C 1
ATOM 5844 O O . GLY E 1 37 ? 27.901 13.372 32.293 1.00 67.75 29 GLY E O 1
ATOM 5845 N N . TYR E 1 38 ? 26.223 12.784 33.649 1.00 64.80 30 TYR E N 1
ATOM 5846 C CA . TYR E 1 38 ? 26.999 12.862 34.879 1.00 64.18 30 TYR E CA 1
ATOM 5847 C C . TYR E 1 38 ? 27.008 11.487 35.560 1.00 63.11 30 TYR E C 1
ATOM 5848 O O . TYR E 1 38 ? 26.103 10.682 35.353 1.00 62.58 30 TYR E O 1
ATOM 5857 N N . TYR E 1 39 ? 28.042 11.189 36.335 1.00 63.60 31 TYR E N 1
ATOM 5858 C CA . TYR E 1 39 ? 28.063 9.923 37.052 1.00 63.38 31 TYR E CA 1
ATOM 5859 C C . TYR E 1 39 ? 28.926 9.919 38.307 1.00 64.21 31 TYR E C 1
ATOM 5860 O O . TYR E 1 39 ? 29.739 10.813 38.524 1.00 65.51 31 TYR E O 1
ATOM 5869 N N . SER E 1 40 ? 28.720 8.893 39.129 1.00 64.14 32 SER E N 1
ATOM 5870 C CA . SER E 1 40 ? 29.720 8.477 40.096 1.00 66.20 32 SER E CA 1
ATOM 5871 C C . SER E 1 40 ? 29.614 6.982 40.378 1.00 67.32 32 SER E C 1
ATOM 5872 O O . SER E 1 40 ? 28.537 6.406 40.343 1.00 65.94 32 SER E O 1
ATOM 5875 N N . GLU E 1 41 ? 30.758 6.369 40.642 1.00 70.72 33 GLU E N 1
ATOM 5876 C CA . GLU E 1 41 ? 30.856 4.938 40.930 1.00 73.38 33 GLU E CA 1
ATOM 5877 C C . GLU E 1 41 ? 30.394 4.639 42.351 1.00 72.93 33 GLU E C 1
ATOM 5878 O O . GLU E 1 41 ? 30.748 5.353 43.285 1.00 73.04 33 GLU E O 1
ATOM 5884 N N . VAL E 1 42 ? 29.584 3.603 42.521 1.00 73.07 34 VAL E N 1
ATOM 5885 C CA . VAL E 1 42 ? 29.055 3.305 43.837 1.00 72.86 34 VAL E CA 1
ATOM 5886 C C . VAL E 1 42 ? 29.758 2.109 44.420 1.00 77.62 34 VAL E C 1
ATOM 5887 O O . VAL E 1 42 ? 30.515 2.251 45.361 1.00 79.90 34 VAL E O 1
ATOM 5891 N N . VAL E 1 43 ? 29.502 0.937 43.847 1.00 80.04 35 VAL E N 1
ATOM 5892 C CA . VAL E 1 43 ? 30.103 -0.301 44.310 1.00 85.81 35 VAL E CA 1
ATOM 5893 C C . VAL E 1 43 ? 30.672 -1.112 43.155 1.00 90.55 35 VAL E C 1
ATOM 5894 O O . VAL E 1 43 ? 30.325 -0.910 41.984 1.00 89.10 35 VAL E O 1
ATOM 5898 N N . ARG E 1 44 ? 31.572 -2.009 43.530 1.00 80.63 36 ARG E N 1
ATOM 5899 C CA . ARG E 1 44 ? 32.259 -2.913 42.639 1.00 77.73 36 ARG E CA 1
ATOM 5900 C C . ARG E 1 44 ? 32.364 -4.264 43.369 1.00 73.14 36 ARG E C 1
ATOM 5901 O O . ARG E 1 44 ? 33.061 -4.373 44.372 1.00 73.03 36 ARG E O 1
ATOM 5909 N N . SER E 1 45 ? 31.640 -5.269 42.883 1.00 70.76 37 SER E N 1
ATOM 5910 C CA . SER E 1 45 ? 31.737 -6.632 43.383 1.00 68.15 37 SER E CA 1
ATOM 5911 C C . SER E 1 45 ? 33.199 -7.024 43.686 1.00 68.03 37 SER E C 1
ATOM 5912 O O . SER E 1 45 ? 34.080 -6.896 42.821 1.00 68.68 37 SER E O 1
ATOM 5915 N N . ALA E 1 46 ? 33.432 -7.488 44.918 1.00 68.44 38 ALA E N 1
ATOM 5916 C CA . ALA E 1 46 ? 34.700 -8.111 45.319 1.00 70.08 38 ALA E CA 1
ATOM 5917 C C . ALA E 1 46 ? 35.011 -9.377 44.517 1.00 69.67 38 ALA E C 1
ATOM 5918 O O . ALA E 1 46 ? 36.176 -9.688 44.284 1.00 71.98 38 ALA E O 1
ATOM 5920 N N . HIS E 1 47 ? 33.968 -10.103 44.121 1.00 67.93 39 HIS E N 1
ATOM 5921 C CA . HIS E 1 47 ? 34.105 -11.329 43.325 1.00 68.06 39 HIS E CA 1
ATOM 5922 C C . HIS E 1 47 ? 34.356 -10.994 41.850 1.00 66.46 39 HIS E C 1
ATOM 5923 O O . HIS E 1 47 ? 33.665 -10.146 41.278 1.00 65.11 39 HIS E O 1
ATOM 5930 N N . LYS E 1 48 ? 35.341 -11.651 41.241 1.00 67.70 40 LYS E N 1
ATOM 5931 C CA . LYS E 1 48 ? 35.628 -11.479 39.824 1.00 66.72 40 LYS E CA 1
ATOM 5932 C C . LYS E 1 48 ? 35.141 -12.686 39.025 1.00 66.00 40 LYS E C 1
ATOM 5933 O O . LYS E 1 48 ? 35.093 -13.796 39.538 1.00 67.86 40 LYS E O 1
ATOM 5939 N N . VAL E 1 49 ? 34.763 -12.448 37.770 1.00 64.34 41 VAL E N 1
ATOM 5940 C CA . VAL E 1 49 ? 34.275 -13.501 36.880 1.00 64.04 41 VAL E CA 1
ATOM 5941 C C . VAL E 1 49 ? 34.829 -13.253 35.470 1.00 63.48 41 VAL E C 1
ATOM 5942 O O . VAL E 1 49 ? 35.375 -12.170 35.189 1.00 63.75 41 VAL E O 1
ATOM 5946 N N . ASP E 1 50 ? 34.710 -14.249 34.593 1.00 63.63 42 ASP E N 1
ATOM 5947 C CA . ASP E 1 50 ? 35.050 -14.082 33.183 1.00 63.19 42 ASP E CA 1
ATOM 5948 C C . ASP E 1 50 ? 33.862 -13.459 32.445 1.00 62.27 42 ASP E C 1
ATOM 5949 O O . ASP E 1 50 ? 32.731 -13.904 32.626 1.00 62.59 42 ASP E O 1
ATOM 5954 N N . ASN E 1 51 ? 34.091 -12.418 31.646 1.00 62.71 43 ASN E N 1
ATOM 5955 C CA . ASN E 1 51 ? 33.006 -11.790 30.883 1.00 63.75 43 ASN E CA 1
ATOM 5956 C C . ASN E 1 51 ? 32.744 -12.490 29.532 1.00 64.07 43 ASN E C 1
ATOM 5957 O O . ASN E 1 51 ? 33.193 -13.601 29.317 1.00 63.12 43 ASN E O 1
ATOM 5962 N N . GLU E 1 52 ? 32.002 -11.852 28.628 1.00 66.40 44 GLU E N 1
ATOM 5963 C CA . GLU E 1 52 ? 31.561 -12.527 27.398 1.00 67.38 44 GLU E CA 1
ATOM 5964 C C . GLU E 1 52 ? 32.693 -12.799 26.429 1.00 66.55 44 GLU E C 1
ATOM 5965 O O . GLU E 1 52 ? 32.549 -13.618 25.535 1.00 66.65 44 GLU E O 1
ATOM 5971 N N . GLU E 1 53 ? 33.814 -12.101 26.613 1.00 66.65 45 GLU E N 1
ATOM 5972 C CA . GLU E 1 53 ? 34.961 -12.196 25.725 1.00 67.43 45 GLU E CA 1
ATOM 5973 C C . GLU E 1 53 ? 36.156 -12.870 26.411 1.00 66.43 45 GLU E C 1
ATOM 5974 O O . GLU E 1 53 ? 37.266 -12.766 25.941 1.00 68.47 45 GLU E O 1
ATOM 5980 N N . GLY E 1 54 ? 35.924 -13.567 27.517 1.00 63.68 46 GLY E N 1
ATOM 5981 C CA . GLY E 1 54 ? 36.983 -14.317 28.187 1.00 64.86 46 GLY E CA 1
ATOM 5982 C C . GLY E 1 54 ? 37.670 -13.565 29.320 1.00 64.44 46 GLY E C 1
ATOM 5983 O O . GLY E 1 54 ? 38.338 -14.185 30.153 1.00 65.45 46 GLY E O 1
ATOM 5984 N N . ASN E 1 55 ? 37.486 -12.248 29.372 1.00 63.21 47 ASN E N 1
ATOM 5985 C CA . ASN E 1 55 ? 38.260 -11.383 30.256 1.00 63.15 47 ASN E CA 1
ATOM 5986 C C . ASN E 1 55 ? 37.752 -11.310 31.717 1.00 62.58 47 ASN E C 1
ATOM 5987 O O . ASN E 1 55 ? 36.572 -11.402 31.979 1.00 61.64 47 ASN E O 1
ATOM 5992 N N . ARG E 1 56 ? 38.673 -11.145 32.656 1.00 63.42 48 ARG E N 1
ATOM 5993 C CA . ARG E 1 56 ? 38.351 -11.087 34.083 1.00 63.32 48 ARG E CA 1
ATOM 5994 C C . ARG E 1 56 ? 37.824 -9.714 34.463 1.00 62.05 48 ARG E C 1
ATOM 5995 O O . ARG E 1 56 ? 38.538 -8.712 34.351 1.00 62.28 48 ARG E O 1
ATOM 6003 N N . ARG E 1 57 ? 36.575 -9.695 34.931 1.00 60.97 49 ARG E N 1
ATOM 6004 C CA . ARG E 1 57 ? 35.866 -8.468 35.283 1.00 59.79 49 ARG E CA 1
ATOM 6005 C C . ARG E 1 57 ? 35.263 -8.661 36.664 1.00 59.82 49 ARG E C 1
ATOM 6006 O O . ARG E 1 57 ? 35.262 -9.768 37.177 1.00 60.67 49 ARG E O 1
ATOM 6014 N N . HIS E 1 58 ? 34.794 -7.580 37.273 1.00 59.15 50 HIS E N 1
ATOM 6015 C CA . HIS E 1 58 ? 34.000 -7.676 38.504 1.00 59.13 50 HIS E CA 1
ATOM 6016 C C . HIS E 1 58 ? 32.678 -8.319 38.143 1.00 58.35 50 HIS E C 1
ATOM 6017 O O . HIS E 1 58 ? 32.178 -8.108 37.049 1.00 57.48 50 HIS E O 1
ATOM 6024 N N . ALA E 1 59 ? 32.120 -9.111 39.047 1.00 58.94 51 ALA E N 1
ATOM 6025 C CA . ALA E 1 59 ? 30.834 -9.734 38.803 1.00 58.59 51 ALA E CA 1
ATOM 6026 C C . ALA E 1 59 ? 29.819 -8.702 38.304 1.00 57.20 51 ALA E C 1
ATOM 6027 O O . ALA E 1 59 ? 29.009 -8.986 37.416 1.00 56.80 51 ALA E O 1
ATOM 6029 N N . TYR E 1 60 ? 29.877 -7.512 38.901 1.00 56.76 52 TYR E N 1
ATOM 6030 C CA . TYR E 1 60 ? 28.991 -6.396 38.578 1.00 55.71 52 TYR E CA 1
ATOM 6031 C C . TYR E 1 60 ? 29.645 -5.100 39.056 1.00 55.67 52 TYR E C 1
ATOM 6032 O O . TYR E 1 60 ? 30.422 -5.109 39.998 1.00 56.53 52 TYR E O 1
ATOM 6041 N N . THR E 1 61 ? 29.344 -4.005 38.371 1.00 54.96 53 THR E N 1
ATOM 6042 C CA . THR E 1 61 ? 29.709 -2.644 38.785 1.00 55.10 53 THR E CA 1
ATOM 6043 C C . THR E 1 61 ? 28.450 -1.794 38.726 1.00 54.45 53 THR E C 1
ATOM 6044 O O . THR E 1 61 ? 27.627 -1.964 37.827 1.00 53.87 53 THR E O 1
ATOM 6048 N N . THR E 1 62 ? 28.284 -0.879 39.675 1.00 54.77 54 THR E N 1
ATOM 6049 C CA . THR E 1 62 ? 27.114 0.021 39.674 1.00 54.38 54 THR E CA 1
ATOM 6050 C C . THR E 1 62 ? 27.533 1.492 39.669 1.00 54.84 54 THR E C 1
ATOM 6051 O O . THR E 1 62 ? 28.640 1.848 40.087 1.00 55.66 54 THR E O 1
ATOM 6055 N N . ILE E 1 63 ? 26.635 2.344 39.175 1.00 54.57 55 ILE E N 1
ATOM 6056 C CA . ILE E 1 63 ? 26.842 3.789 39.182 1.00 55.26 55 ILE E CA 1
ATOM 6057 C C . ILE E 1 63 ? 25.509 4.479 39.406 1.00 55.21 55 ILE E C 1
ATOM 6058 O O . ILE E 1 63 ? 24.468 3.859 39.337 1.00 54.62 55 ILE E O 1
ATOM 6063 N N . TYR E 1 64 ? 25.569 5.753 39.757 1.00 56.08 56 TYR E N 1
ATOM 6064 C CA . TYR E 1 64 ? 24.453 6.654 39.609 1.00 56.32 56 TYR E CA 1
ATOM 6065 C C . TYR E 1 64 ? 24.715 7.356 38.280 1.00 56.64 56 TYR E C 1
ATOM 6066 O O . TYR E 1 64 ? 25.841 7.785 38.011 1.00 57.34 56 TYR E O 1
ATOM 6075 N N . PHE E 1 65 ? 23.689 7.454 37.442 1.00 56.40 57 PHE E N 1
ATOM 6076 C CA . PHE E 1 65 ? 23.764 8.205 36.195 1.00 57.05 57 PHE E CA 1
ATOM 6077 C C . PHE E 1 65 ? 22.673 9.262 36.113 1.00 57.90 57 PHE E C 1
ATOM 6078 O O . PHE E 1 65 ? 21.493 8.984 36.339 1.00 57.56 57 PHE E O 1
ATOM 6086 N N . LEU E 1 66 ? 23.070 10.478 35.775 1.00 59.25 58 LEU E N 1
ATOM 6087 C CA . LEU E 1 66 ? 22.117 11.547 35.552 1.00 60.40 58 LEU E CA 1
ATOM 6088 C C . LEU E 1 66 ? 22.332 12.089 34.143 1.00 61.44 58 LEU E C 1
ATOM 6089 O O . LEU E 1 66 ? 23.458 12.166 33.657 1.00 61.85 58 LEU E O 1
ATOM 6094 N N . CYS E 1 67 ? 21.230 12.444 33.499 1.00 62.07 59 CYS E N 1
ATOM 6095 C CA . CYS E 1 67 ? 21.202 12.910 32.115 1.00 63.31 59 CYS E CA 1
ATOM 6096 C C . CYS E 1 67 ? 20.330 14.176 32.022 1.00 65.18 59 CYS E C 1
ATOM 6097 O O . CYS E 1 67 ? 19.313 14.282 32.692 1.00 65.09 59 CYS E O 1
ATOM 6100 N N . THR E 1 68 ? 20.745 15.142 31.215 1.00 67.09 60 THR E N 1
ATOM 6101 C CA . THR E 1 68 ? 19.983 16.375 31.022 1.00 69.26 60 THR E CA 1
ATOM 6102 C C . THR E 1 68 ? 19.767 16.623 29.526 1.00 70.81 60 THR E C 1
ATOM 6103 O O . THR E 1 68 ? 20.419 15.985 28.682 1.00 70.38 60 THR E O 1
ATOM 6107 N N . PRO E 1 69 ? 18.847 17.545 29.184 1.00 73.43 61 PRO E N 1
ATOM 6108 C CA . PRO E 1 69 ? 18.714 17.942 27.777 1.00 74.36 61 PRO E CA 1
ATOM 6109 C C . PRO E 1 69 ? 20.016 18.450 27.152 1.00 74.42 61 PRO E C 1
ATOM 6110 O O . PRO E 1 69 ? 20.281 18.170 25.981 1.00 73.72 61 PRO E O 1
ATOM 6114 N N . GLU E 1 70 ? 20.828 19.169 27.929 1.00 75.38 62 GLU E N 1
ATOM 6115 C CA . GLU E 1 70 ? 22.069 19.758 27.416 1.00 75.87 62 GLU E CA 1
ATOM 6116 C C . GLU E 1 70 ? 23.226 18.751 27.405 1.00 72.98 62 GLU E C 1
ATOM 6117 O O . GLU E 1 70 ? 24.258 19.003 26.769 1.00 73.00 62 GLU E O 1
ATOM 6123 N N . SER E 1 71 ? 23.047 17.613 28.092 1.00 70.78 63 SER E N 1
ATOM 6124 C CA . SER E 1 71 ? 24.103 16.622 28.272 1.00 68.47 63 SER E CA 1
ATOM 6125 C C . SER E 1 71 ? 23.595 15.186 28.109 1.00 66.17 63 SER E C 1
ATOM 6126 O O . SER E 1 71 ? 23.498 14.437 29.084 1.00 65.13 63 SER E O 1
ATOM 6129 N N . PRO E 1 72 ? 23.284 14.791 26.864 1.00 65.60 64 PRO E N 1
ATOM 6130 C CA . PRO E 1 72 ? 22.873 13.411 26.589 1.00 63.72 64 PRO E CA 1
ATOM 6131 C C . PRO E 1 72 ? 24.015 12.430 26.728 1.00 62.00 64 PRO E C 1
ATOM 6132 O O . PRO E 1 72 ? 25.160 12.821 26.688 1.00 62.18 64 PRO E O 1
ATOM 6136 N N . SER E 1 73 ? 23.696 11.156 26.885 1.00 60.61 65 SER E N 1
ATOM 6137 C CA . SER E 1 73 ? 24.681 10.104 26.778 1.00 59.33 65 SER E CA 1
ATOM 6138 C C . SER E 1 73 ? 24.782 9.736 25.310 1.00 59.05 65 SER E C 1
ATOM 6139 O O . SER E 1 73 ? 23.810 9.260 24.739 1.00 58.99 65 SER E O 1
ATOM 6142 N N . HIS E 1 74 ? 25.949 9.950 24.701 1.00 59.10 66 HIS E N 1
ATOM 6143 C CA . HIS E 1 74 ? 26.112 9.753 23.253 1.00 59.16 66 HIS E CA 1
ATOM 6144 C C . HIS E 1 74 ? 26.357 8.297 22.925 1.00 58.17 66 HIS E C 1
ATOM 6145 O O . HIS E 1 74 ? 26.770 7.532 23.781 1.00 57.54 66 HIS E O 1
ATOM 6152 N N . LEU E 1 75 ? 26.096 7.928 21.678 1.00 58.36 67 LEU E N 1
ATOM 6153 C CA . LEU E 1 75 ? 26.121 6.533 21.258 1.00 57.86 67 LEU E CA 1
ATOM 6154 C C . LEU E 1 75 ? 27.422 5.811 21.647 1.00 57.43 67 LEU E C 1
ATOM 6155 O O . LEU E 1 75 ? 28.531 6.314 21.426 1.00 57.69 67 LEU E O 1
ATOM 6160 N N . HIS E 1 76 ? 27.272 4.640 22.248 1.00 57.05 68 HIS E N 1
ATOM 6161 C CA . HIS E 1 76 ? 28.414 3.861 22.714 1.00 57.05 68 HIS E CA 1
ATOM 6162 C C . HIS E 1 76 ? 28.021 2.389 22.845 1.00 57.16 68 HIS E C 1
ATOM 6163 O O . HIS E 1 76 ? 26.855 2.023 22.694 1.00 57.13 68 HIS E O 1
ATOM 6170 N N . ARG E 1 77 ? 28.991 1.543 23.103 1.00 57.59 69 ARG E N 1
ATOM 6171 C CA . ARG E 1 77 ? 28.756 0.110 23.128 1.00 58.19 69 ARG E CA 1
ATOM 6172 C C . ARG E 1 77 ? 29.526 -0.495 24.290 1.00 58.67 69 ARG E C 1
ATOM 6173 O O . ARG E 1 77 ? 30.622 -0.048 24.633 1.00 58.86 69 ARG E O 1
ATOM 6181 N N . LEU E 1 78 ? 28.946 -1.496 24.917 1.00 59.10 70 LEU E N 1
ATOM 6182 C CA . LEU E 1 78 ? 29.662 -2.256 25.911 1.00 60.05 70 LEU E CA 1
ATOM 6183 C C . LEU E 1 78 ? 29.774 -3.693 25.397 1.00 61.54 70 LEU E C 1
ATOM 6184 O O . LEU E 1 78 ? 29.474 -3.976 24.240 1.00 61.78 70 LEU E O 1
ATOM 6189 N N . CYS E 1 79 ? 30.246 -4.605 26.231 1.00 62.90 71 CYS E N 1
ATOM 61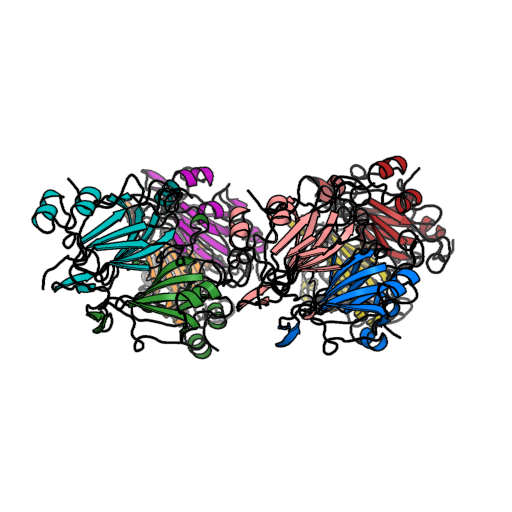90 C CA . CYS E 1 79 ? 30.168 -6.015 25.872 1.00 64.71 71 CYS E CA 1
ATOM 6191 C C . CYS E 1 79 ? 29.439 -6.853 26.923 1.00 65.53 71 CYS E C 1
ATOM 6192 O O . CYS E 1 79 ? 29.333 -8.061 26.772 1.00 67.38 71 CYS E O 1
ATOM 6195 N N . SER E 1 80 ? 28.905 -6.205 27.953 1.00 64.36 72 SER E N 1
ATOM 6196 C CA . SER E 1 80 ? 28.038 -6.846 28.933 1.00 64.94 72 SER E CA 1
ATOM 6197 C C . SER E 1 80 ? 26.697 -6.116 28.971 1.00 63.25 72 SER E C 1
ATOM 6198 O O . SER E 1 80 ? 26.606 -4.978 28.516 1.00 61.71 72 SER E O 1
ATOM 6201 N N . ASP E 1 81 ? 25.671 -6.765 29.523 1.00 63.82 73 ASP E N 1
ATOM 6202 C CA . ASP E 1 81 ? 24.369 -6.142 29.696 1.00 62.59 73 ASP E CA 1
ATOM 6203 C C . ASP E 1 81 ? 24.487 -5.017 30.722 1.00 61.46 73 ASP E C 1
ATOM 6204 O O . ASP E 1 81 ? 25.206 -5.145 31.708 1.00 62.11 73 ASP E O 1
ATOM 6209 N N . GLU E 1 82 ? 23.775 -3.923 30.486 1.00 60.11 74 GLU E N 1
ATOM 6210 C CA . GLU E 1 82 ? 23.616 -2.862 31.471 1.00 59.37 74 GLU E CA 1
ATOM 6211 C C . GLU E 1 82 ? 22.121 -2.701 31.846 1.00 59.20 74 GLU E C 1
ATOM 6212 O O . GLU E 1 82 ? 21.272 -2.531 30.965 1.00 58.88 74 GLU E O 1
ATOM 6218 N N . THR E 1 83 ? 21.811 -2.774 33.142 1.00 59.65 75 THR E N 1
ATOM 6219 C CA . THR E 1 83 ? 20.434 -2.602 33.614 1.00 59.69 75 THR E CA 1
ATOM 6220 C C . THR E 1 83 ? 20.256 -1.179 34.191 1.00 59.09 75 THR E C 1
ATOM 6221 O O . THR E 1 83 ? 21.065 -0.732 35.009 1.00 59.19 75 THR E O 1
ATOM 6225 N N . TRP E 1 84 ? 19.202 -0.494 33.757 1.00 66.90 76 TRP E N 1
ATOM 6226 C CA . TRP E 1 84 ? 18.923 0.893 34.138 1.00 64.93 76 TRP E CA 1
ATOM 6227 C C . TRP E 1 84 ? 17.724 0.946 35.060 1.00 65.04 76 TRP E C 1
ATOM 6228 O O . TRP E 1 84 ? 16.675 0.476 34.686 1.00 65.59 76 TRP E O 1
ATOM 6239 N N . MET E 1 85 ? 17.872 1.525 36.251 1.00 64.82 77 MET E N 1
ATOM 6240 C CA . MET E 1 85 ? 16.763 1.607 37.226 1.00 65.30 77 MET E CA 1
ATOM 6241 C C . MET E 1 85 ? 16.377 3.042 37.508 1.00 63.91 77 MET E C 1
ATOM 6242 O O . MET E 1 85 ? 17.233 3.815 37.907 1.00 63.14 77 MET E O 1
ATOM 6247 N N . TYR E 1 86 ? 15.087 3.365 37.361 1.00 64.16 78 TYR E N 1
ATOM 6248 C CA . TYR E 1 86 ? 14.571 4.719 37.561 1.00 63.58 78 TYR E CA 1
ATOM 6249 C C . TYR E 1 86 ? 14.514 5.099 39.043 1.00 64.02 78 TYR E C 1
ATOM 6250 O O . TYR E 1 86 ? 14.085 4.303 39.878 1.00 65.37 78 TYR E O 1
ATOM 6259 N N . HIS E 1 87 ? 14.941 6.326 39.346 1.00 63.21 79 HIS E N 1
ATOM 6260 C CA . HIS E 1 87 ? 14.936 6.872 40.711 1.00 63.57 79 HIS E CA 1
ATOM 6261 C C . HIS E 1 87 ? 14.150 8.187 40.826 1.00 64.06 79 HIS E C 1
ATOM 6262 O O . HIS E 1 87 ? 13.314 8.326 41.717 1.00 65.30 79 HIS E O 1
ATOM 6269 N N . ALA E 1 88 ? 14.438 9.150 39.949 1.00 63.59 80 ALA E N 1
ATOM 6270 C CA . ALA E 1 88 ? 13.850 10.489 40.052 1.00 64.66 80 ALA E CA 1
ATOM 6271 C C . ALA E 1 88 ? 13.876 11.294 38.749 1.00 64.90 80 ALA E C 1
ATOM 6272 O O . ALA E 1 88 ? 14.622 10.989 37.816 1.00 63.87 80 ALA E O 1
ATOM 6274 N N . GLY E 1 89 ? 13.054 12.341 38.719 1.00 66.71 81 GLY E N 1
ATOM 6275 C CA . GLY E 1 89 ? 13.018 13.298 37.617 1.00 67.76 81 GLY E CA 1
ATOM 6276 C C . GLY E 1 89 ? 12.224 12.756 36.455 1.00 68.14 81 GLY E C 1
ATOM 6277 O O . GLY E 1 89 ? 11.351 11.915 36.635 1.00 68.49 81 GLY E O 1
ATOM 6278 N N . ASP E 1 90 ? 12.543 13.236 35.258 1.00 68.38 82 ASP E N 1
ATOM 6279 C CA . ASP E 1 90 ? 11.859 12.819 34.035 1.00 68.85 82 ASP E CA 1
ATOM 6280 C C . ASP E 1 90 ? 12.167 11.376 33.626 1.00 66.75 82 ASP E C 1
ATOM 6281 O O . ASP E 1 90 ? 13.185 10.817 34.032 1.00 64.99 82 ASP E O 1
ATOM 6286 N N . PRO E 1 91 ? 11.291 10.774 32.807 1.00 67.37 83 PRO E N 1
ATOM 6287 C CA . PRO E 1 91 ? 11.646 9.516 32.187 1.00 65.81 83 PRO E CA 1
ATOM 6288 C C . PRO E 1 91 ? 12.894 9.641 31.308 1.00 64.42 83 PRO E C 1
ATOM 6289 O O . PRO E 1 91 ? 13.093 10.657 30.650 1.00 65.20 83 PRO E O 1
ATOM 6293 N N . LEU E 1 92 ? 13.740 8.621 31.329 1.00 62.92 84 LEU E N 1
ATOM 6294 C CA . LEU E 1 92 ? 14.942 8.601 30.501 1.00 62.08 84 LEU E CA 1
ATOM 6295 C C . LEU E 1 92 ? 14.615 7.880 29.183 1.00 62.00 84 LEU E C 1
ATOM 6296 O O . LEU E 1 92 ? 14.106 6.748 29.199 1.00 61.91 84 LEU E O 1
ATOM 6301 N N A GLN E 1 93 ? 14.906 8.534 28.061 0.50 62.35 85 GLN E N 1
ATOM 6302 N N B GLN E 1 93 ? 14.874 8.538 28.054 0.50 62.38 85 GLN E N 1
ATOM 6303 C CA A GLN E 1 93 ? 14.721 7.936 26.746 0.50 62.30 85 GLN E CA 1
ATOM 6304 C CA B GLN E 1 93 ? 14.677 7.907 26.754 0.50 62.30 85 GLN E CA 1
ATOM 6305 C C A GLN E 1 93 ? 15.968 7.186 26.349 0.50 61.45 85 GLN E C 1
ATOM 6306 C C B GLN E 1 93 ? 15.945 7.188 26.345 0.50 61.46 85 GLN E C 1
ATOM 6307 O O A GLN E 1 93 ? 17.017 7.799 26.122 0.50 61.67 85 GLN E O 1
ATOM 6308 O O B GLN E 1 93 ? 16.981 7.822 26.111 0.50 61.69 85 GLN E O 1
ATOM 6319 N N . LEU E 1 94 ? 15.851 5.862 26.281 1.00 61.05 86 LEU E N 1
ATOM 6320 C CA . LEU E 1 94 ? 16.944 5.007 25.864 1.00 60.86 86 LEU E CA 1
ATOM 6321 C C . LEU E 1 94 ? 16.779 4.789 24.366 1.00 61.05 86 LEU E C 1
ATOM 6322 O O . LEU E 1 94 ? 15.683 4.459 23.890 1.00 61.24 86 LEU E O 1
ATOM 6327 N N . HIS E 1 95 ? 17.877 4.999 23.639 1.00 61.34 87 HIS E N 1
ATOM 6328 C CA . HIS E 1 95 ? 17.925 4.796 22.200 1.00 61.67 87 HIS E CA 1
ATOM 6329 C C . HIS E 1 95 ? 18.800 3.586 22.006 1.00 62.04 87 HIS E C 1
ATOM 6330 O O . HIS E 1 95 ? 19.997 3.662 22.234 1.00 62.72 87 HIS E O 1
ATOM 6337 N N . VAL E 1 96 ? 18.213 2.464 21.618 1.00 62.09 88 VAL E N 1
ATOM 6338 C CA . VAL E 1 96 ? 18.927 1.189 21.629 1.00 63.02 88 VAL E CA 1
ATOM 6339 C C . VAL E 1 96 ? 18.942 0.532 20.247 1.00 63.63 88 VAL E C 1
ATOM 6340 O O . VAL E 1 96 ? 17.889 0.196 19.710 1.00 63.40 88 VAL E O 1
ATOM 6344 N N . ILE E 1 97 ? 20.143 0.356 19.676 1.00 64.74 89 ILE E N 1
ATOM 6345 C CA . ILE E 1 97 ? 20.290 -0.404 18.431 1.00 65.67 89 ILE E CA 1
ATOM 6346 C C . ILE E 1 97 ? 20.809 -1.800 18.755 1.00 67.48 89 ILE E C 1
ATOM 6347 O O . ILE E 1 97 ? 21.966 -1.979 19.128 1.00 69.04 89 ILE E O 1
ATOM 6352 N N . LEU E 1 98 ? 19.940 -2.790 18.617 1.00 67.82 90 LEU E N 1
ATOM 6353 C CA . LEU E 1 98 ? 20.235 -4.133 19.091 1.00 70.06 90 LEU E CA 1
ATOM 6354 C C . LEU E 1 98 ? 21.067 -4.828 18.045 1.00 72.11 90 LEU E C 1
ATOM 6355 O O . LEU E 1 98 ? 20.732 -4.754 16.872 1.00 71.61 90 LEU E O 1
ATOM 6360 N N . LYS E 1 99 ? 22.142 -5.490 18.467 1.00 78.10 91 LYS E N 1
ATOM 6361 C CA . LYS E 1 99 ? 23.025 -6.206 17.549 1.00 77.83 91 LYS E CA 1
ATOM 6362 C C . LYS E 1 99 ? 22.230 -7.262 16.811 1.00 78.54 91 LYS E C 1
ATOM 6363 O O . LYS E 1 99 ? 22.294 -7.358 15.589 1.00 80.37 91 LYS E O 1
ATOM 6369 N N . ASP E 1 100 ? 21.498 -8.058 17.580 1.00 78.63 92 ASP E N 1
ATOM 6370 C CA . ASP E 1 100 ? 20.406 -8.885 17.083 1.00 81.24 92 ASP E CA 1
ATOM 6371 C C . ASP E 1 100 ? 19.246 -8.683 18.062 1.00 80.92 92 ASP E C 1
ATOM 6372 O O . ASP E 1 100 ? 19.465 -8.150 19.166 1.00 78.99 92 ASP E O 1
ATOM 6377 N N . PRO E 1 101 ? 18.018 -9.090 17.676 1.00 84.96 93 PRO E N 1
ATOM 6378 C CA . PRO E 1 101 ? 16.855 -9.128 18.605 1.00 86.64 93 PRO E CA 1
ATOM 6379 C C . PRO E 1 101 ? 17.113 -9.870 19.952 1.00 83.65 93 PRO E C 1
ATOM 6380 O O . PRO E 1 101 ? 16.552 -10.950 20.202 1.00 85.65 93 PRO E O 1
ATOM 6384 N N . GLN E 1 102 ? 17.912 -9.230 20.818 1.00 80.64 94 GLN E N 1
ATOM 6385 C CA . GLN E 1 102 ? 18.513 -9.845 22.002 1.00 79.30 94 GLN E CA 1
ATOM 6386 C C . GLN E 1 102 ? 17.850 -9.473 23.338 1.00 80.90 94 GLN E C 1
ATOM 6387 O O . GLN E 1 102 ? 18.414 -9.743 24.408 1.00 81.29 94 GLN E O 1
ATOM 6393 N N . ASP E 1 103 ? 16.662 -8.866 23.278 1.00 83.95 95 ASP E N 1
ATOM 6394 C CA . ASP E 1 103 ? 15.856 -8.611 24.479 1.00 87.81 95 ASP E CA 1
ATOM 6395 C C . ASP E 1 103 ? 15.269 -9.913 25.024 1.00 87.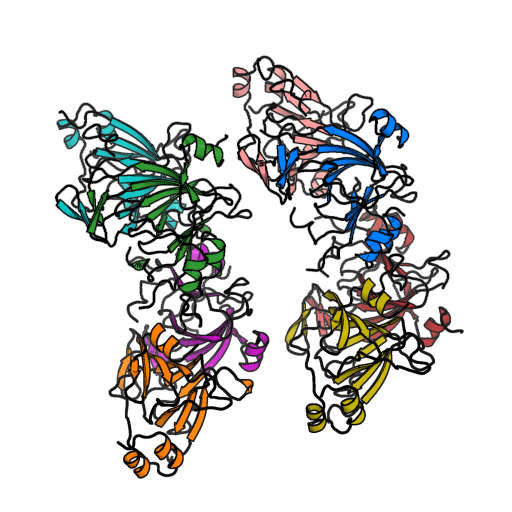40 95 ASP E C 1
ATOM 6396 O O . ASP E 1 103 ? 15.176 -10.095 26.238 1.00 88.81 95 ASP E O 1
ATOM 6401 N N . GLU E 1 104 ? 14.887 -10.812 24.120 1.00 86.95 96 GLU E N 1
ATOM 6402 C CA . GLU E 1 104 ? 14.165 -12.047 24.468 1.00 88.51 96 GLU E CA 1
ATOM 6403 C C . GLU E 1 104 ? 15.031 -13.016 25.268 1.00 85.41 96 GLU E C 1
ATOM 6404 O O . GLU E 1 104 ? 14.541 -13.700 26.167 1.00 86.59 96 GLU E O 1
ATOM 6410 N N . ASP E 1 105 ? 16.314 -13.084 24.922 1.00 82.91 97 ASP E N 1
ATOM 6411 C CA . ASP E 1 105 ? 17.237 -14.025 25.562 1.00 82.80 97 ASP E CA 1
ATOM 6412 C C . ASP E 1 105 ? 17.418 -13.752 27.069 1.00 83.66 97 ASP E C 1
ATOM 6413 O O . ASP E 1 105 ? 17.755 -14.671 27.831 1.00 85.30 97 ASP E O 1
ATOM 6415 N N . ARG E 1 106 ? 17.167 -12.504 27.480 1.00 84.55 98 ARG E N 1
ATOM 6416 C CA . ARG E 1 106 ? 17.263 -12.075 28.883 1.00 88.42 98 ARG E CA 1
ATOM 6417 C C . ARG E 1 106 ? 15.911 -11.659 29.481 1.00 91.53 98 ARG E C 1
ATOM 6418 O O . ARG E 1 106 ? 14.929 -12.405 29.465 1.00 91.09 98 ARG E O 1
ATOM 6426 N N . ARG E 1 125 ? 22.751 -13.405 9.081 1.00 141.10 117 ARG E N 1
ATOM 6427 C CA . ARG E 1 125 ? 22.244 -12.463 10.081 1.00 126.75 117 ARG E CA 1
ATOM 6428 C C . ARG E 1 125 ? 22.944 -11.095 10.000 1.00 117.67 117 ARG E C 1
ATOM 6429 O O . ARG E 1 125 ? 23.908 -10.842 10.730 1.00 111.68 117 ARG E O 1
ATOM 6431 N N . PRO E 1 126 ? 22.470 -10.220 9.092 1.00 107.41 118 PRO E N 1
ATOM 6432 C CA . PRO E 1 126 ? 22.863 -8.796 9.086 1.00 103.89 118 PRO E CA 1
ATOM 6433 C C . PRO E 1 126 ? 22.545 -8.104 10.418 1.00 95.93 118 PRO E C 1
ATOM 6434 O O . PRO E 1 126 ? 21.397 -8.160 10.866 1.00 95.95 118 PRO E O 1
ATOM 6438 N N . LYS E 1 127 ? 23.537 -7.445 11.027 1.00 90.42 119 LYS E N 1
ATOM 6439 C CA . LYS E 1 127 ? 23.417 -6.925 12.419 1.00 83.72 119 LYS E CA 1
ATOM 6440 C C . LYS E 1 127 ? 22.910 -5.486 12.527 1.00 82.83 119 LYS E C 1
ATOM 6441 O O . LYS E 1 127 ? 22.850 -4.762 11.542 1.00 87.01 119 LYS E O 1
ATOM 6447 N N . TYR E 1 128 ? 22.573 -5.085 13.752 1.00 78.20 120 TYR E N 1
ATOM 6448 C CA . TYR E 1 128 ? 22.153 -3.714 14.071 1.00 77.05 120 TYR E CA 1
ATOM 6449 C C . TYR E 1 128 ? 20.979 -3.230 13.223 1.00 81.13 120 TYR E C 1
ATOM 6450 O O . TYR E 1 128 ? 20.906 -2.063 12.834 1.00 82.80 120 TYR E O 1
ATOM 6459 N N . GLN E 1 129 ? 20.045 -4.142 12.969 1.00 83.68 121 GLN E N 1
ATOM 6460 C CA . GLN E 1 129 ? 18.879 -3.832 12.157 1.00 88.88 121 GLN E CA 1
ATOM 6461 C C . GLN E 1 129 ? 17.775 -3.162 12.953 1.00 86.68 121 GLN E C 1
ATOM 6462 O O . GLN E 1 129 ? 17.171 -2.210 12.472 1.00 89.20 121 GLN E O 1
ATOM 6468 N N . VAL E 1 130 ? 17.525 -3.647 14.170 1.00 82.73 122 VAL E N 1
ATOM 6469 C CA . VAL E 1 130 ? 16.353 -3.240 14.932 1.00 81.90 122 VAL E CA 1
ATOM 6470 C C . VAL E 1 130 ? 16.676 -2.093 15.871 1.00 77.19 122 VAL E C 1
ATOM 6471 O O . VAL E 1 130 ? 17.658 -2.137 16.597 1.00 73.77 122 VAL E O 1
ATOM 6475 N N . TYR E 1 131 ? 15.820 -1.074 15.859 1.00 77.95 123 TYR E N 1
ATOM 6476 C CA . TYR E 1 131 ? 15.985 0.096 16.699 1.00 74.91 123 TYR E CA 1
ATOM 6477 C C . TYR E 1 131 ? 14.811 0.228 17.667 1.00 74.32 123 TYR E C 1
ATOM 6478 O O . TYR E 1 131 ? 13.643 0.217 17.249 1.00 77.26 123 TYR E O 1
ATOM 6487 N N . ARG E 1 132 ? 15.124 0.378 18.953 1.00 71.57 124 ARG E N 1
ATOM 6488 C CA . ARG E 1 132 ? 14.101 0.443 19.997 1.00 71.80 124 ARG E CA 1
ATOM 6489 C C . ARG E 1 132 ? 14.225 1.703 20.835 1.00 70.65 124 ARG E C 1
ATOM 6490 O O . ARG E 1 132 ? 15.294 2.012 21.339 1.00 69.48 124 ARG E O 1
ATOM 6498 N N . ARG E 1 133 ? 13.116 2.430 20.945 1.00 71.88 125 ARG E N 1
ATOM 6499 C CA . ARG E 1 133 ? 12.987 3.562 21.839 1.00 71.86 125 ARG E CA 1
ATOM 6500 C C . ARG E 1 133 ? 12.342 3.052 23.127 1.00 72.88 125 ARG E C 1
ATOM 6501 O O . ARG E 1 133 ? 11.265 2.466 23.093 1.00 74.57 125 ARG E O 1
ATOM 6509 N N . VAL E 1 134 ? 13.016 3.247 24.257 1.00 70.15 126 VAL E N 1
ATOM 6510 C CA . VAL E 1 134 ? 12.483 2.819 25.549 1.00 67.95 126 VAL E CA 1
ATOM 6511 C C . VAL E 1 134 ? 12.482 3.985 26.525 1.00 67.66 126 VAL E C 1
ATOM 6512 O O . VAL E 1 134 ? 13.401 4.791 26.548 1.00 68.64 126 VAL E O 1
ATOM 6516 N N . LEU E 1 135 ? 11.414 4.094 27.303 1.00 66.88 127 LEU E N 1
ATOM 6517 C CA . LEU E 1 135 ? 11.322 5.090 28.358 1.00 67.09 127 LEU E CA 1
ATOM 6518 C C . LEU E 1 135 ? 11.520 4.419 29.716 1.00 65.49 127 LEU E C 1
ATOM 6519 O O . LEU E 1 135 ? 10.689 3.620 30.133 1.00 64.52 127 LEU E O 1
ATOM 6524 N N . VAL E 1 136 ? 12.634 4.722 30.379 1.00 65.70 128 VAL E N 1
ATOM 6525 C CA . VAL E 1 136 ? 12.832 4.340 31.774 1.00 65.01 128 VAL E CA 1
ATOM 6526 C C . VAL E 1 136 ? 12.150 5.372 32.680 1.00 66.26 128 VAL E C 1
ATOM 6527 O O . VAL E 1 136 ? 12.549 6.554 32.706 1.00 68.24 128 VAL E O 1
ATOM 6531 N N . GLY E 1 137 ? 11.124 4.936 33.414 1.00 65.71 129 GLY E N 1
ATOM 6532 C CA . GLY E 1 137 ? 10.346 5.856 34.258 1.00 67.30 129 GLY E CA 1
ATOM 6533 C C . GLY E 1 137 ? 9.327 5.203 35.174 1.00 66.88 129 GLY E C 1
ATOM 6534 O O . GLY E 1 137 ? 9.227 3.975 35.228 1.00 65.45 129 GLY E O 1
ATOM 6535 N N . ALA E 1 138 ? 8.573 6.031 35.893 1.00 68.69 130 ALA E N 1
ATOM 6536 C CA . ALA E 1 138 ? 7.641 5.561 36.911 1.00 69.03 130 ALA E CA 1
ATOM 6537 C C . ALA E 1 138 ? 6.188 5.451 36.412 1.00 68.87 130 ALA E C 1
ATOM 6538 O O . ALA E 1 138 ? 5.400 4.690 36.975 1.00 68.74 130 ALA E O 1
ATOM 6540 N N . ARG E 1 139 ? 5.839 6.204 35.369 1.00 69.35 131 ARG E N 1
ATOM 6541 C CA . ARG E 1 139 ? 4.484 6.191 34.835 1.00 69.65 131 ARG E CA 1
ATOM 6542 C C . ARG E 1 139 ? 4.292 4.986 33.914 1.00 67.75 131 ARG E C 1
ATOM 6543 O O . ARG E 1 139 ? 4.167 5.118 32.687 1.00 67.73 131 ARG E O 1
ATOM 6551 N N . VAL E 1 140 ? 4.238 3.807 34.524 1.00 66.82 132 VAL E N 1
ATOM 6552 C CA . VAL E 1 140 ? 4.079 2.552 33.779 1.00 65.85 132 VAL E CA 1
ATOM 6553 C C . VAL E 1 140 ? 2.767 2.493 32.995 1.00 66.65 132 VAL E C 1
ATOM 6554 O O . VAL E 1 140 ? 2.655 1.779 32.007 1.00 66.54 132 VAL E O 1
ATOM 6558 N N . GLU E 1 141 ? 1.777 3.262 33.417 1.00 67.93 133 GLU E N 1
ATOM 6559 C CA . GLU E 1 141 ? 0.524 3.330 32.680 1.00 69.06 133 GLU E CA 1
ATOM 6560 C C . GLU E 1 141 ? 0.711 4.022 31.320 1.00 69.49 133 GLU E C 1
ATOM 6561 O O . GLU E 1 141 ? -0.123 3.864 30.438 1.00 70.50 133 GLU E O 1
ATOM 6567 N N . ARG E 1 142 ? 1.804 4.778 31.169 1.00 69.19 134 ARG E N 1
ATOM 6568 C CA . ARG E 1 142 ? 2.206 5.389 29.886 1.00 69.97 134 ARG E CA 1
ATOM 6569 C C . ARG E 1 142 ? 3.273 4.603 29.120 1.00 68.77 134 ARG E C 1
ATOM 6570 O O . ARG E 1 142 ? 3.833 5.110 28.160 1.00 69.59 134 ARG E O 1
ATOM 6578 N N . GLY E 1 143 ? 3.555 3.375 29.542 1.00 67.36 135 GLY E N 1
ATOM 6579 C CA . GLY E 1 143 ? 4.458 2.508 28.809 1.00 66.78 135 GLY E CA 1
ATOM 6580 C C . GLY E 1 143 ? 5.896 2.670 29.242 1.00 65.70 135 GLY E C 1
ATOM 6581 O O . GLY E 1 143 ? 6.799 2.127 28.614 1.00 65.49 135 GLY E O 1
ATOM 6582 N N . GLU E 1 144 ? 6.108 3.416 30.321 1.00 70.05 136 GLU E N 1
ATOM 6583 C CA . GLU E 1 144 ? 7.421 3.568 30.895 1.00 68.52 136 GLU E CA 1
ATOM 6584 C C . GLU E 1 144 ? 7.755 2.313 31.684 1.00 67.52 136 GLU E C 1
ATOM 6585 O O . GLU E 1 144 ? 6.867 1.602 32.142 1.00 68.16 136 GLU E O 1
ATOM 6591 N N . LEU E 1 145 ? 9.047 2.040 31.835 1.00 66.09 137 LEU E N 1
ATOM 6592 C CA . LEU E 1 145 ? 9.492 0.837 32.512 1.00 65.23 137 LEU E CA 1
ATOM 6593 C C . LEU E 1 145 ? 10.393 1.272 33.661 1.00 64.40 137 LEU E C 1
ATOM 6594 O O . LEU E 1 145 ? 11.358 1.991 33.431 1.00 63.77 137 LEU E O 1
ATOM 6599 N N . LEU E 1 146 ? 10.077 0.859 34.888 1.00 64.52 138 LEU E N 1
ATOM 6600 C CA . LEU E 1 146 ? 10.909 1.199 36.045 1.00 63.86 138 LEU E CA 1
ATOM 6601 C C . LEU E 1 146 ? 12.315 0.630 35.912 1.00 62.59 138 LEU E C 1
ATOM 6602 O O . LEU E 1 146 ? 13.305 1.239 36.357 1.00 61.97 138 LEU E O 1
ATOM 6607 N N . GLN E 1 147 ? 12.386 -0.555 35.308 1.00 62.36 139 GLN E N 1
ATOM 6608 C CA . GLN E 1 147 ? 13.652 -1.249 35.069 1.00 61.42 139 GLN E CA 1
ATOM 6609 C C . GLN E 1 147 ? 13.738 -1.665 33.592 1.00 61.44 139 GLN E C 1
ATOM 6610 O O . GLN E 1 147 ? 12.744 -2.071 32.988 1.00 62.18 139 GLN E O 1
ATOM 6616 N N . TYR E 1 148 ? 14.934 -1.558 33.025 1.00 60.76 140 TYR E N 1
ATOM 6617 C CA . TYR E 1 148 ? 15.227 -2.079 31.694 1.00 60.80 140 TYR E CA 1
ATOM 6618 C C . TYR E 1 148 ? 16.734 -2.422 31.554 1.00 60.07 140 TYR E C 1
ATOM 6619 O O . TYR E 1 148 ? 17.598 -1.849 32.233 1.00 59.50 140 TYR E O 1
ATOM 6628 N N . THR E 1 149 ? 17.023 -3.379 30.674 1.00 60.25 141 THR E N 1
ATOM 6629 C CA . THR E 1 149 ? 18.356 -3.905 30.472 1.00 59.87 141 THR E CA 1
ATOM 6630 C C . THR E 1 149 ? 18.767 -3.775 29.013 1.00 60.07 141 THR E C 1
ATOM 6631 O O . THR E 1 149 ? 18.044 -4.232 28.130 1.00 60.72 141 THR E O 1
ATOM 6635 N N . VAL E 1 150 ? 19.927 -3.149 28.771 1.00 59.62 142 VAL E N 1
ATOM 6636 C CA . VAL E 1 150 ? 20.460 -2.964 27.418 1.00 59.86 142 VAL E CA 1
ATOM 6637 C C . VAL E 1 150 ? 21.367 -4.123 27.091 1.00 60.10 142 VAL E C 1
ATOM 6638 O O . VAL E 1 150 ? 22.477 -4.197 27.620 1.00 59.76 142 VAL E O 1
ATOM 6642 N N . PRO E 1 151 ? 20.941 -5.018 26.190 1.00 60.85 143 PRO E N 1
ATOM 6643 C CA . PRO E 1 151 ? 21.779 -6.199 26.056 1.00 61.28 143 PRO E CA 1
ATOM 6644 C C . PRO E 1 151 ? 23.178 -5.812 25.600 1.00 61.15 143 PRO E C 1
ATOM 6645 O O . PRO E 1 151 ? 23.327 -4.828 24.869 1.00 61.01 143 PRO E O 1
ATOM 6649 N N . GLY E 1 152 ? 24.185 -6.557 26.056 1.00 61.31 144 GLY E N 1
ATOM 6650 C CA . GLY E 1 152 ? 25.577 -6.288 25.707 1.00 61.37 144 GLY E CA 1
ATOM 6651 C C . GLY E 1 152 ? 25.783 -6.435 24.213 1.00 62.15 144 GLY E C 1
ATOM 6652 O O . GLY E 1 152 ? 25.297 -7.382 23.618 1.00 62.99 144 GLY E O 1
ATOM 6653 N N . GLY E 1 153 ? 26.494 -5.483 23.614 1.00 61.99 145 GLY E N 1
ATOM 6654 C CA . GLY E 1 153 ? 26.754 -5.477 22.180 1.00 62.78 145 GLY E CA 1
ATOM 6655 C C . GLY E 1 153 ? 25.877 -4.490 21.431 1.00 62.63 145 GLY E C 1
ATOM 6656 O O . GLY E 1 153 ? 26.049 -4.294 20.228 1.00 63.29 145 GLY E O 1
ATOM 6657 N N . ALA E 1 154 ? 24.921 -3.883 22.128 1.00 61.94 146 ALA E N 1
ATOM 6658 C CA . ALA E 1 154 ? 24.005 -2.929 21.504 1.00 61.97 146 ALA E CA 1
ATOM 6659 C C . ALA E 1 154 ? 24.668 -1.563 21.473 1.00 61.53 146 ALA E C 1
ATOM 6660 O O . ALA E 1 154 ? 25.405 -1.232 22.378 1.00 60.90 146 ALA E O 1
ATOM 6662 N N . ILE E 1 155 ? 24.420 -0.796 20.417 1.00 61.99 147 ILE E N 1
ATOM 6663 C CA . ILE E 1 155 ? 24.883 0.581 20.309 1.00 61.76 147 ILE E CA 1
ATOM 6664 C C . ILE E 1 155 ? 23.767 1.440 20.867 1.00 61.50 147 ILE E C 1
ATOM 6665 O O . ILE E 1 155 ? 22.663 1.442 20.324 1.00 62.05 147 ILE E O 1
ATOM 6670 N N . PHE E 1 156 ? 24.041 2.174 21.942 1.00 60.81 148 PHE E N 1
ATOM 6671 C CA . PHE E 1 156 ? 22.983 2.870 22.652 1.00 60.68 148 PHE E CA 1
ATOM 6672 C C . PHE E 1 156 ? 23.396 4.198 23.296 1.00 60.39 148 PHE E C 1
ATOM 6673 O O . PHE E 1 156 ? 24.579 4.460 23.512 1.00 60.06 148 PHE E O 1
ATOM 6681 N N . GLY E 1 157 ? 22.399 5.024 23.586 1.00 60.67 149 GLY E N 1
ATOM 6682 C CA . GLY E 1 157 ? 22.593 6.349 24.186 1.00 60.67 149 GLY E CA 1
ATOM 6683 C C . GLY E 1 157 ? 21.320 6.779 24.894 1.00 60.99 149 GLY E C 1
ATOM 6684 O O . GLY E 1 157 ? 20.305 6.111 24.790 1.00 61.25 149 GLY E O 1
ATOM 6685 N N . SER E 1 158 ? 21.364 7.893 25.611 1.00 61.13 150 SER E N 1
ATOM 6686 C CA . SER E 1 158 ? 20.227 8.309 26.411 1.00 61.57 150 SER E CA 1
ATOM 6687 C C . SER E 1 158 ? 19.989 9.792 26.301 1.00 62.50 150 SER E C 1
ATOM 6688 O O . SER E 1 158 ? 20.919 10.572 26.125 1.00 62.52 150 SER E O 1
ATOM 6691 N N . SER E 1 159 ? 18.708 10.165 26.363 1.00 63.44 151 SER E N 1
ATOM 6692 C CA . SER E 1 159 ? 18.308 11.566 26.302 1.00 64.65 151 SER E CA 1
ATOM 6693 C C . SER E 1 159 ? 17.160 11.823 27.246 1.00 65.36 151 SER E C 1
ATOM 6694 O O . SER E 1 159 ? 16.505 10.899 27.736 1.00 65.04 151 SER E O 1
ATOM 6697 N N . VAL E 1 160 ? 16.950 13.104 27.516 1.00 66.47 152 VAL E N 1
ATOM 6698 C CA . VAL E 1 160 ? 15.820 13.569 28.288 1.00 67.60 152 VAL E CA 1
ATOM 6699 C C . VAL E 1 160 ? 15.183 14.689 27.480 1.00 69.40 152 VAL E C 1
ATOM 6700 O O . VAL E 1 160 ? 15.883 15.519 26.884 1.00 69.77 152 VAL E O 1
ATOM 6704 N N . ALA E 1 161 ? 13.852 14.707 27.480 1.00 70.66 153 ALA E N 1
ATOM 6705 C CA . ALA E 1 161 ? 13.086 15.630 26.659 1.00 72.61 153 ALA E CA 1
ATOM 6706 C C . ALA E 1 161 ? 13.241 17.026 27.216 1.00 73.86 153 ALA E C 1
ATOM 6707 O O . ALA E 1 161 ? 13.300 17.213 28.431 1.00 73.74 153 ALA E O 1
ATOM 6709 N N . ALA E 1 162 ? 13.319 17.994 26.308 1.00 75.18 154 ALA E N 1
ATOM 6710 C CA . ALA E 1 162 ? 13.489 19.395 26.651 1.00 76.67 154 ALA E CA 1
ATOM 6711 C C . ALA E 1 162 ? 12.191 20.021 27.129 1.00 78.85 154 ALA E C 1
ATOM 6712 O O . ALA E 1 162 ? 12.217 21.060 27.791 1.00 80.13 154 ALA E O 1
ATOM 6714 N N . ASP E 1 163 ? 11.058 19.401 26.790 1.00 79.43 155 ASP E N 1
ATOM 6715 C CA . ASP E 1 163 ? 9.751 19.965 27.098 1.00 81.78 155 ASP E CA 1
ATOM 6716 C C . ASP E 1 163 ? 8.632 18.921 27.029 1.00 81.81 155 ASP E C 1
ATOM 6717 O O . ASP E 1 163 ? 8.885 17.710 26.871 1.00 79.91 155 ASP E O 1
ATOM 6719 N N . GLY E 1 164 ? 7.394 19.395 27.160 1.00 84.14 156 GLY E N 1
ATOM 6720 C CA . GLY E 1 164 ? 6.225 18.512 27.156 1.00 84.58 156 GLY E CA 1
ATOM 6721 C C . GLY E 1 164 ? 6.245 17.500 28.291 1.00 82.91 156 GLY E C 1
ATOM 6722 O O . GLY E 1 164 ? 7.229 17.407 29.041 1.00 81.25 156 GLY E O 1
ATOM 6723 N N . ALA E 1 165 ? 5.171 16.717 28.390 1.00 83.42 157 ALA E N 1
ATOM 6724 C CA . ALA E 1 165 ? 4.990 15.704 29.457 1.00 82.18 157 ALA E CA 1
ATOM 6725 C C . ALA E 1 165 ? 6.242 14.924 29.915 1.00 79.37 157 ALA E C 1
ATOM 6726 O O . ALA E 1 165 ? 6.341 14.559 31.087 1.00 78.64 157 ALA E O 1
ATOM 6728 N N . ASP E 1 166 ? 7.174 14.646 29.006 1.00 77.94 158 ASP E N 1
ATOM 6729 C CA . ASP E 1 166 ? 8.391 13.924 29.361 1.00 75.50 158 ASP E CA 1
ATOM 6730 C C . ASP E 1 166 ? 9.571 14.826 29.756 1.00 74.97 158 ASP E C 1
ATOM 6731 O O . ASP E 1 166 ? 10.647 14.327 30.043 1.00 73.12 158 ASP E O 1
ATOM 6736 N N . GLY E 1 167 ? 9.392 16.142 29.761 1.00 76.70 159 GLY E N 1
ATOM 6737 C CA . GLY E 1 167 ? 10.512 17.048 29.984 1.00 76.40 159 GLY E CA 1
ATOM 6738 C C . GLY E 1 167 ? 10.167 18.207 30.882 1.00 78.19 159 GLY E C 1
ATOM 6739 O O . GLY E 1 167 ? 10.334 19.360 30.493 1.00 79.58 159 GLY E O 1
ATOM 6740 N N . GLN E 1 168 ? 9.708 17.891 32.090 1.00 78.25 160 GLN E N 1
ATOM 6741 C CA . GLN E 1 168 ? 9.207 18.884 33.045 1.00 80.20 160 GLN E CA 1
ATOM 6742 C C . GLN E 1 168 ? 10.217 19.237 34.139 1.00 79.42 160 GLN E C 1
ATOM 6743 O O . GLN E 1 168 ? 10.170 20.343 34.702 1.00 81.09 160 GLN E O 1
ATOM 6745 N N . ALA E 1 169 ? 11.098 18.290 34.446 1.00 77.07 161 ALA E N 1
ATOM 6746 C CA . ALA E 1 169 ? 11.985 18.371 35.603 1.00 76.23 161 ALA E CA 1
ATOM 6747 C C . ALA E 1 169 ? 13.397 18.845 35.252 1.00 75.26 161 ALA E C 1
ATOM 6748 O O . ALA E 1 169 ? 14.084 19.393 36.101 1.00 75.35 161 ALA E O 1
ATOM 6750 N N . GLY E 1 170 ? 13.826 18.624 34.010 1.00 74.45 162 GLY E N 1
ATOM 6751 C CA . GLY E 1 170 ? 15.128 19.097 33.528 1.00 73.73 162 GLY E CA 1
ATOM 6752 C C . GLY E 1 170 ? 16.258 18.086 33.637 1.00 71.41 162 GLY E C 1
ATOM 6753 O O . GLY E 1 170 ? 17.412 18.407 33.329 1.00 70.78 162 GLY E O 1
ATOM 6754 N N . TYR E 1 171 ? 15.928 16.868 34.070 1.00 70.29 163 TYR E N 1
ATOM 6755 C CA . TYR E 1 171 ? 16.899 15.803 34.275 1.00 68.29 163 TYR E CA 1
ATOM 6756 C C . TYR E 1 171 ? 16.180 14.479 34.507 1.00 67.55 163 TYR E C 1
ATOM 6757 O O . TYR E 1 171 ? 14.987 14.460 34.773 1.00 68.57 163 TYR E O 1
ATOM 6766 N N . SER E 1 172 ? 16.927 13.387 34.431 1.00 77.48 164 SER E N 1
ATOM 6767 C CA . SER E 1 172 ? 16.461 12.061 34.853 1.00 73.70 164 SER E CA 1
ATOM 6768 C C . SER E 1 172 ? 17.614 11.378 35.568 1.00 71.69 164 SER E C 1
ATOM 6769 O O . SER E 1 172 ? 18.705 11.319 35.015 1.00 72.96 164 SER E O 1
ATOM 6772 N N . LEU E 1 173 ? 17.373 10.880 36.781 1.00 69.11 165 LEU E N 1
ATOM 6773 C CA . LEU E 1 173 ? 18.401 10.225 37.599 1.00 67.80 165 LEU E CA 1
ATOM 6774 C C . LEU E 1 173 ? 18.130 8.731 37.692 1.00 65.49 165 LEU E C 1
ATOM 6775 O O . LEU E 1 173 ? 17.039 8.312 38.046 1.00 64.43 165 LEU E O 1
ATOM 6780 N N . VAL E 1 174 ? 19.124 7.923 37.395 1.00 65.15 166 VAL E N 1
ATOM 6781 C CA . VAL E 1 174 ? 18.968 6.468 37.480 1.00 63.54 166 VAL E CA 1
ATOM 6782 C C . VAL E 1 174 ? 20.182 5.825 38.139 1.00 63.17 166 VAL E C 1
ATOM 6783 O O . VAL E 1 174 ? 21.211 6.464 38.376 1.00 64.29 166 VAL E O 1
ATOM 6787 N N . SER E 1 175 ? 20.028 4.542 38.429 1.00 62.21 167 SER E N 1
ATOM 6788 C CA . SER E 1 175 ? 21.145 3.679 38.690 1.00 62.16 167 SER E CA 1
ATOM 6789 C C . SER E 1 175 ? 21.300 2.775 37.500 1.00 61.82 167 SER E C 1
ATOM 6790 O O . SER E 1 175 ? 20.311 2.366 36.895 1.00 61.75 167 SER E O 1
ATOM 6793 N N . CYS E 1 176 ? 22.566 2.488 37.168 1.00 62.05 168 CYS E N 1
ATOM 6794 C CA . CYS E 1 176 ? 22.921 1.512 36.177 1.00 61.84 168 CYS E CA 1
ATOM 6795 C C . CYS E 1 176 ? 23.781 0.452 36.810 1.00 61.70 168 CYS E C 1
ATOM 6796 O O . CYS E 1 176 ? 24.523 0.735 37.749 1.00 62.27 168 CYS E O 1
ATOM 6799 N N . ILE E 1 177 ? 23.687 -0.761 36.277 1.00 61.53 169 ILE E N 1
ATOM 6800 C CA . ILE E 1 177 ? 24.443 -1.892 36.773 1.00 61.81 169 ILE E CA 1
ATOM 6801 C C . ILE E 1 177 ? 24.887 -2.731 35.583 1.00 61.73 169 ILE E C 1
ATOM 6802 O O . ILE E 1 177 ? 24.043 -3.212 34.849 1.00 62.01 169 ILE E O 1
ATOM 6807 N N . VAL E 1 178 ? 26.207 -2.877 35.397 1.00 61.76 170 VAL E N 1
ATOM 6808 C CA . VAL E 1 178 ? 26.753 -3.668 34.315 1.00 61.75 170 VAL E CA 1
ATOM 6809 C C . VAL E 1 178 ? 27.224 -5.002 34.878 1.00 62.23 170 VAL E C 1
ATOM 6810 O O . VAL E 1 178 ? 28.043 -5.031 35.788 1.00 62.73 170 VAL E O 1
ATOM 6814 N N . SER E 1 179 ? 26.681 -6.104 34.355 1.00 62.75 171 SER E N 1
ATOM 6815 C CA . SER E 1 179 ? 27.083 -7.444 34.778 1.00 63.85 171 SER E CA 1
ATOM 6816 C C . SER E 1 179 ? 27.236 -8.437 33.609 1.00 64.34 171 SER E C 1
ATOM 6817 O O . SER E 1 179 ? 26.267 -8.738 32.907 1.00 65.19 171 SER E O 1
ATOM 6820 N N . PRO E 1 180 ? 28.456 -8.979 33.418 1.00 64.27 172 PRO E N 1
ATOM 6821 C CA . PRO E 1 180 ? 29.698 -8.735 34.157 1.00 64.06 172 PRO E CA 1
ATOM 6822 C C . PRO E 1 180 ? 30.175 -7.283 34.090 1.00 63.03 172 PRO E C 1
ATOM 6823 O O . PRO E 1 180 ? 29.803 -6.556 33.178 1.00 62.36 172 PRO E O 1
ATOM 6827 N N . GLY E 1 181 ? 31.000 -6.891 35.059 1.00 63.70 173 GLY E N 1
ATOM 6828 C CA . GLY E 1 181 ? 31.249 -5.476 35.396 1.00 63.76 173 GLY E CA 1
ATOM 6829 C C . GLY E 1 181 ? 31.808 -4.573 34.312 1.00 63.46 173 GLY E C 1
ATOM 6830 O O . GLY E 1 181 ? 32.344 -5.044 33.310 1.00 63.23 173 GLY E O 1
ATOM 6831 N N . PHE E 1 182 ? 31.660 -3.264 34.523 1.00 63.94 174 PHE E N 1
ATOM 6832 C CA . PHE E 1 182 ? 32.173 -2.249 33.590 1.00 64.73 174 PHE E CA 1
ATOM 6833 C C . PHE E 1 182 ? 33.708 -2.131 33.670 1.00 66.50 174 PHE E C 1
ATOM 6834 O O . PHE E 1 182 ? 34.306 -2.257 34.733 1.00 67.70 174 PHE E O 1
ATOM 6842 N N . ASP E 1 183 ? 34.322 -1.903 32.516 1.00 67.22 175 ASP E N 1
ATOM 6843 C CA . ASP E 1 183 ? 35.745 -1.636 32.417 1.00 69.46 175 ASP E CA 1
ATOM 6844 C C . ASP E 1 183 ? 35.925 -0.802 31.149 1.00 71.03 175 ASP E C 1
ATOM 6845 O O . ASP E 1 183 ? 35.392 -1.150 30.097 1.00 70.01 175 ASP E O 1
ATOM 6850 N N . TYR E 1 184 ? 36.645 0.313 31.254 1.00 62.42 176 TYR E N 1
ATOM 6851 C CA . TYR E 1 184 ? 36.872 1.187 30.100 1.00 61.18 176 TYR E CA 1
ATOM 6852 C C . TYR E 1 184 ? 37.587 0.500 28.923 1.00 60.80 176 TYR E C 1
ATOM 6853 O O . TYR E 1 184 ? 37.565 1.026 27.818 1.00 60.03 176 TYR E O 1
ATOM 6862 N N . ARG E 1 185 ? 38.164 -0.684 29.116 1.00 61.65 177 ARG E N 1
ATOM 6863 C CA . ARG E 1 185 ? 38.697 -1.408 27.955 1.00 61.68 177 ARG E CA 1
ATOM 6864 C C . ARG E 1 185 ? 37.573 -1.915 27.050 1.00 61.15 177 ARG E C 1
ATOM 6865 O O . ARG E 1 185 ? 37.827 -2.197 25.881 1.00 61.15 177 ARG E O 1
ATOM 6873 N N . ASP E 1 186 ? 36.349 -2.008 27.595 1.00 61.04 178 ASP E N 1
ATOM 6874 C CA . ASP E 1 186 ? 35.158 -2.456 26.863 1.00 60.85 178 ASP E CA 1
ATOM 6875 C C . ASP E 1 186 ? 34.176 -1.335 26.543 1.00 59.68 178 ASP E C 1
ATOM 6876 O O . ASP E 1 186 ? 32.973 -1.584 26.387 1.00 59.75 178 ASP E O 1
ATOM 6881 N N . PHE E 1 187 ? 34.667 -0.105 26.476 1.00 58.95 179 PHE E N 1
ATOM 6882 C CA . PHE E 1 187 ? 33.839 1.058 26.270 1.00 58.22 179 PHE E CA 1
ATOM 6883 C C . PHE E 1 187 ? 34.213 1.631 24.932 1.00 57.76 179 PHE E C 1
ATOM 6884 O O . PHE E 1 187 ? 35.300 2.160 24.779 1.00 57.97 179 PHE E O 1
ATOM 6892 N N . GLU E 1 188 ? 33.326 1.495 23.951 1.00 57.49 180 GLU E N 1
ATOM 6893 C CA . GLU E 1 188 ? 33.560 2.031 22.625 1.00 57.44 180 GLU E CA 1
ATOM 6894 C C . GLU E 1 188 ? 32.634 3.209 22.416 1.00 57.09 180 GLU E C 1
ATOM 6895 O O . GLU E 1 188 ? 31.422 3.076 22.562 1.00 56.90 180 GLU E O 1
ATOM 6901 N N . ILE E 1 189 ? 33.208 4.372 22.123 1.00 57.36 181 ILE E N 1
ATOM 6902 C CA . ILE E 1 189 ? 32.433 5.567 21.795 1.00 57.49 181 ILE E CA 1
ATOM 6903 C C . ILE E 1 189 ? 32.539 5.759 20.274 1.00 58.05 181 ILE E C 1
ATOM 6904 O O . ILE E 1 189 ? 33.616 5.575 19.689 1.00 58.68 181 ILE E O 1
ATOM 6909 N N . PHE E 1 190 ? 31.427 6.115 19.642 1.00 58.12 182 PHE E N 1
ATOM 6910 C CA . PHE E 1 190 ? 31.373 6.276 18.198 1.00 58.98 182 PHE E CA 1
ATOM 6911 C C . PHE E 1 190 ? 31.248 7.747 17.786 1.00 60.00 182 PHE E C 1
ATOM 6912 O O . PHE E 1 190 ? 31.124 8.634 18.625 1.00 60.06 182 PHE E O 1
ATOM 6920 N N . THR E 1 191 ? 31.331 7.977 16.477 1.00 61.23 183 THR E N 1
ATOM 6921 C CA . THR E 1 191 ? 31.114 9.285 15.864 1.00 62.75 183 THR E CA 1
ATOM 6922 C C . THR E 1 191 ? 30.156 9.113 14.704 1.00 63.40 183 THR E C 1
ATOM 6923 O O . THR E 1 191 ? 30.123 8.058 14.081 1.00 63.31 183 THR E O 1
ATOM 6927 N N . GLN E 1 192 ? 29.377 10.142 14.415 1.00 64.38 184 GLN E N 1
ATOM 6928 C CA . GLN E 1 192 ? 28.383 10.077 13.338 1.00 65.26 184 GLN E CA 1
ATOM 6929 C C . GLN E 1 192 ? 28.947 9.638 11.985 1.00 66.85 184 GLN E C 1
ATOM 6930 O O . GLN E 1 192 ? 28.350 8.811 11.303 1.00 67.00 184 GLN E O 1
ATOM 6936 N N . ALA E 1 193 ? 30.086 10.198 11.603 1.00 68.44 185 ALA E N 1
ATOM 6937 C CA . ALA E 1 193 ? 30.650 9.954 10.274 1.00 70.66 185 ALA E CA 1
ATOM 6938 C C . ALA E 1 193 ? 31.071 8.496 10.096 1.00 69.97 185 ALA E C 1
ATOM 6939 O O . ALA E 1 193 ? 30.939 7.932 9.007 1.00 71.50 185 ALA E O 1
ATOM 6941 N N . GLN E 1 194 ? 31.589 7.918 11.181 1.00 68.02 186 GLN E N 1
ATOM 6942 C CA . GLN E 1 194 ? 31.956 6.506 11.278 1.00 67.28 186 GLN E CA 1
ATOM 6943 C C . GLN E 1 194 ? 30.712 5.606 11.178 1.00 66.50 186 GLN E C 1
ATOM 6944 O O . GLN E 1 194 ? 30.697 4.672 10.378 1.00 67.67 186 GLN E O 1
ATOM 6950 N N . LEU E 1 195 ? 29.682 5.893 11.981 1.00 64.94 187 LEU E N 1
ATOM 6951 C CA . LEU E 1 195 ? 28.435 5.080 12.044 1.00 64.38 187 LEU E CA 1
ATOM 6952 C C . LEU E 1 195 ? 27.622 5.143 10.749 1.00 66.21 187 LEU E C 1
ATOM 6953 O O . LEU E 1 195 ? 27.002 4.154 10.353 1.00 66.79 187 LEU E O 1
ATOM 6958 N N . MET E 1 196 ? 27.615 6.304 10.100 1.00 67.48 188 MET E N 1
ATOM 6959 C CA . MET E 1 196 ? 26.987 6.444 8.778 1.00 69.73 188 MET E CA 1
ATOM 6960 C C . MET E 1 196 ? 27.548 5.515 7.693 1.00 71.74 188 MET E C 1
ATOM 6961 O O . MET E 1 196 ? 26.815 5.146 6.776 1.00 73.44 188 MET E O 1
ATOM 6966 N N . GLU E 1 197 ? 28.833 5.156 7.795 1.00 71.86 189 GLU E N 1
ATOM 6967 C CA . GLU E 1 197 ? 29.440 4.174 6.898 1.00 73.93 189 GLU E CA 1
ATOM 6968 C C . GLU E 1 197 ? 28.894 2.766 7.101 1.00 73.52 189 GLU E C 1
ATOM 6969 O O . GLU E 1 197 ? 28.860 1.984 6.157 1.00 75.87 189 GLU E O 1
ATOM 6975 N N . LEU E 1 198 ? 28.510 2.419 8.329 1.00 71.01 190 LEU E N 1
ATOM 6976 C CA . LEU E 1 198 ? 28.070 1.054 8.613 1.00 71.02 190 LEU E CA 1
ATOM 6977 C C . LEU E 1 198 ? 26.539 0.901 8.666 1.00 70.93 190 LEU E C 1
ATOM 6978 O O . LEU E 1 198 ? 25.995 -0.070 8.108 1.00 72.74 190 LEU E O 1
ATOM 6983 N N . TYR E 1 199 ? 25.863 1.853 9.322 1.00 69.23 191 TYR E N 1
ATOM 6984 C CA . TYR E 1 199 ? 24.429 1.762 9.594 1.00 69.03 191 TYR E CA 1
ATOM 6985 C C . TYR E 1 199 ? 23.656 3.026 9.152 1.00 69.35 191 TYR E C 1
ATOM 6986 O O . TYR E 1 199 ? 23.150 3.783 9.984 1.00 67.88 191 TYR E O 1
ATOM 6995 N N . PRO E 1 200 ? 23.555 3.248 7.827 1.00 71.67 192 PRO E N 1
ATOM 6996 C CA . PRO E 1 200 ? 22.890 4.436 7.317 1.00 72.47 192 PRO E CA 1
ATOM 6997 C C . PRO E 1 200 ? 21.359 4.376 7.455 1.00 72.67 192 PRO E C 1
ATOM 6998 O O . PRO E 1 200 ? 20.694 5.425 7.417 1.00 72.84 192 PRO E O 1
ATOM 7002 N N . GLN E 1 201 ? 20.808 3.172 7.615 1.00 73.02 193 GLN E N 1
ATOM 7003 C CA . GLN E 1 201 ? 19.377 3.022 7.904 1.00 73.35 193 GLN E CA 1
ATOM 7004 C C . GLN E 1 201 ? 18.953 3.644 9.242 1.00 71.13 193 GLN E C 1
ATOM 7005 O O . GLN E 1 201 ? 17.767 3.817 9.477 1.00 71.57 193 GLN E O 1
ATOM 7011 N N . HIS E 1 202 ? 19.909 3.956 10.115 1.00 69.09 194 HIS E N 1
ATOM 7012 C CA . HIS E 1 202 ? 19.621 4.626 11.382 1.00 67.37 194 HIS E CA 1
ATOM 7013 C C . HIS E 1 202 ? 20.144 6.051 11.393 1.00 66.89 194 HIS E C 1
ATOM 7014 O O . HIS E 1 202 ? 20.564 6.547 12.444 1.00 65.43 194 HIS E O 1
ATOM 7021 N N . GLU E 1 203 ? 20.118 6.713 10.239 1.00 68.52 195 GLU E N 1
ATOM 7022 C CA . GLU E 1 203 ? 20.680 8.067 10.128 1.00 68.76 195 GLU E CA 1
ATOM 7023 C C . GLU E 1 203 ? 20.119 8.993 11.180 1.00 67.97 195 GLU E C 1
ATOM 7024 O O . GLU E 1 203 ? 20.863 9.736 11.815 1.00 67.28 195 GLU E O 1
ATOM 7030 N N . ALA E 1 204 ? 18.802 8.929 11.350 1.00 68.43 196 ALA E N 1
ATOM 7031 C CA . ALA E 1 204 ? 18.078 9.810 12.261 1.00 68.30 196 ALA E CA 1
ATOM 7032 C C . ALA E 1 204 ? 18.645 9.773 13.694 1.00 66.48 196 ALA E C 1
ATOM 7033 O O . ALA E 1 204 ? 19.028 10.812 14.230 1.00 66.50 196 ALA E O 1
ATOM 7035 N N . VAL E 1 205 ? 18.732 8.588 14.299 1.00 65.30 197 VAL E N 1
ATOM 7036 C CA . VAL E 1 205 ? 19.201 8.485 15.692 1.00 63.91 197 VAL E CA 1
ATOM 7037 C C . VAL E 1 205 ? 20.710 8.774 15.774 1.00 63.04 197 VAL E C 1
ATOM 7038 O O . VAL E 1 205 ? 21.188 9.357 16.758 1.00 62.51 197 VAL E O 1
ATOM 7042 N N . ILE E 1 206 ? 21.450 8.370 14.739 1.00 63.25 198 ILE E N 1
ATOM 7043 C CA . ILE E 1 206 ? 22.888 8.603 14.672 1.00 62.86 198 ILE E CA 1
ATOM 7044 C C . ILE E 1 206 ? 23.220 10.089 14.683 1.00 63.75 198 ILE E C 1
ATOM 7045 O O . ILE E 1 206 ? 24.100 10.523 15.432 1.00 63.29 198 ILE E O 1
ATOM 7050 N N . LYS E 1 207 ? 22.545 10.868 13.847 1.00 65.37 199 LYS E N 1
ATOM 7051 C CA . LYS E 1 207 ? 22.792 12.322 13.821 1.00 66.83 199 LYS E CA 1
ATOM 7052 C C . LYS E 1 207 ? 22.263 13.036 15.076 1.00 66.69 199 LYS E C 1
ATOM 7053 O O . LYS E 1 207 ? 22.786 14.076 15.456 1.00 67.68 199 LYS E O 1
ATOM 7059 N N . GLN E 1 208 ? 21.250 12.458 15.721 1.00 65.85 200 GLN E N 1
ATOM 7060 C CA . GLN E 1 208 ? 20.760 12.939 17.013 1.00 65.87 200 GLN E CA 1
ATOM 7061 C C . GLN E 1 208 ? 21.690 12.579 18.165 1.00 64.54 200 GLN E C 1
ATOM 7062 O O . GLN E 1 208 ? 21.982 13.428 18.996 1.00 65.24 200 GLN E O 1
ATOM 7068 N N . MET E 1 209 ? 22.156 11.328 18.213 1.00 62.98 201 MET E N 1
ATOM 7069 C CA . MET E 1 209 ? 22.814 10.780 19.419 1.00 61.83 201 MET E CA 1
ATOM 7070 C C . MET E 1 209 ? 24.325 10.520 19.342 1.00 61.11 201 MET E C 1
ATOM 7071 O O . MET E 1 209 ? 24.957 10.345 20.384 1.00 60.56 201 MET E O 1
ATOM 7076 N N . ALA E 1 210 ? 24.909 10.467 18.149 1.00 61.37 202 ALA E N 1
ATOM 7077 C CA . ALA E 1 210 ? 26.355 10.271 18.039 1.00 61.08 202 ALA E CA 1
ATOM 7078 C C . ALA E 1 210 ? 27.086 11.607 18.043 1.00 62.49 202 ALA E C 1
ATOM 7079 O O . ALA E 1 210 ? 26.609 12.581 17.469 1.00 64.00 202 ALA E O 1
ATOM 7081 N N . TYR E 1 211 ? 28.256 11.640 18.681 1.00 62.34 203 TYR E N 1
ATOM 7082 C CA . TYR E 1 211 ? 29.147 12.804 18.621 1.00 64.11 203 TYR E CA 1
ATOM 7083 C C . TYR E 1 211 ? 29.437 13.123 17.165 1.00 65.56 203 TYR E C 1
ATOM 7084 O O . TYR E 1 211 ? 29.597 12.217 16.348 1.00 64.98 203 TYR E O 1
ATOM 7093 N N . GLU E 1 212 ? 29.506 14.412 16.844 1.00 67.89 204 GLU E N 1
ATOM 7094 C CA . GLU E 1 212 ? 29.746 14.861 15.463 1.00 69.97 204 GLU E CA 1
ATOM 7095 C C . GLU E 1 212 ? 31.218 15.253 15.216 1.00 71.77 204 GLU E C 1
ATOM 7096 O O . GLU E 1 212 ? 31.955 15.563 16.149 1.00 71.95 204 GLU E O 1
ATOM 7098 N N . ASN F 1 19 ? 18.084 12.370 -4.220 1.00 76.15 11 ASN F N 1
ATOM 7099 C CA . ASN F 1 19 ? 18.298 10.920 -3.953 1.00 73.09 11 ASN F CA 1
ATOM 7100 C C . ASN F 1 19 ? 18.496 10.103 -5.221 1.00 72.98 11 ASN F C 1
ATOM 7101 O O . ASN F 1 19 ? 17.779 10.270 -6.207 1.00 73.55 11 ASN F O 1
ATOM 7106 N N . THR F 1 20 ? 19.467 9.199 -5.156 1.00 73.07 12 THR F N 1
ATOM 7107 C CA . THR F 1 20 ? 19.758 8.231 -6.208 1.00 73.77 12 THR F CA 1
ATOM 7108 C C . THR F 1 20 ? 19.271 6.871 -5.727 1.00 70.22 12 THR F C 1
ATOM 7109 O O . THR F 1 20 ? 18.799 6.755 -4.584 1.00 67.74 12 THR F O 1
ATOM 7113 N N . ALA F 1 21 ? 19.375 5.855 -6.582 1.00 70.90 13 ALA F N 1
ATOM 7114 C CA . ALA F 1 21 ? 18.958 4.479 -6.235 1.00 68.45 13 ALA F CA 1
ATOM 7115 C C . ALA F 1 21 ? 19.803 3.856 -5.117 1.00 67.80 13 ALA F C 1
ATOM 7116 O O . ALA F 1 21 ? 19.278 3.123 -4.287 1.00 65.46 13 ALA F O 1
ATOM 7118 N N . GLU F 1 22 ? 21.111 4.123 -5.130 1.00 70.90 14 GLU F N 1
ATOM 7119 C CA . GLU F 1 22 ? 22.016 3.734 -4.045 1.00 71.56 14 GLU F CA 1
ATOM 7120 C C . GLU F 1 22 ? 21.483 4.195 -2.690 1.00 69.25 14 GLU F C 1
ATOM 7121 O O . GLU F 1 22 ? 21.418 3.410 -1.755 1.00 68.20 14 GLU F O 1
ATOM 7127 N N . PHE F 1 23 ? 21.095 5.465 -2.597 1.00 69.36 15 PHE F N 1
ATOM 7128 C CA . PHE F 1 23 ? 20.518 6.044 -1.370 1.00 68.48 15 PHE F CA 1
ATOM 7129 C C . PHE F 1 23 ? 19.435 5.159 -0.782 1.00 65.76 15 PHE F C 1
ATOM 7130 O O . PHE F 1 23 ? 19.442 4.873 0.414 1.00 66.25 15 PHE F O 1
ATOM 7138 N N . TRP F 1 24 ? 18.500 4.732 -1.623 1.00 63.92 16 TRP F N 1
ATOM 7139 C CA . TRP F 1 24 ? 17.362 3.968 -1.143 1.00 62.44 16 TRP F CA 1
ATOM 7140 C C . TRP F 1 24 ? 17.756 2.533 -0.822 1.00 62.20 16 TRP F C 1
ATOM 7141 O O . TRP F 1 24 ? 17.339 1.984 0.195 1.00 62.43 16 TRP F O 1
ATOM 7152 N N . ILE F 1 25 ? 18.565 1.926 -1.675 1.00 62.65 17 ILE F N 1
ATOM 7153 C CA . ILE F 1 25 ? 19.016 0.555 -1.436 1.00 63.15 17 ILE F CA 1
ATOM 7154 C C . ILE F 1 25 ? 19.688 0.479 -0.065 1.00 64.39 17 ILE F C 1
ATOM 7155 O O . ILE F 1 25 ? 19.391 -0.411 0.730 1.00 64.66 17 ILE F O 1
ATOM 7160 N N . LYS F 1 26 ? 20.575 1.434 0.207 1.00 66.03 18 LYS F N 1
ATOM 7161 C CA . LYS F 1 26 ? 21.312 1.492 1.475 1.00 68.48 18 LYS F CA 1
ATOM 7162 C C . LYS F 1 26 ? 20.370 1.664 2.679 1.00 68.46 18 LYS F C 1
ATOM 7163 O O . LYS F 1 26 ? 20.442 0.912 3.650 1.00 70.13 18 LYS F O 1
ATOM 7169 N N . ARG F 1 27 ? 19.463 2.623 2.593 1.00 67.47 19 ARG F N 1
ATOM 7170 C CA . ARG F 1 27 ? 18.620 2.981 3.744 1.00 69.07 19 ARG F CA 1
ATOM 7171 C C . ARG F 1 27 ? 17.384 2.120 3.986 1.00 68.60 19 ARG F C 1
ATOM 7172 O O . ARG F 1 27 ? 16.904 2.058 5.113 1.00 71.51 19 ARG F O 1
ATOM 7180 N N . LEU F 1 28 ? 16.877 1.464 2.944 1.00 66.07 20 LEU F N 1
ATOM 7181 C CA . LEU F 1 28 ? 15.800 0.493 3.109 1.00 66.54 20 LEU F CA 1
ATOM 7182 C C . LEU F 1 28 ? 16.354 -0.940 3.132 1.00 66.73 20 LEU F C 1
ATOM 7183 O O . LEU F 1 28 ? 15.588 -1.905 3.267 1.00 67.80 20 LEU F O 1
ATOM 7188 N N . GLN F 1 29 ? 17.683 -1.063 3.015 1.00 66.61 21 GLN F N 1
ATOM 7189 C CA . GLN F 1 29 ? 18.388 -2.352 2.993 1.00 67.52 21 GLN F CA 1
ATOM 7190 C C . GLN F 1 29 ? 17.840 -3.298 1.942 1.00 66.33 21 GLN F C 1
ATOM 7191 O O . GLN F 1 29 ? 17.609 -4.461 2.209 1.00 67.80 21 GLN F O 1
ATOM 7197 N N . LEU F 1 30 ? 17.639 -2.800 0.732 1.00 64.49 22 LEU F N 1
ATOM 7198 C CA . LEU F 1 30 ? 17.046 -3.622 -0.305 1.00 64.37 22 LEU F CA 1
ATOM 7199 C C . LEU F 1 30 ? 18.108 -4.556 -0.846 1.00 65.75 22 LEU F C 1
ATOM 7200 O O . LEU F 1 30 ? 19.255 -4.148 -1.019 1.00 66.32 22 LEU F O 1
ATOM 7205 N N . VAL F 1 31 ? 17.718 -5.808 -1.087 1.00 67.24 23 VAL F N 1
ATOM 7206 C CA . VAL F 1 31 ? 18.608 -6.823 -1.645 1.00 69.59 23 VAL F CA 1
ATOM 7207 C C . VAL F 1 31 ? 18.085 -7.195 -3.040 1.00 70.65 23 VAL F C 1
ATOM 7208 O O . VAL F 1 31 ? 17.011 -6.742 -3.428 1.00 69.57 23 VAL F O 1
ATOM 7212 N N . PRO F 1 32 ? 18.840 -7.993 -3.813 1.00 73.73 24 PRO F N 1
ATOM 7213 C CA . PRO F 1 32 ? 18.297 -8.415 -5.118 1.00 76.05 24 PRO F CA 1
ATOM 7214 C C . PRO F 1 32 ? 17.079 -9.341 -5.029 1.00 77.24 24 PRO F C 1
ATOM 7215 O O . PRO F 1 32 ? 17.072 -10.284 -4.240 1.00 78.45 24 PRO F O 1
ATOM 7219 N N . HIS F 1 33 ? 16.079 -9.039 -5.857 1.00 77.74 25 HIS F N 1
ATOM 7220 C CA . HIS F 1 33 ? 14.773 -9.699 -5.910 1.00 79.80 25 HIS F CA 1
ATOM 7221 C C . HIS F 1 33 ? 14.866 -10.756 -7.024 1.00 85.04 25 HIS F C 1
ATOM 7222 O O . HIS F 1 33 ? 15.309 -10.430 -8.126 1.00 86.85 25 HIS F O 1
ATOM 7229 N N . PRO F 1 34 ? 14.493 -12.027 -6.752 1.00 85.83 26 PRO F N 1
ATOM 7230 C CA . PRO F 1 34 ? 14.770 -13.125 -7.722 1.00 90.80 26 PRO F CA 1
ATOM 7231 C C . PRO F 1 34 ? 14.392 -12.833 -9.184 1.00 90.88 26 PRO F C 1
ATOM 7232 O O . PRO F 1 34 ? 15.194 -13.062 -10.088 1.00 91.92 26 PRO F O 1
ATOM 7236 N N . GLU F 1 35 ? 13.175 -12.335 -9.380 1.00 90.50 27 GLU F N 1
ATOM 7237 C CA . GLU F 1 35 ? 12.646 -11.915 -10.689 1.00 91.53 27 GLU F CA 1
ATOM 7238 C C . GLU F 1 35 ? 13.394 -10.727 -11.330 1.00 86.96 27 GLU F C 1
ATOM 7239 O O . GLU F 1 35 ? 13.186 -10.420 -12.507 1.00 88.31 27 GLU F O 1
ATOM 7245 N N . GLY F 1 36 ? 14.264 -10.075 -10.563 1.00 82.67 28 GLY F N 1
ATOM 7246 C CA . GLY F 1 36 ? 14.891 -8.816 -10.971 1.00 79.27 28 GLY F CA 1
ATOM 7247 C C . GLY F 1 36 ? 14.469 -7.696 -10.031 1.00 76.48 28 GLY F C 1
ATOM 7248 O O . GLY F 1 36 ? 13.524 -7.856 -9.266 1.00 76.88 28 GLY F O 1
ATOM 7249 N N . GLY F 1 37 ? 15.169 -6.568 -10.082 1.00 74.43 29 GLY F N 1
ATOM 7250 C CA . GLY F 1 37 ? 14.870 -5.422 -9.224 1.00 72.89 29 GLY F CA 1
ATOM 7251 C C . GLY F 1 37 ? 15.403 -5.613 -7.814 1.00 71.72 29 GLY F C 1
ATOM 7252 O O . GLY F 1 37 ? 16.087 -6.594 -7.549 1.00 72.46 29 GLY F O 1
ATOM 7253 N N . TYR F 1 38 ? 15.096 -4.674 -6.917 1.00 70.85 30 TYR F N 1
ATOM 7254 C CA . TYR F 1 38 ? 15.520 -4.756 -5.520 1.00 70.42 30 TYR F CA 1
ATOM 7255 C C . TYR F 1 38 ? 14.320 -4.689 -4.576 1.00 69.74 30 TYR F C 1
ATOM 7256 O O . TYR F 1 38 ? 13.332 -4.031 -4.868 1.00 69.81 30 TYR F O 1
ATOM 7265 N N . TYR F 1 39 ? 14.402 -5.384 -3.446 1.00 69.81 31 TYR F N 1
ATOM 7266 C CA . TYR F 1 39 ? 13.285 -5.432 -2.508 1.00 69.29 31 TYR F CA 1
ATOM 7267 C C . TYR F 1 39 ? 13.727 -5.662 -1.063 1.00 69.62 31 TYR F C 1
ATOM 7268 O O . TYR F 1 39 ? 14.877 -6.016 -0.806 1.00 71.10 31 TYR F O 1
ATOM 7277 N N . SER F 1 40 ? 12.793 -5.454 -0.138 1.00 68.96 32 SER F N 1
ATOM 7278 C CA . SER F 1 40 ? 12.958 -5.843 1.255 1.00 69.71 32 SER F CA 1
ATOM 7279 C C . SER F 1 40 ? 11.608 -6.083 1.896 1.00 69.17 32 SER F C 1
ATOM 7280 O O . SER F 1 40 ? 10.746 -5.218 1.830 1.00 68.02 32 SER F O 1
ATOM 7283 N N . GLU F 1 41 ? 11.429 -7.249 2.507 1.00 70.91 33 GLU F N 1
ATOM 7284 C CA . GLU F 1 41 ? 10.209 -7.583 3.254 1.00 71.19 33 GLU F CA 1
ATOM 7285 C C . GLU F 1 41 ? 10.083 -6.657 4.446 1.00 69.74 33 GLU F C 1
ATOM 7286 O O . GLU F 1 41 ? 11.069 -6.379 5.121 1.00 70.34 33 GLU F O 1
ATOM 7292 N N . VAL F 1 42 ? 8.874 -6.168 4.692 1.00 68.73 34 VAL F N 1
ATOM 7293 C CA . VAL F 1 42 ? 8.641 -5.229 5.793 1.00 67.74 34 VAL F CA 1
ATOM 7294 C C . VAL F 1 42 ? 7.799 -5.897 6.883 1.00 68.46 34 VAL F C 1
ATOM 7295 O O . VAL F 1 42 ? 8.295 -6.152 7.973 1.00 69.32 34 VAL F O 1
ATOM 7299 N N . VAL F 1 43 ? 6.540 -6.195 6.569 1.00 69.02 35 VAL F N 1
ATOM 7300 C CA . VAL F 1 43 ? 5.619 -6.780 7.542 1.00 70.25 35 VAL F CA 1
ATOM 7301 C C . VAL F 1 43 ? 4.827 -7.907 6.910 1.00 73.43 35 VAL F C 1
ATOM 7302 O O . VAL F 1 43 ? 4.590 -7.916 5.709 1.00 74.38 35 VAL F O 1
ATOM 7306 N N . ARG F 1 44 ? 4.478 -8.877 7.743 1.00 76.03 36 ARG F N 1
ATOM 7307 C CA . ARG F 1 44 ? 3.634 -10.002 7.377 1.00 80.82 36 ARG F CA 1
ATOM 7308 C C . ARG F 1 44 ? 2.527 -10.073 8.435 1.00 82.13 36 ARG F C 1
ATOM 7309 O O . ARG F 1 44 ? 2.811 -10.052 9.633 1.00 81.06 36 ARG F O 1
ATOM 7317 N N . SER F 1 45 ? 1.271 -10.107 8.000 1.00 84.99 37 SER F N 1
ATOM 7318 C CA . SER F 1 45 ? 0.135 -10.238 8.912 1.00 87.17 37 SER F CA 1
ATOM 7319 C C . SER F 1 45 ? 0.357 -11.378 9.904 1.00 90.35 37 SER F C 1
ATOM 7320 O O . SER F 1 45 ? 0.958 -12.386 9.565 1.00 93.97 37 SER F O 1
ATOM 7323 N N . ALA F 1 46 ? -0.128 -11.206 11.128 1.00 68.38 38 ALA F N 1
ATOM 7324 C CA . ALA F 1 46 ? -0.147 -12.277 12.121 1.00 70.18 38 ALA F CA 1
ATOM 7325 C C . ALA F 1 46 ? -1.362 -13.168 11.888 1.00 70.02 38 ALA F C 1
ATOM 7326 O O . ALA F 1 46 ? -1.270 -14.385 12.048 1.00 70.81 38 ALA F O 1
ATOM 7328 N N . HIS F 1 47 ? -2.494 -12.570 11.512 1.00 69.28 39 HIS F N 1
ATOM 7329 C CA . HIS F 1 47 ? -3.701 -13.340 11.218 1.00 69.31 39 HIS F CA 1
ATOM 7330 C C . HIS F 1 47 ? -3.501 -14.036 9.886 1.00 68.00 39 HIS F C 1
ATOM 7331 O O . HIS F 1 47 ? -2.912 -13.464 8.967 1.00 66.76 39 HIS F O 1
ATOM 7338 N N . LYS F 1 48 ? -3.985 -15.272 9.800 1.00 68.54 40 LYS F N 1
ATOM 7339 C CA . LYS F 1 48 ? -3.910 -16.080 8.597 1.00 67.89 40 LYS F CA 1
ATOM 7340 C C . LYS F 1 48 ? -5.310 -16.347 8.047 1.00 67.93 40 LYS F C 1
ATOM 7341 O O . LYS F 1 48 ? -6.279 -16.449 8.790 1.00 68.87 40 LYS F O 1
ATOM 7347 N N . VAL F 1 49 ? -5.394 -16.504 6.733 1.00 67.28 41 VAL F N 1
ATOM 7348 C CA . VAL F 1 49 ? -6.657 -16.717 6.040 1.00 67.63 41 VAL F CA 1
ATOM 7349 C C . VAL F 1 49 ? -6.480 -17.839 5.017 1.00 67.97 41 VAL F C 1
ATOM 7350 O O . VAL F 1 49 ? -5.375 -18.303 4.828 1.00 67.90 41 VAL F O 1
ATOM 7354 N N . ASP F 1 50 ? -7.570 -18.254 4.371 1.00 68.70 42 ASP F N 1
ATOM 7355 C CA . ASP F 1 50 ? -7.522 -19.106 3.170 1.00 69.34 42 ASP F CA 1
ATOM 7356 C C . ASP F 1 50 ? -7.390 -18.257 1.932 1.00 68.92 42 ASP F C 1
ATOM 7357 O O . ASP F 1 50 ? -8.221 -17.406 1.702 1.00 68.94 42 ASP F O 1
ATOM 7362 N N . ASN F 1 51 ? -6.397 -18.511 1.098 1.00 68.94 43 ASN F N 1
ATOM 7363 C CA . ASN F 1 51 ? -6.312 -17.799 -0.171 1.00 68.96 43 ASN F CA 1
ATOM 7364 C C . ASN F 1 51 ? -7.353 -18.314 -1.182 1.00 70.64 43 ASN F C 1
ATOM 7365 O O . ASN F 1 51 ? -8.221 -19.121 -0.825 1.00 71.58 43 ASN F O 1
ATOM 7370 N N . GLU F 1 52 ? -7.263 -17.847 -2.427 1.00 71.27 44 GLU F N 1
ATOM 7371 C CA . GLU F 1 52 ? -8.214 -18.222 -3.492 1.00 73.34 44 GLU F CA 1
ATOM 7372 C C . GLU F 1 52 ? -8.215 -19.720 -3.807 1.00 75.06 44 GLU F C 1
ATOM 7373 O O . GLU F 1 52 ? -9.236 -20.266 -4.214 1.00 76.84 44 GLU F O 1
ATOM 7379 N N . GLU F 1 53 ? -7.058 -20.359 -3.635 1.00 74.83 45 GLU F N 1
ATOM 7380 C CA . GLU F 1 53 ? -6.855 -21.765 -3.995 1.00 76.77 45 GLU F CA 1
ATOM 7381 C C . GLU F 1 53 ? -6.929 -22.715 -2.775 1.00 76.47 45 GLU F C 1
ATOM 7382 O O . GLU F 1 53 ? -6.395 -23.807 -2.827 1.00 77.78 45 GLU F O 1
ATOM 7388 N N . GLY F 1 54 ? -7.557 -22.276 -1.684 1.00 75.05 46 GLY F N 1
ATOM 7389 C CA . GLY F 1 54 ? -7.792 -23.105 -0.501 1.00 75.04 46 GLY F CA 1
ATOM 7390 C C . GLY F 1 54 ? -6.676 -23.181 0.529 1.00 74.03 46 GLY F C 1
ATOM 7391 O O . GLY F 1 54 ? -6.841 -23.792 1.577 1.00 74.18 46 GLY F O 1
ATOM 7392 N N . ASN F 1 55 ? -5.537 -22.558 0.252 1.00 73.27 47 ASN F N 1
ATOM 7393 C CA . ASN F 1 55 ? -4.349 -22.722 1.092 1.00 72.95 47 ASN F CA 1
ATOM 7394 C C . ASN F 1 55 ? -4.198 -21.637 2.156 1.00 71.21 47 ASN F C 1
ATOM 7395 O O . ASN F 1 55 ? -4.561 -20.482 1.924 1.00 70.02 47 ASN F O 1
ATOM 7400 N N . ARG F 1 56 ? -3.675 -22.013 3.326 1.00 71.41 48 ARG F N 1
ATOM 7401 C CA . ARG F 1 56 ? -3.495 -21.054 4.423 1.00 70.29 48 ARG F CA 1
ATOM 7402 C C . ARG F 1 56 ? -2.378 -20.083 4.077 1.00 69.42 48 ARG F C 1
ATOM 7403 O O . ARG F 1 56 ? -1.269 -20.497 3.771 1.00 70.22 48 ARG F O 1
ATOM 7411 N N . ARG F 1 57 ? -2.703 -18.799 4.101 1.00 68.06 49 ARG F N 1
ATOM 7412 C CA . ARG F 1 57 ? -1.757 -17.733 3.852 1.00 67.16 49 ARG F CA 1
ATOM 7413 C C . ARG F 1 57 ? -1.942 -16.612 4.866 1.00 66.30 49 ARG F C 1
ATOM 7414 O O . ARG F 1 57 ? -3.004 -16.447 5.421 1.00 66.29 49 ARG F O 1
ATOM 7422 N N . HIS F 1 58 ? -0.874 -15.870 5.110 1.00 65.93 50 HIS F N 1
ATOM 7423 C CA . HIS F 1 58 ? -0.948 -14.605 5.836 1.00 65.24 50 HIS F CA 1
ATOM 7424 C C . HIS F 1 58 ? -1.995 -13.720 5.184 1.00 64.34 50 HIS F C 1
ATOM 7425 O O . HIS F 1 58 ? -2.050 -13.640 3.957 1.00 63.95 50 HIS F O 1
ATOM 7432 N N . ALA F 1 59 ? -2.807 -13.049 6.003 1.00 64.43 51 ALA F N 1
ATOM 7433 C CA . ALA F 1 59 ? -3.855 -12.137 5.504 1.00 64.09 51 ALA F CA 1
ATOM 7434 C C . ALA F 1 59 ? -3.309 -11.168 4.457 1.00 63.13 51 ALA F C 1
ATOM 7435 O O . ALA F 1 59 ? -3.956 -10.926 3.440 1.00 63.08 51 ALA F O 1
ATOM 7437 N N . TYR F 1 60 ? -2.116 -10.636 4.710 1.00 62.67 52 TYR F N 1
ATOM 7438 C CA . TYR F 1 60 ? -1.429 -9.755 3.780 1.00 61.87 52 TYR F CA 1
ATOM 7439 C C . TYR F 1 60 ? 0.071 -9.819 4.082 1.00 61.84 52 TYR F C 1
ATOM 7440 O O . TYR F 1 60 ? 0.464 -9.990 5.240 1.00 62.43 52 TYR F O 1
ATOM 7449 N N . THR F 1 61 ? 0.894 -9.695 3.037 1.00 61.52 53 THR F N 1
ATOM 7450 C CA . THR F 1 61 ? 2.350 -9.467 3.159 1.00 61.67 53 THR F CA 1
ATOM 7451 C C . THR F 1 61 ? 2.701 -8.112 2.527 1.00 60.88 53 THR F C 1
ATOM 7452 O O . THR F 1 61 ? 2.021 -7.709 1.615 1.00 60.46 53 THR F O 1
ATOM 7456 N N . THR F 1 62 ? 3.732 -7.405 2.999 1.00 60.93 54 THR F N 1
ATOM 7457 C CA . THR F 1 62 ? 4.172 -6.167 2.313 1.00 60.30 54 THR F CA 1
ATOM 7458 C C . THR F 1 62 ? 5.670 -6.136 2.046 1.00 60.83 54 THR F C 1
ATOM 7459 O O . THR F 1 62 ? 6.456 -6.712 2.818 1.00 61.82 54 THR F O 1
ATOM 7463 N N . ILE F 1 63 ? 6.054 -5.447 0.956 1.00 60.49 55 ILE F N 1
ATOM 7464 C CA . ILE F 1 63 ? 7.466 -5.154 0.653 1.00 61.11 55 ILE F CA 1
ATOM 7465 C C . ILE F 1 63 ? 7.737 -3.693 0.235 1.00 60.46 55 ILE F C 1
ATOM 7466 O O . ILE F 1 63 ? 6.839 -2.953 -0.102 1.00 59.63 55 ILE F O 1
ATOM 7471 N N . TYR F 1 64 ? 8.992 -3.283 0.316 1.00 61.11 56 TYR F N 1
ATOM 7472 C CA . TYR F 1 64 ? 9.479 -2.182 -0.487 1.00 60.85 56 TYR F CA 1
ATOM 7473 C C . TYR F 1 64 ? 10.045 -2.813 -1.765 1.00 61.77 56 TYR F C 1
ATOM 7474 O O . TYR F 1 64 ? 10.527 -3.963 -1.750 1.00 62.97 56 TYR F O 1
ATOM 7483 N N . PHE F 1 65 ? 9.969 -2.083 -2.869 1.00 61.56 57 PHE F N 1
ATOM 7484 C CA . PHE F 1 65 ? 10.480 -2.573 -4.137 1.00 62.83 57 PHE F CA 1
ATOM 7485 C C . PHE F 1 65 ? 11.112 -1.418 -4.905 1.00 63.03 57 PHE F C 1
ATOM 7486 O O . PHE F 1 65 ? 10.491 -0.367 -5.061 1.00 62.00 57 PHE F O 1
ATOM 7494 N N . LEU F 1 66 ? 12.349 -1.624 -5.365 1.00 64.62 58 LEU F N 1
ATOM 7495 C CA . LEU F 1 66 ? 13.071 -0.637 -6.149 1.00 65.18 58 LEU F CA 1
ATOM 7496 C C . LEU F 1 66 ? 13.482 -1.190 -7.504 1.00 67.20 58 LEU F C 1
ATOM 7497 O O . LEU F 1 66 ? 14.111 -2.234 -7.579 1.00 68.95 58 LEU F O 1
ATOM 7502 N N . CYS F 1 67 ? 13.143 -0.469 -8.570 1.00 67.35 59 CYS F N 1
ATOM 7503 C CA . CYS F 1 67 ? 13.429 -0.907 -9.935 1.00 69.65 59 CYS F CA 1
ATOM 7504 C C . CYS F 1 67 ? 14.291 0.112 -10.698 1.00 70.71 59 CYS F C 1
ATOM 7505 O O . CYS F 1 67 ? 14.117 1.317 -10.533 1.00 69.32 59 CYS F O 1
ATOM 7508 N N . THR F 1 68 ? 15.219 -0.386 -11.517 1.00 73.43 60 THR F N 1
ATOM 7509 C CA . THR F 1 68 ? 16.144 0.457 -12.291 1.00 74.97 60 THR F CA 1
ATOM 7510 C C . THR F 1 68 ? 16.135 0.040 -13.781 1.00 77.92 60 THR F C 1
ATOM 7511 O O . THR F 1 68 ? 15.730 -1.085 -14.117 1.00 79.24 60 THR F O 1
ATOM 7515 N N . PRO F 1 69 ? 16.593 0.932 -14.678 1.00 78.50 61 PRO F N 1
ATOM 7516 C CA . PRO F 1 69 ? 16.589 0.571 -16.093 1.00 79.22 61 PRO F CA 1
ATOM 7517 C C . PRO F 1 69 ? 17.346 -0.731 -16.385 1.00 81.29 61 PRO F C 1
ATOM 7518 O O . PRO F 1 69 ? 16.879 -1.527 -17.196 1.00 80.98 61 PRO F O 1
ATOM 7522 N N . GLU F 1 70 ? 18.478 -0.937 -15.703 1.00 83.61 62 GLU F N 1
ATOM 7523 C CA . GLU F 1 70 ? 19.309 -2.144 -15.841 1.00 86.16 62 GLU F CA 1
ATOM 7524 C C . GLU F 1 70 ? 18.822 -3.365 -15.049 1.00 85.16 62 GLU F C 1
ATOM 7525 O O . GLU F 1 70 ? 19.433 -4.421 -15.141 1.00 87.38 62 GLU F O 1
ATOM 7531 N N . SER F 1 71 ? 17.758 -3.231 -14.257 1.00 82.21 63 SER F N 1
ATOM 7532 C CA . SER F 1 71 ? 17.291 -4.354 -13.435 1.00 81.50 63 SER F CA 1
ATOM 7533 C C . SER F 1 71 ? 15.783 -4.476 -13.371 1.00 78.27 63 SER F C 1
ATOM 7534 O O . SER F 1 71 ? 15.211 -4.426 -12.291 1.00 76.79 63 SER F O 1
ATOM 7537 N N . PRO F 1 72 ? 15.131 -4.681 -14.525 1.00 77.48 64 PRO F N 1
ATOM 7538 C CA . PRO F 1 72 ? 13.670 -4.811 -14.528 1.00 74.79 64 PRO F CA 1
ATOM 7539 C C . PRO F 1 72 ? 13.217 -6.047 -13.777 1.00 74.58 64 PRO F C 1
ATOM 7540 O O . PRO F 1 72 ? 14.048 -6.832 -13.366 1.00 76.59 64 PRO F O 1
ATOM 7544 N N . SER F 1 73 ? 11.913 -6.227 -13.605 1.00 72.49 65 SER F N 1
ATOM 7545 C CA . SE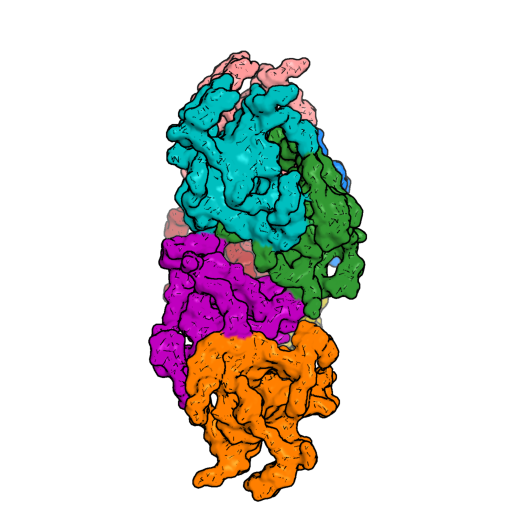R F 1 73 ? 11.385 -7.468 -13.039 1.00 72.54 65 SER F CA 1
ATOM 7546 C C . SER F 1 73 ? 10.569 -8.254 -14.057 1.00 72.40 65 SER F C 1
ATOM 7547 O O . SER F 1 73 ? 9.579 -7.757 -14.601 1.00 70.81 65 SER F O 1
ATOM 7550 N N . HIS F 1 74 ? 10.943 -9.511 -14.261 1.00 74.32 66 HIS F N 1
ATOM 7551 C CA . HIS F 1 74 ? 10.443 -10.276 -15.397 1.00 74.94 66 HIS F CA 1
ATOM 7552 C C . HIS F 1 74 ? 9.049 -10.868 -15.175 1.00 73.69 66 HIS F C 1
ATOM 7553 O O . HIS F 1 74 ? 8.566 -10.927 -14.038 1.00 72.72 66 HIS F O 1
ATOM 7560 N N . LEU F 1 75 ? 8.407 -11.298 -16.266 1.00 74.01 67 LEU F N 1
ATOM 7561 C CA . LEU F 1 75 ? 7.002 -11.721 -16.228 1.00 73.03 67 LEU F CA 1
ATOM 7562 C C . LEU F 1 75 ? 6.792 -12.867 -15.241 1.00 73.87 67 LEU F C 1
ATOM 7563 O O . LEU F 1 75 ? 7.633 -13.745 -15.127 1.00 75.94 67 LEU F O 1
ATOM 7568 N N . HIS F 1 76 ? 5.676 -12.817 -14.515 1.00 72.50 68 HIS F N 1
ATOM 7569 C CA . HIS F 1 76 ? 5.347 -13.811 -13.493 1.00 73.31 68 HIS F CA 1
ATOM 7570 C C . HIS F 1 76 ? 3.878 -13.716 -13.096 1.00 72.06 68 HIS F C 1
ATOM 7571 O O . HIS F 1 76 ? 3.200 -12.742 -13.437 1.00 70.43 68 HIS F O 1
ATOM 7578 N N . ARG F 1 77 ? 3.381 -14.724 -12.386 1.00 73.14 69 ARG F N 1
ATOM 7579 C CA . ARG F 1 77 ? 1.976 -14.739 -11.997 1.00 72.48 69 ARG F CA 1
ATOM 7580 C C . ARG F 1 77 ? 1.834 -15.173 -10.540 1.00 72.95 69 ARG F C 1
ATOM 7581 O O . ARG F 1 77 ? 2.593 -15.998 -10.063 1.00 74.58 69 ARG F O 1
ATOM 7589 N N . LEU F 1 78 ? 0.886 -14.566 -9.835 1.00 71.74 70 LEU F N 1
ATOM 7590 C CA . LEU F 1 78 ? 0.538 -14.935 -8.457 1.00 72.34 70 LEU F CA 1
ATOM 7591 C C . LEU F 1 78 ? -0.855 -15.558 -8.490 1.00 73.24 70 LEU F C 1
ATOM 7592 O O . LEU F 1 78 ? -1.433 -15.703 -9.557 1.00 73.44 70 LEU F O 1
ATOM 7597 N N . CYS F 1 79 ? -1.409 -15.946 -7.352 1.00 74.11 71 CYS F N 1
ATOM 7598 C CA . CYS F 1 79 ? -2.815 -16.376 -7.358 1.00 75.09 71 CYS F CA 1
ATOM 7599 C C . CYS F 1 79 ? -3.701 -15.381 -6.609 1.00 73.97 71 CYS F C 1
ATOM 7600 O O . CYS F 1 79 ? -4.919 -15.551 -6.558 1.00 74.85 71 CYS F O 1
ATOM 7603 N N . SER F 1 80 ? -3.082 -14.319 -6.092 1.00 72.28 72 SER F N 1
ATOM 7604 C CA . SER F 1 80 ? -3.762 -13.300 -5.315 1.00 71.37 72 SER F CA 1
ATOM 7605 C C . SER F 1 80 ? -3.344 -11.879 -5.748 1.00 69.20 72 SER F C 1
ATOM 7606 O O . SER F 1 80 ? -2.260 -11.673 -6.311 1.00 68.42 72 SER F O 1
ATOM 7609 N N . ASP F 1 81 ? -4.221 -10.913 -5.497 1.00 68.57 73 ASP F N 1
ATOM 7610 C CA . ASP F 1 81 ? -4.011 -9.525 -5.929 1.00 66.87 73 ASP F CA 1
ATOM 7611 C C . ASP F 1 81 ? -2.772 -8.900 -5.317 1.00 65.96 73 ASP F C 1
ATOM 7612 O O . ASP F 1 81 ? -2.549 -9.043 -4.113 1.00 66.54 73 ASP F O 1
ATOM 7617 N N . GLU F 1 82 ? -1.989 -8.198 -6.140 1.00 64.82 74 GLU F N 1
ATOM 7618 C CA . GLU F 1 82 ? -0.939 -7.306 -5.637 1.00 64.06 74 GLU F CA 1
ATOM 7619 C C . GLU F 1 82 ? -1.273 -5.832 -5.898 1.00 62.99 74 GLU F C 1
ATOM 7620 O O . GLU F 1 82 ? -1.537 -5.434 -7.039 1.00 62.49 74 GLU F O 1
ATOM 7626 N N . THR F 1 83 ? -1.240 -5.016 -4.849 1.00 62.90 75 THR F N 1
ATOM 7627 C CA . THR F 1 83 ? -1.471 -3.578 -4.982 1.00 62.23 75 THR F CA 1
ATOM 7628 C C . THR F 1 83 ? -0.150 -2.822 -4.883 1.00 61.81 75 THR F C 1
ATOM 7629 O O . THR F 1 83 ? 0.589 -3.035 -3.941 1.00 62.30 75 THR F O 1
ATOM 7633 N N . TRP F 1 84 ? 0.116 -1.926 -5.842 1.00 67.47 76 TRP F N 1
ATOM 7634 C CA . TRP F 1 84 ? 1.365 -1.138 -5.910 1.00 65.85 76 TRP F CA 1
ATOM 7635 C C . TRP F 1 84 ? 1.165 0.345 -5.572 1.00 65.03 76 TRP F C 1
ATOM 7636 O O . TRP F 1 84 ? 0.248 0.981 -6.101 1.00 65.21 76 TRP F O 1
ATOM 7647 N N . MET F 1 85 ? 2.051 0.898 -4.737 1.00 64.58 77 MET F N 1
ATOM 7648 C CA . MET F 1 85 ? 1.989 2.314 -4.306 1.00 64.25 77 MET F CA 1
ATOM 7649 C C . MET F 1 85 ? 3.246 3.105 -4.615 1.00 63.23 77 MET F C 1
ATOM 7650 O O . MET F 1 85 ? 4.316 2.726 -4.183 1.00 63.37 77 MET F O 1
ATOM 7655 N N . TYR F 1 86 ? 3.094 4.251 -5.278 1.00 62.75 78 TYR F N 1
ATOM 7656 C CA . TYR F 1 86 ? 4.206 5.158 -5.579 1.00 62.37 78 TYR F CA 1
ATOM 7657 C C . TYR F 1 86 ? 4.762 5.860 -4.339 1.00 62.86 78 TYR F C 1
ATOM 7658 O O . TYR F 1 86 ? 3.994 6.448 -3.555 1.00 63.61 78 TYR F O 1
ATOM 7667 N N . HIS F 1 87 ? 6.094 5.823 -4.191 1.00 63.04 79 HIS F N 1
ATOM 7668 C CA . HIS F 1 87 ? 6.809 6.547 -3.126 1.00 64.08 79 HIS F CA 1
ATOM 7669 C C . HIS F 1 87 ? 7.733 7.660 -3.635 1.00 64.31 79 HIS F C 1
ATOM 7670 O O . HIS F 1 87 ? 7.794 8.739 -3.024 1.00 65.21 79 HIS F O 1
ATOM 7677 N N . ALA F 1 88 ? 8.470 7.386 -4.712 1.00 64.16 80 ALA F N 1
ATOM 7678 C CA . ALA F 1 88 ? 9.618 8.221 -5.086 1.00 65.29 80 ALA F CA 1
ATOM 7679 C C . ALA F 1 88 ? 10.221 7.880 -6.454 1.00 65.92 80 ALA F C 1
ATOM 7680 O O . ALA F 1 88 ? 10.120 6.742 -6.934 1.00 65.70 80 ALA F O 1
ATOM 7682 N N . GLY F 1 89 ? 10.848 8.870 -7.082 1.00 67.33 81 GLY F N 1
ATOM 7683 C CA . GLY F 1 89 ? 11.595 8.642 -8.331 1.00 69.19 81 GLY F CA 1
ATOM 7684 C C . GLY F 1 89 ? 10.721 8.639 -9.580 1.00 69.38 81 GLY F C 1
ATOM 7685 O O . GLY F 1 89 ? 9.615 9.178 -9.563 1.00 68.27 81 GLY F O 1
ATOM 7686 N N . ASP F 1 90 ? 11.216 8.032 -10.660 1.00 71.46 82 ASP F N 1
ATOM 7687 C CA . ASP F 1 90 ? 10.462 7.938 -11.918 1.00 72.66 82 ASP F CA 1
ATOM 7688 C C . ASP F 1 90 ? 9.214 7.102 -11.713 1.00 70.40 82 ASP F C 1
ATOM 7689 O O . ASP F 1 90 ? 9.133 6.358 -10.742 1.00 68.44 82 ASP F O 1
ATOM 7694 N N . PRO F 1 91 ? 8.245 7.194 -12.636 1.00 71.28 83 PRO F N 1
ATOM 7695 C CA . PRO F 1 91 ? 7.140 6.258 -12.597 1.00 70.01 83 PRO F CA 1
ATOM 7696 C C . PRO F 1 91 ? 7.591 4.826 -12.862 1.00 70.82 83 PRO F C 1
ATOM 7697 O O . PRO F 1 91 ? 8.438 4.593 -13.721 1.00 73.67 83 PRO F O 1
ATOM 7701 N N . LEU F 1 92 ? 7.031 3.884 -12.113 1.00 68.90 84 LEU F N 1
ATOM 7702 C CA . LEU F 1 92 ? 7.275 2.463 -12.340 1.00 69.87 84 LEU F CA 1
ATOM 7703 C C . LEU F 1 92 ? 6.364 1.965 -13.470 1.00 71.80 84 LEU F C 1
ATOM 7704 O O . LEU F 1 92 ? 5.157 2.120 -13.391 1.00 70.89 84 LEU F O 1
ATOM 7709 N N . GLN F 1 93 ? 6.942 1.368 -14.511 1.00 75.07 85 GLN F N 1
ATOM 7710 C CA . GLN F 1 93 ? 6.159 0.873 -15.642 1.00 77.87 85 GLN F CA 1
ATOM 7711 C C . GLN F 1 93 ? 5.700 -0.556 -15.412 1.00 77.75 85 GLN F C 1
ATOM 7712 O O . GLN F 1 93 ? 6.513 -1.484 -15.438 1.00 79.16 85 GLN F O 1
ATOM 7718 N N . LEU F 1 94 ? 4.395 -0.729 -15.211 1.00 80.83 86 LEU F N 1
ATOM 7719 C CA . LEU F 1 94 ? 3.802 -2.057 -15.004 1.00 80.21 86 LEU F CA 1
ATOM 7720 C C . LEU F 1 94 ? 3.255 -2.646 -16.291 1.00 79.78 86 LEU F C 1
ATOM 7721 O O . LEU F 1 94 ? 2.350 -2.094 -16.893 1.00 79.39 86 LEU F O 1
ATOM 7726 N N . HIS F 1 95 ? 3.791 -3.790 -16.687 1.00 80.87 87 HIS F N 1
ATOM 7727 C CA . HIS F 1 95 ? 3.315 -4.517 -17.863 1.00 81.61 87 HIS F CA 1
ATOM 7728 C C . HIS F 1 95 ? 2.354 -5.612 -17.419 1.00 80.97 87 HIS F C 1
ATOM 7729 O O . HIS F 1 95 ? 2.786 -6.594 -16.840 1.00 81.71 87 HIS F O 1
ATOM 7736 N N . VAL F 1 96 ? 1.065 -5.434 -17.699 1.00 80.46 88 VAL F N 1
ATOM 7737 C CA . VAL F 1 96 ? 0.010 -6.291 -17.160 1.00 80.41 88 VAL F CA 1
ATOM 7738 C C . VAL F 1 96 ? -0.767 -7.009 -18.259 1.00 82.19 88 VAL F C 1
ATOM 7739 O O . VAL F 1 96 ? -1.439 -6.370 -19.066 1.00 83.37 88 VAL F O 1
ATOM 7743 N N . ILE F 1 97 ? -0.681 -8.340 -18.267 1.00 83.18 89 ILE F N 1
ATOM 7744 C CA . ILE F 1 97 ? -1.498 -9.192 -19.134 1.00 85.60 89 ILE F CA 1
ATOM 7745 C C . ILE F 1 97 ? -2.592 -9.821 -18.273 1.00 85.63 89 ILE F C 1
ATOM 7746 O O . ILE F 1 97 ? -2.334 -10.773 -17.530 1.00 85.43 89 ILE F O 1
ATOM 7751 N N . LEU F 1 98 ? -3.804 -9.278 -18.372 1.00 86.83 90 LEU F N 1
ATOM 7752 C CA . LEU F 1 98 ? -4.930 -9.692 -17.523 1.00 88.05 90 LEU F CA 1
ATOM 7753 C C . LEU F 1 98 ? -5.603 -10.982 -17.998 1.00 90.90 90 LEU F C 1
ATOM 7754 O O . LEU F 1 98 ? -5.907 -11.124 -19.181 1.00 93.54 90 LEU F O 1
ATOM 7759 N N . LYS F 1 99 ? -5.866 -11.889 -17.058 1.00 91.09 91 LYS F N 1
ATOM 7760 C CA . LYS F 1 99 ? -6.475 -13.191 -17.345 1.00 94.01 91 LYS F CA 1
ATOM 7761 C C . LYS F 1 99 ? -7.855 -13.012 -17.986 1.00 98.31 91 LYS F C 1
ATOM 7762 O O . LYS F 1 99 ? -8.108 -13.516 -19.081 1.00 101.35 91 LYS F O 1
ATOM 7768 N N . ASP F 1 100 ? -8.738 -12.309 -17.284 1.00 99.74 92 ASP F N 1
ATOM 7769 C CA . ASP F 1 100 ? -9.980 -11.784 -17.848 1.00 104.84 92 ASP F CA 1
ATOM 7770 C C . ASP F 1 100 ? -9.961 -10.287 -17.553 1.00 104.09 92 ASP F C 1
ATOM 7771 O O . ASP F 1 100 ? -9.178 -9.841 -16.714 1.00 100.09 92 ASP F O 1
ATOM 7776 N N . PRO F 1 101 ? -10.806 -9.499 -18.240 1.00 155.19 93 PRO F N 1
ATOM 7777 C CA . PRO F 1 101 ? -11.017 -8.122 -17.789 1.00 155.19 93 PRO F CA 1
ATOM 7778 C C . PRO F 1 101 ? -11.521 -8.085 -16.336 1.00 151.56 93 PRO F C 1
ATOM 7779 O O . PRO F 1 101 ? -12.723 -7.977 -16.089 1.00 153.45 93 PRO F O 1
ATOM 7783 N N . GLN F 1 102 ? -10.577 -8.181 -15.398 1.00 147.35 94 GLN F N 1
ATOM 7784 C CA . GLN F 1 102 ? -10.861 -8.383 -13.970 1.00 144.74 94 GLN F CA 1
ATOM 7785 C C . GLN F 1 102 ? -10.542 -7.152 -13.114 1.00 145.63 94 GLN F C 1
ATOM 7786 O O . GLN F 1 102 ? -10.512 -7.237 -11.885 1.00 144.67 94 GLN F O 1
ATOM 7792 N N . ASP F 1 103 ? -10.301 -6.014 -13.763 1.00 148.93 95 ASP F N 1
ATOM 7793 C CA . ASP F 1 103 ? -10.147 -4.739 -13.062 1.00 152.33 95 ASP F CA 1
ATOM 7794 C C . ASP F 1 103 ? -11.487 -4.253 -12.503 1.00 155.84 95 ASP F C 1
ATOM 7795 O O . ASP F 1 103 ? -11.521 -3.528 -11.512 1.00 158.85 95 ASP F O 1
ATOM 7800 N N . GLU F 1 104 ? -12.582 -4.661 -13.143 1.00 156.57 96 GLU F N 1
ATOM 7801 C CA . GLU F 1 104 ? -13.918 -4.167 -12.810 1.00 160.90 96 GLU F CA 1
ATOM 7802 C C . GLU F 1 104 ? -14.479 -4.810 -11.543 1.00 157.56 96 GLU F C 1
ATOM 7803 O O . GLU F 1 104 ? -15.210 -4.165 -10.792 1.00 161.30 96 GLU F O 1
ATOM 7809 N N . ASP F 1 105 ? -14.140 -6.076 -11.311 1.00 151.71 97 ASP F N 1
ATOM 7810 C CA . ASP F 1 105 ? -14.685 -6.837 -10.180 1.00 149.05 97 ASP F CA 1
ATOM 7811 C C . ASP F 1 105 ? -14.009 -6.528 -8.841 1.00 149.50 97 ASP F C 1
ATOM 7812 O O . ASP F 1 105 ? -14.518 -6.924 -7.793 1.00 149.11 97 ASP F O 1
ATOM 7814 N N . ARG F 1 106 ? -12.870 -5.834 -8.883 1.00 151.27 98 ARG F N 1
ATOM 7815 C CA . ARG F 1 106 ? -12.139 -5.426 -7.683 1.00 154.05 98 ARG F CA 1
ATOM 7816 C C . ARG F 1 106 ? -12.046 -3.900 -7.596 1.00 161.04 98 ARG F C 1
ATOM 7817 O O . ARG F 1 106 ? -12.901 -3.238 -7.002 1.00 166.04 98 ARG F O 1
ATOM 7819 N N . ARG F 1 125 ? -14.767 -18.419 -23.486 1.00 217.61 117 ARG F N 1
ATOM 7820 C CA . ARG F 1 125 ? -14.110 -17.358 -22.733 1.00 204.73 117 ARG F CA 1
ATOM 7821 C C . ARG F 1 125 ? -12.588 -17.494 -22.820 1.00 202.02 117 ARG F C 1
ATOM 7822 O O . ARG F 1 125 ? -11.967 -18.087 -21.933 1.00 197.19 117 ARG F O 1
ATOM 7824 N N . PRO F 1 126 ? -11.982 -16.956 -23.896 1.00 206.17 118 PRO F N 1
ATOM 7825 C CA . PRO F 1 126 ? -10.521 -16.965 -24.029 1.00 203.44 118 PRO F CA 1
ATOM 7826 C C . PRO F 1 126 ? -9.842 -16.067 -22.993 1.00 190.54 118 PRO F C 1
ATOM 7827 O O . PRO F 1 126 ? -10.399 -15.034 -22.609 1.00 185.33 118 PRO F O 1
ATOM 7831 N N . LYS F 1 127 ? -8.648 -16.462 -22.557 1.00 97.17 119 LYS F N 1
ATOM 7832 C CA . LYS F 1 127 ? -7.943 -15.774 -21.477 1.00 95.13 119 LYS F CA 1
ATOM 7833 C C . LYS F 1 127 ? -6.767 -14.945 -22.002 1.00 93.20 119 LYS F C 1
ATOM 7834 O O . LYS F 1 127 ? -6.322 -15.128 -23.145 1.00 93.34 119 LYS F O 1
ATOM 7836 N N . TYR F 1 128 ? -6.293 -14.027 -21.160 1.00 91.96 120 TYR F N 1
ATOM 7837 C CA . TYR F 1 128 ? -5.094 -13.228 -21.422 1.00 90.47 120 TYR F CA 1
ATOM 7838 C C . TYR F 1 128 ? -5.104 -12.507 -22.780 1.00 91.54 120 TYR F C 1
ATOM 7839 O O . TYR F 1 128 ? -4.060 -12.369 -23.424 1.00 90.88 120 TYR F O 1
ATOM 7848 N N . GLN F 1 129 ? -6.277 -12.036 -23.206 1.00 93.65 121 GLN F N 1
ATOM 7849 C CA . GLN F 1 129 ? -6.402 -11.323 -24.485 1.00 95.45 121 GLN F CA 1
ATOM 7850 C C . GLN F 1 129 ? -6.069 -9.831 -24.402 1.00 96.38 121 GLN F C 1
ATOM 7851 O O . GLN F 1 129 ? -5.896 -9.186 -25.441 1.00 98.18 121 GLN F O 1
ATOM 7857 N N . VAL F 1 130 ? -5.974 -9.288 -23.187 1.00 95.80 122 VAL F N 1
ATOM 7858 C CA . VAL F 1 130 ? -5.856 -7.840 -22.991 1.00 97.71 122 VAL F CA 1
ATOM 7859 C C . VAL F 1 130 ? -4.583 -7.455 -22.250 1.00 96.11 122 VAL F C 1
ATOM 7860 O O . VAL F 1 130 ? -4.336 -7.933 -21.140 1.00 94.23 122 VAL F O 1
ATOM 7864 N N . TYR F 1 131 ? -3.788 -6.581 -22.861 1.00 97.36 123 TYR F N 1
ATOM 7865 C CA . TYR F 1 131 ? -2.577 -6.050 -22.233 1.00 96.59 123 TYR F CA 1
ATOM 7866 C C . TYR F 1 131 ? -2.771 -4.595 -21.800 1.00 99.99 123 TYR F C 1
ATOM 7867 O O . TYR F 1 131 ? -3.430 -3.817 -22.482 1.00 103.47 123 TYR F O 1
ATOM 7876 N N . ARG F 1 132 ? -2.193 -4.238 -20.660 1.00 99.50 124 ARG F N 1
ATOM 7877 C CA . ARG F 1 132 ? -2.230 -2.867 -20.165 1.00 103.25 124 ARG F CA 1
ATOM 7878 C C . ARG F 1 132 ? -0.868 -2.489 -19.609 1.00 102.67 124 ARG F C 1
ATOM 7879 O O . ARG F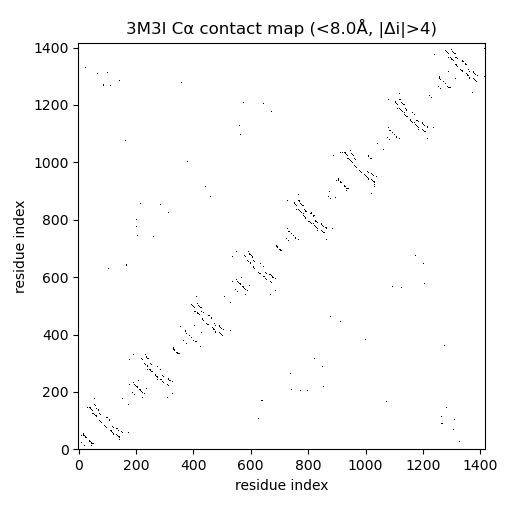 1 132 ? -0.273 -3.251 -18.853 1.00 99.39 124 ARG F O 1
ATOM 7887 N N . ARG F 1 133 ? -0.368 -1.321 -19.995 1.00 106.32 125 ARG F N 1
ATOM 7888 C CA . ARG F 1 133 ? 0.803 -0.752 -19.353 1.00 106.92 125 ARG F CA 1
ATOM 7889 C C . ARG F 1 133 ? 0.342 0.323 -18.381 1.00 111.01 125 ARG F C 1
ATOM 7890 O O . ARG F 1 133 ? -0.224 1.333 -18.791 1.00 115.92 125 ARG F O 1
ATOM 7898 N N . VAL F 1 134 ? 0.594 0.105 -17.097 1.00 109.58 126 VAL F N 1
ATOM 7899 C CA . VAL F 1 134 ? 0.224 1.065 -16.071 1.00 113.77 126 VAL F CA 1
ATOM 7900 C C . VAL F 1 134 ? 1.480 1.761 -15.567 1.00 115.45 126 VAL F C 1
ATOM 7901 O O . VAL F 1 134 ? 2.457 1.106 -15.226 1.00 111.80 126 VAL F O 1
ATOM 7905 N N . LEU F 1 135 ? 1.460 3.094 -15.549 1.00 67.98 127 LEU F N 1
ATOM 7906 C CA . LEU F 1 135 ? 2.528 3.871 -14.911 1.00 67.49 127 LEU F CA 1
ATOM 7907 C C . LEU F 1 135 ? 2.139 4.107 -13.468 1.00 64.56 127 LEU F C 1
ATOM 7908 O O . LEU F 1 135 ? 1.130 4.751 -13.226 1.00 63.58 127 LEU F O 1
ATOM 7913 N N . VAL F 1 136 ? 2.899 3.549 -12.514 1.00 63.80 128 VAL F N 1
ATOM 7914 C CA . VAL F 1 136 ? 2.699 3.838 -11.082 1.00 61.92 128 VAL F CA 1
ATOM 7915 C C . VAL F 1 136 ? 3.509 5.063 -10.731 1.00 62.56 128 VAL F C 1
ATOM 7916 O O . VAL F 1 136 ? 4.725 4.971 -10.638 1.00 64.04 128 VAL F O 1
ATOM 7920 N N . GLY F 1 137 ? 2.853 6.202 -10.518 1.00 62.05 129 GLY F N 1
ATOM 7921 C CA . GLY F 1 137 ? 3.570 7.482 -10.313 1.00 63.51 129 GLY F CA 1
ATOM 7922 C C . GLY F 1 137 ? 2.735 8.657 -9.810 1.00 63.13 129 GLY F C 1
ATOM 7923 O O . GLY F 1 137 ? 1.538 8.518 -9.624 1.00 61.69 129 GLY F O 1
ATOM 7924 N N . ALA F 1 138 ? 3.381 9.811 -9.611 1.00 65.08 130 ALA F N 1
ATOM 7925 C CA . ALA F 1 138 ? 2.773 10.973 -8.912 1.00 65.39 130 ALA F CA 1
ATOM 7926 C C . ALA F 1 138 ? 2.049 11.967 -9.803 1.00 66.99 130 ALA F C 1
ATOM 7927 O O . ALA F 1 138 ? 1.188 12.704 -9.332 1.00 67.04 130 ALA F O 1
ATOM 7929 N N . ARG F 1 139 ? 2.415 11.999 -11.080 1.00 68.98 131 ARG F N 1
ATOM 7930 C CA . ARG F 1 139 ? 1.820 12.927 -12.029 1.00 71.59 131 ARG F CA 1
ATOM 7931 C C . ARG F 1 139 ? 0.470 12.419 -12.530 1.00 70.24 131 ARG F C 1
ATOM 7932 O O . ARG F 1 139 ? 0.362 12.001 -13.679 1.00 71.56 131 ARG F O 1
ATOM 7940 N N . VAL F 1 140 ? -0.566 12.487 -11.692 1.00 68.38 132 VAL F N 1
ATOM 7941 C CA . VAL F 1 140 ? -1.877 11.915 -12.063 1.00 67.58 132 VAL F CA 1
ATOM 7942 C C . VAL F 1 140 ? -2.547 12.610 -13.232 1.00 70.90 132 VAL F C 1
ATOM 7943 O O . VAL F 1 140 ? -3.459 12.049 -13.834 1.00 71.21 132 VAL F O 1
ATOM 7947 N N . GLU F 1 141 ? -2.100 13.829 -13.532 1.00 74.05 133 GLU F N 1
ATOM 7948 C CA . GLU F 1 141 ? -2.596 14.604 -14.665 1.00 78.38 133 GLU F CA 1
ATOM 7949 C C . GLU F 1 141 ? -2.190 14.019 -16.018 1.00 80.52 133 GLU F C 1
ATOM 7950 O O . GLU F 1 141 ? -2.828 14.318 -17.029 1.00 84.15 133 GLU F O 1
ATOM 7956 N N . ARG F 1 142 ? -1.114 13.224 -16.031 1.00 78.97 134 ARG F N 1
ATOM 7957 C CA . ARG F 1 142 ? -0.608 12.569 -17.249 1.00 81.25 134 ARG F CA 1
ATOM 7958 C C . ARG F 1 142 ? -1.049 11.105 -17.355 1.00 78.50 134 ARG F C 1
ATOM 7959 O O . ARG F 1 142 ? -0.569 10.365 -18.215 1.00 80.02 134 ARG F O 1
ATOM 7967 N N . GLY F 1 143 ? -1.948 10.687 -16.470 1.00 75.09 135 GLY F N 1
ATOM 7968 C CA . GLY F 1 143 ? -2.452 9.321 -16.469 1.00 73.09 135 GLY F CA 1
ATOM 7969 C C . GLY F 1 143 ? -1.666 8.366 -15.591 1.00 69.72 135 GLY F C 1
ATOM 7970 O O . GLY F 1 143 ? -1.886 7.160 -15.660 1.00 68.77 135 GLY F O 1
ATOM 7971 N N . GLU F 1 144 ? -0.749 8.883 -14.770 1.00 68.56 136 GLU F N 1
ATOM 7972 C CA . GLU F 1 144 ? -0.011 8.027 -13.819 1.00 65.96 136 GLU F CA 1
ATOM 7973 C C . GLU F 1 144 ? -0.930 7.759 -12.629 1.00 63.37 136 GLU F C 1
ATOM 7974 O O . GLU F 1 144 ? -1.887 8.498 -12.411 1.00 63.60 136 GLU F O 1
ATOM 7980 N N . LEU F 1 145 ? -0.673 6.666 -11.908 1.00 61.65 137 LEU F N 1
ATOM 7981 C CA . LEU F 1 145 ? -1.523 6.249 -10.783 1.00 60.07 137 LEU F CA 1
ATOM 7982 C C . LEU F 1 145 ? -0.698 6.096 -9.501 1.00 59.03 137 LEU F C 1
ATOM 7983 O O . LEU F 1 145 ? 0.263 5.355 -9.463 1.00 59.11 137 LEU F O 1
ATOM 7988 N N . LEU F 1 146 ? -1.072 6.810 -8.452 1.00 58.65 138 LEU F N 1
ATOM 7989 C CA . LEU F 1 146 ? -0.427 6.656 -7.145 1.00 58.41 138 LEU F CA 1
ATOM 7990 C C . LEU F 1 146 ? -0.526 5.225 -6.639 1.00 58.23 138 LEU F C 1
ATOM 7991 O O . LEU F 1 146 ? 0.403 4.733 -6.006 1.00 58.69 138 LEU F O 1
ATOM 7996 N N . GLN F 1 147 ? -1.648 4.569 -6.935 1.00 58.26 139 GLN F N 1
ATOM 7997 C CA . GLN F 1 147 ? -1.974 3.235 -6.404 1.00 58.97 139 GLN F CA 1
ATOM 7998 C C . GLN F 1 147 ? -2.609 2.418 -7.516 1.00 59.53 139 GLN F C 1
ATOM 7999 O O . GLN F 1 147 ? -3.452 2.928 -8.221 1.00 59.66 139 GLN F O 1
ATOM 8005 N N . TYR F 1 148 ? -2.227 1.154 -7.673 1.00 63.64 140 TYR F N 1
ATOM 8006 C CA . TYR F 1 148 ? -2.848 0.288 -8.683 1.00 64.40 140 TYR F CA 1
ATOM 8007 C C . TYR F 1 148 ? -2.718 -1.191 -8.293 1.00 64.00 140 TYR F C 1
ATOM 8008 O O . TYR F 1 148 ? -1.647 -1.645 -7.875 1.00 63.23 140 TYR F O 1
ATOM 8017 N N . THR F 1 149 ? -3.811 -1.935 -8.462 1.00 64.87 141 THR F N 1
ATOM 8018 C CA . THR F 1 149 ? -3.866 -3.348 -8.109 1.00 65.01 141 THR F CA 1
ATOM 8019 C C . THR F 1 149 ? -3.763 -4.258 -9.328 1.00 65.78 141 THR F C 1
ATOM 8020 O O . THR F 1 149 ? -4.546 -4.160 -10.268 1.00 66.85 141 THR F O 1
ATOM 8024 N N . VAL F 1 150 ? -2.794 -5.165 -9.278 1.00 65.48 142 VAL F N 1
ATOM 8025 C CA . VAL F 1 150 ? -2.652 -6.217 -10.268 1.00 66.40 142 VAL F CA 1
ATOM 8026 C C . VAL F 1 150 ? -3.521 -7.389 -9.816 1.00 67.48 142 VAL F C 1
ATOM 8027 O O . VAL F 1 150 ? -3.226 -7.986 -8.793 1.00 67.34 142 VAL F O 1
ATOM 8031 N N . PRO F 1 151 ? -4.599 -7.714 -10.553 1.00 68.84 143 PRO F N 1
ATOM 8032 C CA . PRO F 1 151 ? -5.484 -8.774 -10.060 1.00 70.15 143 PRO F CA 1
ATOM 8033 C C . PRO F 1 151 ? -4.832 -10.159 -10.100 1.00 70.92 143 PRO F C 1
ATOM 8034 O O . PRO F 1 151 ? -4.074 -10.448 -11.023 1.00 71.05 143 PRO F O 1
ATOM 8038 N N . GLY F 1 152 ? -5.121 -11.000 -9.109 1.00 71.69 144 GLY F N 1
ATOM 8039 C CA . GLY F 1 152 ? -4.575 -12.359 -9.065 1.00 72.93 144 GLY F CA 1
ATOM 8040 C C . GLY F 1 152 ? -4.813 -13.081 -10.382 1.00 74.46 144 GLY F C 1
ATOM 8041 O O . GLY F 1 152 ? -5.923 -13.075 -10.909 1.00 75.54 144 GLY F O 1
ATOM 8042 N N . GLY F 1 153 ? -3.757 -13.666 -10.933 1.00 74.72 145 GLY F N 1
ATOM 8043 C CA . GLY F 1 153 ? -3.862 -14.436 -12.160 1.00 76.37 145 GLY F CA 1
ATOM 8044 C C . GLY F 1 153 ? -3.219 -13.735 -13.331 1.00 75.50 145 GLY F C 1
ATOM 8045 O O . GLY F 1 153 ? -2.697 -14.384 -14.235 1.00 76.57 145 GLY F O 1
ATOM 8046 N N . ALA F 1 154 ? -3.253 -12.406 -13.323 1.00 73.82 146 ALA F N 1
ATOM 8047 C CA . ALA F 1 154 ? -2.651 -11.632 -14.394 1.00 73.19 146 ALA F CA 1
ATOM 8048 C C . ALA F 1 154 ? -1.165 -11.960 -14.485 1.00 72.80 146 ALA F C 1
ATOM 8049 O O . ALA F 1 154 ? -0.499 -12.078 -13.461 1.00 72.07 146 ALA F O 1
ATOM 8051 N N . ILE F 1 155 ? -0.660 -12.130 -15.705 1.00 73.57 147 ILE F N 1
ATOM 8052 C CA . ILE F 1 155 ? 0.783 -12.236 -15.933 1.00 73.30 147 ILE F CA 1
ATOM 8053 C C . ILE F 1 155 ? 1.317 -10.810 -16.057 1.00 71.72 147 ILE F C 1
ATOM 8054 O O . ILE F 1 155 ? 0.818 -10.027 -16.861 1.00 71.77 147 ILE F O 1
ATOM 8059 N N . PHE F 1 156 ? 2.323 -10.478 -15.259 1.00 70.62 148 PHE F N 1
ATOM 8060 C CA . PHE F 1 156 ? 2.843 -9.120 -15.214 1.00 69.30 148 PHE F CA 1
ATOM 8061 C C . PHE F 1 156 ? 4.325 -9.064 -14.858 1.00 68.93 148 PHE F C 1
ATOM 8062 O O . PHE F 1 156 ? 4.924 -10.053 -14.405 1.00 69.58 148 PHE F O 1
ATOM 8070 N N . GLY F 1 157 ? 4.900 -7.893 -15.094 1.00 68.21 149 GLY F N 1
ATOM 8071 C CA . GLY F 1 157 ? 6.297 -7.606 -14.784 1.00 67.97 149 GLY F CA 1
ATOM 8072 C C . GLY F 1 157 ? 6.469 -6.103 -14.776 1.00 67.10 149 GLY F C 1
ATOM 8073 O O . GLY F 1 157 ? 5.556 -5.389 -15.190 1.00 66.95 149 GLY F O 1
ATOM 8074 N N . SER F 1 158 ? 7.629 -5.616 -14.341 1.00 66.86 150 SER F N 1
ATOM 8075 C CA . SER F 1 158 ? 7.824 -4.182 -14.163 1.00 66.24 150 SER F CA 1
ATOM 8076 C C . SER F 1 158 ? 9.134 -3.703 -14.746 1.00 66.99 150 SER F C 1
ATOM 8077 O O . SER F 1 158 ? 10.079 -4.475 -14.836 1.00 67.73 150 SER F O 1
ATOM 8080 N N . SER F 1 159 ? 9.176 -2.421 -15.134 1.00 67.08 151 SER F N 1
ATOM 8081 C CA . SER F 1 159 ? 10.390 -1.793 -15.675 1.00 68.03 151 SER F CA 1
ATOM 8082 C C . SER F 1 159 ? 10.416 -0.274 -15.463 1.00 67.98 151 SER F C 1
ATOM 8083 O O . SER F 1 159 ? 9.429 0.324 -15.039 1.00 67.29 151 SER F O 1
ATOM 8086 N N . VAL F 1 160 ? 11.560 0.341 -15.773 1.00 68.99 152 VAL F N 1
ATOM 8087 C CA . VAL F 1 160 ? 11.738 1.789 -15.640 1.00 69.44 152 VAL F CA 1
ATOM 8088 C C . VAL F 1 160 ? 12.495 2.351 -16.851 1.00 71.30 152 VAL F C 1
ATOM 8089 O O . VAL F 1 160 ? 13.526 1.808 -17.242 1.00 72.15 152 VAL F O 1
ATOM 8093 N N . ALA F 1 161 ? 11.986 3.439 -17.427 1.00 72.18 153 ALA F N 1
ATOM 8094 C CA . ALA F 1 161 ? 12.605 4.074 -18.596 1.00 74.29 153 ALA F CA 1
ATOM 8095 C C . ALA F 1 161 ? 14.063 4.471 -18.339 1.00 75.30 153 ALA F C 1
ATOM 8096 O O . ALA F 1 161 ? 14.420 4.835 -17.221 1.00 74.65 153 ALA F O 1
ATOM 8098 N N . ALA F 1 162 ? 14.893 4.372 -19.376 1.00 77.08 154 ALA F N 1
ATOM 8099 C CA . ALA F 1 162 ? 16.316 4.713 -19.281 1.00 78.50 154 ALA F CA 1
ATOM 8100 C C . ALA F 1 162 ? 16.557 6.199 -19.549 1.00 80.38 154 ALA F C 1
ATOM 8101 O O . ALA F 1 162 ? 17.542 6.775 -19.077 1.00 81.38 154 ALA F O 1
ATOM 8103 N N . ASP F 1 163 ? 15.663 6.805 -20.325 1.00 81.17 155 ASP F N 1
ATOM 8104 C CA . ASP F 1 163 ? 15.765 8.215 -20.670 1.00 83.37 155 ASP F CA 1
ATOM 8105 C C . ASP F 1 163 ? 14.371 8.838 -20.787 1.00 83.26 155 ASP F C 1
ATOM 8106 O O . ASP F 1 163 ? 13.347 8.168 -20.554 1.00 81.37 155 ASP F O 1
ATOM 8108 N N . GLY F 1 164 ? 14.340 10.120 -21.142 1.00 85.58 156 GLY F N 1
ATOM 8109 C CA . GLY F 1 164 ? 13.085 10.825 -21.374 1.00 86.25 156 GLY F CA 1
ATOM 8110 C C . GLY F 1 164 ? 12.418 11.297 -20.093 1.00 84.73 156 GLY F C 1
ATOM 8111 O O . GLY F 1 164 ? 13.010 11.240 -19.010 1.00 83.42 156 GLY F O 1
ATOM 8112 N N . ALA F 1 165 ? 11.176 11.763 -20.244 1.00 85.18 157 ALA F N 1
ATOM 8113 C CA . ALA F 1 165 ? 10.384 12.341 -19.152 1.00 84.28 157 ALA F CA 1
ATOM 8114 C C . ALA F 1 165 ? 10.060 11.346 -18.045 1.00 80.94 157 ALA F C 1
ATOM 8115 O O . ALA F 1 165 ? 9.913 11.734 -16.887 1.00 79.99 157 ALA F O 1
ATOM 8117 N N . ASP F 1 166 ? 9.936 10.069 -18.400 1.00 79.42 158 ASP F N 1
ATOM 8118 C CA . ASP F 1 166 ? 9.717 9.016 -17.412 1.00 76.60 158 ASP F CA 1
ATOM 8119 C C . ASP F 1 166 ? 11.035 8.390 -16.912 1.00 75.71 158 ASP F C 1
ATOM 8120 O O . ASP F 1 166 ? 11.011 7.373 -16.213 1.00 73.73 158 ASP F O 1
ATOM 8125 N N . GLY F 1 167 ? 12.178 8.996 -17.229 1.00 77.42 159 GLY F N 1
ATOM 8126 C CA . GLY F 1 167 ? 13.479 8.402 -16.867 1.00 77.07 159 GLY F CA 1
ATOM 8127 C C . GLY F 1 167 ? 14.583 9.413 -16.604 1.00 78.85 159 GLY F C 1
ATOM 8128 O O . GLY F 1 167 ? 15.388 9.712 -17.491 1.00 80.93 159 GLY F O 1
ATOM 8129 N N . GLN F 1 168 ? 14.597 9.943 -15.384 1.00 78.22 160 GLN F N 1
ATOM 8130 C CA . GLN F 1 168 ? 15.566 10.956 -14.963 1.00 80.00 160 GLN F CA 1
ATOM 8131 C C . GLN F 1 168 ? 16.198 10.627 -13.612 1.00 78.81 160 GLN F C 1
ATOM 8132 O O . GLN F 1 168 ? 17.377 10.901 -13.397 1.00 80.20 160 GLN F O 1
ATOM 8134 N N . ALA F 1 169 ? 15.418 10.048 -12.707 1.00 76.52 161 ALA F N 1
ATOM 8135 C CA . ALA F 1 169 ? 15.899 9.706 -11.374 1.00 75.51 161 ALA F CA 1
ATOM 8136 C C . ALA F 1 169 ? 16.827 8.495 -11.390 1.00 75.16 161 ALA F C 1
ATOM 8137 O O . ALA F 1 169 ? 17.739 8.407 -10.575 1.00 75.59 161 ALA F O 1
ATOM 8139 N N . GLY F 1 170 ? 16.603 7.573 -12.321 1.00 74.68 162 GLY F N 1
ATOM 8140 C CA . GLY F 1 170 ? 17.421 6.356 -12.425 1.00 74.60 162 GLY F CA 1
ATOM 8141 C C . GLY F 1 170 ? 16.862 5.167 -11.654 1.00 72.62 162 GLY F C 1
ATOM 8142 O O . GLY F 1 170 ? 17.504 4.114 -11.572 1.00 72.71 162 GLY F O 1
ATOM 8143 N N . TYR F 1 171 ? 15.655 5.330 -11.118 1.00 71.11 163 TYR F N 1
ATOM 8144 C CA . TYR F 1 171 ? 14.971 4.282 -10.363 1.00 69.40 163 TYR F CA 1
ATOM 8145 C C . TYR F 1 171 ? 13.496 4.622 -10.163 1.00 68.15 163 TYR F C 1
ATOM 8146 O O . TYR F 1 171 ? 13.057 5.755 -10.416 1.00 68.66 163 TYR F O 1
ATOM 8155 N N . SER F 1 172 ? 12.738 3.641 -9.680 1.00 66.81 164 SER F N 1
ATOM 8156 C CA . SER F 1 172 ? 11.398 3.886 -9.137 1.00 65.70 164 SER F CA 1
ATOM 8157 C C . SER F 1 172 ? 11.259 3.117 -7.853 1.00 64.76 164 SER F C 1
ATOM 8158 O O . SER F 1 172 ? 11.747 2.000 -7.781 1.00 64.77 164 SER F O 1
ATOM 8161 N N . LEU F 1 173 ? 10.603 3.700 -6.847 1.00 64.22 165 LEU F N 1
ATOM 8162 C CA . LEU F 1 173 ? 10.498 3.075 -5.526 1.00 63.60 165 LEU F CA 1
ATOM 8163 C C . LEU F 1 173 ? 9.044 3.011 -5.080 1.00 62.68 165 LEU F C 1
ATOM 8164 O O . LEU F 1 173 ? 8.332 4.022 -5.080 1.00 62.69 165 LEU F O 1
ATOM 8169 N N . VAL F 1 174 ? 8.610 1.817 -4.691 1.00 62.17 166 VAL F N 1
ATOM 8170 C CA . VAL F 1 174 ? 7.225 1.589 -4.351 1.00 61.53 166 VAL F CA 1
ATOM 8171 C C . VAL F 1 174 ? 7.120 0.675 -3.127 1.00 61.38 166 VAL F C 1
ATOM 8172 O O . VAL F 1 174 ? 8.090 0.048 -2.723 1.00 61.85 166 VAL F O 1
ATOM 8176 N N . SER F 1 175 ? 5.943 0.662 -2.514 1.00 61.01 167 SER F N 1
ATOM 8177 C CA . SER F 1 175 ? 5.565 -0.386 -1.609 1.00 61.09 167 SER F CA 1
ATOM 8178 C C . SER F 1 175 ? 4.588 -1.252 -2.373 1.00 61.03 167 SER F C 1
ATOM 8179 O O . SER F 1 175 ? 3.811 -0.718 -3.183 1.00 60.81 167 SER F O 1
ATOM 8182 N N . CYS F 1 176 ? 4.650 -2.564 -2.121 1.00 72.27 168 CYS F N 1
ATOM 8183 C CA . CYS F 1 176 ? 3.691 -3.531 -2.635 1.00 70.85 168 CYS F CA 1
ATOM 8184 C C . CYS F 1 176 ? 3.049 -4.324 -1.497 1.00 69.35 168 CYS F C 1
ATOM 8185 O O . CYS F 1 176 ? 3.673 -4.585 -0.474 1.00 69.45 168 CYS F O 1
ATOM 8188 N N . ILE F 1 177 ? 1.803 -4.726 -1.703 1.00 68.61 169 ILE F N 1
ATOM 8189 C CA . ILE F 1 177 ? 1.067 -5.524 -0.738 1.00 67.75 169 ILE F CA 1
ATOM 8190 C C . ILE F 1 177 ? 0.342 -6.660 -1.451 1.00 67.48 169 ILE F C 1
ATOM 8191 O O . ILE F 1 177 ? -0.385 -6.416 -2.393 1.00 68.25 169 ILE F O 1
ATOM 8196 N N . VAL F 1 178 ? 0.582 -7.896 -1.026 1.00 66.90 170 VAL F N 1
ATOM 8197 C CA . VAL F 1 178 ? -0.151 -9.072 -1.547 1.00 67.00 170 VAL F CA 1
ATOM 8198 C C . VAL F 1 178 ? -1.176 -9.544 -0.513 1.00 67.12 170 VAL F C 1
ATOM 8199 O O . VAL F 1 178 ? -0.833 -9.789 0.641 1.00 66.86 170 VAL F O 1
ATOM 8203 N N . SER F 1 179 ? -2.435 -9.646 -0.918 1.00 68.19 171 SER F N 1
ATOM 8204 C CA . SER F 1 179 ? -3.495 -10.010 0.010 1.00 69.08 171 SER F CA 1
ATOM 8205 C C . SER F 1 179 ? -4.580 -10.797 -0.721 1.00 70.82 171 SER F C 1
ATOM 8206 O O . SER F 1 179 ? -5.191 -10.263 -1.643 1.00 72.20 171 SER F O 1
ATOM 8209 N N . PRO F 1 180 ? -4.808 -12.071 -0.329 1.00 71.30 172 PRO F N 1
ATOM 8210 C CA . PRO F 1 180 ? -4.104 -12.835 0.707 1.00 70.31 172 PRO F CA 1
ATOM 8211 C C . PRO F 1 180 ? -2.600 -12.976 0.431 1.00 68.51 172 PRO F C 1
ATOM 8212 O O . PRO F 1 180 ? -2.178 -12.851 -0.705 1.00 68.21 172 PRO F O 1
ATOM 8216 N N . GLY F 1 181 ? -1.814 -13.211 1.473 1.00 68.00 173 GLY F N 1
ATOM 8217 C CA . GLY F 1 181 ? -0.356 -13.054 1.422 1.00 67.04 173 GLY F CA 1
ATOM 8218 C C . GLY F 1 181 ? 0.478 -13.831 0.411 1.00 66.69 173 GLY F C 1
ATOM 8219 O O . GLY F 1 181 ? 0.118 -14.935 -0.018 1.00 67.12 173 GLY F O 1
ATOM 8220 N N . PHE F 1 182 ? 1.622 -13.241 0.058 1.00 66.39 174 PHE F N 1
ATOM 8221 C CA . PHE F 1 182 ? 2.628 -13.867 -0.803 1.00 66.62 174 PHE F CA 1
ATOM 8222 C C . PHE F 1 182 ? 3.180 -15.141 -0.169 1.00 67.03 174 PHE F C 1
ATOM 8223 O O . PHE F 1 182 ? 3.360 -15.242 1.060 1.00 67.43 174 PHE F O 1
ATOM 8231 N N . ASP F 1 183 ? 3.421 -16.118 -1.024 1.00 67.40 175 ASP F N 1
ATOM 8232 C CA . ASP F 1 183 ? 4.111 -17.335 -0.653 1.00 68.12 175 ASP F CA 1
ATOM 8233 C C . ASP F 1 183 ? 4.781 -17.808 -1.946 1.00 68.83 175 ASP F C 1
ATOM 8234 O O . ASP F 1 183 ? 4.152 -17.796 -3.012 1.00 68.97 175 ASP F O 1
ATOM 8239 N N A TYR F 1 184 ? 6.049 -18.207 -1.839 0.50 69.92 176 TYR F N 1
ATOM 8240 N N B TYR F 1 184 ? 6.052 -18.193 -1.855 0.50 69.92 176 TYR F N 1
ATOM 8241 C CA A TYR F 1 184 ? 6.859 -18.634 -2.982 0.50 71.24 176 TYR F CA 1
ATOM 8242 C CA B TYR F 1 184 ? 6.835 -18.602 -3.023 0.50 71.22 176 TYR F CA 1
ATOM 8243 C C A TYR F 1 184 ? 6.255 -19.767 -3.815 0.50 71.67 176 TYR F C 1
ATOM 8244 C C B TYR F 1 184 ? 6.252 -19.769 -3.825 0.50 71.68 176 TYR F C 1
ATOM 8245 O O A TYR F 1 184 ? 6.578 -19.904 -4.994 0.50 72.96 176 TYR F O 1
ATOM 8246 O O B TYR F 1 184 ? 6.587 -19.932 -4.997 0.50 72.98 176 TYR F O 1
ATOM 8263 N N . ARG F 1 185 ? 5.388 -20.572 -3.204 1.00 71.15 177 ARG F N 1
ATOM 8264 C CA . ARG F 1 185 ? 4.736 -21.698 -3.904 1.00 72.05 177 ARG F CA 1
ATOM 8265 C C . ARG F 1 185 ? 3.700 -21.231 -4.928 1.00 72.39 177 ARG F C 1
ATOM 8266 O O . ARG F 1 185 ? 3.361 -21.968 -5.867 1.00 74.03 177 ARG F O 1
ATOM 8274 N N . ASP F 1 186 ? 3.200 -20.015 -4.730 1.00 71.33 178 ASP F N 1
ATOM 8275 C CA . ASP F 1 186 ? 2.207 -19.417 -5.615 1.00 72.10 178 ASP F CA 1
ATOM 8276 C C . ASP F 1 186 ? 2.883 -18.670 -6.804 1.00 73.21 178 ASP F C 1
ATOM 8277 O O . ASP F 1 186 ? 2.257 -18.440 -7.854 1.00 74.99 178 ASP F O 1
ATOM 8282 N N . PHE F 1 187 ? 4.164 -18.340 -6.624 1.00 72.84 179 PHE F N 1
ATOM 8283 C CA . PHE F 1 187 ? 4.971 -17.612 -7.595 1.00 74.31 179 PHE F CA 1
ATOM 8284 C C . PHE F 1 187 ? 5.301 -18.505 -8.762 1.00 76.90 179 PHE F C 1
ATOM 8285 O O . PHE F 1 187 ? 5.922 -19.561 -8.579 1.00 77.34 179 PHE F O 1
ATOM 8293 N N . GLU F 1 188 ? 4.897 -18.088 -9.959 1.00 103.53 180 GLU F N 1
ATOM 8294 C CA . GLU F 1 188 ? 5.252 -18.797 -11.181 1.00 102.63 180 GLU F CA 1
ATOM 8295 C C . GLU F 1 188 ? 5.955 -17.860 -12.143 1.00 100.08 180 GLU F C 1
ATOM 8296 O O . GLU F 1 188 ? 5.413 -16.815 -12.507 1.00 98.96 180 GLU F O 1
ATOM 8302 N N . ILE F 1 189 ? 7.165 -18.251 -12.544 1.00 99.54 181 ILE F N 1
ATOM 8303 C CA . ILE F 1 189 ? 8.008 -17.467 -13.440 1.00 97.73 181 ILE F CA 1
ATOM 8304 C C . ILE F 1 189 ? 7.889 -18.055 -14.841 1.00 97.48 181 ILE F C 1
ATOM 8305 O O . ILE F 1 189 ? 7.463 -19.199 -15.005 1.00 98.80 181 ILE F O 1
ATOM 8310 N N . PHE F 1 190 ? 8.228 -17.264 -15.854 1.00 96.24 182 PHE F N 1
ATOM 8311 C CA . PHE F 1 190 ? 8.087 -17.706 -17.237 1.00 96.35 182 PHE F CA 1
ATOM 8312 C C . PHE F 1 190 ? 9.355 -17.541 -18.065 1.00 96.02 182 PHE F C 1
ATOM 8313 O O . PHE F 1 190 ? 10.273 -16.805 -17.703 1.00 95.44 182 PHE F O 1
ATOM 8321 N N . THR F 1 191 ? 9.388 -18.265 -19.175 1.00 96.80 183 THR F N 1
ATOM 8322 C CA . THR F 1 191 ? 10.385 -18.077 -20.223 1.00 96.98 183 THR F CA 1
ATOM 8323 C C . THR F 1 191 ? 9.628 -17.602 -21.461 1.00 97.15 183 THR F C 1
ATOM 8324 O O . THR F 1 191 ? 8.425 -17.836 -21.588 1.00 97.40 183 THR F O 1
ATOM 8328 N N . GLN F 1 192 ? 10.319 -16.913 -22.360 1.00 97.34 184 GLN F N 1
ATOM 8329 C CA . GLN F 1 192 ? 9.706 -16.471 -23.616 1.00 98.00 184 GLN F CA 1
ATOM 8330 C C . GLN F 1 192 ? 9.106 -17.652 -24.384 1.00 99.49 184 GLN F C 1
ATOM 8331 O O . GLN F 1 192 ? 7.931 -17.621 -24.759 1.00 99.77 184 GLN F O 1
ATOM 8337 N N . ALA F 1 193 ? 9.910 -18.694 -24.590 1.00 100.72 185 ALA F N 1
ATOM 8338 C CA . ALA F 1 193 ? 9.460 -19.896 -25.297 1.00 102.70 185 ALA F CA 1
ATOM 8339 C C . ALA F 1 193 ? 8.163 -20.440 -24.703 1.00 102.72 185 ALA F C 1
ATOM 8340 O O . ALA F 1 193 ? 7.256 -20.855 -25.426 1.00 104.14 185 ALA F O 1
ATOM 8342 N N . GLN F 1 194 ? 8.095 -20.430 -23.376 1.00 101.50 186 GLN F N 1
ATOM 8343 C CA . GLN F 1 194 ? 6.926 -20.887 -22.633 1.00 101.80 186 GLN F CA 1
ATOM 8344 C C . GLN F 1 194 ? 5.689 -20.030 -22.939 1.00 101.17 186 GLN F C 1
ATOM 8345 O O . GLN F 1 194 ? 4.627 -20.563 -23.279 1.00 102.54 186 GLN F O 1
ATOM 8351 N N . LEU F 1 195 ? 5.834 -18.707 -22.837 1.00 99.43 187 LEU F N 1
ATOM 8352 C CA . LEU F 1 195 ? 4.725 -17.788 -23.126 1.00 98.93 187 LEU F CA 1
ATOM 8353 C C . LEU F 1 195 ? 4.398 -17.669 -24.621 1.00 100.09 187 LEU F C 1
ATOM 8354 O O . LEU F 1 195 ? 3.230 -17.528 -24.985 1.00 100.64 187 LEU F O 1
ATOM 8359 N N . MET F 1 196 ? 5.406 -17.737 -25.487 1.00 100.81 188 MET F N 1
ATOM 8360 C CA . MET F 1 196 ? 5.157 -17.588 -26.926 1.00 102.41 188 MET F CA 1
ATOM 8361 C C . MET F 1 196 ? 4.217 -18.652 -27.481 1.00 104.44 188 MET F C 1
ATOM 8362 O O . MET F 1 196 ? 3.406 -18.348 -28.351 1.00 105.51 188 MET F O 1
ATOM 8367 N N . GLU F 1 197 ? 4.324 -19.885 -26.988 1.00 105.31 189 GLU F N 1
ATOM 8368 C CA . GLU F 1 197 ? 3.415 -20.954 -27.404 1.00 107.72 189 GLU F CA 1
ATOM 8369 C C . GLU F 1 197 ? 1.985 -20.561 -27.056 1.00 107.33 189 GLU F C 1
ATOM 8370 O O . GLU F 1 197 ? 1.102 -20.577 -27.911 1.00 108.89 189 GLU F O 1
ATOM 8376 N N . LEU F 1 198 ? 1.768 -20.179 -25.801 1.00 105.48 190 LEU F N 1
ATOM 8377 C CA . LEU F 1 198 ? 0.415 -19.971 -25.296 1.00 105.52 190 LEU F CA 1
ATOM 8378 C C . LEU F 1 198 ? -0.221 -18.679 -25.809 1.00 104.52 190 LEU F C 1
ATOM 8379 O O . LEU F 1 198 ? -1.360 -18.697 -26.280 1.00 105.78 190 LEU F O 1
ATOM 8384 N N . TYR F 1 199 ? 0.520 -17.575 -25.748 1.00 102.61 191 TYR F N 1
ATOM 8385 C CA . TYR F 1 199 ? -0.036 -16.246 -26.041 1.00 101.77 191 TYR F CA 1
ATOM 8386 C C . TYR F 1 199 ? 0.849 -15.441 -27.004 1.00 101.71 191 TYR F C 1
ATOM 8387 O O . TYR F 1 199 ? 1.364 -14.386 -26.636 1.00 100.34 191 TYR F O 1
ATOM 8396 N N . PRO F 1 200 ? 1.018 -15.929 -28.249 1.00 103.66 192 PRO F N 1
ATOM 8397 C CA . PRO F 1 200 ? 1.919 -15.260 -29.200 1.00 104.28 192 PRO F CA 1
ATOM 8398 C C . PRO F 1 200 ? 1.555 -13.798 -29.501 1.00 103.94 192 PRO F C 1
ATOM 8399 O O . PRO F 1 200 ? 2.451 -12.966 -29.668 1.00 103.77 192 PRO F O 1
ATOM 8403 N N . GLN F 1 201 ? 0.264 -13.479 -29.546 1.00 104.13 193 GLN F N 1
ATOM 8404 C CA . GLN F 1 201 ? -0.184 -12.118 -29.874 1.00 104.21 193 GLN F CA 1
ATOM 8405 C C . GLN F 1 201 ? 0.517 -11.004 -29.061 1.00 102.56 193 GLN F C 1
ATOM 8406 O O . GLN F 1 201 ? 0.602 -9.857 -29.524 1.00 103.26 193 GLN F O 1
ATOM 8412 N N . HIS F 1 202 ? 1.018 -11.343 -27.867 1.00 100.79 194 HIS F N 1
ATOM 8413 C CA . HIS F 1 202 ? 1.796 -10.400 -27.042 1.00 99.56 194 HIS F CA 1
ATOM 8414 C C . HIS F 1 202 ? 3.312 -10.583 -27.223 1.00 99.76 194 HIS F C 1
ATOM 8415 O O . HIS F 1 202 ? 4.082 -10.376 -26.279 1.00 98.62 194 HIS F O 1
ATOM 8422 N N . GLU F 1 203 ? 3.737 -10.950 -28.431 1.00 101.51 195 GLU F N 1
ATOM 8423 C CA . GLU F 1 203 ? 5.145 -11.262 -28.697 1.00 102.14 195 GLU F CA 1
ATOM 8424 C C . GLU F 1 203 ? 6.074 -10.163 -28.193 1.00 101.75 195 GLU F C 1
ATOM 8425 O O . GLU F 1 203 ? 7.126 -10.447 -27.621 1.00 101.15 195 GLU F O 1
ATOM 8431 N N . ALA F 1 204 ? 5.669 -8.913 -28.403 1.00 102.38 196 ALA F N 1
ATOM 8432 C CA . ALA F 1 204 ? 6.484 -7.754 -28.058 1.00 102.79 196 ALA F CA 1
ATOM 8433 C C . ALA F 1 204 ? 6.830 -7.677 -26.571 1.00 100.79 196 ALA F C 1
ATOM 8434 O O . ALA F 1 204 ? 8.003 -7.555 -26.220 1.00 100.97 196 ALA F O 1
ATOM 8436 N N . VAL F 1 205 ? 5.817 -7.738 -25.706 1.00 99.25 197 VAL F N 1
ATOM 8437 C CA . VAL F 1 205 ? 6.038 -7.667 -24.249 1.00 97.76 197 VAL F CA 1
ATOM 8438 C C . VAL F 1 205 ? 6.773 -8.904 -23.727 1.00 96.82 197 VAL F C 1
ATOM 8439 O O . VAL F 1 205 ? 7.630 -8.793 -22.855 1.00 96.40 197 VAL F O 1
ATOM 8443 N N . ILE F 1 206 ? 6.452 -10.069 -24.284 1.00 96.86 198 ILE F N 1
ATOM 8444 C CA . ILE F 1 206 ? 7.112 -11.320 -23.900 1.00 96.42 198 ILE F CA 1
ATOM 8445 C C . ILE F 1 206 ? 8.612 -11.254 -24.196 1.00 97.14 198 ILE F C 1
ATOM 8446 O O . ILE F 1 206 ? 9.427 -11.563 -23.332 1.00 96.55 198 ILE F O 1
ATOM 8451 N N . LYS F 1 207 ? 8.964 -10.825 -25.405 1.00 98.74 199 LYS F N 1
ATOM 8452 C CA . LYS F 1 207 ? 10.372 -10.672 -25.800 1.00 100.01 199 LYS F CA 1
ATOM 8453 C C . LYS F 1 207 ? 11.118 -9.543 -25.069 1.00 100.03 199 LYS F C 1
ATOM 8454 O O . LYS F 1 207 ? 12.351 -9.509 -25.087 1.00 100.95 199 LYS F O 1
ATOM 8460 N N . GLN F 1 208 ? 10.373 -8.624 -24.448 1.00 99.37 200 GLN F N 1
ATOM 8461 C CA . GLN F 1 208 ? 10.941 -7.516 -23.673 1.00 99.73 200 GLN F CA 1
ATOM 8462 C C . GLN F 1 208 ? 11.023 -7.822 -22.168 1.00 98.13 200 GLN F C 1
ATOM 8463 O O . GLN F 1 208 ? 11.975 -7.399 -21.512 1.00 98.62 200 GLN F O 1
ATOM 8469 N N . MET F 1 209 ? 10.036 -8.540 -21.625 1.00 96.64 201 MET F N 1
ATOM 8470 C CA . MET F 1 209 ? 9.923 -8.731 -20.163 1.00 95.62 201 MET F CA 1
ATOM 8471 C C . MET F 1 209 ? 10.100 -10.174 -19.647 1.00 94.78 201 MET F C 1
ATOM 8472 O O . MET F 1 209 ? 10.460 -10.369 -18.495 1.00 94.51 201 MET F O 1
ATOM 8477 N N . ALA F 1 210 ? 9.827 -11.183 -20.465 1.00 94.75 202 ALA F N 1
ATOM 8478 C CA . ALA F 1 210 ? 9.998 -12.569 -20.022 1.00 94.46 202 ALA F CA 1
ATOM 8479 C C . ALA F 1 210 ? 11.433 -13.035 -20.284 1.00 95.06 202 ALA F C 1
ATOM 8480 O O . ALA F 1 210 ? 12.014 -12.693 -21.310 1.00 95.92 202 ALA F O 1
ATOM 8482 N N . TYR F 1 211 ? 11.995 -13.805 -19.347 1.00 94.92 203 TYR F N 1
ATOM 8483 C CA . TYR F 1 211 ? 13.333 -14.400 -19.499 1.00 95.60 203 TYR F CA 1
ATOM 8484 C C . TYR F 1 211 ? 13.448 -15.179 -20.810 1.00 96.50 203 TYR F C 1
ATOM 8485 O O . TYR F 1 211 ? 12.453 -15.696 -21.311 1.00 96.56 203 TYR F O 1
ATOM 8494 N N . GLU F 1 212 ? 14.656 -15.248 -21.366 1.00 97.52 204 GLU F N 1
ATOM 8495 C CA . GLU F 1 212 ? 14.919 -16.109 -22.530 1.00 98.88 204 GLU F CA 1
ATOM 8496 C C . GLU F 1 212 ? 15.280 -17.523 -22.068 1.00 99.28 204 GLU F C 1
ATOM 8497 O O . GLU F 1 212 ? 14.674 -18.501 -22.507 1.00 99.96 204 GLU F O 1
ATOM 8499 N N . ASN G 1 19 ? 5.091 61.570 44.977 1.00 76.51 11 ASN G N 1
ATOM 8500 C CA . ASN G 1 19 ? 4.737 60.183 44.585 1.00 72.96 11 ASN G CA 1
ATOM 8501 C C . ASN G 1 19 ? 4.510 59.284 45.797 1.00 73.79 11 ASN G C 1
ATOM 8502 O O . ASN G 1 19 ? 5.100 59.491 46.867 1.00 76.11 11 ASN G O 1
ATOM 8507 N N . THR G 1 20 ? 3.663 58.277 45.593 1.00 72.64 12 THR G N 1
ATOM 8508 C CA . THR G 1 20 ? 3.175 57.372 46.631 1.00 74.08 12 THR G CA 1
ATOM 8509 C C . THR G 1 20 ? 3.505 55.944 46.242 1.00 70.63 12 THR G C 1
ATOM 8510 O O . THR G 1 20 ? 3.837 55.676 45.067 1.00 67.65 12 THR G O 1
ATOM 8514 N N . ALA G 1 21 ? 3.403 55.015 47.193 1.00 71.73 13 ALA G N 1
ATOM 8515 C CA . ALA G 1 21 ? 3.737 53.608 46.904 1.00 69.27 13 ALA G CA 1
ATOM 8516 C C . ALA G 1 21 ? 2.949 53.082 45.709 1.00 67.89 13 ALA G C 1
ATOM 8517 O O . ALA G 1 21 ? 3.521 52.409 44.839 1.00 65.35 13 ALA G O 1
ATOM 8519 N N . GLU G 1 22 ? 1.663 53.424 45.645 1.00 70.55 14 GLU G N 1
ATOM 8520 C CA . GLU G 1 22 ? 0.763 52.923 44.603 1.00 71.02 14 GLU G CA 1
ATOM 8521 C C . GLU G 1 22 ? 1.134 53.454 43.206 1.00 69.03 14 GLU G C 1
ATOM 8522 O O . GLU G 1 22 ? 1.133 52.694 42.234 1.00 68.21 14 GLU G O 1
ATOM 8528 N N . PHE G 1 23 ? 1.470 54.742 43.116 1.00 69.00 15 PHE G N 1
ATOM 8529 C CA . PHE G 1 23 ? 2.092 55.327 41.902 1.00 67.26 15 PHE G CA 1
ATOM 8530 C C . PHE G 1 23 ? 3.218 54.464 41.358 1.00 64.10 15 PHE G C 1
ATOM 8531 O O . PHE G 1 23 ? 3.269 54.171 40.157 1.00 63.79 15 PHE G O 1
ATOM 8539 N N . TRP G 1 24 ? 4.141 54.086 42.234 1.00 62.72 16 TRP G N 1
ATOM 8540 C CA . TRP G 1 24 ? 5.280 53.285 41.804 1.00 60.74 16 TRP G CA 1
ATOM 8541 C C . TRP G 1 24 ? 4.887 51.845 41.504 1.00 60.85 16 TRP G C 1
ATOM 8542 O O . TRP G 1 24 ? 5.361 51.280 40.533 1.00 60.37 16 TRP G O 1
ATOM 8553 N N . ILE G 1 25 ? 4.026 51.255 42.321 1.00 62.26 17 ILE G N 1
ATOM 8554 C CA . ILE G 1 25 ? 3.636 49.858 42.117 1.00 63.15 17 ILE G CA 1
ATOM 8555 C C . ILE G 1 25 ? 2.967 49.713 40.741 1.00 64.41 17 ILE G C 1
ATOM 8556 O O . ILE G 1 25 ? 3.284 48.781 39.985 1.00 64.79 17 ILE G O 1
ATOM 8561 N N . LYS G 1 26 ? 2.072 50.654 40.422 1.00 65.98 18 LYS G N 1
ATOM 8562 C CA . LYS G 1 26 ? 1.347 50.681 39.143 1.00 68.52 18 LYS G CA 1
ATOM 8563 C C . LYS G 1 26 ? 2.269 50.853 37.943 1.00 67.39 18 LYS G C 1
ATOM 8564 O O . LYS G 1 26 ? 2.074 50.220 36.905 1.00 69.65 18 LYS G O 1
ATOM 8570 N N . ARG G 1 27 ? 3.244 51.745 38.084 1.00 64.83 19 ARG G N 1
ATOM 8571 C CA . ARG G 1 27 ? 4.004 52.230 36.940 1.00 64.68 19 ARG G CA 1
ATOM 8572 C C . ARG G 1 27 ? 5.208 51.369 36.613 1.00 63.65 19 ARG G C 1
ATOM 8573 O O . ARG G 1 27 ? 5.560 51.217 35.443 1.00 65.25 19 ARG G O 1
ATOM 8581 N N . LEU G 1 28 ? 5.831 50.814 37.646 1.00 61.90 20 LEU G N 1
ATOM 8582 C CA . LEU G 1 28 ? 6.864 49.817 37.456 1.00 62.02 20 LEU G CA 1
ATOM 8583 C C . LEU G 1 28 ? 6.285 48.390 37.448 1.00 63.80 20 LEU G C 1
ATOM 8584 O O . LEU G 1 28 ? 7.034 47.418 37.378 1.00 64.67 20 LEU G O 1
ATOM 8589 N N . GLN G 1 29 ? 4.955 48.278 37.498 1.00 65.19 21 GLN G N 1
ATOM 8590 C CA . GLN G 1 29 ? 4.238 46.991 37.515 1.00 67.80 21 GLN G CA 1
ATOM 8591 C C . GLN G 1 29 ? 4.769 46.028 38.553 1.00 67.11 21 GLN G C 1
ATOM 8592 O O . GLN G 1 29 ? 4.979 44.863 38.266 1.00 69.25 21 GLN G O 1
ATOM 8598 N N . LEU G 1 30 ? 4.960 46.519 39.773 1.00 64.99 22 LEU G N 1
ATOM 8599 C CA . LEU G 1 30 ? 5.477 45.688 40.860 1.00 65.07 22 LEU G CA 1
ATOM 8600 C C . LEU G 1 30 ? 4.395 44.736 41.380 1.00 67.52 22 LEU G C 1
ATOM 8601 O O . LEU G 1 30 ? 3.241 45.154 41.561 1.00 68.45 22 LEU G O 1
ATOM 8606 N N . VAL G 1 31 ? 4.773 43.466 41.597 1.00 69.35 23 VAL G N 1
ATOM 8607 C CA . VAL G 1 31 ? 3.898 42.459 42.220 1.00 72.28 23 VAL G CA 1
ATOM 8608 C C . VAL G 1 31 ? 4.479 42.052 43.587 1.00 72.48 23 VAL G C 1
ATOM 8609 O O . VAL G 1 31 ? 5.591 42.437 43.920 1.00 70.87 23 VAL G O 1
ATOM 8613 N N . PRO G 1 32 ? 3.740 41.260 44.382 1.00 75.34 24 PRO G N 1
ATOM 8614 C CA . PRO G 1 32 ? 4.319 40.785 45.652 1.00 76.59 24 PRO G CA 1
ATOM 8615 C C . PRO G 1 32 ? 5.548 39.865 45.513 1.00 77.82 24 PRO G C 1
ATOM 8616 O O . PRO G 1 32 ? 5.618 39.059 44.593 1.00 79.39 24 PRO G O 1
ATOM 8620 N N . HIS G 1 33 ? 6.500 40.037 46.430 1.00 78.02 25 HIS G N 1
ATOM 8621 C CA . HIS G 1 33 ? 7.786 39.324 46.480 1.00 80.15 25 HIS G CA 1
ATOM 8622 C C . HIS G 1 33 ? 7.583 38.306 47.596 1.00 84.36 25 HIS G C 1
ATOM 8623 O O . HIS G 1 33 ? 7.063 38.673 48.651 1.00 84.93 25 HIS G O 1
ATOM 8630 N N . PRO G 1 34 ? 7.957 37.030 47.380 1.00 91.09 26 PRO G N 1
ATOM 8631 C CA . PRO G 1 34 ? 7.697 35.988 48.395 1.00 97.71 26 PRO G CA 1
ATOM 8632 C C . PRO G 1 34 ? 8.079 36.359 49.844 1.00 97.99 26 PRO G C 1
ATOM 8633 O O . PRO G 1 34 ? 7.316 36.090 50.776 1.00 99.45 26 PRO G O 1
ATOM 8637 N N . GLU G 1 35 ? 9.249 36.969 50.012 1.00 97.89 27 GLU G N 1
ATOM 8638 C CA . GLU G 1 35 ? 9.778 37.340 51.333 1.00 101.21 27 GLU G CA 1
ATOM 8639 C C . GLU G 1 35 ? 9.106 38.578 51.945 1.00 95.06 27 GLU G C 1
ATOM 8640 O O . GLU G 1 35 ? 9.431 38.962 53.063 1.00 98.72 27 GLU G O 1
ATOM 8646 N N . GLY G 1 36 ? 8.180 39.194 51.215 1.00 87.95 28 GLY G N 1
ATOM 8647 C CA . GLY G 1 36 ? 7.573 40.467 51.612 1.00 84.00 28 GLY G CA 1
ATOM 8648 C C . GLY G 1 36 ? 7.990 41.547 50.635 1.00 80.50 28 GLY G C 1
ATOM 8649 O O . GLY G 1 36 ? 8.867 41.320 49.816 1.00 80.67 28 GLY G O 1
ATOM 8650 N N . GLY G 1 37 ? 7.377 42.723 50.717 1.00 78.66 29 GLY G N 1
ATOM 8651 C CA . GLY G 1 37 ? 7.702 43.819 49.804 1.00 77.15 29 GLY G CA 1
ATOM 8652 C C . GLY G 1 37 ? 7.128 43.606 48.413 1.00 74.17 29 GLY G C 1
ATOM 8653 O O . GLY G 1 37 ? 6.334 42.697 48.205 1.00 73.96 29 GLY G O 1
ATOM 8654 N N . TYR G 1 38 ? 7.519 44.468 47.470 1.00 73.52 30 TYR G N 1
ATOM 8655 C CA . TYR G 1 38 ? 7.049 44.402 46.078 1.00 72.48 30 TYR G CA 1
ATOM 8656 C C . TYR G 1 38 ? 8.217 44.567 45.108 1.00 71.40 30 TYR G C 1
ATOM 8657 O O . TYR G 1 38 ? 9.203 45.228 45.418 1.00 72.10 30 TYR G O 1
ATOM 8666 N N . TYR G 1 39 ? 8.104 43.968 43.929 1.00 71.00 31 TYR G N 1
ATOM 8667 C CA . TYR G 1 39 ? 9.210 43.954 42.973 1.00 70.14 31 TYR G CA 1
ATOM 8668 C C . TYR G 1 39 ? 8.754 43.608 41.565 1.00 71.33 31 TYR G C 1
ATOM 8669 O O . TYR G 1 39 ? 7.639 43.129 41.367 1.00 73.91 31 TYR G O 1
ATOM 8678 N N . SER G 1 40 ? 9.636 43.831 40.603 1.00 70.77 32 SER G N 1
ATOM 8679 C CA . SER G 1 40 ? 9.532 43.197 39.289 1.00 73.01 32 SER G CA 1
ATOM 8680 C C . SER G 1 40 ? 10.937 42.943 38.727 1.00 71.97 32 SER G C 1
ATOM 8681 O O . SER G 1 40 ? 11.876 43.666 39.040 1.00 69.87 32 SER G O 1
ATOM 8684 N N . GLU G 1 41 ? 11.081 41.899 37.922 1.00 75.10 33 GLU G N 1
ATOM 8685 C CA . GLU G 1 41 ? 12.355 41.597 37.250 1.00 75.60 33 GLU G CA 1
ATOM 8686 C C . GLU G 1 41 ? 12.573 42.563 36.096 1.00 74.45 33 GLU G C 1
ATOM 8687 O O . GLU G 1 41 ? 11.687 42.770 35.274 1.00 77.07 33 GLU G O 1
ATOM 8693 N N . VAL G 1 42 ? 13.747 43.167 36.024 1.00 86.50 34 VAL G N 1
ATOM 8694 C CA . VAL G 1 42 ? 14.015 44.066 34.930 1.00 82.28 34 VAL G CA 1
ATOM 8695 C C . VAL G 1 42 ? 14.810 43.348 33.852 1.00 80.45 34 VAL G C 1
ATOM 8696 O O . VAL G 1 42 ? 14.265 43.062 32.786 1.00 79.69 34 VAL G O 1
ATOM 8700 N N . VAL G 1 43 ? 16.081 43.050 34.128 1.00 80.81 35 VAL G N 1
ATOM 8701 C CA . VAL G 1 43 ? 16.961 42.431 33.135 1.00 79.34 35 VAL G CA 1
ATOM 8702 C C . VAL G 1 43 ? 17.730 41.249 33.717 1.00 80.90 35 VAL G C 1
ATOM 8703 O O . VAL G 1 43 ? 18.005 41.200 34.910 1.00 83.72 35 VAL G O 1
ATOM 8707 N N . ARG G 1 44 ? 18.011 40.285 32.847 1.00 80.13 36 ARG G N 1
ATOM 8708 C CA . ARG G 1 44 ? 18.831 39.109 33.148 1.00 81.37 36 ARG G CA 1
ATOM 8709 C C . ARG G 1 44 ? 19.911 39.034 32.069 1.00 79.27 36 ARG G C 1
ATOM 8710 O O . ARG G 1 44 ? 19.596 38.942 30.881 1.00 78.66 36 ARG G O 1
ATOM 8718 N N . SER G 1 45 ? 21.175 39.094 32.489 1.00 79.54 37 SER G N 1
ATOM 8719 C CA . SER G 1 45 ? 22.325 38.969 31.590 1.00 78.61 37 SER G CA 1
ATOM 8720 C C . SER G 1 45 ? 22.195 37.776 30.658 1.00 78.14 37 SER G C 1
ATOM 8721 O O . SER G 1 45 ? 21.748 36.718 31.075 1.00 79.32 37 SER G O 1
ATOM 8724 N N . ALA G 1 46 ? 22.598 37.970 29.405 1.00 78.03 38 ALA G N 1
ATOM 8725 C CA . ALA G 1 46 ? 22.644 36.917 28.398 1.00 79.01 38 ALA G CA 1
ATOM 8726 C C . ALA G 1 46 ? 23.848 36.018 28.625 1.00 78.57 38 ALA G C 1
ATOM 8727 O O . ALA G 1 46 ? 23.782 34.826 28.358 1.00 79.57 38 ALA G O 1
ATOM 8729 N N . HIS G 1 47 ? 24.945 36.598 29.107 1.00 78.08 39 HIS G N 1
ATOM 8730 C CA . HIS G 1 47 ? 26.168 35.846 29.394 1.00 78.10 39 HIS G CA 1
ATOM 8731 C C . HIS G 1 47 ? 26.068 35.133 30.737 1.00 78.63 39 HIS G C 1
ATOM 8732 O O . HIS G 1 47 ? 25.798 35.767 31.761 1.00 79.81 39 HIS G O 1
ATOM 8739 N N . LYS G 1 48 ? 26.305 33.822 30.722 1.00 79.03 40 LYS G N 1
ATOM 8740 C CA . LYS G 1 48 ? 26.274 32.996 31.920 1.00 81.42 40 LYS G CA 1
ATOM 8741 C C . LYS G 1 48 ? 27.683 32.796 32.496 1.00 82.47 40 LYS G C 1
ATOM 8742 O O . LYS G 1 48 ? 28.665 32.718 31.759 1.00 80.96 40 LYS G O 1
ATOM 8748 N N . VAL G 1 49 ? 27.769 32.708 33.822 1.00 66.29 41 VAL G N 1
ATOM 8749 C CA . VAL G 1 49 ? 29.038 32.515 34.533 1.00 67.08 41 VAL G CA 1
ATOM 8750 C C . VAL G 1 49 ? 28.846 31.442 35.592 1.00 67.38 41 VAL G C 1
ATOM 8751 O O . VAL G 1 49 ? 27.710 31.051 35.868 1.00 66.79 41 VAL G O 1
ATOM 8755 N N . ASP G 1 50 ? 29.943 30.969 36.182 1.00 68.55 42 ASP G N 1
ATOM 8756 C CA . ASP G 1 50 ? 29.887 30.073 37.336 1.00 69.13 42 ASP G CA 1
ATOM 8757 C C . ASP G 1 50 ? 29.790 30.880 38.624 1.00 68.55 42 ASP G C 1
ATOM 8758 O O . ASP G 1 50 ? 30.615 31.756 38.871 1.00 68.80 42 ASP G O 1
ATOM 8763 N N . ASN G 1 51 ? 28.817 30.571 39.471 1.00 68.08 43 ASN G N 1
ATOM 8764 C CA . ASN G 1 51 ? 28.681 31.320 40.721 1.00 67.75 43 ASN G CA 1
ATOM 8765 C C . ASN G 1 51 ? 29.601 30.794 41.823 1.00 69.44 43 ASN G C 1
ATOM 8766 O O . ASN G 1 51 ? 30.481 29.976 41.547 1.00 70.85 43 ASN G O 1
ATOM 8771 N N . GLU G 1 52 ? 29.431 31.269 43.056 1.00 69.57 44 GLU G N 1
ATOM 8772 C CA . GLU G 1 52 ? 30.379 30.914 44.128 1.00 71.54 44 GLU G CA 1
ATOM 8773 C C . GLU G 1 52 ? 30.399 29.425 44.458 1.00 73.02 44 GLU G C 1
ATOM 8774 O O . GLU G 1 52 ? 31.378 28.937 44.982 1.00 74.99 44 GLU G O 1
ATOM 8780 N N . GLU G 1 53 ? 29.307 28.726 44.154 1.00 72.28 45 GLU G N 1
ATOM 8781 C CA . GLU G 1 53 ? 29.167 27.302 44.431 1.00 73.72 45 GLU G CA 1
ATOM 8782 C C . GLU G 1 53 ? 29.266 26.430 43.160 1.00 73.83 45 GLU G C 1
ATOM 8783 O O . GLU G 1 53 ? 28.770 25.317 43.128 1.00 74.58 45 GLU G O 1
ATOM 8789 N N . GLY G 1 54 ? 29.917 26.930 42.115 1.00 73.31 46 GLY G N 1
ATOM 8790 C CA . GLY G 1 54 ? 30.169 26.132 40.915 1.00 73.78 46 GLY G CA 1
ATOM 8791 C C . GLY G 1 54 ? 29.013 26.012 39.943 1.00 72.52 46 GLY G C 1
ATOM 8792 O O . GLY G 1 54 ? 29.179 25.472 38.864 1.00 72.94 46 GLY G O 1
ATOM 8793 N N . ASN G 1 55 ? 27.849 26.528 40.305 1.00 71.21 47 ASN G N 1
ATOM 8794 C CA . ASN G 1 55 ? 26.635 26.406 39.487 1.00 70.35 47 ASN G CA 1
ATOM 8795 C C . ASN G 1 55 ? 26.513 27.516 38.436 1.00 68.99 47 ASN G C 1
ATOM 8796 O O . ASN G 1 55 ? 26.886 28.662 38.708 1.00 68.15 47 ASN G O 1
ATOM 8801 N N . ARG G 1 56 ? 25.995 27.173 37.248 1.00 69.03 48 ARG G N 1
ATOM 8802 C CA . ARG G 1 56 ? 25.816 28.161 36.163 1.00 68.10 48 ARG G CA 1
ATOM 8803 C C . ARG G 1 56 ? 24.701 29.163 36.493 1.00 66.71 48 ARG G C 1
ATOM 8804 O O . ARG G 1 56 ? 23.578 28.788 36.810 1.00 66.69 48 ARG G O 1
ATOM 8812 N N . ARG G 1 57 ? 25.037 30.441 36.392 1.00 65.77 49 ARG G N 1
ATOM 8813 C CA . ARG G 1 57 ? 24.122 31.504 36.705 1.00 64.57 49 ARG G CA 1
ATOM 8814 C C . ARG G 1 57 ? 24.305 32.634 35.716 1.00 64.03 49 ARG G C 1
ATOM 8815 O O . ARG G 1 57 ? 25.349 32.770 35.098 1.00 64.51 49 ARG G O 1
ATOM 8823 N N . HIS G 1 58 ? 23.278 33.456 35.575 1.00 63.25 50 HIS G N 1
ATOM 8824 C CA . HIS G 1 58 ? 23.391 34.682 34.787 1.00 62.82 50 HIS G CA 1
ATOM 8825 C C . HIS G 1 58 ? 24.470 35.562 35.402 1.00 62.47 50 HIS G C 1
ATOM 8826 O O . HIS G 1 58 ? 24.572 35.651 36.617 1.00 62.16 50 HIS G O 1
ATOM 8833 N N . ALA G 1 59 ? 25.308 36.161 34.560 1.00 62.84 51 ALA G N 1
ATOM 8834 C CA . ALA G 1 59 ? 26.351 37.097 35.011 1.00 62.85 51 ALA G CA 1
ATOM 8835 C C . ALA G 1 59 ? 25.812 38.064 36.057 1.00 61.90 51 ALA G C 1
ATOM 8836 O O . ALA G 1 59 ? 26.465 38.284 37.079 1.00 62.03 51 ALA G O 1
ATOM 8838 N N . TYR G 1 60 ? 24.619 38.604 35.789 1.00 61.20 52 TYR G N 1
ATOM 8839 C CA . TYR G 1 60 ? 23.879 39.449 36.719 1.00 60.40 52 TYR G CA 1
ATOM 8840 C C . TYR G 1 60 ? 22.351 39.361 36.490 1.00 60.00 52 TYR G C 1
ATOM 8841 O O . TYR G 1 60 ? 21.882 39.086 35.383 1.00 60.38 52 TYR G O 1
ATOM 8850 N N . THR G 1 61 ? 21.588 39.615 37.544 1.00 59.51 53 THR G N 1
ATOM 8851 C CA . THR G 1 61 ? 20.146 39.802 37.452 1.00 59.33 53 THR G CA 1
ATOM 8852 C C . THR G 1 61 ? 19.845 41.113 38.152 1.00 58.81 53 THR G C 1
ATOM 8853 O O . THR G 1 61 ? 20.396 41.352 39.204 1.00 58.66 53 THR G O 1
ATOM 8857 N N . THR G 1 62 ? 19.009 41.972 37.572 1.00 58.77 54 THR G N 1
ATOM 8858 C CA . THR G 1 62 ? 18.502 43.179 38.284 1.00 58.43 54 THR G CA 1
ATOM 8859 C C . THR G 1 62 ? 16.992 43.104 38.534 1.00 58.63 54 THR G C 1
ATOM 8860 O O . THR G 1 62 ? 16.277 42.471 37.767 1.00 59.15 54 THR G O 1
ATOM 8864 N N . ILE G 1 63 ? 16.518 43.745 39.611 1.00 58.45 55 ILE G N 1
ATOM 8865 C CA . ILE G 1 63 ? 15.078 43.980 39.833 1.00 58.85 55 ILE G CA 1
ATOM 8866 C C . ILE G 1 63 ? 14.801 45.424 40.262 1.00 58.75 55 ILE G C 1
ATOM 8867 O O . ILE G 1 63 ? 15.722 46.155 40.608 1.00 58.39 55 ILE G O 1
ATOM 8872 N N . TYR G 1 64 ? 13.533 45.835 40.224 1.00 59.31 56 TYR G N 1
ATOM 8873 C CA . TYR G 1 64 ? 13.084 46.960 41.039 1.00 59.42 56 TYR G CA 1
ATOM 8874 C C . TYR G 1 64 ? 12.610 46.342 42.342 1.00 59.66 56 TYR G C 1
ATOM 8875 O O . TYR G 1 64 ? 12.146 45.202 42.352 1.00 60.04 56 TYR G O 1
ATOM 8884 N N . PHE G 1 65 ? 12.766 47.066 43.443 1.00 59.65 57 PHE G N 1
ATOM 8885 C CA . PHE G 1 65 ? 12.267 46.604 44.729 1.00 60.20 57 PHE G CA 1
ATOM 8886 C C . PHE G 1 65 ? 11.681 47.769 45.511 1.00 60.72 57 PHE G C 1
ATOM 8887 O O . PHE G 1 65 ? 12.309 48.817 45.656 1.00 60.46 57 PHE G O 1
ATOM 8895 N N . LEU G 1 66 ? 10.477 47.547 46.021 1.00 61.66 58 LEU G N 1
ATOM 8896 C CA . LEU G 1 66 ? 9.760 48.528 46.783 1.00 62.44 58 LEU G CA 1
ATOM 8897 C C . LEU G 1 66 ? 9.334 47.950 48.125 1.00 63.40 58 LEU G C 1
ATOM 8898 O O . LEU G 1 66 ? 8.699 46.911 48.178 1.00 64.03 58 LEU G O 1
ATOM 8903 N N . CYS G 1 67 ? 9.683 48.647 49.198 1.00 63.76 59 CYS G N 1
ATOM 8904 C CA . CYS G 1 67 ? 9.371 48.228 50.562 1.00 64.96 59 CYS G CA 1
ATOM 8905 C C . CYS G 1 67 ? 8.479 49.252 51.280 1.00 66.16 59 CYS G C 1
ATOM 8906 O O . CYS G 1 67 ? 8.679 50.457 51.135 1.00 65.93 59 CYS G O 1
ATOM 8909 N N . THR G 1 68 ? 7.512 48.756 52.059 1.00 67.62 60 THR G N 1
ATOM 8910 C CA . THR G 1 68 ? 6.582 49.598 52.823 1.00 69.11 60 THR G CA 1
ATOM 8911 C C . THR G 1 68 ? 6.545 49.171 54.298 1.00 70.66 60 THR G C 1
ATOM 8912 O O . THR G 1 68 ? 6.917 48.043 54.623 1.00 70.80 60 THR G O 1
ATOM 8916 N N . PRO G 1 69 ? 6.079 50.060 55.201 1.00 93.08 61 PRO G N 1
ATOM 8917 C CA . PRO G 1 69 ? 6.062 49.701 56.620 1.00 92.62 61 PRO G CA 1
ATOM 8918 C C . PRO G 1 69 ? 5.236 48.453 56.934 1.00 94.44 61 PRO G C 1
ATOM 8919 O O . PRO G 1 69 ? 5.540 47.750 57.893 1.00 93.33 61 PRO G O 1
ATOM 8923 N N . GLU G 1 70 ? 4.208 48.192 56.127 1.00 97.59 62 GLU G N 1
ATOM 8924 C CA . GLU G 1 70 ? 3.353 47.012 56.280 1.00 100.03 62 GLU G CA 1
ATOM 8925 C C . GLU G 1 70 ? 3.861 45.787 55.506 1.00 98.55 62 GLU G C 1
ATOM 8926 O O . GLU G 1 70 ? 3.283 44.705 55.603 1.00 100.51 62 GLU G O 1
ATOM 8932 N N . SER G 1 71 ? 4.934 45.950 54.737 1.00 95.41 63 SER G N 1
ATOM 8933 C CA . SER G 1 71 ? 5.472 44.838 53.961 1.00 94.06 63 SER G CA 1
ATOM 8934 C C . SER G 1 71 ? 7.004 44.811 53.930 1.00 89.72 63 SER G C 1
ATOM 8935 O O . SER G 1 71 ? 7.603 44.944 52.867 1.00 88.33 63 SER G O 1
ATOM 8938 N N . PRO G 1 72 ? 7.644 44.614 55.098 1.00 87.90 64 PRO G N 1
ATOM 8939 C CA . PRO G 1 72 ? 9.101 44.475 55.136 1.00 84.39 64 PRO G CA 1
ATOM 8940 C C . PRO G 1 72 ? 9.545 43.144 54.564 1.00 83.73 64 PRO G C 1
ATOM 8941 O O . PRO G 1 72 ? 8.777 42.189 54.572 1.00 85.91 64 PRO G O 1
ATOM 8945 N N . SER G 1 73 ? 10.778 43.090 54.074 1.00 81.06 65 SER G N 1
ATOM 8946 C CA . SER G 1 73 ? 11.338 41.873 53.488 1.00 80.40 65 SER G CA 1
ATOM 8947 C C . SER G 1 73 ? 12.045 41.038 54.553 1.00 79.63 65 SER G C 1
ATOM 8948 O O . SER G 1 73 ? 13.025 41.482 55.151 1.00 77.79 65 SER G O 1
ATOM 8951 N N . HIS G 1 74 ? 11.560 39.818 54.766 1.00 81.45 66 HIS G N 1
ATOM 8952 C CA . HIS G 1 74 ? 11.996 38.993 55.901 1.00 81.67 66 HIS G CA 1
ATOM 8953 C C . HIS G 1 74 ? 13.354 38.333 55.678 1.00 79.94 66 HIS G C 1
ATOM 8954 O O . HIS G 1 74 ? 13.731 38.075 54.547 1.00 79.19 66 HIS G O 1
ATOM 8961 N N . LEU G 1 75 ? 14.082 38.095 56.768 1.00 79.62 67 LEU G N 1
ATOM 8962 C CA . LEU G 1 75 ? 15.472 37.622 56.726 1.00 78.33 67 LEU G CA 1
ATOM 8963 C C . LEU G 1 75 ? 15.679 36.407 55.810 1.00 79.01 67 LEU G C 1
ATOM 8964 O O . LEU G 1 75 ? 14.927 35.437 55.869 1.00 81.27 67 LEU G O 1
ATOM 8969 N N . HIS G 1 76 ? 16.714 36.479 54.979 1.00 77.30 68 HIS G N 1
ATOM 8970 C CA . HIS G 1 76 ? 17.016 35.450 53.984 1.00 77.77 68 HIS G CA 1
ATOM 8971 C C . HIS G 1 76 ? 18.510 35.513 53.669 1.00 76.15 68 HIS G C 1
ATOM 8972 O O . HIS G 1 76 ? 19.183 36.482 54.040 1.00 74.65 68 HIS G O 1
ATOM 8979 N N . ARG G 1 77 ? 19.032 34.481 53.015 1.00 76.80 69 ARG G N 1
ATOM 8980 C CA . ARG G 1 77 ? 20.451 34.436 52.654 1.00 75.77 69 ARG G CA 1
ATOM 8981 C C . ARG G 1 77 ? 20.583 34.137 51.163 1.00 75.29 69 ARG G C 1
ATOM 8982 O O . ARG G 1 77 ? 19.662 33.611 50.560 1.00 76.37 69 ARG G O 1
ATOM 8990 N N . LEU G 1 78 ? 21.705 34.516 50.562 1.00 73.93 70 LEU G N 1
ATOM 8991 C CA . LEU G 1 78 ? 22.022 34.157 49.165 1.00 73.65 70 LEU G CA 1
ATOM 8992 C C . LEU G 1 78 ? 23.465 33.678 49.104 1.00 73.88 70 LEU G C 1
ATOM 8993 O O . LEU G 1 78 ? 24.147 33.641 50.119 1.00 74.43 70 LEU G O 1
ATOM 8998 N N . CYS G 1 79 ? 23.936 33.284 47.927 1.00 73.82 71 CYS G N 1
ATOM 8999 C CA . CYS G 1 79 ? 25.347 32.908 47.779 1.00 74.28 71 CYS G CA 1
ATOM 9000 C C . CYS G 1 79 ? 26.124 33.921 46.939 1.00 72.57 71 CYS G C 1
ATOM 9001 O O . CYS G 1 79 ? 27.337 33.823 46.830 1.00 73.00 71 CYS G O 1
ATOM 9004 N N . SER G 1 80 ? 25.432 34.920 46.394 1.00 71.02 72 SER G N 1
ATOM 9005 C CA . SER G 1 80 ? 26.064 35.957 45.590 1.00 69.69 72 SER G CA 1
ATOM 9006 C C . SER G 1 80 ? 25.750 37.325 46.172 1.00 68.53 72 SER G C 1
ATOM 9007 O O . SER G 1 80 ? 24.787 37.464 46.920 1.00 68.58 72 SER G O 1
ATOM 9010 N N . ASP G 1 81 ? 26.580 38.318 45.848 1.00 67.80 73 ASP G N 1
ATOM 9011 C CA . ASP G 1 81 ? 26.411 39.688 46.338 1.00 67.02 73 ASP G CA 1
ATOM 9012 C C . ASP G 1 81 ? 25.197 40.360 45.750 1.00 66.46 73 ASP G C 1
ATOM 9013 O O . ASP G 1 81 ? 24.931 40.208 44.558 1.00 66.46 73 ASP G O 1
ATOM 9018 N N . GLU G 1 82 ? 24.490 41.130 46.576 1.00 66.28 74 GLU G N 1
ATOM 9019 C CA . GLU G 1 82 ? 23.400 41.956 46.093 1.00 66.21 74 GLU G CA 1
ATOM 9020 C C . GLU G 1 82 ? 23.720 43.433 46.343 1.00 65.90 74 GLU G C 1
ATOM 9021 O O . GLU G 1 82 ? 23.996 43.843 47.475 1.00 65.89 74 GLU G O 1
ATOM 9027 N N . THR G 1 83 ? 23.678 44.226 45.282 1.00 65.97 75 THR G N 1
ATOM 9028 C CA . THR G 1 83 ? 23.961 45.638 45.389 1.00 66.12 75 THR G CA 1
ATOM 9029 C C . THR G 1 83 ? 22.662 46.399 45.282 1.00 66.83 75 THR G C 1
ATOM 9030 O O . THR G 1 83 ? 21.876 46.157 44.370 1.00 67.40 75 THR G O 1
ATOM 9034 N N . TRP G 1 84 ? 22.471 47.324 46.225 1.00 67.53 76 TRP G N 1
ATOM 9035 C CA . TRP G 1 84 ? 21.264 48.125 46.371 1.00 66.95 76 TRP G CA 1
ATOM 9036 C C . TRP G 1 84 ? 21.522 49.579 45.983 1.00 66.99 76 TRP G C 1
ATOM 9037 O O . TRP G 1 84 ? 22.459 50.202 46.490 1.00 67.30 76 TRP G O 1
ATOM 9048 N N . MET G 1 85 ? 20.668 50.117 45.108 1.00 66.95 77 MET G N 1
ATOM 9049 C CA . MET G 1 85 ? 20.743 51.519 44.661 1.00 67.02 77 MET G CA 1
ATOM 9050 C C . MET G 1 85 ? 19.482 52.322 44.999 1.00 66.84 77 MET G C 1
ATOM 9051 O O . MET G 1 85 ? 18.401 51.966 44.555 1.00 67.03 77 MET G O 1
ATOM 9056 N N . TYR G 1 86 ? 19.641 53.435 45.721 1.00 66.94 78 TYR G N 1
ATOM 9057 C CA . TYR G 1 86 ? 18.528 54.336 46.046 1.00 67.26 78 TYR G CA 1
ATOM 9058 C C . TYR G 1 86 ? 17.938 55.080 44.827 1.00 67.40 78 TYR G C 1
ATOM 9059 O O . TYR G 1 86 ? 18.675 55.635 44.004 1.00 67.37 78 TYR G O 1
ATOM 9068 N N . HIS G 1 87 ? 16.600 55.098 44.740 1.00 67.92 79 HIS G N 1
ATOM 9069 C CA . HIS G 1 87 ? 15.877 55.835 43.682 1.00 68.43 79 HIS G CA 1
ATOM 9070 C C . HIS G 1 87 ? 14.950 56.897 44.252 1.00 69.32 79 HIS G C 1
ATOM 9071 O O . HIS G 1 87 ? 15.050 58.064 43.862 1.00 69.51 79 HIS G O 1
ATOM 9078 N N . ALA G 1 88 ? 14.036 56.482 45.135 1.00 70.21 80 ALA G N 1
ATOM 9079 C CA . ALA G 1 88 ? 12.969 57.359 45.627 1.00 71.81 80 ALA G CA 1
ATOM 9080 C C . ALA G 1 88 ? 12.383 56.971 46.988 1.00 73.14 80 ALA G C 1
ATOM 9081 O O . ALA G 1 88 ? 12.490 55.824 47.438 1.00 72.85 80 ALA G O 1
ATOM 9083 N N . GLY G 1 89 ? 11.738 57.952 47.622 1.00 74.95 81 GLY G N 1
ATOM 9084 C CA . GLY G 1 89 ? 11.004 57.744 48.873 1.00 77.14 81 GLY G CA 1
ATOM 9085 C C . GLY G 1 89 ? 11.867 57.838 50.117 1.00 77.31 81 GLY G C 1
ATOM 9086 O O . GLY G 1 89 ? 12.895 58.510 50.114 1.00 76.37 81 GLY G O 1
ATOM 9087 N N . ASP G 1 90 ? 11.442 57.164 51.185 1.00 78.91 82 ASP G N 1
ATOM 9088 C CA . ASP G 1 90 ? 12.223 57.099 52.421 1.00 79.53 82 ASP G CA 1
ATOM 9089 C C . ASP G 1 90 ? 13.485 56.277 52.214 1.00 76.91 82 ASP G C 1
ATOM 9090 O O . ASP G 1 90 ? 13.614 55.585 51.207 1.00 74.92 82 ASP G O 1
ATOM 9095 N N . PRO G 1 91 ? 14.425 56.339 53.167 1.00 77.36 83 PRO G N 1
ATOM 9096 C CA . PRO G 1 91 ? 15.533 55.406 53.091 1.00 75.44 83 PRO G CA 1
ATOM 9097 C C . PRO G 1 91 ? 15.079 53.966 53.341 1.00 75.22 83 PRO G C 1
ATOM 9098 O O . PRO G 1 91 ? 14.075 53.734 54.007 1.00 77.16 83 PRO G O 1
ATOM 9102 N N . LEU G 1 92 ? 15.810 53.011 52.791 1.00 73.20 84 LEU G N 1
ATOM 9103 C CA . LEU G 1 92 ? 15.538 51.600 53.028 1.00 72.98 84 LEU G CA 1
ATOM 9104 C C . LEU G 1 92 ? 16.489 51.119 54.114 1.00 73.37 84 LEU G C 1
ATOM 9105 O O . LEU G 1 92 ? 17.701 51.209 53.962 1.00 72.44 84 LEU G O 1
ATOM 9110 N N . GLN G 1 93 ? 15.924 50.637 55.219 1.00 75.19 85 GLN G N 1
ATOM 9111 C CA . GLN G 1 93 ? 16.711 50.070 56.295 1.00 75.94 85 GLN G CA 1
ATOM 9112 C C . GLN G 1 93 ? 17.141 48.669 55.896 1.00 74.18 85 GLN G C 1
ATOM 9113 O O . GLN G 1 93 ? 16.308 47.774 55.755 1.00 74.19 85 GLN G O 1
ATOM 9119 N N . LEU G 1 94 ? 18.443 48.495 55.701 1.00 73.06 86 LEU G N 1
ATOM 9120 C CA . LEU G 1 94 ? 19.020 47.178 55.510 1.00 71.95 86 LEU G CA 1
ATOM 9121 C C . LEU G 1 94 ? 19.471 46.623 56.846 1.00 73.43 86 LEU G C 1
ATOM 9122 O O . LEU G 1 94 ? 20.276 47.239 57.532 1.00 74.64 86 LEU G O 1
ATOM 9127 N N . HIS G 1 95 ? 18.942 45.462 57.209 1.00 73.65 87 HIS G N 1
ATOM 9128 C CA . HIS G 1 95 ? 19.397 44.723 58.386 1.00 74.98 87 HIS G CA 1
ATOM 9129 C C . HIS G 1 95 ? 20.338 43.625 57.921 1.00 73.55 87 HIS G C 1
ATOM 9130 O O . HIS G 1 95 ? 19.888 42.664 57.328 1.00 72.55 87 HIS G O 1
ATOM 9137 N N . VAL G 1 96 ? 21.634 43.769 58.178 1.00 73.88 88 VAL G N 1
ATOM 9138 C CA . VAL G 1 96 ? 22.639 42.843 57.642 1.00 72.94 88 VAL G CA 1
ATOM 9139 C C . VAL G 1 96 ? 23.411 42.129 58.743 1.00 74.43 88 VAL G C 1
ATOM 9140 O O . VAL G 1 96 ? 24.116 42.767 59.529 1.00 76.16 88 VAL G O 1
ATOM 9144 N N . ILE G 1 97 ? 23.287 40.804 58.769 1.00 74.02 89 ILE G N 1
ATOM 9145 C CA . ILE G 1 97 ? 24.102 39.947 59.626 1.00 75.28 89 ILE G CA 1
ATOM 9146 C C . ILE G 1 97 ? 25.187 39.319 58.740 1.00 74.55 89 ILE G C 1
ATOM 9147 O O . ILE G 1 97 ? 24.904 38.440 57.921 1.00 73.35 89 ILE G O 1
ATOM 9152 N N . LEU G 1 98 ? 26.417 39.804 58.900 1.00 75.78 90 LEU G N 1
ATOM 9153 C CA . LEU G 1 98 ? 27.537 39.416 58.041 1.00 75.80 90 LEU G CA 1
ATOM 9154 C C . LEU G 1 98 ? 28.173 38.098 58.466 1.00 76.78 90 LEU G C 1
ATOM 9155 O O . LEU G 1 98 ? 28.430 37.902 59.654 1.00 78.38 90 LEU G O 1
ATOM 9160 N N . LYS G 1 99 ? 28.455 37.225 57.495 1.00 137.24 91 LYS G N 1
ATOM 9161 C CA . LYS G 1 99 ? 29.078 35.914 57.750 1.00 136.57 91 LYS G CA 1
ATOM 9162 C C . LYS G 1 99 ? 30.433 36.085 58.438 1.00 138.94 91 LYS G C 1
ATOM 9163 O O . LYS G 1 99 ? 30.634 35.591 59.542 1.00 141.31 91 LYS G O 1
ATOM 9169 N N . ASP G 1 100 ? 31.355 36.778 57.776 1.00 139.37 92 ASP G N 1
ATOM 9170 C CA . ASP G 1 100 ? 32.529 37.353 58.432 1.00 143.16 92 ASP G CA 1
ATOM 9171 C C . ASP G 1 100 ? 32.535 38.834 58.069 1.00 143.63 92 ASP G C 1
ATOM 9172 O O . ASP G 1 100 ? 31.710 39.272 57.260 1.00 141.29 92 ASP G O 1
ATOM 9177 N N . PRO G 1 101 ? 33.448 39.617 58.667 1.00 148.38 93 PRO G N 1
ATOM 9178 C CA . PRO G 1 101 ? 33.696 40.960 58.137 1.00 149.74 93 PRO G CA 1
ATOM 9179 C C . PRO G 1 101 ? 34.158 40.904 56.668 1.00 145.50 93 PRO G C 1
ATOM 9180 O O . PRO G 1 101 ? 35.354 40.978 56.373 1.00 146.66 93 PRO G O 1
ATOM 9184 N N . GLN G 1 102 ? 33.182 40.764 55.769 1.00 141.89 94 GLN G N 1
ATOM 9185 C CA . GLN G 1 102 ? 33.418 40.596 54.331 1.00 139.17 94 GLN G CA 1
ATOM 9186 C C . GLN G 1 102 ? 33.076 41.865 53.535 1.00 140.31 94 GLN G C 1
ATOM 9187 O O . GLN G 1 102 ? 32.784 41.799 52.338 1.00 139.34 94 GLN G O 1
ATOM 9193 N N . ASP G 1 103 ? 33.111 43.014 54.204 1.00 144.18 95 ASP G N 1
ATOM 9194 C CA . ASP G 1 103 ? 32.948 44.298 53.534 1.00 147.31 95 ASP G CA 1
ATOM 9195 C C . ASP G 1 103 ? 34.288 44.796 52.995 1.00 147.03 95 ASP G C 1
ATOM 9196 O O . ASP G 1 103 ? 34.331 45.501 51.989 1.00 147.73 95 ASP G O 1
ATOM 9201 N N . GLU G 1 104 ? 35.376 44.406 53.656 1.00 146.98 96 GLU G N 1
ATOM 9202 C CA . GLU G 1 104 ? 36.714 44.889 53.310 1.00 148.00 96 GLU G CA 1
ATOM 9203 C C . GLU G 1 104 ? 37.227 44.288 52.001 1.00 143.42 96 GLU G C 1
ATOM 9204 O O . GLU G 1 104 ? 37.994 44.929 51.282 1.00 143.66 96 GLU G O 1
ATOM 9210 N N . ASP G 1 105 ? 36.795 43.064 51.698 1.00 140.36 97 ASP G N 1
ATOM 9211 C CA . ASP G 1 105 ? 37.272 42.323 50.521 1.00 138.30 97 ASP G CA 1
ATOM 9212 C C . ASP G 1 105 ? 36.526 42.678 49.226 1.00 137.66 97 ASP G C 1
ATOM 9213 O O . ASP G 1 105 ? 36.899 42.203 48.148 1.00 137.49 97 ASP G O 1
ATOM 9215 N N . ARG G 1 106 ? 35.480 43.498 49.335 1.00 139.20 98 ARG G N 1
ATOM 9216 C CA . ARG G 1 106 ? 34.665 43.879 48.184 1.00 141.21 98 ARG G CA 1
ATOM 9217 C C . ARG G 1 106 ? 34.566 45.398 48.072 1.00 144.79 98 ARG G C 1
ATOM 9218 O O . ARG G 1 106 ? 35.475 46.056 47.560 1.00 144.84 98 ARG G O 1
ATOM 9226 N N . ARG G 1 125 ? 37.377 31.259 63.481 1.00 194.41 117 ARG G N 1
ATOM 9227 C CA . ARG G 1 125 ? 36.649 32.417 62.962 1.00 183.28 117 ARG G CA 1
ATOM 9228 C C . ARG G 1 125 ? 35.134 32.201 63.029 1.00 174.63 117 ARG G C 1
ATOM 9229 O O . ARG G 1 125 ? 34.524 31.793 62.040 1.00 167.91 117 ARG G O 1
ATOM 9231 N N . PRO G 1 126 ? 34.526 32.461 64.203 1.00 118.34 118 PRO G N 1
ATOM 9232 C CA . PRO G 1 126 ? 33.073 32.316 64.377 1.00 116.44 118 PRO G CA 1
ATOM 9233 C C . PRO G 1 126 ? 32.265 33.220 63.442 1.00 111.38 118 PRO G C 1
ATOM 9234 O O . PRO G 1 126 ? 32.643 34.372 63.214 1.00 108.50 118 PRO G O 1
ATOM 9238 N N . LYS G 1 127 ? 31.157 32.694 62.923 1.00 111.24 119 LYS G N 1
ATOM 9239 C CA . LYS G 1 127 ? 30.428 33.325 61.818 1.00 107.54 119 LYS G CA 1
ATOM 9240 C C . LYS G 1 127 ? 29.128 34.007 62.262 1.00 104.30 119 LYS G C 1
ATOM 9241 O O . LYS G 1 127 ? 28.412 33.496 63.119 1.00 106.19 119 LYS G O 1
ATOM 9243 N N . TYR G 1 128 ? 28.839 35.156 61.657 1.00 100.45 120 TYR G N 1
ATOM 9244 C CA . TYR G 1 128 ? 27.626 35.932 61.912 1.00 97.99 120 TYR G CA 1
ATOM 9245 C C . TYR G 1 128 ? 27.636 36.686 63.248 1.00 98.31 120 TYR G C 1
ATOM 9246 O O . TYR G 1 128 ? 26.577 36.937 63.828 1.00 98.55 120 TYR G O 1
ATOM 9255 N N . GLN G 1 129 ? 28.820 37.081 63.714 1.00 99.21 121 GLN G N 1
ATOM 9256 C CA . GLN G 1 129 ? 28.931 37.862 64.959 1.00 100.72 121 GLN G CA 1
ATOM 9257 C C . GLN G 1 129 ? 28.592 39.353 64.798 1.00 99.57 121 GLN G C 1
ATOM 9258 O O . GLN G 1 129 ? 28.283 40.014 65.786 1.00 101.81 121 GLN G O 1
ATOM 9264 N N . VAL G 1 130 ? 28.659 39.876 63.573 1.00 97.28 122 VAL G N 1
ATOM 9265 C CA . VAL G 1 130 ? 28.518 41.319 63.329 1.00 97.48 122 VAL G CA 1
ATOM 9266 C C . VAL G 1 130 ? 27.202 41.679 62.644 1.00 95.56 122 VAL G C 1
ATOM 9267 O O . VAL G 1 130 ? 26.970 41.289 61.500 1.00 93.29 122 VAL G O 1
ATOM 9271 N N . TYR G 1 131 ? 26.355 42.427 63.347 1.00 97.35 123 TYR G N 1
ATOM 9272 C CA . TYR G 1 131 ? 25.125 42.991 62.775 1.00 96.60 123 TYR G CA 1
ATOM 9273 C C . TYR G 1 131 ? 25.333 44.468 62.418 1.00 98.77 123 TYR G C 1
ATOM 9274 O O . TYR G 1 131 ? 25.834 45.244 63.235 1.00 102.80 123 TYR G O 1
ATOM 9283 N N . ARG G 1 132 ? 24.959 44.844 61.196 1.00 97.14 124 ARG G N 1
ATOM 9284 C CA . ARG G 1 132 ? 25.023 46.246 60.763 1.00 100.28 124 ARG G CA 1
ATOM 9285 C C . ARG G 1 132 ? 23.680 46.725 60.228 1.00 100.33 124 ARG G C 1
ATOM 9286 O O . ARG G 1 132 ? 23.012 46.035 59.456 1.00 96.82 124 ARG G O 1
ATOM 9294 N N . ARG G 1 133 ? 23.292 47.922 60.650 1.00 105.34 125 ARG G N 1
ATOM 9295 C CA . ARG G 1 133 ? 22.080 48.543 60.174 1.00 106.78 125 ARG G CA 1
ATOM 9296 C C . ARG G 1 133 ? 22.532 49.606 59.197 1.00 109.60 125 ARG G C 1
ATOM 9297 O O . ARG G 1 133 ? 23.289 50.500 59.556 1.00 114.87 125 ARG G O 1
ATOM 9305 N N . VAL G 1 134 ? 22.096 49.491 57.951 1.00 106.98 126 VAL G N 1
ATOM 9306 C CA . VAL G 1 134 ? 22.543 50.388 56.898 1.00 110.02 126 VAL G CA 1
ATOM 9307 C C . VAL G 1 134 ? 21.329 51.008 56.241 1.00 111.89 126 VAL G C 1
ATOM 9308 O O . VAL G 1 134 ? 20.464 50.293 55.752 1.00 107.73 126 VAL G O 1
ATOM 9312 N N . LEU G 1 135 ? 21.263 52.339 56.258 1.00 71.88 127 LEU G N 1
ATOM 9313 C CA . LEU G 1 135 ? 20.218 53.085 55.555 1.00 72.83 127 LEU G CA 1
ATOM 9314 C C . LEU G 1 135 ? 20.647 53.338 54.104 1.00 70.71 127 LEU G C 1
ATOM 9315 O O . LEU G 1 135 ? 21.712 53.908 53.860 1.00 69.59 127 LEU G O 1
ATOM 9320 N N . VAL G 1 136 ? 19.813 52.924 53.151 1.00 70.86 128 VAL G N 1
ATOM 9321 C CA . VAL G 1 136 ? 20.032 53.227 51.732 1.00 69.87 128 VAL G CA 1
ATOM 9322 C C . VAL G 1 136 ? 19.180 54.417 51.320 1.00 71.71 128 VAL G C 1
ATOM 9323 O O . VAL G 1 136 ? 17.974 54.284 51.136 1.00 73.74 128 VAL G O 1
ATOM 9327 N N . GLY G 1 137 ? 19.818 55.581 51.177 1.00 71.71 129 GLY G N 1
ATOM 9328 C CA . GLY G 1 137 ? 19.147 56.807 50.726 1.00 74.18 129 GLY G CA 1
ATOM 9329 C C . GLY G 1 137 ? 20.115 57.897 50.283 1.00 74.15 129 GLY G C 1
ATOM 9330 O O . GLY G 1 137 ? 21.328 57.685 50.285 1.00 72.14 129 GLY G O 1
ATOM 9331 N N . ALA G 1 138 ? 19.577 59.070 49.937 1.00 77.13 130 ALA G N 1
ATOM 9332 C CA . ALA G 1 138 ? 20.364 60.169 49.335 1.00 78.06 130 ALA G CA 1
ATOM 9333 C C . ALA G 1 138 ? 21.027 61.129 50.313 1.00 80.33 130 ALA G C 1
ATOM 9334 O O . ALA G 1 138 ? 21.817 61.964 49.904 1.00 81.42 130 ALA G O 1
ATOM 9336 N N . ARG G 1 139 ? 20.718 61.004 51.598 1.00 81.75 131 ARG G N 1
ATOM 9337 C CA . ARG G 1 139 ? 21.261 61.902 52.618 1.00 85.18 131 ARG G CA 1
ATOM 9338 C C . ARG G 1 139 ? 22.610 61.406 53.157 1.00 82.71 131 ARG G C 1
ATOM 9339 O O . ARG G 1 139 ? 22.715 60.969 54.291 1.00 83.12 131 ARG G O 1
ATOM 9347 N N . VAL G 1 140 ? 23.643 61.510 52.326 1.00 80.86 132 VAL G N 1
ATOM 9348 C CA . VAL G 1 140 ? 25.010 61.073 52.673 1.00 79.18 132 VAL G CA 1
ATOM 9349 C C . VAL G 1 140 ? 25.618 61.790 53.898 1.00 83.07 132 VAL G C 1
ATOM 9350 O O . VAL G 1 140 ? 26.574 61.295 54.502 1.00 82.33 132 VAL G O 1
ATOM 9354 N N . GLU G 1 141 ? 25.084 62.962 54.234 1.00 88.05 133 GLU G N 1
ATOM 9355 C CA . GLU G 1 141 ? 25.508 63.701 55.422 1.00 93.29 133 GLU G CA 1
ATOM 9356 C C . GLU G 1 141 ? 24.989 63.072 56.725 1.00 94.19 133 GLU G C 1
ATOM 9357 O O . GLU G 1 141 ? 25.649 63.160 57.755 1.00 96.99 133 GLU G O 1
ATOM 9363 N N . ARG G 1 142 ? 23.811 62.450 56.679 1.00 92.49 134 ARG G N 1
ATOM 9364 C CA . ARG G 1 142 ? 23.223 61.803 57.862 1.00 93.74 134 ARG G CA 1
ATOM 9365 C C . ARG G 1 142 ? 23.741 60.361 58.055 1.00 88.57 134 ARG G C 1
ATOM 9366 O O . ARG G 1 142 ? 23.432 59.717 59.056 1.00 89.50 134 ARG G O 1
ATOM 9374 N N . GLY G 1 143 ? 24.517 59.863 57.095 1.00 83.96 135 GLY G N 1
ATOM 9375 C CA . GLY G 1 143 ? 25.058 58.500 57.136 1.00 79.91 135 GLY G CA 1
ATOM 9376 C C . GLY G 1 143 ? 24.430 57.560 56.118 1.00 75.94 135 GLY G C 1
ATOM 9377 O O . GLY G 1 143 ? 24.830 56.410 56.018 1.00 73.30 135 GLY G O 1
ATOM 9378 N N . GLU G 1 144 ? 23.443 58.049 55.369 1.00 76.37 136 GLU G N 1
ATOM 9379 C CA . GLU G 1 144 ? 22.782 57.257 54.327 1.00 73.63 136 GLU G CA 1
ATOM 9380 C C . GLU G 1 144 ? 23.735 57.036 53.141 1.00 71.02 136 GLU G C 1
ATOM 9381 O O . GLU G 1 144 ? 24.647 57.829 52.908 1.00 71.73 136 GLU G O 1
ATOM 9387 N N . LEU G 1 145 ? 23.535 55.930 52.422 1.00 68.87 137 LEU G N 1
ATOM 9388 C CA . LEU G 1 145 ? 24.414 55.552 51.312 1.00 67.38 137 LEU G CA 1
ATOM 9389 C C . LEU G 1 145 ? 23.594 55.357 50.065 1.00 67.26 137 LEU G C 1
ATOM 9390 O O . LEU G 1 145 ? 22.638 54.608 50.065 1.00 67.34 137 LEU G O 1
ATOM 9395 N N . LEU G 1 146 ? 23.959 56.041 48.994 1.00 67.68 138 LEU G N 1
ATOM 9396 C CA . LEU G 1 146 ? 23.270 55.883 47.710 1.00 68.24 138 LEU G CA 1
ATOM 9397 C C . LEU G 1 146 ? 23.342 54.451 47.177 1.00 67.87 138 LEU G C 1
ATOM 9398 O O . LEU G 1 146 ? 22.422 53.985 46.494 1.00 68.92 138 LEU G O 1
ATOM 9403 N N . GLN G 1 147 ? 24.456 53.783 47.490 1.00 67.25 139 GLN G N 1
ATOM 9404 C CA . GLN G 1 147 ? 24.777 52.433 46.995 1.00 68.09 139 GLN G CA 1
ATOM 9405 C C . GLN G 1 147 ? 25.333 51.601 48.148 1.00 67.56 139 GLN G C 1
ATOM 9406 O O . GLN G 1 147 ? 26.101 52.104 48.976 1.00 66.78 139 GLN G O 1
ATOM 9412 N N . TYR G 1 148 ? 24.955 50.329 48.209 1.00 68.66 140 TYR G N 1
ATOM 9413 C CA . TYR G 1 148 ? 25.567 49.423 49.179 1.00 68.99 140 TYR G CA 1
ATOM 9414 C C . TYR G 1 148 ? 25.359 47.952 48.805 1.00 71.70 140 TYR G C 1
ATOM 9415 O O . TYR G 1 148 ? 24.260 47.554 48.417 1.00 72.81 140 TYR G O 1
ATOM 9424 N N . THR G 1 149 ? 26.416 47.150 48.961 1.00 65.70 141 THR G N 1
ATOM 9425 C CA . THR G 1 149 ? 26.400 45.741 48.596 1.00 65.57 141 THR G CA 1
ATOM 9426 C C . THR G 1 149 ? 26.364 44.848 49.830 1.00 66.79 141 THR G C 1
ATOM 9427 O O . THR G 1 149 ? 27.188 44.977 50.737 1.00 68.21 141 THR G O 1
ATOM 9431 N N . VAL G 1 150 ? 25.393 43.947 49.843 1.00 66.47 142 VAL G N 1
ATOM 9432 C CA . VAL G 1 150 ? 25.245 42.952 50.880 1.00 67.77 142 VAL G CA 1
ATOM 9433 C C . VAL G 1 150 ? 26.100 41.775 50.443 1.00 68.64 142 VAL G C 1
ATOM 9434 O O . VAL G 1 150 ? 25.796 41.165 49.420 1.00 67.99 142 VAL G O 1
ATOM 9438 N N . PRO G 1 151 ? 27.195 41.472 51.170 1.00 70.33 143 PRO G N 1
ATOM 9439 C CA . PRO G 1 151 ? 28.086 40.415 50.684 1.00 71.41 143 PRO G CA 1
ATOM 9440 C C . PRO G 1 151 ? 27.489 39.017 50.830 1.00 72.28 143 PRO G C 1
ATOM 9441 O O . PRO G 1 151 ? 26.983 38.688 51.891 1.00 73.23 143 PRO G O 1
ATOM 9445 N N . GLY G 1 152 ? 27.556 38.216 49.768 1.00 72.18 144 GLY G N 1
ATOM 9446 C CA . GLY G 1 152 ? 27.023 36.857 49.766 1.00 73.32 144 GLY G CA 1
ATOM 9447 C C . GLY G 1 152 ? 27.386 36.059 51.012 1.00 75.72 144 GLY G C 1
ATOM 9448 O O . GLY G 1 152 ? 28.515 36.112 51.507 1.00 77.06 144 GLY G O 1
ATOM 9449 N N . GLY G 1 153 ? 26.412 35.317 51.519 1.00 76.53 145 GLY G N 1
ATOM 9450 C CA . GLY G 1 153 ? 26.563 34.596 52.765 1.00 78.92 145 GLY G CA 1
ATOM 9451 C C . GLY G 1 153 ? 25.790 35.244 53.889 1.00 78.69 145 GLY G C 1
ATOM 9452 O O . GLY G 1 153 ? 25.323 34.545 54.784 1.00 80.45 145 GLY G O 1
ATOM 9453 N N . ALA G 1 154 ? 25.646 36.574 53.844 1.00 76.76 146 ALA G N 1
ATOM 9454 C CA . ALA G 1 154 ? 24.996 37.327 54.926 1.00 76.66 146 ALA G CA 1
ATOM 9455 C C . ALA G 1 154 ? 23.507 37.044 55.016 1.00 76.40 146 ALA G C 1
ATOM 9456 O O . ALA G 1 154 ? 22.844 36.850 54.003 1.00 75.31 146 ALA G O 1
ATOM 9458 N N . ILE G 1 155 ? 22.995 37.017 56.244 1.00 77.67 147 ILE G N 1
ATOM 9459 C CA . ILE G 1 155 ? 21.561 36.925 56.488 1.00 77.69 147 ILE G CA 1
ATOM 9460 C C . ILE G 1 155 ? 21.061 38.350 56.598 1.00 76.00 147 ILE G C 1
ATOM 9461 O O . ILE G 1 155 ? 21.591 39.140 57.390 1.00 76.19 147 ILE G O 1
ATOM 9466 N N . PHE G 1 156 ? 20.046 38.690 55.811 1.00 74.60 148 PHE G N 1
ATOM 9467 C CA . PHE G 1 156 ? 19.563 40.063 55.782 1.00 73.13 148 PHE G CA 1
ATOM 9468 C C . PHE G 1 156 ? 18.108 40.182 55.351 1.00 72.64 148 PHE G C 1
ATOM 9469 O O . PHE G 1 156 ? 17.552 39.290 54.712 1.00 72.98 148 PHE G O 1
ATOM 9477 N N . GLY G 1 157 ? 17.507 41.304 55.738 1.00 72.15 149 GLY G N 1
ATOM 9478 C CA . GLY G 1 157 ? 16.154 41.676 55.319 1.00 71.75 149 GLY G CA 1
ATOM 9479 C C . GLY G 1 157 ? 16.071 43.184 55.258 1.00 70.60 149 GLY G C 1
ATOM 9480 O O . GLY G 1 157 ? 17.039 43.856 55.573 1.00 70.27 149 GLY G O 1
ATOM 9481 N N . SER G 1 158 ? 14.922 43.726 54.875 1.00 70.31 150 SER G N 1
ATOM 9482 C CA . SER G 1 158 ? 14.807 45.167 54.732 1.00 69.47 150 SER G CA 1
ATOM 9483 C C . SER G 1 158 ? 13.513 45.695 55.296 1.00 70.47 150 SER G C 1
ATOM 9484 O O . SER G 1 158 ? 12.516 44.971 55.317 1.00 71.44 150 SER G O 1
ATOM 9487 N N . SER G 1 159 ? 13.542 46.949 55.763 1.00 70.52 151 SER G N 1
ATOM 9488 C CA . SER G 1 159 ? 12.336 47.630 56.286 1.00 71.64 151 SER G CA 1
ATOM 9489 C C . SER G 1 159 ? 12.354 49.157 56.131 1.00 71.30 151 SER G C 1
ATOM 9490 O O . SER G 1 159 ? 13.405 49.777 55.936 1.00 70.51 151 SER G O 1
ATOM 9493 N N . VAL G 1 160 ? 11.161 49.742 56.243 1.00 72.26 152 VAL G N 1
ATOM 9494 C CA . VAL G 1 160 ? 10.960 51.188 56.183 1.00 72.51 152 VAL G CA 1
ATOM 9495 C C . VAL G 1 160 ? 10.294 51.652 57.485 1.00 74.51 152 VAL G C 1
ATOM 9496 O O . VAL G 1 160 ? 9.375 51.002 57.999 1.00 75.75 152 VAL G O 1
ATOM 9500 N N . ALA G 1 161 ? 10.767 52.779 58.006 1.00 75.06 153 ALA G N 1
ATOM 9501 C CA . ALA G 1 161 ? 10.202 53.372 59.203 1.00 77.10 153 ALA G CA 1
ATOM 9502 C C . ALA G 1 161 ? 8.757 53.804 58.947 1.00 78.24 153 ALA G C 1
ATOM 9503 O O . ALA G 1 161 ? 8.416 54.220 57.846 1.00 77.53 153 ALA G O 1
ATOM 9505 N N . ALA G 1 162 ? 7.909 53.680 59.965 1.00 80.20 154 ALA G N 1
ATOM 9506 C CA . ALA G 1 162 ? 6.503 54.089 59.874 1.00 81.81 154 ALA G CA 1
ATOM 9507 C C . ALA G 1 162 ? 6.338 55.561 60.258 1.00 83.25 154 ALA G C 1
ATOM 9508 O O . ALA G 1 162 ? 5.448 56.260 59.751 1.00 84.19 154 ALA G O 1
ATOM 9510 N N . ASP G 1 163 ? 7.210 56.013 61.160 1.00 83.68 155 ASP G N 1
ATOM 9511 C CA . ASP G 1 163 ? 7.136 57.347 61.738 1.00 85.50 155 ASP G CA 1
ATOM 9512 C C . ASP G 1 163 ? 8.460 58.113 61.607 1.00 84.74 155 ASP G C 1
ATOM 9513 O O . ASP G 1 163 ? 9.454 57.595 61.082 1.00 82.77 155 ASP G O 1
ATOM 9515 N N . GLY G 1 164 ? 8.449 59.362 62.076 1.00 86.61 156 GLY G N 1
ATOM 9516 C CA . GLY G 1 164 ? 9.665 60.149 62.224 1.00 86.73 156 GLY G CA 1
ATOM 9517 C C . GLY G 1 164 ? 10.284 60.579 60.907 1.00 85.13 156 GLY G C 1
ATOM 9518 O O . GLY G 1 164 ? 9.648 60.495 59.851 1.00 84.18 156 GLY G O 1
ATOM 9519 N N . ALA G 1 165 ? 11.541 61.015 60.986 1.00 85.05 157 ALA G N 1
ATOM 9520 C CA . ALA G 1 165 ? 12.215 61.711 59.890 1.00 84.30 157 ALA G CA 1
ATOM 9521 C C . ALA G 1 165 ? 12.605 60.792 58.738 1.00 81.52 157 ALA G C 1
ATOM 9522 O O . ALA G 1 165 ? 12.691 61.242 57.596 1.00 80.79 157 ALA G O 1
ATOM 9524 N N . ASP G 1 166 ? 12.843 59.520 59.043 1.00 80.20 158 ASP G N 1
ATOM 9525 C CA . ASP G 1 166 ? 13.118 58.509 58.021 1.00 77.79 158 ASP G CA 1
ATOM 9526 C C . ASP G 1 166 ? 11.858 57.808 57.502 1.00 77.12 158 ASP G C 1
ATOM 9527 O O . ASP G 1 166 ? 11.965 56.810 56.795 1.00 75.40 158 ASP G O 1
ATOM 9532 N N . GLY G 1 167 ? 10.672 58.320 57.818 1.00 78.71 159 GLY G N 1
ATOM 9533 C CA . GLY G 1 167 ? 9.433 57.650 57.408 1.00 78.56 159 GLY G CA 1
ATOM 9534 C C . GLY G 1 167 ? 8.301 58.576 57.015 1.00 80.03 159 GLY G C 1
ATOM 9535 O O . GLY G 1 167 ? 7.234 58.523 57.611 1.00 81.66 159 GLY G O 1
ATOM 9536 N N . GLN G 1 168 ? 8.522 59.413 56.002 1.00 79.69 160 GLN G N 1
ATOM 9537 C CA . GLN G 1 168 ? 7.481 60.327 55.517 1.00 81.28 160 GLN G CA 1
ATOM 9538 C C . GLN G 1 168 ? 6.787 59.816 54.248 1.00 80.29 160 GLN G C 1
ATOM 9539 O O . GLN G 1 168 ? 5.566 59.887 54.142 1.00 81.72 160 GLN G O 1
ATOM 9541 N N . ALA G 1 169 ? 7.561 59.297 53.298 1.00 78.08 161 ALA G N 1
ATOM 9542 C CA . ALA G 1 169 ? 7.031 58.930 51.973 1.00 77.23 161 ALA G CA 1
ATOM 9543 C C . ALA G 1 169 ? 6.009 57.794 52.018 1.00 77.38 161 ALA G C 1
ATOM 9544 O O . ALA G 1 169 ? 4.978 57.850 51.341 1.00 78.30 161 ALA G O 1
ATOM 9546 N N . GLY G 1 170 ? 6.296 56.776 52.826 1.00 76.80 162 GLY G N 1
ATOM 9547 C CA . GLY G 1 170 ? 5.400 55.623 52.995 1.00 77.26 162 GLY G CA 1
ATOM 9548 C C . GLY G 1 170 ? 5.893 54.403 52.248 1.00 75.35 162 GLY G C 1
ATOM 9549 O O . GLY G 1 170 ? 5.183 53.396 52.137 1.00 75.78 162 GLY G O 1
ATOM 9550 N N . TYR G 1 171 ? 7.125 54.499 51.750 1.00 73.49 163 TYR G N 1
ATOM 9551 C CA . TYR G 1 171 ? 7.777 53.434 51.010 1.00 71.70 163 TYR G CA 1
ATOM 9552 C C . TYR G 1 171 ? 9.234 53.810 50.734 1.00 70.15 163 TYR G C 1
ATOM 9553 O O . TYR G 1 171 ? 9.677 54.914 51.034 1.00 70.55 163 TYR G O 1
ATOM 9562 N N . SER G 1 172 ? 9.974 52.882 50.147 1.00 68.64 164 SER G N 1
ATOM 9563 C CA . SER G 1 172 ? 11.298 53.168 49.603 1.00 67.28 164 SER G CA 1
ATOM 9564 C C . SER G 1 172 ? 11.389 52.436 48.292 1.00 66.09 164 SER G C 1
ATOM 9565 O O . SER G 1 172 ? 10.798 51.369 48.155 1.00 66.17 164 SER G O 1
ATOM 9568 N N . LEU G 1 173 ? 12.087 53.023 47.326 1.00 65.24 165 LEU G N 1
ATOM 9569 C CA . LEU G 1 173 ? 12.199 52.463 45.986 1.00 64.23 165 LEU G CA 1
ATOM 9570 C C . LEU G 1 173 ? 13.674 52.418 45.592 1.00 63.08 165 LEU G C 1
ATOM 9571 O O . LEU G 1 173 ? 14.361 53.448 45.568 1.00 63.19 165 LEU G O 1
ATOM 9576 N N . VAL G 1 174 ? 14.154 51.211 45.310 1.00 62.29 166 VAL G N 1
ATOM 9577 C CA . VAL G 1 174 ? 15.550 50.981 44.997 1.00 61.45 166 VAL G CA 1
ATOM 9578 C C . VAL G 1 174 ? 15.668 50.070 43.772 1.00 60.68 166 VAL G C 1
ATOM 9579 O O . VAL G 1 174 ? 14.680 49.484 43.319 1.00 60.88 166 VAL G O 1
ATOM 9583 N N . SER G 1 175 ? 16.871 49.991 43.221 1.00 60.04 167 SER G N 1
ATOM 9584 C CA . SER G 1 175 ? 17.226 48.917 42.317 1.00 59.50 167 SER G CA 1
ATOM 9585 C C . SER G 1 175 ? 18.217 48.008 43.018 1.00 59.55 167 SER G C 1
ATOM 9586 O O . SER G 1 175 ? 19.116 48.487 43.718 1.00 59.75 167 SER G O 1
ATOM 9589 N N . CYS G 1 176 ? 18.027 46.704 42.816 1.00 74.86 168 CYS G N 1
ATOM 9590 C CA . CYS G 1 176 ? 18.913 45.678 43.320 1.00 74.50 168 CYS G CA 1
ATOM 9591 C C . CYS G 1 176 ? 19.495 44.866 42.172 1.00 73.73 168 CYS G C 1
ATOM 9592 O O . CYS G 1 176 ? 18.789 44.513 41.233 1.00 73.39 168 CYS G O 1
ATOM 9595 N N . ILE G 1 177 ? 20.787 44.569 42.269 1.00 73.58 169 ILE G N 1
ATOM 9596 C CA . ILE G 1 177 ? 21.492 43.736 41.298 1.00 72.90 169 ILE G CA 1
ATOM 9597 C C . ILE G 1 177 ? 22.245 42.602 42.009 1.00 72.78 169 ILE G C 1
ATOM 9598 O O . ILE G 1 177 ? 23.126 42.866 42.807 1.00 73.27 169 ILE G O 1
ATOM 9603 N N . VAL G 1 178 ? 21.879 41.353 41.715 1.00 72.28 170 VAL G N 1
ATOM 9604 C CA . VAL G 1 178 ? 22.574 40.163 42.239 1.00 72.22 170 VAL G CA 1
ATOM 9605 C C . VAL G 1 178 ? 23.575 39.666 41.203 1.00 71.69 170 VAL G C 1
ATOM 9606 O O . VAL G 1 178 ? 23.212 39.442 40.062 1.00 71.16 170 VAL G O 1
ATOM 9610 N N . SER G 1 179 ? 24.832 39.496 41.605 1.00 71.95 171 SER G N 1
ATOM 9611 C CA . SER G 1 179 ? 25.900 39.103 40.687 1.00 71.57 171 SER G CA 1
ATOM 9612 C C . SER G 1 179 ? 26.981 38.287 41.395 1.00 71.96 171 SER G C 1
ATOM 9613 O O . SER G 1 179 ? 27.652 38.805 42.292 1.00 72.74 171 SER G O 1
ATOM 9616 N N . PRO G 1 180 ? 27.166 37.010 40.987 1.00 71.55 172 PRO G N 1
ATOM 9617 C CA . PRO G 1 180 ? 26.446 36.319 39.921 1.00 70.79 172 PRO G CA 1
ATOM 9618 C C . PRO G 1 180 ? 24.934 36.238 40.162 1.00 70.74 172 PRO G C 1
ATOM 9619 O O . PRO G 1 180 ? 24.481 36.405 41.281 1.00 71.27 172 PRO G O 1
ATOM 9623 N N . GLY G 1 181 ? 24.186 35.996 39.093 1.00 70.24 173 GLY G N 1
ATOM 9624 C CA . GLY G 1 181 ? 22.749 36.196 39.073 1.00 70.31 173 GLY G CA 1
ATOM 9625 C C . GLY G 1 181 ? 21.921 35.396 40.061 1.00 70.73 173 GLY G C 1
ATOM 9626 O O . GLY G 1 181 ? 22.235 34.249 40.389 1.00 70.83 173 GLY G O 1
ATOM 9627 N N . PHE G 1 182 ? 20.837 36.021 40.515 1.00 71.07 174 PHE G N 1
ATOM 9628 C CA . PHE G 1 182 ? 19.852 35.391 41.378 1.00 71.59 174 PHE G CA 1
ATOM 9629 C C . PHE G 1 182 ? 19.285 34.112 40.749 1.00 71.52 174 PHE G C 1
ATOM 9630 O O . PHE G 1 182 ? 19.175 34.001 39.526 1.00 71.11 174 PHE G O 1
ATOM 9638 N N . ASP G 1 183 ? 18.949 33.158 41.610 1.00 72.06 175 ASP G N 1
ATOM 9639 C CA . ASP G 1 183 ? 18.298 31.890 41.232 1.00 72.30 175 ASP G CA 1
ATOM 9640 C C . ASP G 1 183 ? 17.601 31.375 42.490 1.00 73.20 175 ASP G C 1
ATOM 9641 O O . ASP G 1 183 ? 18.201 31.356 43.557 1.00 73.56 175 ASP G O 1
ATOM 9646 N N A TYR G 1 184 ? 16.338 30.974 42.360 0.50 73.73 176 TYR G N 1
ATOM 9647 N N B TYR G 1 184 ? 16.341 30.967 42.348 0.50 73.72 176 TYR G N 1
ATOM 9648 C CA A TYR G 1 184 ? 15.512 30.613 43.517 0.50 74.73 176 TYR G CA 1
ATOM 9649 C CA B TYR G 1 184 ? 15.491 30.588 43.482 0.50 74.73 176 TYR G CA 1
ATOM 9650 C C A TYR G 1 184 ? 16.027 29.423 44.336 0.50 75.33 176 TYR G C 1
ATOM 9651 C C B TYR G 1 184 ? 16.044 29.440 44.336 0.50 75.32 176 TYR G C 1
ATOM 9652 O O A TYR G 1 184 ? 15.640 29.259 45.495 0.50 76.21 176 TYR G O 1
ATOM 9653 O O B TYR G 1 184 ? 15.700 29.321 45.514 0.50 76.18 176 TYR G O 1
ATOM 9670 N N . ARG G 1 185 ? 16.902 28.611 43.745 1.00 74.96 177 ARG G N 1
ATOM 9671 C CA . ARG G 1 185 ? 17.533 27.496 44.460 1.00 75.59 177 ARG G CA 1
ATOM 9672 C C . ARG G 1 185 ? 18.642 27.996 45.404 1.00 75.65 177 ARG G C 1
ATOM 9673 O O . ARG G 1 185 ? 19.052 27.269 46.310 1.00 76.50 177 ARG G O 1
ATOM 9681 N N . ASP G 1 186 ? 19.121 29.224 45.187 1.00 74.92 178 ASP G N 1
ATOM 9682 C CA . ASP G 1 186 ? 20.131 29.840 46.056 1.00 75.12 178 ASP G CA 1
ATOM 9683 C C . ASP G 1 186 ? 19.502 30.640 47.223 1.00 75.81 178 ASP G C 1
ATOM 9684 O O . ASP G 1 186 ? 20.187 31.033 48.178 1.00 76.35 178 ASP G O 1
ATOM 9689 N N . PHE G 1 187 ? 18.188 30.833 47.147 1.00 75.94 179 PHE G N 1
ATOM 9690 C CA . PHE G 1 187 ? 17.428 31.616 48.114 1.00 76.56 179 PHE G CA 1
ATOM 9691 C C . PHE G 1 187 ? 17.048 30.777 49.319 1.00 77.83 179 PHE G C 1
ATOM 9692 O O . PHE G 1 187 ? 16.294 29.816 49.175 1.00 78.28 179 PHE G O 1
ATOM 9700 N N . GLU G 1 188 ? 17.550 31.128 50.502 1.00 78.57 180 GLU G N 1
ATOM 9701 C CA . GLU G 1 188 ? 17.202 30.393 51.719 1.00 79.97 180 GLU G CA 1
ATOM 9702 C C . GLU G 1 188 ? 16.520 31.308 52.709 1.00 80.63 180 GLU G C 1
ATOM 9703 O O . GLU G 1 188 ? 17.138 32.252 53.188 1.00 80.65 180 GLU G O 1
ATOM 9709 N N . ILE G 1 189 ? 15.249 31.020 53.001 1.00 81.29 181 ILE G N 1
ATOM 9710 C CA . ILE G 1 189 ? 14.451 31.770 53.982 1.00 82.09 181 ILE G CA 1
ATOM 9711 C C . ILE G 1 189 ? 14.596 31.141 55.377 1.00 83.67 181 ILE G C 1
ATOM 9712 O O . ILE G 1 189 ? 14.938 29.972 55.496 1.00 84.26 181 ILE G O 1
ATOM 9717 N N . PHE G 1 190 ? 14.352 31.921 56.428 1.00 84.45 182 PHE G N 1
ATOM 9718 C CA . PHE G 1 190 ? 14.460 31.410 57.802 1.00 86.13 182 PHE G CA 1
ATOM 9719 C C . PHE G 1 190 ? 13.215 31.688 58.647 1.00 87.19 182 PHE G C 1
ATOM 9720 O O . PHE G 1 190 ? 12.337 32.470 58.273 1.00 86.64 182 PHE G O 1
ATOM 9728 N N . THR G 1 191 ? 13.151 31.006 59.786 1.00 88.86 183 THR G N 1
ATOM 9729 C CA . THR G 1 191 ? 12.151 31.271 60.813 1.00 90.16 183 THR G CA 1
ATOM 9730 C C . THR G 1 191 ? 12.902 31.710 62.062 1.00 91.32 183 THR G C 1
ATOM 9731 O O . THR G 1 191 ? 14.111 31.487 62.176 1.00 91.41 183 THR G O 1
ATOM 9735 N N . GLN G 1 192 ? 12.186 32.344 62.986 1.00 92.29 184 GLN G N 1
ATOM 9736 C CA . GLN G 1 192 ? 12.768 32.812 64.250 1.00 93.63 184 GLN G CA 1
ATOM 9737 C C . GLN G 1 192 ? 13.478 31.704 65.026 1.00 95.22 184 GLN G C 1
ATOM 9738 O O . GLN G 1 192 ? 14.689 31.793 65.269 1.00 95.48 184 GLN G O 1
ATOM 9744 N N . ALA G 1 193 ? 12.731 30.661 65.395 1.00 96.43 185 ALA G N 1
ATOM 9745 C CA . ALA G 1 193 ? 13.295 29.528 66.138 1.00 98.19 185 ALA G CA 1
ATOM 9746 C C . ALA G 1 193 ? 14.636 29.134 65.550 1.00 97.50 185 ALA G C 1
ATOM 9747 O O . ALA G 1 193 ? 15.650 29.090 66.250 1.00 98.60 185 ALA G O 1
ATOM 9749 N N . GLN G 1 194 ? 14.611 28.878 64.243 1.00 95.75 186 GLN G N 1
ATOM 9750 C CA . GLN G 1 194 ? 15.766 28.429 63.468 1.00 94.88 186 GLN G CA 1
ATOM 9751 C C . GLN G 1 194 ? 17.028 29.246 63.762 1.00 94.81 186 GLN G C 1
ATOM 9752 O O . GLN G 1 194 ? 18.082 28.687 64.094 1.00 95.75 186 GLN G O 1
ATOM 9758 N N . LEU G 1 195 ? 16.903 30.570 63.657 1.00 93.89 187 LEU G N 1
ATOM 9759 C CA . LEU G 1 195 ? 18.034 31.474 63.878 1.00 93.86 187 LEU G CA 1
ATOM 9760 C C . LEU G 1 195 ? 18.390 31.627 65.362 1.00 96.07 187 LEU G C 1
ATOM 9761 O O . LEU G 1 195 ? 19.526 31.982 65.696 1.00 96.68 187 LEU G O 1
ATOM 9766 N N . MET G 1 196 ? 17.437 31.357 66.251 1.00 97.42 188 MET G N 1
ATOM 9767 C CA . MET G 1 196 ? 17.734 31.350 67.693 1.00 99.78 188 MET G CA 1
ATOM 9768 C C . MET G 1 196 ? 18.598 30.150 68.105 1.00 101.36 188 MET G C 1
ATOM 9769 O O . MET G 1 196 ? 19.423 30.272 69.004 1.00 103.07 188 MET G O 1
ATOM 9774 N N . GLU G 1 197 ? 18.428 29.006 67.445 1.00 100.93 189 GLU G N 1
ATOM 9775 C CA . GLU G 1 197 ? 19.252 27.823 67.745 1.00 102.43 189 GLU G CA 1
ATOM 9776 C C . GLU G 1 197 ? 20.712 27.965 67.305 1.00 101.99 189 GLU G C 1
ATOM 9777 O O . GLU G 1 197 ? 21.578 27.217 67.770 1.00 103.62 189 GLU G O 1
ATOM 9783 N N . LEU G 1 198 ? 20.970 28.892 66.378 1.00 99.91 190 LEU G N 1
ATOM 9784 C CA . LEU G 1 198 ? 22.306 29.090 65.821 1.00 99.34 190 LEU G CA 1
ATOM 9785 C C . LEU G 1 198 ? 22.939 30.421 66.251 1.00 99.60 190 LEU G C 1
ATOM 9786 O O . LEU G 1 198 ? 24.071 30.429 66.740 1.00 100.98 190 LEU G O 1
ATOM 9791 N N . TYR G 1 199 ? 22.217 31.533 66.085 1.00 98.45 191 TYR G N 1
ATOM 9792 C CA . TYR G 1 199 ? 22.803 32.872 66.258 1.00 98.41 191 TYR G CA 1
ATOM 9793 C C . TYR G 1 199 ? 22.001 33.789 67.196 1.00 99.23 191 TYR G C 1
ATOM 9794 O O . TYR G 1 199 ? 21.794 34.965 66.896 1.00 98.21 191 TYR G O 1
ATOM 9803 N N . PRO G 1 200 ? 21.596 33.275 68.366 1.00 101.25 192 PRO G N 1
ATOM 9804 C CA . PRO G 1 200 ? 20.630 33.979 69.219 1.00 101.99 192 PRO G CA 1
ATOM 9805 C C . PRO G 1 200 ? 21.086 35.316 69.809 1.00 102.70 192 PRO G C 1
ATOM 9806 O O . PRO G 1 200 ? 20.249 36.083 70.279 1.00 102.85 192 PRO G O 1
ATOM 9810 N N . GLN G 1 201 ? 22.387 35.588 69.804 1.00 109.54 193 GLN G N 1
ATOM 9811 C CA . GLN G 1 201 ? 22.894 36.914 70.179 1.00 109.08 193 GLN G CA 1
ATOM 9812 C C . GLN G 1 201 ? 22.242 38.069 69.390 1.00 104.73 193 GLN G C 1
ATOM 9813 O O . GLN G 1 201 ? 22.372 39.227 69.772 1.00 105.56 193 GLN G O 1
ATOM 9819 N N . HIS G 1 202 ? 21.565 37.741 68.291 1.00 101.10 194 HIS G N 1
ATOM 9820 C CA . HIS G 1 202 ? 20.829 38.711 67.483 1.00 98.08 194 HIS G CA 1
ATOM 9821 C C . HIS G 1 202 ? 19.314 38.568 67.656 1.00 99.24 194 HIS G C 1
ATOM 9822 O O . HIS G 1 202 ? 18.551 38.845 66.729 1.00 96.99 194 HIS G O 1
ATOM 9829 N N . GLU G 1 203 ? 18.883 38.163 68.850 1.00 103.49 195 GLU G N 1
ATOM 9830 C CA . GLU G 1 203 ? 17.461 37.930 69.142 1.00 105.57 195 GLU G CA 1
ATOM 9831 C C . GLU G 1 203 ? 16.544 39.106 68.757 1.00 104.45 195 GLU G C 1
ATOM 9832 O O . GLU G 1 203 ? 15.416 38.896 68.303 1.00 104.31 195 GLU G O 1
ATOM 9838 N N . ALA G 1 204 ? 17.029 40.332 68.941 1.00 104.57 196 ALA G N 1
ATOM 9839 C CA . ALA G 1 204 ? 16.224 41.527 68.671 1.00 105.05 196 ALA G CA 1
ATOM 9840 C C . ALA G 1 204 ? 15.856 41.678 67.189 1.00 101.53 196 ALA G C 1
ATOM 9841 O O . ALA G 1 204 ? 14.679 41.845 66.865 1.00 102.39 196 ALA G O 1
ATOM 9843 N N . VAL G 1 205 ? 16.846 41.619 66.299 1.00 98.31 197 VAL G N 1
ATOM 9844 C CA . VAL G 1 205 ? 16.570 41.711 64.850 1.00 95.79 197 VAL G CA 1
ATOM 9845 C C . VAL G 1 205 ? 15.823 40.477 64.326 1.00 94.79 197 VAL G C 1
ATOM 9846 O O . VAL G 1 205 ? 14.969 40.599 63.448 1.00 94.74 197 VAL G O 1
ATOM 9850 N N . ILE G 1 206 ? 16.125 39.305 64.891 1.00 95.05 198 ILE G N 1
ATOM 9851 C CA . ILE G 1 206 ? 15.461 38.050 64.509 1.00 95.44 198 ILE G CA 1
ATOM 9852 C C . ILE G 1 206 ? 13.959 38.113 64.778 1.00 98.11 198 ILE G C 1
ATOM 9853 O O . ILE G 1 206 ? 13.152 37.871 63.881 1.00 98.06 198 ILE G O 1
ATOM 9858 N N . LYS G 1 207 ? 13.591 38.454 66.009 1.00 101.04 199 LYS G N 1
ATOM 9859 C CA . LYS G 1 207 ? 12.177 38.599 66.374 1.00 104.21 199 LYS G CA 1
ATOM 9860 C C . LYS G 1 207 ? 11.451 39.685 65.566 1.00 103.84 199 LYS G C 1
ATOM 9861 O O . LYS G 1 207 ? 10.250 39.576 65.317 1.00 105.90 199 LYS G O 1
ATOM 9867 N N . GLN G 1 208 ? 12.191 40.715 65.155 1.00 102.07 200 GLN G N 1
ATOM 9868 C CA . GLN G 1 208 ? 11.658 41.790 64.315 1.00 102.76 200 GLN G CA 1
ATOM 9869 C C . GLN G 1 208 ? 11.477 41.376 62.849 1.00 101.03 200 GLN G C 1
ATOM 9870 O O . GLN G 1 208 ? 10.432 41.663 62.256 1.00 103.21 200 GLN G O 1
ATOM 9876 N N . MET G 1 209 ? 12.486 40.710 62.278 1.00 97.86 201 MET G N 1
ATOM 9877 C CA . MET G 1 209 ? 12.579 40.507 60.817 1.00 96.64 201 MET G CA 1
ATOM 9878 C C . MET G 1 209 ? 12.396 39.062 60.300 1.00 96.09 201 MET G C 1
ATOM 9879 O O . MET G 1 209 ? 12.071 38.864 59.127 1.00 96.61 201 MET G O 1
ATOM 9884 N N . ALA G 1 210 ? 12.620 38.058 61.147 1.00 96.02 202 ALA G N 1
ATOM 9885 C CA . ALA G 1 210 ? 12.466 36.660 60.726 1.00 96.80 202 ALA G CA 1
ATOM 9886 C C . ALA G 1 210 ? 11.008 36.226 60.813 1.00 100.42 202 ALA G C 1
ATOM 9887 O O . ALA G 1 210 ? 10.259 36.720 61.656 1.00 102.28 202 ALA G O 1
ATOM 9889 N N . TYR G 1 211 ? 10.613 35.303 59.937 1.00 102.02 203 TYR G N 1
ATOM 9890 C CA . TYR G 1 211 ? 9.262 34.733 59.967 1.00 106.26 203 TYR G CA 1
ATOM 9891 C C . TYR G 1 211 ? 9.056 33.864 61.210 1.00 109.01 203 TYR G C 1
ATOM 9892 O O . TYR G 1 211 ? 10.013 33.311 61.755 1.00 108.25 203 TYR G O 1
ATOM 9901 N N . GLU G 1 212 ? 7.800 33.754 61.646 1.00 113.00 204 GLU G N 1
ATOM 9902 C CA . GLU G 1 212 ? 7.421 32.850 62.734 1.00 117.26 204 GLU G CA 1
ATOM 9903 C C . GLU G 1 212 ? 6.859 31.545 62.159 1.00 121.86 204 GLU G C 1
ATOM 9904 O O . GLU G 1 212 ? 7.078 30.460 62.701 1.00 125.43 204 GLU G O 1
ATOM 9906 N N . GLN H 1 18 ? 23.275 58.023 -5.253 1.00 86.42 10 GLN H N 1
ATOM 9907 C CA . GLN H 1 18 ? 24.595 57.682 -4.644 1.00 86.66 10 GLN H CA 1
ATOM 9908 C C . GLN H 1 18 ? 24.605 56.231 -4.195 1.00 82.95 10 GLN H C 1
ATOM 9909 O O . GLN H 1 18 ? 25.639 55.565 -4.259 1.00 84.26 10 GLN H O 1
ATOM 9911 N N . ASN H 1 19 ? 23.460 55.757 -3.710 1.00 79.05 11 ASN H N 1
ATOM 9912 C CA . ASN H 1 19 ? 23.298 54.343 -3.366 1.00 75.97 11 ASN H CA 1
ATOM 9913 C C . ASN H 1 19 ? 23.235 53.528 -4.638 1.00 76.94 11 ASN H C 1
ATOM 9914 O O . ASN H 1 19 ? 22.704 53.976 -5.654 1.00 78.90 11 ASN H O 1
ATOM 9919 N N . THR H 1 20 ? 23.766 52.316 -4.551 1.00 76.11 12 THR H N 1
ATOM 9920 C CA . THR H 1 20 ? 24.056 51.490 -5.706 1.00 77.93 12 THR H CA 1
ATOM 9921 C C . THR H 1 20 ? 23.369 50.140 -5.471 1.00 74.68 12 THR H C 1
ATOM 9922 O O . THR H 1 20 ? 22.952 49.851 -4.350 1.00 71.76 12 THR H O 1
ATOM 9926 N N . ALA H 1 21 ? 23.210 49.334 -6.518 1.00 75.74 13 ALA H N 1
ATOM 9927 C CA . ALA H 1 21 ? 22.604 48.010 -6.364 1.00 73.27 13 ALA H CA 1
ATOM 9928 C C . ALA H 1 21 ? 23.278 47.189 -5.247 1.00 71.90 13 ALA H C 1
ATOM 9929 O O . ALA H 1 21 ? 22.586 46.540 -4.463 1.00 69.27 13 ALA H O 1
ATOM 9931 N N . GLU H 1 22 ? 24.610 47.245 -5.167 1.00 74.56 14 GLU H N 1
ATOM 9932 C CA . GLU H 1 22 ? 25.379 46.471 -4.186 1.00 74.71 14 GLU H CA 1
ATOM 9933 C C . GLU H 1 22 ? 25.175 46.992 -2.740 1.00 72.80 14 GLU H C 1
ATOM 9934 O O . GLU H 1 22 ? 25.242 46.212 -1.787 1.00 72.17 14 GLU H O 1
ATOM 9940 N N . PHE H 1 23 ? 24.883 48.284 -2.578 1.00 72.39 15 PHE H N 1
ATOM 9941 C CA . PHE H 1 23 ? 24.604 48.859 -1.251 1.00 71.02 15 PHE H CA 1
ATOM 9942 C C . PHE H 1 23 ? 23.443 48.113 -0.641 1.00 68.15 15 PHE H C 1
ATOM 9943 O O . PHE H 1 23 ? 23.553 47.603 0.479 1.00 68.10 15 PHE H O 1
ATOM 9951 N N . TRP H 1 24 ? 22.342 48.042 -1.401 1.00 66.65 16 TRP H N 1
ATOM 9952 C CA . TRP H 1 24 ? 21.102 47.427 -0.947 1.00 64.71 16 TRP H CA 1
ATOM 9953 C C . TRP H 1 24 ? 21.250 45.932 -0.773 1.00 64.61 16 TRP H C 1
ATOM 9954 O O . TRP H 1 24 ? 20.914 45.411 0.286 1.00 64.30 16 TRP H O 1
ATOM 9965 N N . ILE H 1 25 ? 21.770 45.246 -1.793 1.00 65.53 17 ILE H N 1
ATOM 9966 C CA . ILE H 1 25 ? 21.884 43.777 -1.749 1.00 65.86 17 ILE H CA 1
ATOM 9967 C C . ILE H 1 25 ? 22.590 43.391 -0.462 1.00 66.95 17 ILE H C 1
ATOM 9968 O O . ILE H 1 25 ? 22.243 42.417 0.190 1.00 67.07 17 ILE H O 1
ATOM 9973 N N . LYS H 1 26 ? 23.577 44.184 -0.087 1.00 68.47 18 LYS H N 1
ATOM 9974 C CA . LYS H 1 26 ? 24.359 43.915 1.105 1.00 70.60 18 LYS H CA 1
ATOM 9975 C C . LYS H 1 26 ? 23.540 44.233 2.358 1.00 69.64 18 LYS H C 1
ATOM 9976 O O . LYS H 1 26 ? 23.490 43.445 3.303 1.00 71.02 18 LYS H O 1
ATOM 9982 N N . ARG H 1 27 ? 22.868 45.374 2.358 1.00 67.94 19 ARG H N 1
ATOM 9983 C CA . ARG H 1 27 ? 22.253 45.842 3.596 1.00 68.04 19 ARG H CA 1
ATOM 9984 C C . ARG H 1 27 ? 20.942 45.155 3.933 1.00 67.16 19 ARG H C 1
ATOM 9985 O O . ARG H 1 27 ? 20.673 44.874 5.097 1.00 68.79 19 ARG H O 1
ATOM 9993 N N . LEU H 1 28 ? 20.166 44.817 2.914 1.00 65.44 20 LEU H N 1
ATOM 9994 C CA . LEU H 1 28 ? 18.949 44.028 3.113 1.00 65.37 20 LEU H CA 1
ATOM 9995 C C . LEU H 1 28 ? 19.173 42.503 3.091 1.00 66.39 20 LEU H C 1
ATOM 9996 O O . LEU H 1 28 ? 18.212 41.754 3.238 1.00 66.90 20 LEU H O 1
ATOM 10001 N N . GLN H 1 29 ? 20.421 42.056 2.919 1.00 67.37 21 GLN H N 1
ATOM 10002 C CA . GLN H 1 29 ? 20.774 40.611 2.814 1.00 68.93 21 GLN H CA 1
ATOM 10003 C C . GLN H 1 29 ? 19.997 39.869 1.717 1.00 67.67 21 GLN H C 1
ATOM 10004 O O . GLN H 1 29 ? 19.462 38.795 1.954 1.00 68.78 21 GLN H O 1
ATOM 10010 N N . LEU H 1 30 ? 19.956 40.442 0.517 1.00 66.03 22 LEU H N 1
ATOM 10011 C CA . LEU H 1 30 ? 19.148 39.910 -0.579 1.00 65.35 22 LEU H CA 1
ATOM 10012 C C . LEU H 1 30 ? 19.923 38.838 -1.325 1.00 66.62 22 LEU H C 1
ATOM 10013 O O . LEU H 1 30 ? 21.141 38.919 -1.416 1.00 67.82 22 LEU H O 1
ATOM 10018 N N . VAL H 1 31 ? 19.209 37.860 -1.874 1.00 66.96 23 VAL H N 1
ATOM 10019 C CA . VAL H 1 31 ? 19.792 36.757 -2.639 1.00 68.56 23 VAL H CA 1
ATOM 10020 C C . VAL H 1 31 ? 19.131 36.680 -4.021 1.00 68.36 23 VAL H C 1
ATOM 10021 O O . VAL H 1 31 ? 18.094 37.276 -4.230 1.00 67.33 23 VAL H O 1
ATOM 10025 N N . PRO H 1 32 ? 19.720 35.952 -4.973 1.00 70.07 24 PRO H N 1
ATOM 10026 C CA . PRO H 1 32 ? 19.032 35.837 -6.268 1.00 70.65 24 PRO H CA 1
ATOM 10027 C C . PRO H 1 32 ? 17.701 35.071 -6.211 1.00 70.77 24 PRO H C 1
ATOM 10028 O O . PRO H 1 32 ? 17.639 33.964 -5.657 1.00 71.69 24 PRO H O 1
ATOM 10032 N N . HIS H 1 33 ? 16.660 35.659 -6.797 1.00 70.65 25 HIS H N 1
ATOM 10033 C CA . HIS H 1 33 ? 15.337 35.038 -6.889 1.00 71.76 25 HIS H CA 1
ATOM 10034 C C . HIS H 1 33 ? 15.329 34.124 -8.119 1.00 74.14 25 HIS H C 1
ATOM 10035 O O . HIS H 1 33 ? 15.926 34.480 -9.138 1.00 75.08 25 HIS H O 1
ATOM 10042 N N . PRO H 1 34 ? 14.688 32.932 -8.028 1.00 80.89 26 PRO H N 1
ATOM 10043 C CA . PRO H 1 34 ? 14.642 31.973 -9.153 1.00 83.70 26 PRO H CA 1
ATOM 10044 C C . PRO H 1 34 ? 14.179 32.534 -10.509 1.00 84.55 26 PRO H C 1
ATOM 10045 O O . PRO H 1 34 ? 14.710 32.137 -11.545 1.00 85.55 26 PRO H O 1
ATOM 10049 N N . GLU H 1 35 ? 13.178 33.414 -10.485 1.00 84.83 27 GLU H N 1
ATOM 10050 C CA . GLU H 1 35 ? 12.572 33.985 -11.695 1.00 86.82 27 GLU H CA 1
ATOM 10051 C C . GLU H 1 35 ? 13.433 35.092 -12.302 1.00 84.43 27 GLU H C 1
ATOM 10052 O O . GLU H 1 35 ? 13.236 35.473 -13.458 1.00 86.57 27 GLU H O 1
ATOM 10058 N N . GLY H 1 36 ? 14.365 35.615 -11.510 1.00 80.89 28 GLY H N 1
ATOM 10059 C CA . GLY H 1 36 ? 15.150 36.795 -11.883 1.00 79.40 28 GLY H CA 1
ATOM 10060 C C . GLY H 1 36 ? 15.052 37.871 -10.818 1.00 76.98 28 GLY H C 1
ATOM 10061 O O . GLY H 1 36 ? 14.104 37.883 -10.042 1.00 76.89 28 GLY H O 1
ATOM 10062 N N . GLY H 1 37 ? 16.034 38.771 -10.785 1.00 75.69 29 GLY H N 1
ATOM 10063 C CA . GLY H 1 37 ? 16.097 39.832 -9.779 1.00 73.75 29 GLY H CA 1
ATOM 10064 C C . GLY H 1 37 ? 16.757 39.367 -8.492 1.00 71.74 29 GLY H C 1
ATOM 10065 O O . GLY H 1 37 ? 17.409 38.343 -8.464 1.00 72.01 29 GLY H O 1
ATOM 10066 N N . TYR H 1 38 ? 16.600 40.135 -7.425 1.00 70.26 30 TYR H N 1
ATOM 10067 C CA . TYR H 1 38 ? 17.105 39.750 -6.110 1.00 69.08 30 TYR H CA 1
ATOM 10068 C C . TYR H 1 38 ? 16.001 40.017 -5.112 1.00 68.43 30 TYR H C 1
ATOM 10069 O O . TYR H 1 38 ? 15.238 40.985 -5.278 1.00 68.40 30 TYR H O 1
ATOM 10078 N N . TYR H 1 39 ? 15.930 39.195 -4.065 1.00 68.57 31 TYR H N 1
ATOM 10079 C CA . TYR H 1 39 ? 14.875 39.333 -3.084 1.00 68.78 31 TYR H CA 1
ATOM 10080 C C . TYR H 1 39 ? 15.277 38.942 -1.664 1.00 68.97 31 TYR H C 1
ATOM 10081 O O . TYR H 1 39 ? 16.425 38.627 -1.399 1.00 68.98 31 TYR H O 1
ATOM 10090 N N . SER H 1 40 ? 14.312 39.033 -0.750 1.00 69.77 32 SER H N 1
ATOM 10091 C CA . SER H 1 40 ? 14.419 38.452 0.587 1.00 71.26 32 SER H CA 1
ATOM 10092 C C . SER H 1 40 ? 13.035 38.442 1.241 1.00 73.22 32 SER H C 1
ATOM 10093 O O . SER H 1 40 ? 12.333 39.447 1.234 1.00 72.36 32 SER H O 1
ATOM 10096 N N . GLU H 1 41 ? 12.627 37.299 1.773 1.00 76.64 33 GLU H N 1
ATOM 10097 C CA . GLU H 1 41 ? 11.365 37.231 2.506 1.00 79.74 33 GLU H CA 1
ATOM 10098 C C . GLU H 1 41 ? 11.487 38.124 3.724 1.00 78.79 33 GLU H C 1
ATOM 10099 O O . GLU H 1 41 ? 12.579 38.268 4.277 1.00 77.49 33 GLU H O 1
ATOM 10105 N N . VAL H 1 42 ? 10.378 38.754 4.107 1.00 79.92 34 VAL H N 1
ATOM 10106 C CA . VAL H 1 42 ? 10.359 39.648 5.252 1.00 79.39 34 VAL H CA 1
ATOM 10107 C C . VAL H 1 42 ? 9.404 39.060 6.283 1.00 84.44 34 VAL H C 1
ATOM 10108 O O . VAL H 1 42 ? 9.857 38.546 7.288 1.00 86.60 34 VAL H O 1
ATOM 10112 N N . VAL H 1 43 ? 8.097 39.097 6.028 1.00 121.26 35 VAL H N 1
ATOM 10113 C CA . VAL H 1 43 ? 7.112 38.577 6.990 1.00 114.05 35 VAL H CA 1
ATOM 10114 C C . VAL H 1 43 ? 6.037 37.737 6.326 1.00 112.27 35 VAL H C 1
ATOM 10115 O O . VAL H 1 43 ? 5.756 37.880 5.141 1.00 115.47 35 VAL H O 1
ATOM 10119 N N . ARG H 1 44 ? 5.463 36.844 7.124 1.00 108.14 36 ARG H N 1
ATOM 10120 C CA . ARG H 1 44 ? 4.371 35.969 6.713 1.00 106.05 36 ARG H CA 1
ATOM 10121 C C . ARG H 1 44 ? 3.317 35.987 7.808 1.00 100.57 36 ARG H C 1
ATOM 10122 O O . ARG H 1 44 ? 3.653 35.925 8.985 1.00 99.19 36 ARG H O 1
ATOM 10130 N N . SER H 1 45 ? 2.052 36.085 7.413 1.00 98.97 37 SER H N 1
ATOM 10131 C CA . SER H 1 45 ? 0.952 36.244 8.347 1.00 95.55 37 SER H CA 1
ATOM 10132 C C . SER H 1 45 ? 0.795 35.052 9.266 1.00 93.97 37 SER H C 1
ATOM 10133 O O . SER H 1 45 ? 0.840 33.911 8.818 1.00 94.68 37 SER H O 1
ATOM 10136 N N . ALA H 1 46 ? 0.601 35.316 10.552 1.00 92.61 38 ALA H N 1
ATOM 10137 C CA . ALA H 1 46 ? 0.226 34.270 11.504 1.00 92.31 38 ALA H CA 1
ATOM 10138 C C . ALA H 1 46 ? -1.096 33.614 11.099 1.00 91.82 38 ALA H C 1
ATOM 10139 O O . ALA H 1 46 ? -1.216 32.391 11.107 1.00 91.95 38 ALA H O 1
ATOM 10141 N N . HIS H 1 47 ? -2.071 34.441 10.732 1.00 92.05 39 HIS H N 1
ATOM 10142 C CA . HIS H 1 47 ? -3.421 33.989 10.403 1.00 93.18 39 HIS H CA 1
ATOM 10143 C C . HIS H 1 47 ? -3.463 33.349 9.020 1.00 94.06 39 HIS H C 1
ATOM 10144 O O . HIS H 1 47 ? -2.766 33.791 8.110 1.00 94.86 39 HIS H O 1
ATOM 10151 N N . LYS H 1 48 ? -4.280 32.310 8.868 1.00 94.79 40 LYS H N 1
ATOM 10152 C CA . LYS H 1 48 ? -4.433 31.625 7.583 1.00 96.40 40 LYS H CA 1
ATOM 10153 C C . LYS H 1 48 ? -5.834 31.771 6.999 1.00 99.99 40 LYS H C 1
ATOM 10154 O O . LYS H 1 48 ? -6.813 31.892 7.726 1.00 101.13 40 LYS H O 1
ATOM 10160 N N . VAL H 1 49 ? -5.905 31.732 5.673 1.00 71.07 41 VAL H N 1
ATOM 10161 C CA . VAL H 1 49 ? -7.134 31.991 4.937 1.00 71.16 41 VAL H CA 1
ATOM 10162 C C . VAL H 1 49 ? -7.217 31.028 3.757 1.00 70.08 41 VAL H C 1
ATOM 10163 O O . VAL H 1 49 ? -6.206 30.469 3.343 1.00 68.92 41 VAL H O 1
ATOM 10167 N N . ASP H 1 50 ? -8.422 30.813 3.243 1.00 71.07 42 ASP H N 1
ATOM 10168 C CA . ASP H 1 50 ? -8.624 30.110 1.979 1.00 70.54 42 ASP H CA 1
ATOM 10169 C C . ASP H 1 50 ? -8.348 31.089 0.858 1.00 69.34 42 ASP H C 1
ATOM 10170 O O . ASP H 1 50 ? -8.743 32.251 0.953 1.00 69.89 42 ASP H O 1
ATOM 10175 N N . ASN H 1 51 ? -7.665 30.640 -0.189 1.00 68.54 43 ASN H N 1
ATOM 10176 C CA . ASN H 1 51 ? -7.385 31.505 -1.334 1.00 68.45 43 ASN H CA 1
ATOM 10177 C C . ASN H 1 51 ? -8.404 31.318 -2.454 1.00 70.36 43 ASN H C 1
ATOM 10178 O O . ASN H 1 51 ? -9.425 30.677 -2.246 1.00 71.45 43 ASN H O 1
ATOM 10183 N N . GLU H 1 52 ? -8.137 31.879 -3.627 1.00 71.39 44 GLU H N 1
ATOM 10184 C CA . GLU H 1 52 ? -9.111 31.875 -4.729 1.00 74.19 44 GLU H CA 1
ATOM 10185 C C . GLU H 1 52 ? -9.380 30.480 -5.321 1.00 75.02 44 GLU H C 1
ATOM 10186 O O . GLU H 1 52 ? -10.355 30.294 -6.055 1.00 77.56 44 GLU H O 1
ATOM 10192 N N . GLU H 1 53 ? -8.510 29.510 -5.010 1.00 73.51 45 GLU H N 1
ATOM 10193 C CA . GLU H 1 53 ? -8.676 28.116 -5.451 1.00 74.79 45 GLU H CA 1
ATOM 10194 C C . GLU H 1 53 ? -9.107 27.147 -4.328 1.00 74.29 45 GLU H C 1
ATOM 10195 O O . GLU H 1 53 ? -9.266 25.951 -4.577 1.00 75.80 45 GLU H O 1
ATOM 10201 N N . GLY H 1 54 ? -9.336 27.665 -3.117 1.00 72.99 46 GLY H N 1
ATOM 10202 C CA . GLY H 1 54 ? -9.756 26.839 -1.987 1.00 73.51 46 GLY H CA 1
ATOM 10203 C C . GLY H 1 54 ? -8.627 26.221 -1.160 1.00 72.96 46 GLY H C 1
ATOM 10204 O O . GLY H 1 54 ? -8.888 25.434 -0.248 1.00 74.41 46 GLY H O 1
ATOM 10205 N N . ASN H 1 55 ? -7.379 26.586 -1.461 1.00 71.57 47 ASN H N 1
ATOM 10206 C CA . ASN H 1 55 ? -6.214 26.107 -0.727 1.00 71.54 47 ASN H CA 1
ATOM 10207 C C . ASN H 1 55 ? -5.897 26.987 0.479 1.00 70.34 47 ASN H C 1
ATOM 10208 O O . ASN H 1 55 ? -6.172 28.186 0.462 1.00 68.98 47 ASN H O 1
ATOM 10213 N N . ARG H 1 56 ? -5.320 26.405 1.523 1.00 71.58 48 ARG H N 1
ATOM 10214 C CA . ARG H 1 56 ? -4.960 27.178 2.712 1.00 71.22 48 ARG H CA 1
ATOM 10215 C C . ARG H 1 56 ? -3.669 27.948 2.491 1.00 69.37 48 ARG H C 1
ATOM 10216 O O . ARG H 1 56 ? -2.657 27.375 2.116 1.00 69.83 48 ARG H O 1
ATOM 10224 N N . ARG H 1 57 ? -3.724 29.258 2.725 1.00 67.85 49 ARG H N 1
ATOM 10225 C CA . ARG H 1 57 ? -2.571 30.120 2.560 1.00 66.40 49 ARG H CA 1
ATOM 10226 C C . ARG H 1 57 ? -2.478 31.048 3.751 1.00 66.57 49 ARG H C 1
ATOM 10227 O O . ARG H 1 57 ? -3.444 31.205 4.474 1.00 67.72 49 ARG H O 1
ATOM 10235 N N . HIS H 1 58 ? -1.310 31.626 3.979 1.00 65.99 50 HIS H N 1
ATOM 10236 C CA . HIS H 1 58 ? -1.176 32.766 4.883 1.00 66.19 50 HIS H CA 1
ATOM 10237 C C . HIS H 1 58 ? -2.011 33.928 4.349 1.00 65.44 50 HIS H C 1
ATOM 10238 O O . HIS H 1 58 ? -2.181 34.071 3.124 1.00 64.47 50 HIS H O 1
ATOM 10245 N N . ALA H 1 59 ? -2.508 34.755 5.268 1.00 66.72 51 ALA H N 1
ATOM 10246 C CA . ALA H 1 59 ? -3.258 35.980 4.916 1.00 67.14 51 ALA H CA 1
ATOM 10247 C C . ALA H 1 59 ? -2.520 36.832 3.884 1.00 66.00 51 ALA H C 1
ATOM 10248 O O . ALA H 1 59 ? -3.134 37.334 2.945 1.00 66.44 51 ALA H O 1
ATOM 10250 N N . TYR H 1 60 ? -1.211 36.982 4.080 1.00 65.26 52 TYR H N 1
ATOM 10251 C CA . TYR H 1 60 ? -0.343 37.727 3.169 1.00 64.74 52 TYR H CA 1
ATOM 10252 C C . TYR H 1 60 ? 1.093 37.238 3.375 1.00 63.95 52 TYR H C 1
ATOM 10253 O O . TYR H 1 60 ? 1.412 36.735 4.434 1.00 64.35 52 TYR H O 1
ATOM 10262 N N . THR H 1 61 ? 1.939 37.376 2.359 1.00 63.60 53 THR H N 1
ATOM 10263 C CA . THR H 1 61 ? 3.399 37.282 2.512 1.00 63.59 53 THR H CA 1
ATOM 10264 C C . THR H 1 61 ? 4.039 38.529 1.919 1.00 64.35 53 THR H C 1
ATOM 10265 O O . THR H 1 61 ? 3.475 39.119 1.010 1.00 65.10 53 THR H O 1
ATOM 10269 N N . THR H 1 62 ? 5.201 38.941 2.437 1.00 64.81 54 THR H N 1
ATOM 10270 C CA . THR H 1 62 ? 5.904 40.129 1.920 1.00 66.07 54 THR H CA 1
ATOM 10271 C C . THR H 1 62 ? 7.378 39.858 1.636 1.00 66.64 54 THR H C 1
ATOM 10272 O O . THR H 1 62 ? 8.010 39.028 2.307 1.00 66.35 54 THR H O 1
ATOM 10276 N N . ILE H 1 63 ? 7.907 40.554 0.630 1.00 68.22 55 ILE H N 1
ATOM 10277 C CA . ILE H 1 63 ? 9.329 40.520 0.303 1.00 69.58 55 ILE H CA 1
ATOM 10278 C C . ILE H 1 63 ? 9.882 41.904 -0.037 1.00 71.88 55 ILE H C 1
ATOM 10279 O O . ILE H 1 63 ? 9.131 42.840 -0.366 1.00 72.99 55 ILE H O 1
ATOM 10284 N N . TYR H 1 64 ? 11.198 42.029 0.075 1.00 73.18 56 TYR H N 1
ATOM 10285 C CA . TYR H 1 64 ? 11.931 43.038 -0.654 1.00 76.24 56 TYR H CA 1
ATOM 10286 C C . TYR H 1 64 ? 12.282 42.460 -2.018 1.00 78.24 56 TYR H C 1
ATOM 10287 O O . TYR H 1 64 ? 12.630 41.284 -2.135 1.00 77.61 56 TYR H O 1
ATOM 10296 N N . PHE H 1 65 ? 12.168 43.282 -3.053 1.00 67.61 57 PHE H N 1
ATOM 10297 C CA . PHE H 1 65 ? 12.565 42.890 -4.388 1.00 67.85 57 PHE H CA 1
ATOM 10298 C C . PHE H 1 65 ? 13.444 43.991 -4.991 1.00 68.79 57 PHE H C 1
ATOM 10299 O O . PHE H 1 65 ? 13.090 45.169 -4.945 1.00 68.58 57 PHE H O 1
ATOM 10307 N N . LEU H 1 66 ? 14.611 43.597 -5.502 1.00 70.07 58 LEU H N 1
ATOM 10308 C CA . LEU H 1 66 ? 15.499 44.496 -6.221 1.00 71.32 58 LEU H CA 1
ATOM 10309 C C . LEU H 1 66 ? 15.736 43.985 -7.637 1.00 71.88 58 LEU H C 1
ATOM 10310 O O . LEU H 1 66 ? 16.147 42.838 -7.846 1.00 72.44 58 LEU H O 1
ATOM 10315 N N . CYS H 1 67 ? 15.478 44.855 -8.604 1.00 71.90 59 CYS H N 1
ATOM 10316 C CA . CYS H 1 67 ? 15.682 44.550 -10.009 1.00 72.66 59 CYS H CA 1
ATOM 10317 C C . CYS H 1 67 ? 16.835 45.399 -10.558 1.00 74.65 59 CYS H C 1
ATOM 10318 O O . CYS H 1 67 ? 17.075 46.510 -10.090 1.00 74.98 59 CYS H O 1
ATOM 10321 N N . THR H 1 68 ? 17.558 44.847 -11.529 1.00 76.21 60 THR H N 1
ATOM 10322 C CA . THR H 1 68 ? 18.633 45.551 -12.225 1.00 78.49 60 THR H CA 1
ATOM 10323 C C . THR H 1 68 ? 18.501 45.228 -13.711 1.00 79.23 60 THR H C 1
ATOM 10324 O O . THR H 1 68 ? 17.829 44.253 -14.063 1.00 78.28 60 THR H O 1
ATOM 10328 N N . PRO H 1 69 ? 19.140 46.029 -14.588 1.00 81.13 61 PRO H N 1
ATOM 10329 C CA . PRO H 1 69 ? 18.936 45.814 -16.026 1.00 81.94 61 PRO H CA 1
ATOM 10330 C C . PRO H 1 69 ? 19.498 44.493 -16.563 1.00 83.40 61 PRO H C 1
ATOM 10331 O O . PRO H 1 69 ? 19.021 44.017 -17.583 1.00 83.50 61 PRO H O 1
ATOM 10335 N N . GLU H 1 70 ? 20.490 43.920 -15.882 1.00 84.69 62 GLU H N 1
ATOM 10336 C CA . GLU H 1 70 ? 21.063 42.615 -16.261 1.00 86.26 62 GLU H CA 1
ATOM 10337 C C . GLU H 1 70 ? 20.263 41.443 -15.694 1.00 84.23 62 GLU H C 1
ATOM 10338 O O . GLU H 1 70 ? 20.437 40.308 -16.127 1.00 85.17 62 GLU H O 1
ATOM 10344 N N . SER H 1 71 ? 19.393 41.723 -14.731 1.00 81.67 63 SER H N 1
ATOM 10345 C CA . SER H 1 71 ? 18.624 40.690 -14.053 1.00 79.87 63 SER H CA 1
ATOM 10346 C C . SER H 1 71 ? 17.170 41.101 -13.896 1.00 77.25 63 SER H C 1
ATOM 10347 O O . SER H 1 71 ? 16.738 41.456 -12.792 1.00 75.75 63 SER H O 1
ATOM 10350 N N . PRO H 1 72 ? 16.408 41.055 -15.001 1.00 76.92 64 PRO H N 1
ATOM 10351 C CA . PRO H 1 72 ? 14.966 41.278 -14.944 1.00 74.74 64 PRO H CA 1
ATOM 10352 C C . PRO H 1 72 ? 14.191 40.023 -14.514 1.00 73.60 64 PRO H C 1
ATOM 10353 O O . PRO H 1 72 ? 14.733 38.919 -14.534 1.00 74.59 64 PRO H O 1
ATOM 10357 N N . SER H 1 73 ? 12.929 40.205 -14.134 1.00 71.75 65 SER H N 1
ATOM 10358 C CA . SER H 1 73 ? 12.052 39.084 -13.823 1.00 70.84 65 SER H CA 1
ATOM 10359 C C . SER H 1 73 ? 11.319 38.612 -15.066 1.00 71.09 65 SER H C 1
ATOM 10360 O O . SER H 1 73 ? 10.789 39.428 -15.812 1.00 70.92 65 SER H O 1
ATOM 10363 N N . HIS H 1 74 ? 11.200 37.303 -15.243 1.00 71.55 66 HIS H N 1
ATOM 10364 C CA . HIS H 1 74 ? 10.523 36.748 -16.412 1.00 72.05 66 HIS H CA 1
ATOM 10365 C C . HIS H 1 74 ? 9.008 36.673 -16.212 1.00 70.64 66 HIS H C 1
ATOM 10366 O O . HIS H 1 74 ? 8.505 36.973 -15.129 1.00 69.35 66 HIS H O 1
ATOM 10373 N N . LEU H 1 75 ? 8.278 36.291 -17.257 1.00 71.14 67 LEU H N 1
ATOM 10374 C CA . LEU H 1 75 ? 6.812 36.279 -17.198 1.00 70.18 67 LEU H CA 1
ATOM 10375 C C . LEU H 1 75 ? 6.267 35.129 -16.361 1.00 69.80 67 LEU H C 1
ATOM 10376 O O . LEU H 1 75 ? 6.684 34.000 -16.523 1.00 70.74 67 LEU H O 1
ATOM 10381 N N . HIS H 1 76 ? 5.322 35.416 -15.480 1.00 68.64 68 HIS H N 1
ATOM 10382 C CA . HIS H 1 76 ? 4.730 34.395 -14.635 1.00 68.43 68 HIS H CA 1
ATOM 10383 C C . HIS H 1 76 ? 3.306 34.787 -14.242 1.00 67.74 68 HIS H C 1
ATOM 10384 O O . HIS H 1 76 ? 2.798 35.818 -14.692 1.00 67.45 68 HIS H O 1
ATOM 10391 N N . ARG H 1 77 ? 2.662 33.977 -13.412 1.00 67.69 69 ARG H N 1
ATOM 10392 C CA . ARG H 1 77 ? 1.269 34.203 -13.071 1.00 67.50 69 ARG H CA 1
ATOM 10393 C C . ARG H 1 77 ? 0.939 33.592 -11.726 1.00 67.36 69 ARG H C 1
ATOM 10394 O O . ARG H 1 77 ? 1.145 32.403 -11.520 1.00 67.95 69 ARG H O 1
ATOM 10402 N N . LEU H 1 78 ? 0.423 34.415 -10.823 1.00 66.76 70 LEU H N 1
ATOM 10403 C CA . LEU H 1 78 ? -0.051 33.967 -9.520 1.00 66.85 70 LEU H CA 1
ATOM 10404 C C . LEU H 1 78 ? -1.533 33.634 -9.650 1.00 67.69 70 LEU H C 1
ATOM 10405 O O . LEU H 1 78 ? -2.082 33.712 -10.758 1.00 68.15 70 LEU H O 1
ATOM 10410 N N . CYS H 1 79 ? -2.169 33.226 -8.548 1.00 68.14 71 CYS H N 1
ATOM 10411 C CA . CYS H 1 79 ? -3.638 33.195 -8.492 1.00 69.16 71 CYS H CA 1
ATOM 10412 C C . CYS H 1 79 ? -4.204 34.168 -7.449 1.00 69.10 71 CYS H C 1
ATOM 10413 O O . CYS H 1 79 ? -5.403 34.208 -7.243 1.00 70.18 71 CYS H O 1
ATOM 10416 N N . SER H 1 80 ? -3.330 34.957 -6.819 1.00 68.08 72 SER H N 1
ATOM 10417 C CA . SER H 1 80 ? -3.715 36.016 -5.888 1.00 68.06 72 SER H CA 1
ATOM 10418 C C . SER H 1 80 ? -3.159 37.341 -6.373 1.00 67.09 72 SER H C 1
ATOM 10419 O O . SER H 1 80 ? -2.212 37.372 -7.144 1.00 66.36 72 SER H O 1
ATOM 10422 N N . ASP H 1 81 ? -3.717 38.436 -5.876 1.00 67.30 73 ASP H N 1
ATOM 10423 C CA . ASP H 1 81 ? -3.209 39.748 -6.210 1.00 66.57 73 ASP H CA 1
ATOM 10424 C C . ASP H 1 81 ? -1.824 39.925 -5.583 1.00 65.71 73 ASP H C 1
ATOM 10425 O O . ASP H 1 81 ? -1.589 39.452 -4.465 1.00 65.89 73 ASP H O 1
ATOM 10430 N N . GLU H 1 82 ? -0.920 40.586 -6.307 1.00 65.00 74 GLU H N 1
ATOM 10431 C CA . GLU H 1 82 ? 0.367 41.028 -5.754 1.00 64.46 74 GLU H CA 1
ATOM 10432 C C . GLU H 1 82 ? 0.496 42.550 -5.823 1.00 64.32 74 GLU H C 1
ATOM 10433 O O . GLU H 1 82 ? 0.288 43.151 -6.873 1.00 64.27 74 GLU H O 1
ATOM 10439 N N . THR H 1 83 ? 0.850 43.180 -4.709 1.00 64.41 75 THR H N 1
ATOM 10440 C CA . THR H 1 83 ? 0.985 44.632 -4.680 1.00 64.48 75 THR H CA 1
ATOM 10441 C C . THR H 1 83 ? 2.452 45.081 -4.590 1.00 64.20 75 THR H C 1
ATOM 10442 O O . THR H 1 83 ? 3.214 44.581 -3.773 1.00 64.23 75 THR H O 1
ATOM 10446 N N . TRP H 1 84 ? 2.827 46.050 -5.423 1.00 66.84 76 TRP H N 1
ATOM 10447 C CA . TRP H 1 84 ? 4.195 46.587 -5.475 1.00 65.38 76 TRP H CA 1
ATOM 10448 C C . TRP H 1 84 ? 4.290 48.011 -4.913 1.00 64.98 76 TRP H C 1
ATOM 10449 O O . TRP H 1 84 ? 3.505 48.852 -5.292 1.00 65.35 76 TRP H O 1
ATOM 10460 N N . MET H 1 85 ? 5.267 48.266 -4.043 1.00 64.59 77 MET H N 1
ATOM 10461 C CA . MET H 1 85 ? 5.457 49.563 -3.388 1.00 64.42 77 MET H CA 1
ATOM 10462 C C . MET H 1 85 ? 6.854 50.080 -3.663 1.00 63.55 77 MET H C 1
ATOM 10463 O O . MET H 1 85 ? 7.810 49.373 -3.378 1.00 63.43 77 MET H O 1
ATOM 10468 N N . TYR H 1 86 ? 6.994 51.311 -4.165 1.00 63.56 78 TYR H N 1
ATOM 10469 C CA . TYR H 1 86 ? 8.324 51.873 -4.481 1.00 63.42 78 TYR H CA 1
ATOM 10470 C C . TYR H 1 86 ? 9.091 52.359 -3.242 1.00 63.39 78 TYR H C 1
ATOM 10471 O O . TYR H 1 86 ? 8.512 52.995 -2.378 1.00 63.65 78 TYR H O 1
ATOM 10480 N N . HIS H 1 87 ? 10.392 52.054 -3.185 1.00 63.43 79 HIS H N 1
ATOM 10481 C CA . HIS H 1 87 ? 11.283 52.463 -2.082 1.00 63.55 79 HIS H CA 1
ATOM 10482 C C . HIS H 1 87 ? 12.450 53.328 -2.536 1.00 64.42 79 HIS H C 1
ATOM 10483 O O . HIS H 1 87 ? 12.681 54.400 -1.990 1.00 64.80 79 HIS H O 1
ATOM 10490 N N . ALA H 1 88 ? 13.209 52.849 -3.513 1.00 65.22 80 ALA H N 1
ATOM 10491 C CA . ALA H 1 88 ? 14.417 53.549 -3.936 1.00 66.85 80 ALA H CA 1
ATOM 10492 C C . ALA H 1 88 ? 14.908 53.115 -5.315 1.00 68.24 80 ALA H C 1
ATOM 10493 O O . ALA H 1 88 ? 14.568 52.032 -5.798 1.00 67.81 80 ALA H O 1
ATOM 10495 N N . GLY H 1 89 ? 15.726 53.971 -5.928 1.00 70.33 81 GLY H N 1
ATOM 10496 C CA . GLY H 1 89 ? 16.339 53.697 -7.231 1.00 72.47 81 GLY H CA 1
ATOM 10497 C C . GLY H 1 89 ? 15.494 54.155 -8.409 1.00 72.69 81 GLY H C 1
ATOM 10498 O O . GLY H 1 89 ? 14.625 55.009 -8.263 1.00 72.01 81 GLY H O 1
ATOM 10499 N N . ASP H 1 90 ? 15.761 53.576 -9.575 1.00 74.07 82 ASP H N 1
ATOM 10500 C CA . ASP H 1 90 ? 14.991 53.851 -10.782 1.00 74.47 82 ASP H CA 1
ATOM 10501 C C . ASP H 1 90 ? 13.561 53.354 -10.623 1.00 71.60 82 ASP H C 1
ATOM 10502 O O . ASP H 1 90 ? 13.281 52.551 -9.726 1.00 69.65 82 ASP H O 1
ATOM 10507 N N . PRO H 1 91 ? 12.640 53.827 -11.487 1.00 71.83 83 PRO H N 1
ATOM 10508 C CA . PRO H 1 91 ? 11.314 53.250 -11.450 1.00 69.68 83 PRO H CA 1
ATOM 10509 C C . PRO H 1 91 ? 11.353 51.834 -11.984 1.00 68.99 83 PRO H C 1
ATOM 10510 O O . PRO H 1 91 ? 12.113 51.543 -12.891 1.00 70.63 83 PRO H O 1
ATOM 10514 N N . LEU H 1 92 ? 10.549 50.971 -11.383 1.00 67.08 84 LEU H N 1
ATOM 10515 C CA . LEU H 1 92 ? 10.414 49.593 -11.795 1.00 66.66 84 LEU H CA 1
ATOM 10516 C C . LEU H 1 92 ? 9.358 49.504 -12.876 1.00 66.44 84 LEU H C 1
ATOM 10517 O O . LEU H 1 92 ? 8.252 50.035 -12.711 1.00 65.79 84 LEU H O 1
ATOM 10522 N N A GLN H 1 93 ? 9.689 48.833 -13.973 0.50 67.32 85 GLN H N 1
ATOM 10523 N N B GLN H 1 93 ? 9.691 48.818 -13.964 0.50 67.31 85 GLN H N 1
ATOM 10524 C CA A GLN H 1 93 ? 8.777 48.697 -15.088 0.50 67.27 85 GLN H CA 1
ATOM 10525 C CA B GLN H 1 93 ? 8.802 48.670 -15.096 0.50 67.29 85 GLN H CA 1
ATOM 10526 C C A GLN H 1 93 ? 8.084 47.345 -14.971 0.50 66.19 85 GLN H C 1
ATOM 10527 C C B GLN H 1 93 ? 8.086 47.332 -14.959 0.50 66.18 85 GLN H C 1
ATOM 10528 O O A GLN H 1 93 ? 8.740 46.292 -14.982 0.50 66.76 85 GLN H O 1
ATOM 10529 O O B GLN H 1 93 ? 8.729 46.273 -14.949 0.50 66.73 85 GLN H O 1
ATOM 10540 N N . LEU H 1 94 ? 6.760 47.382 -14.835 1.00 65.23 86 LEU H N 1
ATOM 10541 C CA . LEU H 1 94 ? 5.940 46.177 -14.744 1.00 64.70 86 LEU H CA 1
ATOM 10542 C C . LEU H 1 94 ? 5.261 45.907 -16.076 1.00 64.97 86 LEU H C 1
ATOM 10543 O O . LEU H 1 94 ? 4.576 46.764 -16.604 1.00 65.14 86 LEU H O 1
ATOM 10548 N N . HIS H 1 95 ? 5.446 44.716 -16.624 1.00 65.34 87 HIS H N 1
ATOM 10549 C CA . HIS H 1 95 ? 4.795 44.377 -17.879 1.00 65.59 87 HIS H CA 1
ATOM 10550 C C . HIS H 1 95 ? 3.646 43.418 -17.559 1.00 65.30 87 HIS H C 1
ATOM 10551 O O . HIS H 1 95 ? 3.891 42.264 -17.153 1.00 65.81 87 HIS H O 1
ATOM 10558 N N . VAL H 1 96 ? 2.412 43.887 -17.732 1.00 65.11 88 VAL H N 1
ATOM 10559 C CA . VAL H 1 96 ? 1.223 43.174 -17.256 1.00 65.41 88 VAL H CA 1
ATOM 10560 C C . VAL H 1 96 ? 0.296 42.753 -18.402 1.00 65.85 88 VAL H C 1
ATOM 10561 O O . VAL H 1 96 ? -0.193 43.600 -19.146 1.00 65.98 88 VAL H O 1
ATOM 10565 N N . ILE H 1 97 ? 0.033 41.452 -18.529 1.00 66.44 89 ILE H N 1
ATOM 10566 C CA . ILE H 1 97 ? -1.017 40.980 -19.424 1.00 67.04 89 ILE H CA 1
ATOM 10567 C C . ILE H 1 97 ? -2.209 40.520 -18.573 1.00 68.29 89 ILE H C 1
ATOM 10568 O O . ILE H 1 97 ? -2.207 39.417 -18.028 1.00 69.33 89 ILE H O 1
ATOM 10573 N N . LEU H 1 98 ? -3.223 41.380 -18.481 1.00 68.84 90 LEU H N 1
ATOM 10574 C CA . LEU H 1 98 ? -4.436 41.121 -17.689 1.00 70.78 90 LEU H CA 1
ATOM 10575 C C . LEU H 1 98 ? -5.309 40.003 -18.280 1.00 72.28 90 LEU H C 1
ATOM 10576 O O . LEU H 1 98 ? -5.446 39.903 -19.496 1.00 71.83 90 LEU H O 1
ATOM 10581 N N . LYS H 1 99 ? -5.904 39.180 -17.416 1.00 101.92 91 LYS H N 1
ATOM 10582 C CA . LYS H 1 99 ? -6.808 38.102 -17.854 1.00 103.34 91 LYS H CA 1
ATOM 10583 C C . LYS H 1 99 ? -8.110 38.693 -18.418 1.00 106.47 91 LYS H C 1
ATOM 10584 O O . LYS H 1 99 ? -8.461 38.457 -19.576 1.00 110.40 91 LYS H O 1
ATOM 10590 N N . ASP H 1 100 ? -8.824 39.443 -17.583 1.00 105.40 92 ASP H N 1
ATOM 10591 C CA . ASP H 1 100 ? -9.880 40.351 -18.031 1.00 108.73 92 ASP H CA 1
ATOM 10592 C C . ASP H 1 100 ? -9.464 41.714 -17.490 1.00 107.43 92 ASP H C 1
ATOM 10593 O O . ASP H 1 100 ? -8.711 41.779 -16.519 1.00 103.80 92 ASP H O 1
ATOM 10598 N N . PRO H 1 101 ? -9.926 42.808 -18.114 1.00 111.34 93 PRO H N 1
ATOM 10599 C CA . PRO H 1 101 ? -9.746 44.137 -17.505 1.00 110.95 93 PRO H CA 1
ATOM 10600 C C . PRO H 1 101 ? -10.238 44.196 -16.042 1.00 106.94 93 PRO H C 1
ATOM 10601 O O . PRO H 1 101 ? -11.263 44.821 -15.744 1.00 108.25 93 PRO H O 1
ATOM 10605 N N . GLN H 1 102 ? -9.462 43.552 -15.158 1.00 102.84 94 GLN H N 1
ATOM 10606 C CA . GLN H 1 102 ? -9.829 43.248 -13.761 1.00 99.63 94 GLN H CA 1
ATOM 10607 C C . GLN H 1 102 ? -9.213 44.218 -12.758 1.00 98.20 94 GLN H C 1
ATOM 10608 O O . GLN H 1 102 ? -9.188 43.941 -11.554 1.00 96.00 94 GLN H O 1
ATOM 10614 N N . ASP H 1 103 ? -8.705 45.345 -13.246 1.00 100.44 95 ASP H N 1
ATOM 10615 C CA . ASP H 1 103 ? -8.215 46.394 -12.365 1.00 100.42 95 ASP H CA 1
ATOM 10616 C C . ASP H 1 103 ? -9.389 47.003 -11.600 1.00 100.14 95 ASP H C 1
ATOM 10617 O O . ASP H 1 103 ? -9.214 47.484 -10.486 1.00 99.14 95 ASP H O 1
ATOM 10622 N N . GLU H 1 104 ? -10.586 46.941 -12.186 1.00 101.59 96 GLU H N 1
ATOM 10623 C CA . GLU H 1 104 ? -11.763 47.641 -11.659 1.00 102.40 96 GLU H CA 1
ATOM 10624 C C . GLU H 1 104 ? -12.436 46.910 -10.489 1.00 99.43 96 GLU H C 1
ATOM 10625 O O . GLU H 1 104 ? -13.059 47.544 -9.635 1.00 99.28 96 GLU H O 1
ATOM 10631 N N . ASP H 1 105 ? -12.305 45.584 -10.458 1.00 97.78 97 ASP H N 1
ATOM 10632 C CA . ASP H 1 105 ? -12.830 44.758 -9.361 1.00 96.12 97 ASP H CA 1
ATOM 10633 C C . ASP H 1 105 ? -12.054 44.948 -8.052 1.00 94.27 97 ASP H C 1
ATOM 10634 O O . ASP H 1 105 ? -12.573 44.653 -6.976 1.00 93.87 97 ASP H O 1
ATOM 10639 N N . ARG H 1 106 ? -10.810 45.417 -8.163 1.00 94.10 98 ARG H N 1
ATOM 10640 C CA . ARG H 1 106 ? -9.908 45.611 -7.020 1.00 93.69 98 ARG H CA 1
ATOM 10641 C C . ARG H 1 106 ? -9.586 47.095 -6.818 1.00 95.12 98 ARG H C 1
ATOM 10642 O O . ARG H 1 106 ? -10.203 47.766 -5.995 1.00 95.43 98 ARG H O 1
ATOM 10650 N N . ARG H 1 125 ? -16.059 36.389 -23.828 1.00 152.14 117 ARG H N 1
ATOM 10651 C CA . ARG H 1 125 ? -15.085 37.316 -23.255 1.00 144.65 117 ARG H CA 1
ATOM 10652 C C . ARG H 1 125 ? -13.664 36.756 -23.366 1.00 139.70 117 ARG H C 1
ATOM 10653 O O . ARG H 1 125 ? -13.192 36.094 -22.441 1.00 133.91 117 ARG H O 1
ATOM 10655 N N . PRO H 1 126 ? -12.988 37.007 -24.508 1.00 112.33 118 PRO H N 1
ATOM 10656 C CA . PRO H 1 126 ? -11.604 36.573 -24.739 1.00 108.65 118 PRO H CA 1
ATOM 10657 C C . PRO H 1 126 ? -10.651 37.094 -23.676 1.00 102.53 118 PRO H C 1
ATOM 10658 O O . PRO H 1 126 ? -10.840 38.209 -23.171 1.00 100.80 118 PRO H O 1
ATOM 10662 N N . LYS H 1 127 ? -9.631 36.299 -23.357 1.00 100.12 119 LYS H N 1
ATOM 10663 C CA . LYS H 1 127 ? -8.758 36.579 -22.227 1.00 95.11 119 LYS H CA 1
ATOM 10664 C C . LYS H 1 127 ? -7.330 36.941 -22.657 1.00 91.52 119 LYS H C 1
ATOM 10665 O O . LYS H 1 127 ? -6.883 36.581 -23.747 1.00 93.35 119 LYS H O 1
ATOM 10667 N N . TYR H 1 128 ? -6.630 37.663 -21.783 1.00 87.29 120 TYR H N 1
ATOM 10668 C CA . TYR H 1 128 ? -5.248 38.087 -22.017 1.00 84.30 120 TYR H CA 1
ATOM 10669 C C . TYR H 1 128 ? -5.063 38.943 -23.275 1.00 85.95 120 TYR H C 1
ATOM 10670 O O . TYR H 1 128 ? -4.076 38.803 -23.993 1.00 86.31 120 TYR H O 1
ATOM 10679 N N . GLN H 1 129 ? -6.008 39.854 -23.501 1.00 87.83 121 GLN H N 1
ATOM 10680 C CA . GLN H 1 129 ? -5.979 40.767 -24.650 1.00 90.72 121 GLN H CA 1
ATOM 10681 C C . GLN H 1 129 ? -5.324 42.129 -24.346 1.00 89.36 121 GLN H C 1
ATOM 10682 O O . GLN H 1 129 ? -4.755 42.764 -25.242 1.00 91.74 121 GLN H O 1
ATOM 10688 N N . VAL H 1 130 ? -5.414 42.578 -23.096 1.00 86.64 122 VAL H N 1
ATOM 10689 C CA . VAL H 1 130 ? -4.982 43.921 -22.747 1.00 86.67 122 VAL H CA 1
ATOM 10690 C C . VAL H 1 130 ? -3.647 43.875 -22.038 1.00 82.91 122 VAL H C 1
ATOM 10691 O O . VAL H 1 130 ? -3.514 43.247 -20.991 1.00 79.75 122 VAL H O 1
ATOM 10695 N N . TYR H 1 131 ? -2.665 44.551 -22.614 1.00 84.14 123 TYR H N 1
ATOM 10696 C CA . TYR H 1 131 ? -1.362 44.697 -21.998 1.00 81.61 123 TYR H CA 1
ATOM 10697 C C . TYR H 1 131 ? -1.268 46.051 -21.287 1.00 82.74 123 TYR H C 1
ATOM 10698 O O . TYR H 1 131 ? -1.788 47.057 -21.785 1.00 87.00 123 TYR H O 1
ATOM 10707 N N . ARG H 1 132 ? -0.600 46.074 -20.134 1.00 79.84 124 ARG H N 1
ATOM 10708 C CA . ARG H 1 132 ? -0.364 47.311 -19.400 1.00 81.61 124 ARG H CA 1
ATOM 10709 C C . ARG H 1 132 ? 1.107 47.420 -19.031 1.00 80.40 124 ARG H C 1
ATOM 10710 O O . ARG H 1 132 ? 1.697 46.447 -18.582 1.00 76.72 124 ARG H O 1
ATOM 10718 N N . ARG H 1 133 ? 1.707 48.596 -19.220 1.00 84.34 125 ARG H N 1
ATOM 10719 C CA . ARG H 1 133 ? 3.029 48.867 -18.647 1.00 84.10 125 ARG H CA 1
ATOM 10720 C C . ARG H 1 133 ? 2.900 49.863 -17.520 1.00 86.03 125 ARG H C 1
ATOM 10721 O O . ARG H 1 133 ? 2.501 50.999 -17.747 1.00 91.24 125 ARG H O 1
ATOM 10729 N N . VAL H 1 134 ? 3.268 49.446 -16.317 1.00 82.83 126 VAL H N 1
ATOM 10730 C CA . VAL H 1 134 ? 3.207 50.309 -15.148 1.00 85.23 126 VAL H CA 1
ATOM 10731 C C . VAL H 1 134 ? 4.617 50.652 -14.681 1.00 86.26 126 VAL H C 1
ATOM 10732 O O . VAL H 1 134 ? 5.461 49.768 -14.538 1.00 82.69 126 VAL H O 1
ATOM 10736 N N . LEU H 1 135 ? 4.875 51.937 -14.451 1.00 100.30 127 LEU H N 1
ATOM 10737 C CA . LEU H 1 135 ? 6.134 52.349 -13.850 1.00 94.49 127 LEU H CA 1
ATOM 10738 C C . LEU H 1 135 ? 5.863 52.560 -12.368 1.00 92.25 127 LEU H C 1
ATOM 10739 O O . LEU H 1 135 ? 5.070 53.406 -12.005 1.00 91.66 127 LEU H O 1
ATOM 10744 N N . VAL H 1 136 ? 6.496 51.749 -11.524 1.00 92.83 128 VAL H N 1
ATOM 10745 C CA . VAL H 1 136 ? 6.394 51.907 -10.082 1.00 93.33 128 VAL H CA 1
ATOM 10746 C C . VAL H 1 136 ? 7.534 52.804 -9.626 1.00 89.99 128 VAL H C 1
ATOM 10747 O O . VAL H 1 136 ? 8.678 52.379 -9.576 1.00 90.38 128 VAL H O 1
ATOM 10751 N N . GLY H 1 137 ? 7.210 54.055 -9.323 1.00 88.46 129 GLY H N 1
ATOM 10752 C CA . GLY H 1 137 ? 8.201 55.054 -8.944 1.00 88.19 129 GLY H CA 1
ATOM 10753 C C . GLY H 1 137 ? 7.593 56.221 -8.199 1.00 89.37 129 GLY H C 1
ATOM 10754 O O . GLY H 1 137 ? 6.400 56.238 -7.926 1.00 89.88 129 GLY H O 1
ATOM 10755 N N . ALA H 1 138 ? 8.422 57.203 -7.868 1.00 91.66 130 ALA H N 1
ATOM 10756 C CA . ALA H 1 138 ? 8.005 58.327 -7.031 1.00 95.03 130 ALA H CA 1
ATOM 10757 C C . ALA H 1 138 ? 7.612 59.567 -7.825 1.00 95.20 130 ALA H C 1
ATOM 10758 O O . ALA H 1 138 ? 6.981 60.479 -7.276 1.00 98.08 130 ALA H O 1
ATOM 10760 N N . ARG H 1 139 ? 7.966 59.614 -9.108 1.00 93.97 131 ARG H N 1
ATOM 10761 C CA . ARG H 1 139 ? 7.626 60.770 -9.943 1.00 96.87 131 ARG H CA 1
ATOM 10762 C C . ARG H 1 139 ? 6.209 60.666 -10.471 1.00 94.35 131 ARG H C 1
ATOM 10763 O O . ARG H 1 139 ? 6.005 60.346 -11.637 1.00 94.08 131 ARG H O 1
ATOM 10771 N N . VAL H 1 140 ? 5.238 60.954 -9.610 1.00 94.48 132 VAL H N 1
ATOM 10772 C CA . VAL H 1 140 ? 3.804 60.845 -9.973 1.00 94.05 132 VAL H CA 1
ATOM 10773 C C . VAL H 1 140 ? 3.335 61.807 -11.081 1.00 97.82 132 VAL H C 1
ATOM 10774 O O . VAL H 1 140 ? 2.343 61.542 -11.762 1.00 98.82 132 VAL H O 1
ATOM 10778 N N . GLU H 1 141 ? 4.051 62.917 -11.247 1.00 102.36 133 GLU H N 1
ATOM 10779 C CA . GLU H 1 141 ? 3.856 63.821 -12.379 1.00 108.89 133 GLU H CA 1
ATOM 10780 C C . GLU H 1 141 ? 4.088 63.150 -13.750 1.00 109.78 133 GLU H C 1
ATOM 10781 O O . GLU H 1 141 ? 3.441 63.506 -14.730 1.00 115.42 133 GLU H O 1
ATOM 10787 N N . ARG H 1 142 ? 5.009 62.186 -13.807 1.00 105.85 134 ARG H N 1
ATOM 10788 C CA . ARG H 1 142 ? 5.370 61.494 -15.057 1.00 107.94 134 ARG H CA 1
ATOM 10789 C C . ARG H 1 142 ? 4.561 60.218 -15.335 1.00 104.29 134 ARG H C 1
ATOM 10790 O O . ARG H 1 142 ? 4.857 59.502 -16.288 1.00 106.68 134 ARG H O 1
ATOM 10798 N N . GLY H 1 143 ? 3.536 59.951 -14.524 1.00 100.88 135 GLY H N 1
ATOM 10799 C CA . GLY H 1 143 ? 2.690 58.766 -14.694 1.00 100.64 135 GLY H CA 1
ATOM 10800 C C . GLY H 1 143 ? 3.128 57.580 -13.843 1.00 95.73 135 GLY H C 1
ATOM 10801 O O . GLY H 1 143 ? 2.508 56.526 -13.883 1.00 97.50 135 GLY H O 1
ATOM 10802 N N . GLU H 1 144 ? 4.187 57.767 -13.061 1.00 70.52 136 GLU H N 1
ATOM 10803 C CA . GLU H 1 144 ? 4.704 56.737 -12.172 1.00 68.88 136 GLU H CA 1
ATOM 10804 C C . GLU H 1 144 ? 3.806 56.549 -10.937 1.00 67.89 136 GLU H C 1
ATOM 10805 O O . GLU H 1 144 ? 3.209 57.504 -10.436 1.00 68.52 136 GLU H O 1
ATOM 10811 N N . LEU H 1 145 ? 3.699 55.302 -10.478 1.00 66.54 137 LEU H N 1
ATOM 10812 C CA . LEU H 1 145 ? 2.796 54.968 -9.380 1.00 65.79 137 LEU H CA 1
ATOM 10813 C C . LEU H 1 145 ? 3.580 54.417 -8.191 1.00 64.62 137 LEU H C 1
ATOM 10814 O O . LEU H 1 145 ? 4.344 53.475 -8.330 1.00 63.94 137 LEU H O 1
ATOM 10819 N N . LEU H 1 146 ? 3.384 55.022 -7.025 1.00 64.57 138 LEU H N 1
ATOM 10820 C CA . LEU H 1 146 ? 4.092 54.627 -5.819 1.00 63.65 138 LEU H CA 1
ATOM 10821 C C . LEU H 1 146 ? 3.686 53.239 -5.415 1.00 62.64 138 LEU H C 1
ATOM 10822 O O . LEU H 1 146 ? 4.470 52.499 -4.834 1.00 61.86 138 LEU H O 1
ATOM 10827 N N . GLN H 1 147 ? 2.444 52.896 -5.731 1.00 62.86 139 GLN H N 1
ATOM 10828 C CA . GLN H 1 147 ? 1.891 51.597 -5.430 1.00 62.21 139 GLN H CA 1
ATOM 10829 C C . GLN H 1 147 ? 1.053 51.158 -6.621 1.00 62.68 139 GLN H C 1
ATOM 10830 O O . GLN H 1 147 ? 0.499 51.993 -7.319 1.00 63.61 139 GLN H O 1
ATOM 10836 N N . TYR H 1 148 ? 0.975 49.849 -6.843 1.00 62.17 140 TYR H N 1
ATOM 10837 C CA . TYR H 1 148 ? 0.197 49.264 -7.926 1.00 62.64 140 TYR H CA 1
ATOM 10838 C C . TYR H 1 148 ? 0.085 47.741 -7.694 1.00 62.09 140 TYR H C 1
ATOM 10839 O O . TYR H 1 148 ? 1.005 47.118 -7.183 1.00 61.35 140 TYR H O 1
ATOM 10848 N N . THR H 1 149 ? -1.058 47.180 -8.082 1.00 62.65 141 THR H N 1
ATOM 10849 C CA . THR H 1 149 ? -1.450 45.828 -7.762 1.00 62.49 141 THR H CA 1
ATOM 10850 C C . THR H 1 149 ? -1.723 45.059 -9.025 1.00 62.92 141 THR H C 1
ATOM 10851 O O . THR H 1 149 ? -2.628 45.401 -9.794 1.00 63.80 141 THR H O 1
ATOM 10855 N N . VAL H 1 150 ? -0.957 43.993 -9.212 1.00 62.44 142 VAL H N 1
ATOM 10856 C CA . VAL H 1 150 ? -1.144 43.113 -10.331 1.00 62.91 142 VAL H CA 1
ATOM 10857 C C . VAL H 1 150 ? -2.226 42.126 -9.942 1.00 63.40 142 VAL H C 1
ATOM 10858 O O . VAL H 1 150 ? -2.037 41.367 -9.004 1.00 63.06 142 VAL H O 1
ATOM 10862 N N . PRO H 1 151 ? -3.382 42.168 -10.624 1.00 64.40 143 PRO H N 1
ATOM 10863 C CA . PRO H 1 151 ? -4.455 41.301 -10.195 1.00 65.15 143 PRO H CA 1
ATOM 10864 C C . PRO H 1 151 ? -4.084 39.848 -10.400 1.00 65.12 143 PRO H C 1
ATOM 10865 O O . PRO H 1 151 ? -3.331 39.524 -11.335 1.00 64.94 143 PRO H O 1
ATOM 10869 N N . GLY H 1 152 ? -4.590 38.988 -9.525 1.00 65.50 144 GLY H N 1
ATOM 10870 C CA . GLY H 1 152 ? -4.367 37.551 -9.659 1.00 65.78 144 GLY H CA 1
ATOM 10871 C C . GLY H 1 152 ? -4.834 37.062 -11.014 1.00 66.68 144 GLY H C 1
ATOM 10872 O O . GLY H 1 152 ? -5.947 37.355 -11.445 1.00 67.66 144 GLY H O 1
ATOM 10873 N N . GLY H 1 153 ? -3.969 36.322 -11.690 1.00 66.51 145 GLY H N 1
ATOM 10874 C CA . GLY H 1 153 ? -4.332 35.680 -12.956 1.00 67.49 145 GLY H CA 1
ATOM 10875 C C . GLY H 1 153 ? -3.778 36.435 -14.146 1.00 67.27 145 GLY H C 1
ATOM 10876 O O . GLY H 1 153 ? -3.958 36.020 -15.291 1.00 68.08 145 GLY H O 1
ATOM 10877 N N . ALA H 1 154 ? -3.099 37.543 -13.867 1.00 66.33 146 ALA H N 1
ATOM 10878 C CA . ALA H 1 154 ? -2.347 38.253 -14.883 1.00 66.20 146 ALA H CA 1
ATOM 10879 C C . ALA H 1 154 ? -1.074 37.475 -15.126 1.00 66.00 146 ALA H C 1
ATOM 10880 O O . ALA H 1 154 ? -0.518 36.864 -14.190 1.00 65.50 146 ALA H O 1
ATOM 10882 N N . ILE H 1 155 ? -0.644 37.473 -16.387 1.00 66.61 147 ILE H N 1
ATOM 10883 C CA . ILE H 1 155 ? 0.710 37.081 -16.734 1.00 66.63 147 ILE H CA 1
ATOM 10884 C C . ILE H 1 155 ? 1.513 38.367 -16.623 1.00 66.06 147 ILE H C 1
ATOM 10885 O O . ILE H 1 155 ? 1.139 39.371 -17.225 1.00 66.32 147 ILE H O 1
ATOM 10890 N N . PHE H 1 156 ? 2.593 38.363 -15.841 1.00 65.45 148 PHE H N 1
ATOM 10891 C CA . PHE H 1 156 ? 3.370 39.597 -15.650 1.00 65.05 148 PHE H CA 1
ATOM 10892 C C . PHE H 1 156 ? 4.848 39.400 -15.398 1.00 65.06 148 PHE H C 1
ATOM 10893 O O . PHE H 1 156 ? 5.303 38.299 -15.078 1.00 65.19 148 PHE H O 1
ATOM 10901 N N . GLY H 1 157 ? 5.592 40.490 -15.560 1.00 65.15 149 GLY H N 1
ATOM 10902 C CA . GLY H 1 157 ? 7.003 40.515 -15.235 1.00 65.33 149 GLY H CA 1
ATOM 10903 C C . GLY H 1 157 ? 7.491 41.926 -15.049 1.00 65.24 149 GLY H C 1
ATOM 10904 O O . GLY H 1 157 ? 6.754 42.866 -15.298 1.00 65.15 149 GLY H O 1
ATOM 10905 N N . SER H 1 158 ? 8.739 42.075 -14.618 1.00 65.46 150 SER H N 1
ATOM 10906 C CA . SER H 1 158 ? 9.278 43.386 -14.287 1.00 65.47 150 SER H CA 1
ATOM 10907 C C . SER H 1 158 ? 10.701 43.557 -14.809 1.00 66.80 150 SER H C 1
ATOM 10908 O O . SER H 1 158 ? 11.382 42.571 -15.094 1.00 67.53 150 SER H O 1
ATOM 10911 N N . SER H 1 159 ? 11.124 44.816 -14.957 1.00 67.34 151 SER H N 1
ATOM 10912 C CA . SER H 1 159 ? 12.468 45.146 -15.433 1.00 68.91 151 SER H CA 1
ATOM 10913 C C . SER H 1 159 ? 12.832 46.609 -15.120 1.00 69.22 151 SER H C 1
ATOM 10914 O O . SER H 1 159 ? 11.999 47.389 -14.623 1.00 68.26 151 SER H O 1
ATOM 10917 N N . VAL H 1 160 ? 14.080 46.957 -15.424 1.00 70.80 152 VAL H N 1
ATOM 10918 C CA . VAL H 1 160 ? 14.612 48.293 -15.226 1.00 71.56 152 VAL H CA 1
ATOM 10919 C C . VAL H 1 160 ? 15.399 48.679 -16.473 1.00 73.90 152 VAL H C 1
ATOM 10920 O O . VAL H 1 160 ? 16.133 47.862 -17.019 1.00 75.09 152 VAL H O 1
ATOM 10924 N N . ALA H 1 161 ? 15.248 49.921 -16.917 1.00 74.76 153 ALA H N 1
ATOM 10925 C CA . ALA H 1 161 ? 15.986 50.432 -18.065 1.00 77.25 153 ALA H CA 1
ATOM 10926 C C . ALA H 1 161 ? 17.469 50.488 -17.749 1.00 78.83 153 ALA H C 1
ATOM 10927 O O . ALA H 1 161 ? 17.857 50.569 -16.578 1.00 77.98 153 ALA H O 1
ATOM 10929 N N . ALA H 1 162 ? 18.281 50.444 -18.806 1.00 81.29 154 ALA H N 1
ATOM 10930 C CA . ALA H 1 162 ? 19.741 50.471 -18.704 1.00 83.42 154 ALA H CA 1
ATOM 10931 C C . ALA H 1 162 ? 20.323 51.865 -18.934 1.00 85.46 154 ALA H C 1
ATOM 10932 O O . ALA H 1 162 ? 21.515 52.088 -18.691 1.00 87.31 154 ALA H O 1
ATOM 10934 N N . ASP H 1 163 ? 19.495 52.791 -19.419 1.00 85.38 155 ASP H N 1
ATOM 10935 C CA . ASP H 1 163 ? 19.957 54.133 -19.773 1.00 87.59 155 ASP H CA 1
ATOM 10936 C C . ASP H 1 163 ? 18.817 55.152 -19.734 1.00 86.55 155 ASP H C 1
ATOM 10937 O O . ASP H 1 163 ? 17.679 54.811 -19.396 1.00 84.12 155 ASP H O 1
ATOM 10939 N N . GLY H 1 164 ? 19.134 56.398 -20.092 1.00 88.64 156 GLY H N 1
ATOM 10940 C CA . GLY H 1 164 ? 18.138 57.460 -20.179 1.00 88.27 156 GLY H CA 1
ATOM 10941 C C . GLY H 1 164 ? 17.590 57.884 -18.827 1.00 86.05 156 GLY H C 1
ATOM 10942 O O . GLY H 1 164 ? 18.220 57.664 -17.783 1.00 85.32 156 GLY H O 1
ATOM 10943 N N . ALA H 1 165 ? 16.395 58.474 -18.862 1.00 85.12 157 ALA H N 1
ATOM 10944 C CA . ALA H 1 165 ? 15.762 59.094 -17.693 1.00 83.49 157 ALA H CA 1
ATOM 10945 C C . ALA H 1 165 ? 15.361 58.090 -16.620 1.00 80.65 157 ALA H C 1
ATOM 10946 O O . ALA H 1 165 ? 15.504 58.368 -15.431 1.00 79.71 157 ALA H O 1
ATOM 10948 N N . ASP H 1 166 ? 14.862 56.930 -17.045 1.00 79.47 158 ASP H N 1
ATOM 10949 C CA . ASP H 1 166 ? 14.418 55.896 -16.112 1.00 76.97 158 ASP H CA 1
ATOM 10950 C C . ASP H 1 166 ? 15.510 54.904 -15.692 1.00 76.85 158 ASP H C 1
ATOM 10951 O O . ASP H 1 166 ? 15.219 53.952 -14.959 1.00 75.00 158 ASP H O 1
ATOM 10956 N N . GLY H 1 167 ? 16.749 55.125 -16.132 1.00 79.01 159 GLY H N 1
ATOM 10957 C CA . GLY H 1 167 ? 17.856 54.223 -15.823 1.00 79.39 159 GLY H CA 1
ATOM 10958 C C . GLY H 1 167 ? 19.154 54.945 -15.508 1.00 81.39 159 GLY H C 1
ATOM 10959 O O . GLY H 1 167 ? 20.020 55.065 -16.365 1.00 83.85 159 GLY H O 1
ATOM 10960 N N . GLN H 1 168 ? 19.286 55.437 -14.281 1.00 80.53 160 GLN H N 1
ATOM 10961 C CA . GLN H 1 168 ? 20.463 56.213 -13.877 1.00 82.47 160 GLN H CA 1
ATOM 10962 C C . GLN H 1 168 ? 21.231 55.593 -12.712 1.00 81.82 160 GLN H C 1
ATOM 10963 O O . GLN H 1 168 ? 22.460 55.740 -12.638 1.00 83.88 160 GLN H O 1
ATOM 10969 N N . ALA H 1 169 ? 20.511 54.932 -11.804 1.00 79.21 161 ALA H N 1
ATOM 10970 C CA . ALA H 1 169 ? 21.088 54.392 -10.573 1.00 78.41 161 ALA H CA 1
ATOM 10971 C C . ALA H 1 169 ? 21.439 52.912 -10.687 1.00 78.10 161 ALA H C 1
ATOM 10972 O O . ALA H 1 169 ? 22.050 52.353 -9.781 1.00 77.85 161 ALA H O 1
ATOM 10974 N N . GLY H 1 170 ? 21.029 52.276 -11.778 1.00 78.21 162 GLY H N 1
ATOM 10975 C CA . GLY H 1 170 ? 21.386 50.895 -12.044 1.00 78.32 162 GLY H CA 1
ATOM 10976 C C . GLY H 1 170 ? 20.589 49.846 -11.293 1.00 75.85 162 GLY H C 1
ATOM 10977 O O . GLY H 1 170 ? 21.027 48.701 -11.235 1.00 76.04 162 GLY H O 1
ATOM 10978 N N . TYR H 1 171 ? 19.433 50.214 -10.729 1.00 73.78 163 TYR H N 1
ATOM 10979 C CA . TYR H 1 171 ? 18.582 49.264 -9.988 1.00 71.58 163 TYR H CA 1
ATOM 10980 C C . TYR H 1 171 ? 17.205 49.840 -9.659 1.00 69.83 163 TYR H C 1
ATOM 10981 O O . TYR H 1 171 ? 16.980 51.033 -9.787 1.00 70.21 163 TYR H O 1
ATOM 10990 N N . SER H 1 172 ? 16.299 48.987 -9.193 1.00 68.13 164 SER H N 1
ATOM 10991 C CA . SER H 1 172 ? 15.008 49.430 -8.645 1.00 66.58 164 SER H CA 1
ATOM 10992 C C . SER H 1 172 ? 14.666 48.640 -7.394 1.00 65.13 164 SER H C 1
ATOM 10993 O O . SER H 1 172 ? 14.684 47.413 -7.436 1.00 64.84 164 SER H O 1
ATOM 10996 N N . LEU H 1 173 ? 14.347 49.335 -6.300 1.00 64.40 165 LEU H N 1
ATOM 10997 C CA . LEU H 1 173 ? 14.051 48.679 -5.030 1.00 63.23 165 LEU H CA 1
ATOM 10998 C C . LEU H 1 173 ? 12.607 48.940 -4.607 1.00 62.10 165 LEU H C 1
ATOM 10999 O O . LEU H 1 173 ? 12.148 50.086 -4.571 1.00 62.22 165 LEU H O 1
ATOM 11004 N N . VAL H 1 174 ? 11.916 47.848 -4.282 1.00 61.25 166 VAL H N 1
ATOM 11005 C CA . VAL H 1 174 ? 10.513 47.836 -3.898 1.00 60.42 166 VAL H CA 1
ATOM 11006 C C . VAL H 1 174 ? 10.244 46.772 -2.820 1.00 59.72 166 VAL H C 1
ATOM 11007 O O . VAL H 1 174 ? 11.102 45.923 -2.548 1.00 59.86 166 VAL H O 1
ATOM 11011 N N . SER H 1 175 ? 9.035 46.808 -2.253 1.00 59.19 167 SER H N 1
ATOM 11012 C CA . SER H 1 175 ? 8.474 45.708 -1.477 1.00 58.76 167 SER H CA 1
ATOM 11013 C C . SER H 1 175 ? 7.323 45.089 -2.258 1.00 58.74 167 SER H C 1
ATOM 11014 O O . SER H 1 175 ? 6.554 45.816 -2.880 1.00 58.90 167 SER H O 1
ATOM 11017 N N . CYS H 1 176 ? 7.181 43.763 -2.213 1.00 72.82 168 CYS H N 1
ATOM 11018 C CA . CYS H 1 176 ? 6.006 43.117 -2.773 1.00 69.85 168 CYS H CA 1
ATOM 11019 C C . CYS H 1 176 ? 5.207 42.403 -1.691 1.00 68.80 168 CYS H C 1
ATOM 11020 O O . CYS H 1 176 ? 5.764 41.843 -0.764 1.00 70.50 168 CYS H O 1
ATOM 11023 N N . ILE H 1 177 ? 3.888 42.436 -1.825 1.00 66.63 169 ILE H N 1
ATOM 11024 C CA . ILE H 1 177 ? 2.991 41.765 -0.912 1.00 65.99 169 ILE H CA 1
ATOM 11025 C C . ILE H 1 177 ? 1.999 40.970 -1.734 1.00 64.16 169 ILE H C 1
ATOM 11026 O O . ILE H 1 177 ? 1.321 41.536 -2.576 1.00 63.40 169 ILE H O 1
ATOM 11031 N N . VAL H 1 178 ? 1.961 39.655 -1.511 1.00 63.95 170 VAL H N 1
ATOM 11032 C CA . VAL H 1 178 ? 0.985 38.755 -2.127 1.00 62.68 170 VAL H CA 1
ATOM 11033 C C . VAL H 1 178 ? -0.086 38.400 -1.093 1.00 62.70 170 VAL H C 1
ATOM 11034 O O . VAL H 1 178 ? 0.250 37.923 -0.011 1.00 63.70 170 VAL H O 1
ATOM 11038 N N . SER H 1 179 ? -1.359 38.615 -1.432 1.00 62.34 171 SER H N 1
ATOM 11039 C CA . SER H 1 179 ? -2.462 38.394 -0.508 1.00 63.16 171 SER H CA 1
ATOM 11040 C C . SER H 1 179 ? -3.755 37.963 -1.228 1.00 63.22 171 SER H C 1
ATOM 11041 O O . SER H 1 179 ? -4.260 38.710 -2.055 1.00 63.48 171 SER H O 1
ATOM 11044 N N . PRO H 1 180 ? -4.295 36.752 -0.929 1.00 63.49 172 PRO H N 1
ATOM 11045 C CA . PRO H 1 180 ? -3.789 35.708 -0.053 1.00 63.57 172 PRO H CA 1
ATOM 11046 C C . PRO H 1 180 ? -2.370 35.258 -0.399 1.00 62.59 172 PRO H C 1
ATOM 11047 O O . PRO H 1 180 ? -1.878 35.510 -1.513 1.00 61.77 172 PRO H O 1
ATOM 11051 N N . GLY H 1 181 ? -1.739 34.597 0.570 1.00 63.42 173 GLY H N 1
ATOM 11052 C CA . GLY H 1 181 ? -0.292 34.422 0.598 1.00 63.79 173 GLY H CA 1
ATOM 11053 C C . GLY H 1 181 ? 0.334 33.701 -0.574 1.00 62.99 173 GLY H C 1
ATOM 11054 O O . GLY H 1 181 ? -0.300 32.860 -1.238 1.00 62.22 173 GLY H O 1
ATOM 11055 N N . PHE H 1 182 ? 1.605 34.030 -0.810 1.00 63.82 174 PHE H N 1
ATOM 11056 C CA . PHE H 1 182 ? 2.412 33.371 -1.840 1.00 64.13 174 PHE H CA 1
ATOM 11057 C C . PHE H 1 182 ? 2.750 31.946 -1.452 1.00 65.11 174 PHE H C 1
ATOM 11058 O O . PHE H 1 182 ? 3.101 31.652 -0.318 1.00 66.61 174 PHE H O 1
ATOM 11066 N N . ASP H 1 183 ? 2.644 31.074 -2.435 1.00 64.72 175 ASP H N 1
ATOM 11067 C CA . ASP H 1 183 ? 3.078 29.696 -2.327 1.00 65.89 175 ASP H CA 1
ATOM 11068 C C . ASP H 1 183 ? 3.642 29.332 -3.709 1.00 66.69 175 ASP H C 1
ATOM 11069 O O . ASP H 1 183 ? 2.988 29.575 -4.735 1.00 65.67 175 ASP H O 1
ATOM 11074 N N . TYR H 1 184 ? 4.862 28.793 -3.743 1.00 69.28 176 TYR H N 1
ATOM 11075 C CA . TYR H 1 184 ? 5.524 28.495 -5.014 1.00 71.06 176 TYR H CA 1
ATOM 11076 C C . TYR H 1 184 ? 4.653 27.617 -5.894 1.00 70.09 176 TYR H C 1
ATOM 11077 O O . TYR H 1 184 ? 4.694 27.739 -7.123 1.00 71.00 176 TYR H O 1
ATOM 11086 N N . ARG H 1 185 ? 3.849 26.753 -5.271 1.00 68.75 177 ARG H N 1
ATOM 11087 C CA . ARG H 1 185 ? 2.959 25.867 -6.016 1.00 68.19 177 ARG H CA 1
ATOM 11088 C C . ARG H 1 185 ? 1.930 26.623 -6.854 1.00 66.94 177 ARG H C 1
ATOM 11089 O O . ARG H 1 185 ? 1.375 26.039 -7.783 1.00 67.60 177 ARG H O 1
ATOM 11097 N N . ASP H 1 186 ? 1.665 27.887 -6.514 1.00 65.67 178 ASP H N 1
ATOM 11098 C CA . ASP H 1 186 ? 0.752 28.758 -7.288 1.00 65.11 178 ASP H CA 1
ATOM 11099 C C . ASP H 1 186 ? 1.490 29.644 -8.307 1.00 66.58 178 ASP H C 1
ATOM 11100 O O . ASP H 1 186 ? 0.866 30.263 -9.190 1.00 67.06 178 ASP H O 1
ATOM 11105 N N . PHE H 1 187 ? 2.813 29.695 -8.172 1.00 67.92 179 PHE H N 1
ATOM 11106 C CA . PHE H 1 187 ? 3.682 30.440 -9.066 1.00 70.06 179 PHE H CA 1
ATOM 11107 C C . PHE H 1 187 ? 3.915 29.628 -10.338 1.00 72.86 179 PHE H C 1
ATOM 11108 O O . PHE H 1 187 ? 4.667 28.662 -10.327 1.00 74.69 179 PHE H O 1
ATOM 11116 N N . GLU H 1 188 ? 3.268 30.029 -11.425 1.00 77.77 180 GLU H N 1
ATOM 11117 C CA . GLU H 1 188 ? 3.433 29.385 -12.726 1.00 76.58 180 GLU H CA 1
ATOM 11118 C C . GLU H 1 188 ? 4.373 30.204 -13.610 1.00 74.60 180 GLU H C 1
ATOM 11119 O O . GLU H 1 188 ? 4.226 31.417 -13.724 1.00 74.16 180 GLU H O 1
ATOM 11125 N N . ILE H 1 189 ? 5.337 29.528 -14.228 1.00 74.06 181 ILE H N 1
ATOM 11126 C CA . ILE H 1 189 ? 6.340 30.165 -15.072 1.00 73.02 181 ILE H CA 1
ATOM 11127 C C . ILE H 1 189 ? 6.155 29.631 -16.508 1.00 73.10 181 ILE H C 1
ATOM 11128 O O . ILE H 1 189 ? 5.604 28.537 -16.702 1.00 74.26 181 ILE H O 1
ATOM 11133 N N . PHE H 1 190 ? 6.597 30.408 -17.497 1.00 72.47 182 PHE H N 1
ATOM 11134 C CA . PHE H 1 190 ? 6.326 30.126 -18.908 1.00 72.99 182 PHE H CA 1
ATOM 11135 C C . PHE H 1 190 ? 7.591 30.178 -19.779 1.00 73.66 182 PHE H C 1
ATOM 11136 O O . PHE H 1 190 ? 8.551 30.874 -19.456 1.00 73.44 182 PHE H O 1
ATOM 11144 N N . THR H 1 191 ? 7.572 29.434 -20.883 1.00 75.26 183 THR H N 1
ATOM 11145 C CA . THR H 1 191 ? 8.545 29.603 -21.974 1.00 76.70 183 THR H CA 1
ATOM 11146 C C . THR H 1 191 ? 7.949 30.460 -23.102 1.00 76.41 183 THR H C 1
ATOM 11147 O O . THR H 1 191 ? 6.739 30.669 -23.175 1.00 75.61 183 THR H O 1
ATOM 11151 N N . GLN H 1 192 ? 8.798 30.949 -23.994 1.00 77.62 184 GLN H N 1
ATOM 11152 C CA . GLN H 1 192 ? 8.314 31.746 -25.115 1.00 77.76 184 GLN H CA 1
ATOM 11153 C C . GLN H 1 192 ? 7.328 30.948 -25.957 1.00 79.37 184 GLN H C 1
ATOM 11154 O O . GLN H 1 192 ? 6.202 31.388 -26.205 1.00 78.64 184 GLN H O 1
ATOM 11160 N N . ALA H 1 193 ? 7.748 29.763 -26.377 1.00 82.25 185 ALA H N 1
ATOM 11161 C CA . ALA H 1 193 ? 6.918 28.920 -27.244 1.00 85.00 185 ALA H CA 1
ATOM 11162 C C . ALA H 1 193 ? 5.550 28.699 -26.600 1.00 83.80 185 ALA H C 1
ATOM 11163 O O . ALA H 1 193 ? 4.505 28.829 -27.244 1.00 84.90 185 ALA H O 1
ATOM 11165 N N . GLN H 1 194 ? 5.568 28.406 -25.311 1.00 82.04 186 GLN H N 1
ATOM 11166 C CA . GLN H 1 194 ? 4.352 28.091 -24.578 1.00 81.70 186 GLN H CA 1
ATOM 11167 C C . GLN H 1 194 ? 3.316 29.212 -24.720 1.00 80.39 186 GLN H C 1
ATOM 11168 O O . GLN H 1 194 ? 2.164 28.962 -25.085 1.00 82.36 186 GLN H O 1
ATOM 11174 N N . LEU H 1 195 ? 3.748 30.445 -24.456 1.00 77.77 187 LEU H N 1
ATOM 11175 C CA . LEU H 1 195 ? 2.881 31.626 -24.586 1.00 76.86 187 LEU H CA 1
ATOM 11176 C C . LEU H 1 195 ? 2.619 32.084 -26.034 1.00 78.32 187 LEU H C 1
ATOM 11177 O O . LEU H 1 195 ? 1.603 32.716 -26.291 1.00 78.80 187 LEU H O 1
ATOM 11182 N N . MET H 1 196 ? 3.512 31.780 -26.972 1.00 79.59 188 MET H N 1
ATOM 11183 C CA . MET H 1 196 ? 3.270 32.136 -28.373 1.00 81.63 188 MET H CA 1
ATOM 11184 C C . MET H 1 196 ? 2.073 31.387 -28.950 1.00 84.79 188 MET H C 1
ATOM 11185 O O . MET H 1 196 ? 1.307 31.951 -29.730 1.00 86.12 188 MET H O 1
ATOM 11190 N N . GLU H 1 197 ? 1.917 30.121 -28.571 1.00 86.52 189 GLU H N 1
ATOM 11191 C CA . GLU H 1 197 ? 0.826 29.305 -29.088 1.00 90.54 189 GLU H CA 1
ATOM 11192 C C . GLU H 1 197 ? -0.533 29.771 -28.555 1.00 90.46 189 GLU H C 1
ATOM 11193 O O . GLU H 1 197 ? -1.523 29.738 -29.278 1.00 93.82 189 GLU H O 1
ATOM 11199 N N . LEU H 1 198 ? -0.581 30.228 -27.307 1.00 87.33 190 LEU H N 1
ATOM 11200 C CA . LEU H 1 198 ? -1.831 30.732 -26.729 1.00 87.91 190 LEU H CA 1
ATOM 11201 C C . LEU H 1 198 ? -2.111 32.196 -27.068 1.00 86.62 190 LEU H C 1
ATOM 11202 O O . LEU H 1 198 ? -3.223 32.532 -27.468 1.00 89.28 190 LEU H O 1
ATOM 11207 N N . TYR H 1 199 ? -1.107 33.057 -26.896 1.00 83.15 191 TYR H N 1
ATOM 11208 C CA . TYR H 1 199 ? -1.297 34.507 -26.936 1.00 81.89 191 TYR H CA 1
ATOM 11209 C C . TYR H 1 199 ? -0.292 35.201 -27.864 1.00 80.67 191 TYR H C 1
ATOM 11210 O O . TYR H 1 199 ? 0.516 36.014 -27.408 1.00 78.28 191 TYR H O 1
ATOM 11219 N N . PRO H 1 200 ? -0.337 34.893 -29.171 1.00 83.00 192 PRO H N 1
ATOM 11220 C CA . PRO H 1 200 ? 0.659 35.446 -30.097 1.00 82.63 192 PRO H CA 1
ATOM 11221 C C . PRO H 1 200 ? 0.536 36.962 -30.338 1.00 81.77 192 PRO H C 1
ATOM 11222 O O . PRO H 1 200 ? 1.517 37.602 -30.733 1.00 80.98 192 PRO H O 1
ATOM 11226 N N . GLN H 1 201 ? -0.648 37.532 -30.108 1.00 82.56 193 GLN H N 1
ATOM 11227 C CA . GLN H 1 201 ? -0.827 38.989 -30.233 1.00 82.21 193 GLN H CA 1
ATOM 11228 C C . GLN H 1 201 ? 0.166 39.787 -29.362 1.00 79.45 193 GLN H C 1
ATOM 11229 O O . GLN H 1 201 ? 0.567 40.888 -29.735 1.00 79.37 193 GLN H O 1
ATOM 11235 N N . HIS H 1 202 ? 0.589 39.209 -28.238 1.00 77.75 194 HIS H N 1
ATOM 11236 C CA . HIS H 1 202 ? 1.595 39.828 -27.360 1.00 75.84 194 HIS H CA 1
ATOM 11237 C C . HIS H 1 202 ? 3.013 39.336 -27.648 1.00 75.15 194 HIS H C 1
ATOM 11238 O O . HIS H 1 202 ? 3.841 39.244 -26.731 1.00 73.99 194 HIS H O 1
ATOM 11245 N N . GLU H 1 203 ? 3.294 39.034 -28.916 1.00 76.56 195 GLU H N 1
ATOM 11246 C CA . GLU H 1 203 ? 4.572 38.448 -29.313 1.00 77.08 195 GLU H CA 1
ATOM 11247 C C . GLU H 1 203 ? 5.786 39.189 -28.769 1.00 76.45 195 GLU H C 1
ATOM 11248 O O . GLU H 1 203 ? 6.753 38.548 -28.360 1.00 76.51 195 GLU H O 1
ATOM 11254 N N . ALA H 1 204 ? 5.735 40.523 -28.778 1.00 76.49 196 ALA H N 1
ATOM 11255 C CA . ALA H 1 204 ? 6.896 41.341 -28.455 1.00 77.05 196 ALA H CA 1
ATOM 11256 C C . ALA H 1 204 ? 7.337 41.226 -26.983 1.00 75.90 196 ALA H C 1
ATOM 11257 O O . ALA H 1 204 ? 8.536 41.040 -26.720 1.00 76.83 196 ALA H O 1
ATOM 11259 N N . VAL H 1 205 ? 6.401 41.334 -26.027 1.00 74.57 197 VAL H N 1
ATOM 11260 C CA . VAL H 1 205 ? 6.779 41.186 -24.606 1.00 73.94 197 VAL H CA 1
ATOM 11261 C C . VAL H 1 205 ? 7.110 39.728 -24.293 1.00 73.15 197 VAL H C 1
ATOM 11262 O O . VAL H 1 205 ? 8.001 39.461 -23.493 1.00 73.38 197 VAL H O 1
ATOM 11266 N N . ILE H 1 206 ? 6.429 38.796 -24.965 1.00 72.84 198 ILE H N 1
ATOM 11267 C CA . ILE H 1 206 ? 6.739 37.361 -24.847 1.00 72.82 198 ILE H CA 1
ATOM 11268 C C . ILE H 1 206 ? 8.201 37.038 -25.189 1.00 74.26 198 ILE H C 1
ATOM 11269 O O . ILE H 1 206 ? 8.886 36.378 -24.407 1.00 74.37 198 ILE H O 1
ATOM 11274 N N . LYS H 1 207 ? 8.677 37.513 -26.344 1.00 75.92 199 LYS H N 1
ATOM 11275 C CA . LYS H 1 207 ? 10.072 37.287 -26.761 1.00 78.40 199 LYS H CA 1
ATOM 11276 C C . LYS H 1 207 ? 11.094 38.078 -25.935 1.00 79.16 199 LYS H C 1
ATOM 11277 O O . LYS H 1 207 ? 12.272 37.721 -25.889 1.00 81.54 199 LYS H O 1
ATOM 11283 N N . GLN H 1 208 ? 10.642 39.152 -25.298 1.00 77.92 200 GLN H N 1
ATOM 11284 C CA . GLN H 1 208 ? 11.501 39.997 -24.470 1.00 79.32 200 GLN H CA 1
ATOM 11285 C C . GLN H 1 208 ? 11.623 39.455 -23.037 1.00 78.45 200 GLN H C 1
ATOM 11286 O O . GLN H 1 208 ? 12.726 39.338 -22.503 1.00 80.53 200 GLN H O 1
ATOM 11292 N N . MET H 1 209 ? 10.481 39.112 -22.433 1.00 75.95 201 MET H N 1
ATOM 11293 C CA . MET H 1 209 ? 10.382 38.857 -20.977 1.00 75.36 201 MET H CA 1
ATOM 11294 C C . MET H 1 209 ? 10.166 37.397 -20.582 1.00 74.21 201 MET H C 1
ATOM 11295 O O . MET H 1 209 ? 10.131 37.085 -19.379 1.00 74.01 201 MET H O 1
ATOM 11300 N N . ALA H 1 210 ? 9.992 36.501 -21.550 1.00 73.96 202 ALA H N 1
ATOM 11301 C CA . ALA H 1 210 ? 9.802 35.082 -21.232 1.00 73.55 202 ALA H CA 1
ATOM 11302 C C . ALA H 1 210 ? 11.057 34.248 -21.518 1.00 75.72 202 ALA H C 1
ATOM 11303 O O . ALA H 1 210 ? 11.853 34.584 -22.401 1.00 77.67 202 ALA H O 1
ATOM 11305 N N . TYR H 1 211 ? 11.211 33.154 -20.769 1.00 75.91 203 TYR H N 1
ATOM 11306 C CA . TYR H 1 211 ? 12.363 32.258 -20.892 1.00 78.55 203 TYR H CA 1
ATOM 11307 C C . TYR H 1 211 ? 12.418 31.577 -22.258 1.00 80.37 203 TYR H C 1
ATOM 11308 O O . TYR H 1 211 ? 11.391 31.185 -22.806 1.00 79.41 203 TYR H O 1
ATOM 11317 N N . GLU H 1 212 ? 13.621 31.430 -22.796 1.00 83.79 204 GLU H N 1
ATOM 11318 C CA . GLU H 1 212 ? 13.845 30.554 -23.950 1.00 86.84 204 GLU H CA 1
ATOM 11319 C C . GLU H 1 212 ? 14.016 29.112 -23.481 1.00 88.43 204 GLU H C 1
ATOM 11320 O O . GLU H 1 212 ? 13.076 28.496 -22.981 1.00 86.36 204 GLU H O 1
#

Sequence (1418 aa):
QNTAEFWIKRLQLVPHPEGGYYSEVVRSAHKVDNEEGNRRHAYTTIYFLCTPESPSHLHRLCSDETWMYHAGDPLQLHVILKDPQDEDRRPKYQVYRRVLVGARVERGELLQYTVPGGAIFGSSVAADGADGQAGYSLVSCIVSPGFDYRDFEIFTQAQLMELYPQHEAVIKQMAYENTAEFWIKRLQLVPHPEGGYYSEVVRSAHKVDNEEGNRRHAYTTIYFLCTPESPSHLHRLCSDETWMYHAGDPLQLHVILKDPQDEDRRPKYQVYRRVLVGARVERGELLQYTVPGGAIFGSSVAADGADGQAGYSLVSCIVSPGFDYYRDFEIFTQAQLMELYPQHEAVIKQMAYETPPQNTAEFWIKRLQLVPHPEGGYYSEVVRSAHKVDNEEGNRRHAYTTIYFLCTPESPSHLHRLCSDETWMYHAGDPLQQLHVILKDPQDEDRRPKYQVYRRVLVGARVERGELLQYTVPGGAIFGSSVAADGADGQAGYSLVSCIVSPGFDYRDFEIFTQAQLMELYPQHEAVIKQMAYEPPQNTAEFWIKRLQLVPHPEGGYYSEVVRSAHKVDNEEGNRRHAYTTIYFLCTPESPSHLHRLCSDETWMYHAGDPLQLHVILKDPQDEDRRPKYQVYRRVLVGARVERGELLQYTVPGGAIFGSSVAADGADGQAGYSLVSCIVSPGFDYRDFEIFTQAQLMELYPQHEAVIKQMAYEQNTAEFWIKRLQLVPHPEGGYYSEVVRSAHKVDNEEGNRRHAYTTIYFLCTPESPSHLHRLCSDETWMYHAGDPLQQLHVILKDPQDEDRRPKYQVYRRVLVGARVERGELLQYTVPGGAIFGSSVAADGADGQAGYSLVSCIVSPGFDYRDFEIFTQAQLMELYPQHEAVIKQMAYENTAEFWIKRLQLVPHPEGGYYSEVVRSAHKVDNEEGNRRHAYTTIYFLCTPESPSHLHRLCSDETWMYHAGDPLQLHVILKDPQDEDRRPKYQVYRRVLVGARVERGELLQYTVPGGAIFGSSVAADGADGQAGYSLVSCIVSPGFDYYRDFEIFTQAQLMELYPQHEAVIKQMAYENTAEFWIKRLQLVPHPEGGYYSEVVRSAHKVDNEEGNRRHAYTTIYFLCTPESPSHLHRLCSDETWMYHAGDPLQLHVILKDPQDEDRRPKYQVYRRVLVGARVERGELLQYTVPGGAIFGSSVAADGADGQAGYSLVSCIVSPGFDYYRDFEIFTQAQLMELYPQHEAVIKQMAYEQNTAEFWIKRLQLVPHPEGGYYSEVVRSAHKVDNEEGNRRHAYTTIYFLCTPESPSHLHRLCSDETWMYHAGDPLQQLHVILKDPQDEDRRPKYQVYRRVLVGARVERGELLQYTVPGGAIFGSSVAADGADGQAGYSLVSCIVSPGFDYRDFEIFTQAQLMELYPQHEAVIKQMAYE

Secondary structure (DSSP, 8-state):
---HHHHHHHTT-EE-TTSSEEEEEEE-SSEEE-TTS-EEES-EEEEEEE-SSSPEEEEE-SSEEEEEEEEESPEEEEEEESSSTTTT---SS-EEEEEEESS-GGGT-BSEEEEPTT-EEEEE--SSSTT-SSS-EEEEEEEESPP-GGG-EE-BHHHHHHH-GGGHHHHHHHSB-/--HHHHHHHTT-EE-TTSSEEEEEEE-SSEEE-TTS-EEES-EEEEEEE-SSSPEEEEE-SSEEEEEEEEESPEEEEEEESSSTTTT----S-EEEEEEESS-GGGT-BSEEEE-TT-EEEEE--SSSTT-SSS-EEEEEEEESPP-GGG-EE-BHHHHHHH-GGGHHHHHHHSB--/--TTSHHHHHHHTT-EE-TTSSEEEEEEE-SSEEE-TTS-EEES-EEEEEEEBTTBPEEEEE-SSEEEEEEEEESPEEEEEEESSSTTTT----S-EEEEEEESS-GGGT-BSEEEE-TT-EEEEE--SSSTT-SSS-EEEEEEEESPP-GGG-EE-BHHHHHHH-GGGHHHHHHHSB-/--TTSHHHHHHHTT-EE-TTSSEEEEEEE-SSEEE-TTS-EEES-EEEEEEEBTTBPEEEEE-SSEEEEEEEEESPEEEEEE-SSS-SS-----S--EEEEEESS-GGGT-BSEEEE-TT-EEEEE--SSSTT-SSS-EEEEEEEESPP-GGG-EE-BHHHHTTT-GGGHHHHHHHSB-/---HHHHHHHTT-EE-TTSSEEEEEEE-SSEEE-TTS-EEES-EEEEEEEBTTBPEEEEE-SSEEEEEEEEESPEEEEEEESSS-STT---SS-EEEEEEESS-GGGT-BSEEEE-TT-EEEEE--SSSTT-SSS-EEEEEEEESPP-GGG-EE-BHHHHHHH-GGGHHHHHHHSB-/--HHHHHHHHT-EE-TTSSEEEEEEE-SSEEE-TTS-EEES-EEEEEEEBTTB-EEEEE-SS-EEEEEEEESPEEEEEEESSS-SS-----S-EEEEEEESS-GGGT-BSEEEE-TT-EEEEE--SSSTT-SSS-EEEEEEESSPP-TTT-EE-BHHHHHHH-GGGHHHHHHHSB-/--HHHHHHHTT-EE-TTSSEEEEEEE-SSEEE-TTS-EEES-EEEEEEEBTTBPEEEEE-SSEEEEEEEEESPEEEEEEESSS-STT---SS-EEEEEEESS-TTTT-BSEEEE-TT-EEEEE--SSSTT-SSS-EEEEEEEESPP-TTT-EE-BHHHHHHH-GGGHHHHHHHSB-/---HHHHHHHTT-EE-TTSSEEEEEEE-SSEEE-TTS-EEES-EEEEEEEBTTB-EEEEE-SSEEEEEEEEESPEEEEEEESSSTTS----SS-EEEEEEESS-GGGT-BSEEEE-TT-EEEEE--SSSTT-SSS-EEEEEEEESPP-GGG-EE-BHHHHHHH-GGGHHHHHHHSB-

CATH classification: 2.60.120.10

Nearest PDB structures (foldseek):
  3m3i-assembly3_F  TM=1.002E+00  e=6.214E-37  Leishmania major
  1yud-assembly5_I  TM=9.234E-01  e=1.031E-17  Shewanella oneidensis MR-1
  3loi-assembly1_A  TM=9.121E-01  e=9.643E-17  Branchiostoma belcheri tsingtauense
  1xe7-assembly1_A  TM=8.752E-01  e=4.281E-16  Saccharomyces cerevisiae
  1xe8-assembly2_C-2  TM=8.613E-01  e=5.702E-16  Saccharomyces cerevisiae